Protein 6W08 (pdb70)

InterPro domains:
  IPR052785 Enterotoxin complex component [PTHR38443] (2-350)

Organism: Vibrio cholerae serotype O1 (strain ATCC 39315 / El Tor Inaba N16961) (NCBI:txid243277)

Secondary structure (DSSP, 8-state):
---HHHHHHHHHHHHHHHHHHHHHHHHHHHT-EE--TT--THHHHHHHHHHHHHHHHHHHHHTT-SSS-HHHHHHHHHHHHHHHHHHHHHHHHHHHHHHS--HHHHHHHHHHHHTTHHHHHHHHHHHHHHHHHHHHHHHHHHHHHHHHHHHHHHHHHH-GGGHHHHHHHHHHHHHHHHHHHHHHHHHHH---SEEEEEEEEEEEEEE-TTS-EEEEEEEEEEEEE--HHHHHHHHHHHHHHHHHHHHHTTTS-HHHHHHHTGGGGGHHHHHHHHHHHHHHHHHHHHHHHHHHHHHHHHHHHHHHHH--SHHHHHHHHHHHHHHHHHHHHHHHHHHHHHTPPPEEEEEEE---S--/---HHHHHHHHHHHHHHHHHHHHHHHHHHHT-EE--TT--THHHHHHHHHHHHHHHHHHHHHTT--SS-HHHHHHHHHHHHHHHHHHHHHHHHHHHHHHS--HHHHHHHHHHHHTTHHHHHHHHHHHHHHHHHHHHHHHHHHHHHHHHHHHHHHHHHH-GGGHHHHHHHHHHHHHHHHHHHHHHHHHHHTGGGS-EEEEEEEEEEEEEE-TTS-EEEEEEEEEEEEE--HHHHHHHHHHHHHHHHHHHHHTTTS-HHHHHHHTGGGGHHHHHHHHHHHHHHHHHHHHHHHHHHHHHHHHHHHHHHHHH--SHHHHHTTHHHHHHHHHHHHHHHHHHHHHHH---EEEEEEE-----

B-factor: mean 40.53, std 15.92, range [18.55, 117.91]

Structure (mmCIF, N/CA/C/O backbone):
data_6W08
#
_entry.id   6W08
#
_cell.length_a   59.209
_cell.length_b   45.134
_cell.length_c   143.950
_cell.angle_alpha   90.000
_cell.angle_beta   100.157
_cell.angle_gamma   90.000
#
_symmetry.space_group_name_H-M   'P 1 21 1'
#
loop_
_entity.id
_entity.type
_entity.pdbx_description
1 polymer 'Motility Associated Killing Factor E'
2 non-polymer 'ACETIC ACID'
3 non-polymer 1,2-ETHANEDIOL
4 non-polymer 'POTASSIUM ION'
5 non-polymer 'CHLORIDE ION'
6 non-polymer 'FORMIC ACID'
7 water water
#
loop_
_atom_site.group_PDB
_atom_site.id
_atom_site.type_symbol
_atom_site.label_atom_id
_atom_site.label_alt_id
_atom_site.label_comp_id
_atom_site.label_asym_id
_atom_site.label_entity_id
_atom_site.label_seq_id
_atom_site.pdbx_PDB_ins_code
_atom_site.Cartn_x
_atom_site.Cartn_y
_atom_site.Cartn_z
_atom_site.occupancy
_atom_site.B_iso_or_equiv
_atom_site.auth_seq_id
_atom_site.auth_comp_id
_atom_site.auth_asym_id
_atom_site.auth_atom_id
_atom_site.pdbx_PDB_model_num
ATOM 1 N N . ASN A 1 2 ? 2.60690 -11.09590 -3.41692 1.000 81.59649 2 ASN A N 1
ATOM 2 C CA . ASN A 1 2 ? 1.30750 -10.43516 -3.35623 1.000 79.57978 2 ASN A CA 1
ATOM 3 C C . ASN A 1 2 ? 0.62419 -10.68291 -2.01636 1.000 77.09339 2 ASN A C 1
ATOM 4 O O . ASN A 1 2 ? 0.59906 -11.80961 -1.52076 1.000 79.14036 2 ASN A O 1
ATOM 9 N N . GLN A 1 3 ? 0.06385 -9.62459 -1.43391 1.000 69.32761 3 GLN A N 1
ATOM 10 C CA . GLN A 1 3 ? -0.51912 -9.70312 -0.10156 1.000 60.06254 3 GLN A CA 1
ATOM 11 C C . GLN A 1 3 ? -1.85923 -8.98953 -0.06211 1.000 53.03815 3 GLN A C 1
ATOM 12 O O . GLN A 1 3 ? -1.98762 -7.87054 -0.56808 1.000 49.54351 3 GLN A O 1
ATOM 18 N N . SER A 1 4 ? -2.84519 -9.63496 0.55398 1.000 46.98169 4 SER A N 1
ATOM 19 C CA . SER A 1 4 ? -4.10949 -8.97974 0.83380 1.000 45.83402 4 SER A CA 1
ATOM 20 C C . SER A 1 4 ? -3.90713 -7.89565 1.88886 1.000 44.11863 4 SER A C 1
ATOM 21 O O . SER A 1 4 ? -2.88009 -7.83901 2.57108 1.000 43.89171 4 SER A O 1
ATOM 24 N N . ALA A 1 5 ? -4.90551 -7.02053 2.01933 1.000 45.12179 5 ALA A N 1
ATOM 25 C CA . ALA A 1 5 ? -4.80810 -5.96127 3.01812 1.000 43.90180 5 ALA A CA 1
ATOM 26 C C . ALA A 1 5 ? -4.73789 -6.53797 4.42638 1.000 41.26356 5 ALA A C 1
ATOM 27 O O . ALA A 1 5 ? -3.98245 -6.04191 5.27065 1.000 39.58703 5 ALA A O 1
ATOM 29 N N . SER A 1 6 ? -5.50859 -7.59500 4.69678 1.000 39.75030 6 SER A N 1
ATOM 30 C CA . SER A 1 6 ? -5.47787 -8.20006 6.02442 1.000 36.27117 6 SER A CA 1
ATOM 31 C C . SER A 1 6 ? -4.12645 -8.84576 6.30275 1.000 38.53283 6 SER A C 1
ATOM 32 O O . SER A 1 6 ? -3.63347 -8.79961 7.43581 1.000 39.74383 6 SER A O 1
ATOM 35 N N . GLU A 1 7 ? -3.50700 -9.44258 5.27983 1.000 38.06779 7 GLU A N 1
ATOM 36 C CA . GLU A 1 7 ? -2.15743 -9.97556 5.44683 1.000 37.67418 7 GLU A CA 1
ATOM 37 C C . GLU A 1 7 ? -1.15617 -8.86079 5.71838 1.000 38.37565 7 GLU A C 1
ATOM 38 O O . GLU A 1 7 ? -0.24248 -9.02405 6.53705 1.000 38.38758 7 GLU A O 1
ATOM 44 N N . GLN A 1 8 ? -1.31480 -7.71669 5.04840 1.000 36.74990 8 GLN A N 1
ATOM 45 C CA . GLN A 1 8 ? -0.42867 -6.58744 5.30705 1.000 39.88743 8 GLN A CA 1
ATOM 46 C C . GLN A 1 8 ? -0.61530 -6.06002 6.72160 1.000 38.70716 8 GLN A C 1
ATOM 47 O O . GLN A 1 8 ? 0.36194 -5.72459 7.40367 1.000 38.67343 8 GLN A O 1
ATOM 53 N N . LEU A 1 9 ? -1.86618 -5.98597 7.18190 1.000 36.62831 9 LEU A N 1
ATOM 54 C CA . LEU A 1 9 ? -2.14725 -5.48327 8.52100 1.000 36.70146 9 LEU A CA 1
ATOM 55 C C . LEU A 1 9 ? -1.53864 -6.36066 9.60434 1.000 36.71856 9 LEU A C 1
ATOM 56 O O . LEU A 1 9 ? -1.26698 -5.86840 10.70515 1.000 39.11382 9 LEU A O 1
ATOM 61 N N . GLN A 1 10 ? -1.31474 -7.64328 9.31029 1.000 37.50942 10 GLN A N 1
ATOM 62 C CA . GLN A 1 10 ? -0.66533 -8.53610 10.26304 1.000 38.64814 10 GLN A CA 1
ATOM 63 C C . GLN A 1 10 ? 0.70645 -8.01872 10.65911 1.000 39.10370 10 GLN A C 1
ATOM 64 O O . GLN A 1 10 ? 1.16003 -8.26049 11.78229 1.000 38.83054 10 GLN A O 1
ATOM 70 N N . THR A 1 11 ? 1.38594 -7.32748 9.74377 1.000 38.09315 11 THR A N 1
ATOM 71 C CA . THR A 1 11 ? 2.66471 -6.68703 10.02120 1.000 37.00439 11 THR A CA 1
ATOM 72 C C . THR A 1 11 ? 2.49613 -5.22537 10.41986 1.000 36.92007 11 THR A C 1
ATOM 73 O O . THR A 1 11 ? 3.14031 -4.76032 11.36798 1.000 35.46801 11 THR A O 1
ATOM 77 N N . ASP A 1 12 ? 1.61893 -4.49359 9.72598 1.000 34.63155 12 ASP A N 1
ATOM 78 C CA . ASP A 1 12 ? 1.55891 -3.04575 9.90683 1.000 33.04068 12 ASP A CA 1
ATOM 79 C C . ASP A 1 12 ? 0.98405 -2.65104 11.26127 1.000 33.42933 12 ASP A C 1
ATOM 80 O O . ASP A 1 12 ? 1.33582 -1.59018 11.78947 1.000 35.50563 12 ASP A O 1
ATOM 85 N N . ILE A 1 13 ? 0.09870 -3.46191 11.83182 1.000 29.93817 13 ILE A N 1
ATOM 86 C CA . ILE A 1 13 ? -0.51981 -3.09515 13.10399 1.000 32.90044 13 ILE A CA 1
ATOM 87 C C . ILE A 1 13 ? 0.50138 -3.23091 14.23072 1.000 30.91004 13 ILE A C 1
ATOM 88 O O . ILE A 1 13 ? 0.73358 -2.24488 14.94412 1.000 33.63738 13 ILE A O 1
ATOM 93 N N . PRO A 1 14 ? 1.14810 -4.38841 14.43791 1.000 35.65542 14 PRO A N 1
ATOM 94 C CA . PRO A 1 14 ? 2.17457 -4.43569 15.49152 1.000 36.09804 14 PRO A CA 1
ATOM 95 C C . PRO A 1 14 ? 3.34133 -3.50250 15.22859 1.000 34.37032 14 PRO A C 1
ATOM 96 O O . PRO A 1 14 ? 3.97141 -3.03482 16.18526 1.000 30.55062 14 PRO A O 1
ATOM 100 N N . ALA A 1 15 ? 3.64614 -3.20536 13.96231 1.000 32.58247 15 ALA A N 1
ATOM 101 C CA . ALA A 1 15 ? 4.70901 -2.24532 13.67859 1.000 39.43523 15 ALA A CA 1
ATOM 102 C C . ALA A 1 15 ? 4.37911 -0.87825 14.26239 1.000 40.90281 15 ALA A C 1
ATOM 103 O O . ALA A 1 15 ? 5.25291 -0.20370 14.82283 1.000 34.62301 15 ALA A O 1
ATOM 105 N N . SER A 1 16 ? 3.11765 -0.45782 14.15299 1.000 33.49570 16 SER A N 1
ATOM 106 C CA . SER A 1 16 ? 2.72109 0.81918 14.73162 1.000 32.26651 16 SER A CA 1
ATOM 107 C C . SER A 1 16 ? 2.71573 0.75396 16.25185 1.000 32.36558 16 SER A C 1
ATOM 108 O O . SER A 1 16 ? 3.15778 1.69828 16.91525 1.000 30.88217 16 SER A O 1
ATOM 111 N N . ILE A 1 17 ? 2.22066 -0.35112 16.82060 1.000 31.11617 17 ILE A N 1
ATOM 112 C CA . ILE A 1 17 ? 2.22034 -0.50115 18.27547 1.000 31.56601 17 ILE A CA 1
ATOM 113 C C . ILE A 1 17 ? 3.64350 -0.45434 18.80843 1.000 35.20400 17 ILE A C 1
ATOM 114 O O . ILE A 1 17 ? 3.92541 0.19872 19.82214 1.000 32.75859 17 ILE A O 1
ATOM 119 N N . SER A 1 18 ? 4.56313 -1.14253 18.12964 1.000 29.55071 18 SER A N 1
ATOM 120 C CA . SER A 1 18 ? 5.96270 -1.11396 18.53698 1.000 33.90741 18 SER A CA 1
ATOM 121 C C . SER A 1 18 ? 6.51113 0.30807 18.55223 1.000 31.39859 18 SER A C 1
ATOM 122 O O . SER A 1 18 ? 7.21100 0.70213 19.49370 1.000 30.57316 18 SER A O 1
ATOM 125 N N . ALA A 1 19 ? 6.20257 1.09511 17.52079 1.000 32.79790 19 ALA A N 1
ATOM 126 C CA . ALA A 1 19 ? 6.70633 2.46397 17.46454 1.000 28.05257 19 ALA A CA 1
ATOM 127 C C . ALA A 1 19 ? 6.14620 3.30283 18.60555 1.000 33.17765 19 ALA A C 1
ATOM 128 O O . ALA A 1 19 ? 6.84402 4.16191 19.15711 1.000 28.18725 19 ALA A O 1
ATOM 130 N N . MET A 1 20 ? 4.88503 3.06799 18.97414 1.000 25.88497 20 MET A N 1
ATOM 131 C CA . MET A 1 20 ? 4.28885 3.80218 20.08445 1.000 25.79378 20 MET A CA 1
ATOM 132 C C . MET A 1 20 ? 4.91102 3.40867 21.41811 1.000 31.09947 20 MET A C 1
ATOM 133 O O . MET A 1 20 ? 5.10485 4.26353 22.29134 1.000 26.06594 20 MET A O 1
ATOM 138 N N . VAL A 1 21 ? 5.20424 2.11914 21.60612 1.000 25.89398 21 VAL A N 1
ATOM 139 C CA . VAL A 1 21 ? 5.80742 1.67888 22.86117 1.000 28.47585 21 VAL A CA 1
ATOM 140 C C . VAL A 1 21 ? 7.18400 2.31118 23.03637 1.000 32.30453 21 VAL A C 1
ATOM 141 O O . VAL A 1 21 ? 7.57849 2.67891 24.15141 1.000 28.67557 21 VAL A O 1
ATOM 145 N N . LEU A 1 22 ? 7.92896 2.46323 21.93606 1.000 29.64055 22 LEU A N 1
ATOM 146 C CA . LEU A 1 22 ? 9.22648 3.13268 21.99818 1.000 31.24111 22 LEU A CA 1
ATOM 147 C C . LEU A 1 22 ? 9.09767 4.57128 22.48106 1.000 29.27136 22 LEU A C 1
ATOM 148 O O . LEU A 1 22 ? 9.92226 5.04368 23.27502 1.000 29.83175 22 LEU A O 1
ATOM 153 N N . LEU A 1 23 ? 8.08133 5.29195 22.00271 1.000 29.07734 23 LEU A N 1
ATOM 154 C CA . LEU A 1 23 ? 7.90541 6.67230 22.44056 1.000 25.62514 23 LEU A CA 1
ATOM 155 C C . LEU A 1 23 ? 7.66149 6.74893 23.94263 1.000 28.29090 23 LEU A C 1
ATOM 156 O O . LEU A 1 23 ? 8.15635 7.66581 24.61202 1.000 26.64928 23 LEU A O 1
ATOM 161 N N . ASN A 1 24 ? 6.90679 5.79718 24.49783 1.000 27.90671 24 ASN A N 1
ATOM 162 C CA . ASN A 1 24 ? 6.67853 5.81555 25.94025 1.000 31.74480 24 ASN A CA 1
ATOM 163 C C . ASN A 1 24 ? 7.98936 5.68036 26.70036 1.000 30.32755 24 ASN A C 1
ATOM 164 O O . ASN A 1 24 ? 8.21508 6.37936 27.69862 1.000 27.98105 24 ASN A O 1
ATOM 169 N N A SER A 1 25 ? 8.87514 4.79368 26.23739 0.552 27.12762 25 SER A N 1
ATOM 170 N N B SER A 1 25 ? 8.86606 4.78399 26.24826 0.448 27.50489 25 SER A N 1
ATOM 171 C CA A SER A 1 25 ? 10.14749 4.60459 26.92444 0.552 29.37417 25 SER A CA 1
ATOM 172 C CA B SER A 1 25 ? 10.14906 4.61623 26.91918 0.448 29.22610 25 SER A CA 1
ATOM 173 C C A SER A 1 25 ? 11.06318 5.81000 26.75122 0.552 29.23119 25 SER A C 1
ATOM 174 C C B SER A 1 25 ? 11.00726 5.86252 26.78102 0.448 29.07009 25 SER A C 1
ATOM 175 O O A SER A 1 25 ? 11.84261 6.12628 27.65634 0.552 28.75765 25 SER A O 1
ATOM 176 O O B SER A 1 25 ? 11.68798 6.26249 27.73232 0.448 28.50300 25 SER A O 1
ATOM 181 N N . ALA A 1 26 ? 10.98812 6.48824 25.60356 1.000 26.88153 26 ALA A N 1
ATOM 182 C CA . ALA A 1 26 ? 11.72232 7.73483 25.42901 1.000 27.55251 26 ALA A CA 1
ATOM 183 C C . ALA A 1 26 ? 11.18861 8.80909 26.36866 1.000 27.60555 26 ALA A C 1
ATOM 184 O O . ALA A 1 26 ? 11.96528 9.53789 26.99642 1.000 24.51516 26 ALA A O 1
ATOM 186 N N . CYS A 1 27 ? 9.86041 8.89914 26.49879 1.000 22.62801 27 CYS A N 1
ATOM 187 C CA . CYS A 1 27 ? 9.26422 9.82288 27.45927 1.000 25.65683 27 CYS A CA 1
ATOM 188 C C . CYS A 1 27 ? 9.72955 9.52699 28.87824 1.000 23.56817 27 CYS A C 1
ATOM 189 O O . CYS A 1 27 ? 9.99869 10.45101 29.65585 1.000 24.31607 27 CYS A O 1
ATOM 192 N N . GLN A 1 28 ? 9.81969 8.24497 29.23839 1.000 25.04160 28 GLN A N 1
ATOM 193 C CA . GLN A 1 28 ? 10.26581 7.88790 30.57969 1.000 25.36723 28 GLN A CA 1
ATOM 194 C C . GLN A 1 28 ? 11.70617 8.32259 30.80746 1.000 24.90226 28 GLN A C 1
ATOM 195 O O . GLN A 1 28 ? 12.05617 8.79799 31.89341 1.000 23.81458 28 GLN A O 1
ATOM 201 N N . GLY A 1 29 ? 12.55202 8.17154 29.78844 1.000 27.42847 29 GLY A N 1
ATOM 202 C CA . GLY A 1 29 ? 13.92059 8.64895 29.89590 1.000 27.56691 29 GLY A CA 1
ATOM 203 C C . GLY A 1 29 ? 14.00994 10.14009 30.16246 1.000 25.26378 29 GLY A C 1
ATOM 204 O O . GLY A 1 29 ? 14.87433 10.58943 30.92243 1.000 26.09702 29 GLY A O 1
ATOM 205 N N . VAL A 1 30 ? 13.12352 10.92875 29.53407 1.000 23.95521 30 VAL A N 1
ATOM 206 C CA . VAL A 1 30 ? 13.09481 12.37501 29.75438 1.000 25.16284 30 VAL A CA 1
ATOM 207 C C . VAL A 1 30 ? 12.72271 12.68458 31.19666 1.000 27.70394 30 VAL A C 1
ATOM 208 O O . VAL A 1 30 ? 13.34591 13.52910 31.85491 1.000 24.11207 30 VAL A O 1
ATOM 212 N N . VAL A 1 31 ? 11.68320 12.01181 31.70021 1.000 25.01015 31 VAL A N 1
ATOM 213 C CA . VAL A 1 31 ? 11.19721 12.25641 33.05437 1.000 25.51234 31 VAL A CA 1
ATOM 214 C C . VAL A 1 31 ? 12.26980 11.91313 34.07741 1.000 28.87314 31 VAL A C 1
ATOM 215 O O . VAL A 1 31 ? 12.40230 12.58174 35.11145 1.000 27.77583 31 VAL A O 1
ATOM 219 N N . GLU A 1 32 ? 13.06515 10.88141 33.79863 1.000 27.63556 32 GLU A N 1
ATOM 220 C CA . GLU A 1 32 ? 14.09349 10.41778 34.71985 1.000 26.95947 32 GLU A CA 1
ATOM 221 C C . GLU A 1 32 ? 15.47545 10.96003 34.37192 1.000 31.99586 32 GLU A C 1
ATOM 222 O O . GLU A 1 32 ? 16.48429 10.28496 34.59920 1.000 33.64063 32 GLU A O 1
ATOM 228 N N . THR A 1 33 ? 15.53639 12.16208 33.81454 1.000 22.80817 33 THR A N 1
ATOM 229 C CA . THR A 1 33 ? 16.78433 12.89368 33.63947 1.000 24.05586 33 THR A CA 1
ATOM 230 C C . THR A 1 33 ? 16.83704 13.97654 34.71001 1.000 29.41415 33 THR A C 1
ATOM 231 O O . THR A 1 33 ? 15.97017 14.85935 34.74257 1.000 29.14572 33 THR A O 1
ATOM 235 N N . TYR A 1 34 ? 17.82992 13.89334 35.59893 1.000 24.55156 34 TYR A N 1
ATOM 236 C CA . TYR A 1 34 ? 17.91790 14.76448 36.76374 1.000 25.54520 34 TYR A CA 1
ATOM 237 C C . TYR A 1 34 ? 19.22646 15.53554 36.74166 1.000 30.26210 34 TYR A C 1
ATOM 238 O O . TYR A 1 34 ? 20.27495 14.98689 36.39087 1.000 28.63378 34 TYR A O 1
ATOM 247 N N . ILE A 1 35 ? 19.17038 16.80076 37.14325 1.000 25.75004 35 ILE A N 1
ATOM 248 C CA . ILE A 1 35 ? 20.37363 17.60318 37.30417 1.000 25.83381 35 ILE A CA 1
ATOM 249 C C . ILE A 1 35 ? 20.26761 18.39541 38.59543 1.000 29.89746 35 ILE A C 1
ATOM 250 O O . ILE A 1 35 ? 19.17440 18.76367 39.03647 1.000 33.18639 35 ILE A O 1
ATOM 255 N N . ASP A 1 36 ? 21.41585 18.63552 39.21802 1.000 28.34048 36 ASP A N 1
ATOM 256 C CA . ASP A 1 36 ? 21.48136 19.54072 40.35054 1.000 31.49235 36 ASP A CA 1
ATOM 257 C C . ASP A 1 36 ? 22.53174 20.60222 40.06490 1.000 35.11685 36 ASP A C 1
ATOM 258 O O . ASP A 1 36 ? 23.47077 20.38415 39.29482 1.000 29.59551 36 ASP A O 1
ATOM 263 N N . GLN A 1 37 ? 22.36026 21.75980 40.70760 1.000 31.94788 37 GLN A N 1
ATOM 264 C CA . GLN A 1 37 ? 23.16338 22.92798 40.36465 1.000 30.02140 37 GLN A CA 1
ATOM 265 C C . GLN A 1 37 ? 24.62180 22.74675 40.76055 1.000 32.95317 37 GLN A C 1
ATOM 266 O O . GLN A 1 37 ? 25.52456 23.12362 40.00274 1.000 33.59938 37 GLN A O 1
ATOM 272 N N . GLY A 1 38 ? 24.87471 22.17077 41.93217 1.000 32.25733 38 GLY A N 1
ATOM 273 C CA . GLY A 1 38 ? 26.24403 22.08776 42.41039 1.000 37.93291 38 GLY A CA 1
ATOM 274 C C . GLY A 1 38 ? 26.80862 23.48341 42.58001 1.000 43.39764 38 GLY A C 1
ATOM 275 O O . GLY A 1 38 ? 26.16994 24.37165 43.15564 1.000 36.47997 38 GLY A O 1
ATOM 276 N N . ASN A 1 39 ? 28.01609 23.69481 42.05856 1.000 37.07058 39 ASN A N 1
ATOM 277 C CA . ASN A 1 39 ? 28.64692 25.00777 42.06856 1.000 39.61495 39 ASN A CA 1
ATOM 278 C C . ASN A 1 39 ? 28.57179 25.69632 40.71070 1.000 40.56267 39 ASN A C 1
ATOM 279 O O . ASN A 1 39 ? 29.40369 26.55920 40.40640 1.000 45.46446 39 ASN A O 1
ATOM 284 N N . ALA A 1 40 ? 27.58049 25.34555 39.89486 1.000 33.48384 40 ALA A N 1
ATOM 285 C CA . ALA A 1 40 ? 27.49658 25.88244 38.54580 1.000 39.12746 40 ALA A CA 1
ATOM 286 C C . ALA A 1 40 ? 27.21810 27.38073 38.57293 1.000 47.37924 40 ALA A C 1
ATOM 287 O O . ALA A 1 40 ? 26.59545 27.90690 39.50051 1.000 44.04635 40 ALA A O 1
ATOM 289 N N . GLU A 1 41 ? 27.70012 28.06749 37.54007 1.000 52.77708 41 GLU A N 1
ATOM 290 C CA . GLU A 1 41 ? 27.52236 29.50717 37.40561 1.000 54.80081 41 GLU A CA 1
ATOM 291 C C . GLU A 1 41 ? 26.09050 29.80757 36.95708 1.000 55.26872 41 GLU A C 1
ATOM 292 O O . GLU A 1 41 ? 25.21367 28.93889 36.96527 1.000 55.91489 41 GLU A O 1
ATOM 298 N N . HIS A 1 42 ? 25.84570 31.05307 36.53843 1.000 47.15805 42 HIS A N 1
ATOM 299 C CA . HIS A 1 42 ? 24.48889 31.50749 36.24866 1.000 50.06896 42 HIS A CA 1
ATOM 300 C C . HIS A 1 42 ? 23.85259 30.79158 35.06595 1.000 45.38473 42 HIS A C 1
ATOM 301 O O . HIS A 1 42 ? 22.62385 30.81679 34.93739 1.000 51.88824 42 HIS A O 1
ATOM 308 N N . TRP A 1 43 ? 24.64692 30.15661 34.20254 1.000 38.67028 43 TRP A N 1
ATOM 309 C CA . TRP A 1 43 ? 24.07552 29.42448 33.07718 1.000 42.92466 43 TRP A CA 1
ATOM 310 C C . TRP A 1 43 ? 23.12917 28.31757 33.52336 1.000 36.83448 43 TRP A C 1
ATOM 311 O O . TRP A 1 43 ? 22.30098 27.86603 32.72351 1.000 38.21029 43 TRP A O 1
ATOM 322 N N . TYR A 1 44 ? 23.23029 27.87066 34.77851 1.000 35.55857 44 TYR A N 1
ATOM 323 C CA . TYR A 1 44 ? 22.45938 26.71277 35.21210 1.000 32.56177 44 TYR A CA 1
ATOM 324 C C . TYR A 1 44 ? 20.96167 26.98866 35.16705 1.000 33.39775 44 TYR A C 1
ATOM 325 O O . TYR A 1 44 ? 20.17144 26.09382 34.84345 1.000 34.25896 44 TYR A O 1
ATOM 334 N N . ALA A 1 45 ? 20.55256 28.21744 35.49504 1.000 36.78526 45 ALA A N 1
ATOM 335 C CA . ALA A 1 45 ? 19.12884 28.54200 35.49958 1.000 38.85568 45 ALA A CA 1
ATOM 336 C C . ALA A 1 45 ? 18.50108 28.28719 34.13538 1.000 35.86832 45 ALA A C 1
ATOM 337 O O . ALA A 1 45 ? 17.42428 27.68476 34.04076 1.000 32.62203 45 ALA A O 1
ATOM 339 N N . GLN A 1 46 ? 19.17173 28.71778 33.06485 1.000 33.80684 46 GLN A N 1
ATOM 340 C CA . GLN A 1 46 ? 18.61384 28.54507 31.72731 1.000 33.66974 46 GLN A CA 1
ATOM 341 C C . GLN A 1 46 ? 18.56413 27.07355 31.32182 1.000 33.42777 46 GLN A C 1
ATOM 342 O O . GLN A 1 46 ? 17.59845 26.63812 30.68596 1.000 31.97854 46 GLN A O 1
ATOM 348 N N . VAL A 1 47 ? 19.59533 26.29202 31.66394 1.000 29.24792 47 VAL A N 1
ATOM 349 C CA . VAL A 1 47 ? 19.56744 24.85952 31.35954 1.000 28.19637 47 VAL A CA 1
ATOM 350 C C . VAL A 1 47 ? 18.41925 24.18863 32.09959 1.000 31.16591 47 VAL A C 1
ATOM 351 O O . VAL A 1 47 ? 17.65410 23.40677 31.52201 1.000 27.38989 47 VAL A O 1
ATOM 355 N N . GLU A 1 48 ? 18.27638 24.49521 33.39045 1.000 29.41177 48 GLU A N 1
ATOM 356 C CA . GLU A 1 48 ? 17.21771 23.87863 34.18107 1.000 31.75101 48 GLU A CA 1
ATOM 357 C C . GLU A 1 48 ? 15.84166 24.24278 33.63849 1.000 32.14651 48 GLU A C 1
ATOM 358 O O . GLU A 1 48 ? 14.95724 23.38064 33.54095 1.000 29.93841 48 GLU A O 1
ATOM 364 N N A GLN A 1 49 ? 15.64340 25.51315 33.27770 0.600 31.93289 49 GLN A N 1
ATOM 365 N N B GLN A 1 49 ? 15.64572 25.51338 33.27378 0.400 32.29753 49 GLN A N 1
ATOM 366 C CA A GLN A 1 49 ? 14.35799 25.93658 32.72982 0.600 34.08893 49 GLN A CA 1
ATOM 367 C CA B GLN A 1 49 ? 14.36154 25.94673 32.72986 0.400 34.01594 49 GLN A CA 1
ATOM 368 C C A GLN A 1 49 ? 14.08045 25.25706 31.39577 0.600 35.85834 49 GLN A C 1
ATOM 369 C C B GLN A 1 49 ? 14.07724 25.27999 31.38919 0.400 35.27172 49 GLN A C 1
ATOM 370 O O A GLN A 1 49 ? 12.95534 24.80971 31.13910 0.600 33.30497 49 GLN A O 1
ATOM 371 O O B GLN A 1 49 ? 12.94300 24.86542 31.12058 0.400 33.97237 49 GLN A O 1
ATOM 382 N N . ASN A 1 50 ? 15.09736 25.16671 30.53547 1.000 30.76466 50 ASN A N 1
ATOM 383 C CA . ASN A 1 50 ? 14.92201 24.51157 29.24393 1.000 33.09476 50 ASN A CA 1
ATOM 384 C C . ASN A 1 50 ? 14.61611 23.02781 29.41272 1.000 28.22731 50 ASN A C 1
ATOM 385 O O . ASN A 1 50 ? 13.80440 22.46648 28.66765 1.000 34.41394 50 ASN A O 1
ATOM 390 N N . LEU A 1 51 ? 15.27106 22.36987 30.37184 1.000 25.61288 51 LEU A N 1
ATOM 391 C CA . LEU A 1 51 ? 14.99212 20.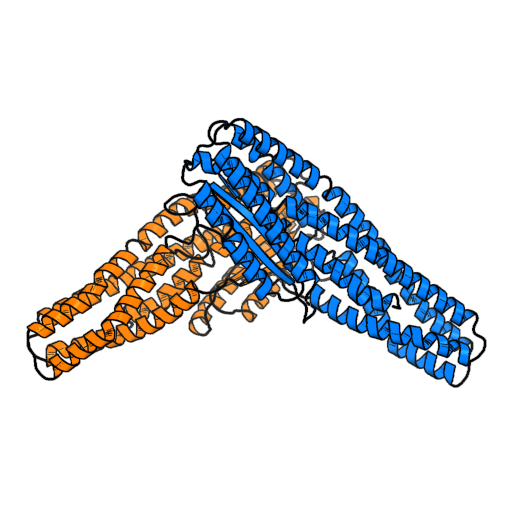95830 30.61673 1.000 26.02031 51 LEU A CA 1
ATOM 392 C C . LEU A 1 51 ? 13.60189 20.77023 31.20776 1.000 27.76853 51 LEU A C 1
ATOM 393 O O . LEU A 1 51 ? 12.87324 19.84970 30.81637 1.000 27.23688 51 LEU A O 1
ATOM 398 N N . ASN A 1 52 ? 13.21963 21.63033 32.15456 1.000 27.34637 52 ASN A N 1
ATOM 399 C CA . ASN A 1 52 ? 11.88486 21.53582 32.73652 1.000 28.89330 52 ASN A CA 1
ATOM 400 C C . ASN A 1 52 ? 10.80154 21.73460 31.68488 1.000 27.73955 52 ASN A C 1
ATOM 401 O O . ASN A 1 52 ? 9.70802 21.16943 31.80772 1.000 29.87291 52 ASN A O 1
ATOM 406 N N . ALA A 1 53 ? 11.08007 22.52532 30.64470 1.000 28.31298 53 ALA A N 1
ATOM 407 C CA . ALA A 1 53 ? 10.07680 22.74189 29.60604 1.000 34.86679 53 ALA A CA 1
ATOM 408 C C . ALA A 1 53 ? 9.82879 21.46773 28.80875 1.000 31.20091 53 ALA A C 1
ATOM 409 O O . ALA A 1 53 ? 8.67791 21.14064 28.49431 1.000 29.87241 53 ALA A O 1
ATOM 411 N N . VAL A 1 54 ? 10.89586 20.73589 28.47772 1.000 27.72742 54 VAL A N 1
ATOM 412 C CA . VAL A 1 54 ? 10.74454 19.44285 27.81708 1.000 26.88296 54 VAL A CA 1
ATOM 413 C C . VAL A 1 54 ? 9.99038 18.47600 28.71585 1.000 27.86388 54 VAL A C 1
ATOM 414 O O . VAL A 1 54 ? 9.10422 17.74305 28.26092 1.000 27.32903 54 VAL A O 1
ATOM 418 N N . GLN A 1 55 ? 10.34243 18.44806 30.00400 1.000 27.52151 55 GLN A N 1
ATOM 419 C CA . GLN A 1 55 ? 9.73452 17.49053 30.91977 1.000 24.59251 55 GLN A CA 1
ATOM 420 C C . GLN A 1 55 ? 8.26287 17.81054 31.15903 1.000 24.31231 55 GLN A C 1
ATOM 421 O O . GLN A 1 55 ? 7.44225 16.89598 31.31184 1.000 24.70651 55 GLN A O 1
ATOM 427 N N . LYS A 1 56 ? 7.91095 19.09794 31.18540 1.000 23.33359 56 LYS A N 1
ATOM 428 C CA . LYS A 1 56 ? 6.50477 19.47344 31.28749 1.000 25.87383 56 LYS A CA 1
ATOM 429 C C . LYS A 1 56 ? 5.71189 18.95453 30.09433 1.000 29.40346 56 LYS A C 1
ATOM 430 O O . LYS A 1 56 ? 4.59200 18.45462 30.25634 1.000 24.66769 56 LYS A O 1
ATOM 436 N N . LEU A 1 57 ? 6.27613 19.06342 28.88654 1.000 26.57612 57 LEU A N 1
ATOM 437 C CA . LEU A 1 57 ? 5.59043 18.54711 27.70330 1.000 29.91042 57 LEU A CA 1
ATOM 438 C C . LEU A 1 57 ? 5.33712 17.04818 27.81446 1.000 28.35494 57 LEU A C 1
ATOM 439 O O . LEU A 1 57 ? 4.27483 16.55966 27.40785 1.000 27.81025 57 LEU A O 1
ATOM 444 N N . VAL A 1 58 ? 6.30175 16.29906 28.35700 1.000 23.79390 58 VAL A N 1
ATOM 445 C CA . VAL A 1 58 ? 6.11409 14.85949 28.51465 1.000 25.34720 58 VAL A CA 1
ATOM 446 C C . VAL A 1 58 ? 5.01811 14.57305 29.53199 1.000 23.03776 58 VAL A C 1
ATOM 447 O O . VAL A 1 58 ? 4.16439 13.70623 29.31338 1.000 25.15164 58 VAL A O 1
ATOM 451 N N . ARG A 1 59 ? 5.01116 15.30339 30.64939 1.000 24.43297 59 ARG A N 1
ATOM 452 C CA . ARG A 1 59 ? 3.96256 15.10539 31.64318 1.000 24.51512 59 ARG A CA 1
ATOM 453 C C . ARG A 1 59 ? 2.58739 15.42121 31.06299 1.000 29.39589 59 ARG A C 1
ATOM 454 O O . ARG A 1 59 ? 1.60756 14.72498 31.35292 1.000 25.22027 59 ARG A O 1
ATOM 462 N N . GLN A 1 60 ? 2.49778 16.46013 30.23119 1.000 26.97998 60 GLN A N 1
ATOM 463 C CA . GLN A 1 60 ? 1.22372 16.79443 29.60214 1.000 28.79234 60 GLN A CA 1
ATOM 464 C C . GLN A 1 60 ? 0.78896 15.70949 28.62329 1.000 29.39669 60 GLN A C 1
ATOM 465 O O . GLN A 1 60 ? -0.39146 15.34256 28.57540 1.000 26.47463 60 GLN A O 1
ATOM 471 N N . TRP A 1 61 ? 1.72978 15.18520 27.83799 1.000 24.39782 61 TRP A N 1
ATOM 472 C CA . TRP A 1 61 ? 1.42583 14.07275 26.94033 1.000 27.74393 61 TRP A CA 1
ATOM 473 C C . TRP A 1 61 ? 0.86369 12.87715 27.70575 1.000 25.85431 61 TRP A C 1
ATOM 474 O O . TRP A 1 61 ? -0.10749 12.24643 27.26669 1.000 27.25129 61 TRP A O 1
ATOM 485 N N . ARG A 1 62 ? 1.43476 12.57414 28.87219 1.000 24.66701 62 ARG A N 1
ATOM 486 C CA . ARG A 1 62 ? 0.94246 11.44732 29.65360 1.000 22.86160 62 ARG A CA 1
ATOM 487 C C . ARG A 1 62 ? -0.40199 11.76119 30.29132 1.000 27.98698 62 ARG A C 1
ATOM 488 O O . ARG A 1 62 ? -1.29025 10.90396 30.31740 1.000 28.81854 62 ARG A O 1
ATOM 496 N N . LEU A 1 63 ? -0.57424 12.98218 30.80525 1.000 25.74276 63 LEU A N 1
ATOM 497 C CA . LEU A 1 63 ? -1.86788 13.35650 31.37155 1.000 27.30307 63 LEU A CA 1
ATOM 498 C C . LEU A 1 63 ? -2.97319 13.34717 30.33150 1.000 27.15581 63 LEU A C 1
ATOM 499 O O . LEU A 1 63 ? -4.14998 13.23739 30.69702 1.000 31.34187 63 LEU A O 1
ATOM 504 N N . SER A 1 64 ? -2.63207 13.47998 29.05464 1.000 25.20132 64 SER A N 1
ATOM 505 C CA . SER A 1 64 ? -3.62335 13.37388 27.99314 1.000 32.54235 64 SER A CA 1
ATOM 506 C C . SER A 1 64 ? -4.04698 11.93707 27.73315 1.000 30.20975 64 SER A C 1
ATOM 507 O O . SER A 1 64 ? -4.88534 11.70559 26.85710 1.000 33.25110 64 SER A O 1
ATOM 510 N N . GLY A 1 65 ? -3.49907 10.97910 28.47323 1.000 30.06132 65 GLY A N 1
ATOM 511 C CA . GLY A 1 65 ? -3.88013 9.59166 28.34966 1.000 35.51313 65 GLY A CA 1
ATOM 512 C C . GLY A 1 65 ? -2.96061 8.74448 27.50304 1.000 39.19506 65 GLY A C 1
ATOM 513 O O . GLY A 1 65 ? -3.30738 7.59658 27.20604 1.000 40.36567 65 GLY A O 1
ATOM 514 N N . ASN A 1 66 ? -1.80502 9.26686 27.10521 1.000 32.82770 66 ASN A N 1
ATOM 515 C CA . ASN A 1 66 ? -0.90849 8.54605 26.21327 1.000 34.96054 66 ASN A CA 1
ATOM 516 C C . ASN A 1 66 ? 0.11193 7.78211 27.04956 1.000 34.56618 66 ASN A C 1
ATOM 517 O O . ASN A 1 66 ? 0.99217 8.38573 27.67547 1.000 38.08607 66 ASN A O 1
ATOM 522 N N . LEU A 1 67 ? -0.01738 6.45344 27.07157 1.000 33.11024 67 LEU A N 1
ATOM 523 C CA . LEU A 1 67 ? 0.94263 5.61993 27.77442 1.000 37.46585 67 LEU A CA 1
ATOM 524 C C . LEU A 1 67 ? 1.75102 4.82795 26.75583 1.000 33.73758 67 LEU A C 1
ATOM 525 O O . LEU A 1 67 ? 2.60972 5.38923 26.06990 1.000 35.50805 67 LEU A O 1
ATOM 530 N N . TYR A 1 68 ? 1.46877 3.53701 26.61564 1.000 32.32945 68 TYR A N 1
ATOM 531 C CA . TYR A 1 68 ? 2.27358 2.68765 25.73772 1.000 38.26834 68 TYR A CA 1
ATOM 532 C C . TYR A 1 68 ? 1.79315 2.68466 24.29683 1.000 37.86452 68 TYR A C 1
ATOM 533 O O . TYR A 1 68 ? 2.60757 2.48844 23.38941 1.000 33.91173 68 TYR A O 1
ATOM 542 N N . PHE A 1 69 ? 0.50225 2.90217 24.05952 1.000 36.38321 69 PHE A N 1
ATOM 543 C CA . PHE A 1 69 ? 0.00396 2.95495 22.69294 1.000 33.53635 69 PHE A CA 1
ATOM 544 C C . PHE A 1 69 ? -1.34775 3.65251 22.68481 1.000 36.68982 69 PHE A C 1
ATOM 545 O O . PHE A 1 69 ? -1.98866 3.81725 23.72638 1.000 37.47683 69 PHE A O 1
ATOM 553 N N . SER A 1 70 ? -1.77730 4.04698 21.48730 1.000 34.30873 70 SER A N 1
ATOM 554 C CA . SER A 1 70 ? -3.05852 4.72694 21.32879 1.000 37.40004 70 SER A CA 1
ATOM 555 C C . SER A 1 70 ? -4.20462 3.78598 21.68396 1.000 35.84441 70 SER A C 1
ATOM 556 O O . SER A 1 70 ? -4.42552 2.78043 20.99977 1.000 36.16217 70 SER A O 1
ATOM 559 N N . ASN A 1 71 ? -4.94444 4.12063 22.74654 1.000 37.18394 71 ASN A N 1
ATOM 560 C CA . ASN A 1 71 ? -6.10247 3.31679 23.12660 1.000 35.62129 71 ASN A CA 1
ATOM 561 C C . ASN A 1 71 ? -7.17979 3.35592 22.04982 1.000 37.53685 71 ASN A C 1
ATOM 562 O O . ASN A 1 71 ? -7.84381 2.34629 21.79114 1.000 38.16082 71 ASN A O 1
ATOM 567 N N . ASP A 1 72 ? -7.37807 4.51933 21.42235 1.000 37.09004 72 ASP A N 1
ATOM 568 C CA . ASP A 1 72 ? -8.40677 4.63743 20.39292 1.000 38.54498 72 ASP A CA 1
ATOM 569 C C . ASP A 1 72 ? -8.09638 3.74842 19.19272 1.000 35.14945 72 ASP A C 1
ATOM 570 O O . ASP A 1 72 ? -8.99314 3.09343 18.64690 1.000 34.16063 72 ASP A O 1
ATOM 575 N N . ILE A 1 73 ? -6.83333 3.71874 18.76023 1.000 30.47430 73 ILE A N 1
ATOM 576 C CA . ILE A 1 73 ? -6.46574 2.88077 17.62288 1.000 30.78394 73 ILE A CA 1
ATOM 577 C C . ILE A 1 73 ? -6.57856 1.40640 17.98902 1.000 37.86811 73 ILE A C 1
ATOM 578 O O . ILE A 1 73 ? -7.11941 0.60033 17.22177 1.000 32.38405 73 ILE A O 1
ATOM 583 N N . MET A 1 74 ? -6.08748 1.03453 19.17248 1.000 32.37826 74 MET A N 1
ATOM 584 C CA . MET A 1 74 ? -6.16650 -0.35421 19.61262 1.000 34.51178 74 MET A CA 1
ATOM 585 C C . MET A 1 74 ? -7.61330 -0.82398 19.70266 1.000 35.06921 74 MET A C 1
ATOM 586 O O . MET A 1 74 ? -7.95235 -1.92280 19.24781 1.000 37.86577 74 MET A O 1
ATOM 591 N N . ASP A 1 75 ? -8.48391 -0.00317 20.29499 1.000 36.26135 75 ASP A N 1
ATOM 592 C CA . ASP A 1 75 ? -9.87805 -0.40491 20.43881 1.000 38.92218 75 ASP A CA 1
ATOM 593 C C . ASP A 1 75 ? -10.56489 -0.54738 19.08631 1.000 36.07014 75 ASP A C 1
ATOM 594 O O . ASP A 1 75 ? -11.43849 -1.40542 18.93039 1.000 35.21877 75 ASP A O 1
ATOM 599 N N . SER A 1 76 ? -10.18407 0.26948 18.10107 1.000 32.54337 76 SER A N 1
ATOM 600 C CA . SER A 1 76 ? -10.75476 0.11960 16.76569 1.000 36.35841 76 SER A CA 1
ATOM 601 C C . SER A 1 76 ? -10.26046 -1.15487 16.09552 1.000 36.49271 76 SER A C 1
ATOM 602 O O . SER A 1 76 ? -11.02605 -1.83125 15.39999 1.000 37.69852 76 SER A O 1
ATOM 605 N N . VAL A 1 77 ? -8.97929 -1.48809 16.27374 1.000 35.30628 77 VAL A N 1
ATOM 606 C CA . VAL A 1 77 ? -8.46784 -2.75843 15.76318 1.000 33.31276 77 VAL A CA 1
ATOM 607 C C . VAL A 1 77 ? -9.23531 -3.91886 16.38241 1.000 35.56209 77 VAL A C 1
ATOM 608 O O . VAL A 1 77 ? -9.66178 -4.84942 15.68921 1.000 32.20634 77 VAL A O 1
ATOM 612 N N . LEU A 1 78 ? -9.41518 -3.88302 17.70351 1.000 32.95015 78 LEU A N 1
ATOM 613 C CA . LEU A 1 78 ? -10.18274 -4.92850 18.36730 1.000 36.65079 78 LEU A CA 1
ATOM 614 C C . LEU A 1 78 ? -11.63096 -4.93428 17.89825 1.000 39.69740 78 LEU A C 1
ATOM 615 O O . LEU A 1 78 ? -12.24990 -6.00149 17.80978 1.000 38.26522 78 LEU A O 1
ATOM 620 N N . SER A 1 79 ? -12.18077 -3.75845 17.57729 1.000 35.84905 79 SER A N 1
ATOM 621 C CA . SER A 1 79 ? -13.55450 -3.69213 17.08865 1.000 39.00996 79 SER A CA 1
ATOM 622 C C . SER A 1 79 ? -13.70315 -4.42082 15.75800 1.000 34.53087 79 SER A C 1
ATOM 623 O O . SER A 1 79 ? -14.67663 -5.15409 15.54788 1.000 36.86014 79 SER A O 1
ATOM 626 N N . ILE A 1 80 ? -12.75080 -4.23035 14.84276 1.000 38.69033 80 ILE A N 1
ATOM 627 C CA . ILE A 1 80 ? -12.79777 -4.95422 13.57507 1.000 37.95038 80 ILE A CA 1
ATOM 628 C C . ILE A 1 80 ? -12.63465 -6.44873 13.81692 1.000 39.29170 80 ILE A C 1
ATOM 629 O O . ILE A 1 80 ? -13.37799 -7.27237 13.26772 1.000 38.94974 80 ILE A O 1
ATOM 634 N N . ALA A 1 81 ? -11.65433 -6.81725 14.64870 1.000 35.67407 81 ALA A N 1
ATOM 635 C CA . ALA A 1 81 ? -11.36978 -8.22649 14.89846 1.000 36.91346 81 ALA A CA 1
ATOM 636 C C . ALA A 1 81 ? -12.56149 -8.93415 15.53332 1.000 42.13718 81 ALA A C 1
ATOM 637 O O . ALA A 1 81 ? -12.86514 -10.08196 15.18881 1.000 47.94424 81 ALA A O 1
ATOM 639 N N . ASN A 1 82 ? -13.24966 -8.26571 16.46222 1.000 38.80186 82 ASN A N 1
ATOM 640 C CA . ASN A 1 82 ? -14.40601 -8.87717 17.10867 1.000 42.26523 82 ASN A CA 1
ATOM 641 C C . ASN A 1 82 ? -15.61696 -8.91575 16.18417 1.000 41.93664 82 ASN A C 1
ATOM 642 O O . ASN A 1 82 ? -16.49211 -9.77407 16.34967 1.000 47.32557 82 ASN A O 1
ATOM 647 N N . THR A 1 83 ? -15.69587 -7.99712 15.21870 1.000 45.24095 83 THR A N 1
ATOM 648 C CA . THR A 1 83 ? -16.76732 -8.06974 14.23029 1.000 46.14470 83 THR A CA 1
ATOM 649 C C . THR A 1 83 ? -16.59434 -9.28506 13.32659 1.000 48.00906 83 THR A C 1
ATOM 650 O O . THR A 1 83 ? -17.57416 -9.96305 12.99524 1.000 50.30422 83 THR A O 1
ATOM 654 N N . PHE A 1 84 ? -15.35554 -9.57597 12.91830 1.000 41.67678 84 PHE A N 1
ATOM 655 C CA . PHE A 1 84 ? -15.08188 -10.81605 12.19692 1.000 41.71824 84 PHE A CA 1
ATOM 656 C C . PHE A 1 84 ? -15.44509 -12.02943 13.04377 1.000 47.16460 84 PHE A C 1
ATOM 657 O O . PHE A 1 84 ? -16.08927 -12.96917 12.56372 1.000 48.01408 84 PHE A O 1
ATOM 665 N N . LYS A 1 85 ? -15.03544 -12.02351 14.31481 1.000 51.99732 85 LYS A N 1
ATOM 666 C CA . LYS A 1 85 ? -15.24433 -13.18571 15.17289 1.000 54.57235 85 LYS A CA 1
ATOM 667 C C . LYS A 1 85 ? -16.72792 -13.46788 15.37746 1.000 54.91524 85 LYS A C 1
ATOM 668 O O . LYS A 1 85 ? -17.17842 -14.61033 15.23399 1.000 56.85631 85 LYS A O 1
ATOM 674 N N . ASP A 1 86 ? -17.50840 -12.43400 15.70212 1.000 55.05216 86 ASP A N 1
ATOM 675 C CA . ASP A 1 86 ? -18.91581 -12.63895 16.03389 1.000 56.62039 86 ASP A CA 1
ATOM 676 C C . ASP A 1 86 ? -19.77204 -12.95665 14.81427 1.000 53.47933 86 ASP A C 1
ATOM 677 O O . ASP A 1 86 ? -20.83120 -13.57461 14.96169 1.000 53.05838 86 ASP A O 1
ATOM 682 N N . SER A 1 87 ? -19.34614 -12.55400 13.62129 1.000 51.41162 87 SER A N 1
ATOM 683 C CA . SER A 1 87 ? -20.11988 -12.77410 12.40806 1.000 56.38956 87 SER A CA 1
ATOM 684 C C . SER A 1 87 ? -19.70752 -14.03056 11.65395 1.000 59.46654 87 SER A C 1
ATOM 685 O O . SER A 1 87 ? -20.32727 -14.35122 10.63546 1.000 59.61413 87 SER A O 1
ATOM 688 N N . ASN A 1 88 ? -18.69765 -14.75806 12.13938 1.000 57.07139 88 ASN A N 1
ATOM 689 C CA . ASN A 1 88 ? -18.06068 -15.79159 11.32649 1.000 57.38190 88 ASN A CA 1
ATOM 690 C C . ASN A 1 88 ? -19.01375 -16.93889 11.00825 1.000 58.12138 88 ASN A C 1
ATOM 691 O O . ASN A 1 88 ? -19.15331 -17.33400 9.84457 1.000 55.83566 88 ASN A O 1
ATOM 696 N N . VAL A 1 89 ? -19.66416 -17.50136 12.02924 1.000 61.16762 89 VAL A N 1
ATOM 697 C CA . VAL A 1 89 ? -20.50883 -18.67244 11.80491 1.000 65.89155 89 VAL A CA 1
ATOM 698 C C . VAL A 1 89 ? -21.67382 -18.32339 10.88792 1.000 62.86594 89 VAL A C 1
ATOM 699 O O . VAL A 1 89 ? -22.03410 -19.10012 9.99499 1.000 60.70540 89 VAL A O 1
ATOM 703 N N . GLN A 1 90 ? -22.27403 -17.14769 11.08736 1.000 59.10066 90 GLN A N 1
ATOM 704 C CA . GLN A 1 90 ? -23.36962 -16.71115 10.22662 1.000 60.25500 90 GLN A CA 1
ATOM 705 C C . GLN A 1 90 ? -22.91480 -16.59091 8.77739 1.000 55.80566 90 GLN A C 1
ATOM 706 O O . GLN A 1 90 ? -23.58461 -17.07727 7.85921 1.000 57.67541 90 GLN A O 1
ATOM 712 N N . ILE A 1 91 ? -21.77116 -15.94029 8.55670 1.000 51.20187 91 ILE A N 1
ATOM 713 C CA . ILE A 1 91 ? -21.27181 -15.73821 7.20006 1.000 53.90055 91 ILE A CA 1
ATOM 714 C C . ILE A 1 91 ? -20.94198 -17.07404 6.54609 1.000 54.40262 91 ILE A C 1
ATOM 715 O O . ILE A 1 91 ? -21.27738 -17.30871 5.37830 1.000 59.10683 91 ILE A O 1
ATOM 720 N N . LEU A 1 92 ? -20.29756 -17.97756 7.29021 1.000 54.79590 92 LEU A N 1
ATOM 721 C CA . LEU A 1 92 ? -19.89298 -19.25533 6.70971 1.000 61.08165 92 LEU A CA 1
ATOM 722 C C . LEU A 1 92 ? -21.09824 -20.11098 6.34003 1.000 65.64232 92 LEU A C 1
ATOM 723 O O . LEU A 1 92 ? -21.06643 -20.83376 5.33718 1.000 70.62539 92 LEU A O 1
ATOM 728 N N . THR A 1 93 ? -22.16986 -20.04723 7.13261 1.000 65.11598 93 THR A N 1
ATOM 729 C CA . THR A 1 93 ? -23.34795 -20.85330 6.82704 1.000 68.58988 93 THR A CA 1
ATOM 730 C C . THR A 1 93 ? -24.09508 -20.30766 5.61490 1.000 65.97122 93 THR A C 1
ATOM 731 O O . THR A 1 93 ? -24.62258 -21.08058 4.80601 1.000 66.39738 93 THR A O 1
ATOM 735 N N . LEU A 1 94 ? -24.15190 -18.98022 5.47199 1.000 63.50481 94 LEU A N 1
ATOM 736 C CA . LEU A 1 94 ? -24.79558 -18.38841 4.30259 1.000 61.39786 94 LEU A CA 1
ATOM 737 C C . LEU A 1 94 ? -24.01310 -18.68773 3.03095 1.000 62.89507 94 LEU A C 1
ATOM 738 O O . LEU A 1 94 ? -24.60591 -18.97086 1.98335 1.000 62.09285 94 LEU A O 1
ATOM 743 N N . PHE A 1 95 ? -22.68109 -18.61279 3.10017 1.000 68.32229 95 PHE A N 1
ATOM 744 C CA . PHE A 1 95 ? -21.85565 -19.02400 1.96930 1.000 67.63863 95 PHE A CA 1
ATOM 745 C C . PHE A 1 95 ? -22.12410 -20.47544 1.59358 1.000 65.89560 95 PHE A C 1
ATOM 746 O O . PHE A 1 95 ? -22.23120 -20.81016 0.40764 1.000 64.20167 95 PHE A O 1
ATOM 754 N N . LYS A 1 96 ? -22.23971 -21.35195 2.59340 1.000 64.51208 96 LYS A N 1
ATOM 755 C CA . LYS A 1 96 ? -22.44742 -22.76903 2.31564 1.000 69.58882 96 LYS A CA 1
ATOM 756 C C . LYS A 1 96 ? -23.81204 -23.01580 1.68507 1.000 71.50926 96 LYS A C 1
ATOM 757 O O . LYS A 1 96 ? -23.92703 -23.77961 0.71892 1.000 71.81871 96 LYS A O 1
ATOM 763 N N . ALA A 1 97 ? -24.85740 -22.37887 2.21748 1.000 71.61316 97 ALA A N 1
ATOM 764 C CA . ALA A 1 97 ? -26.19271 -22.55640 1.65730 1.000 72.42124 97 ALA A CA 1
ATOM 765 C C . ALA A 1 97 ? -26.29101 -21.95034 0.26340 1.000 75.42223 97 ALA A C 1
ATOM 766 O O . ALA A 1 97 ? -26.91233 -22.53553 -0.63110 1.000 75.41470 97 ALA A O 1
ATOM 768 N N . LEU A 1 98 ? -25.68255 -20.77847 0.05993 1.000 76.21376 98 LEU A N 1
ATOM 769 C CA . LEU A 1 98 ? -25.68567 -20.16293 -1.26219 1.000 70.60793 98 LEU A CA 1
ATOM 770 C C . LEU A 1 98 ? -24.94090 -21.01542 -2.27902 1.000 70.98311 98 LEU A C 1
ATOM 771 O O . LEU A 1 98 ? -25.27858 -20.99824 -3.46898 1.000 69.69407 98 LEU A O 1
ATOM 776 N N . GLU A 1 99 ? -23.92989 -21.76502 -1.83468 1.000 71.51550 99 GLU A N 1
ATOM 777 C CA . GLU A 1 99 ? -23.20532 -22.64129 -2.74870 1.000 81.71102 99 GLU A CA 1
ATOM 778 C C . GLU A 1 99 ? -24.10737 -23.75180 -3.27173 1.000 83.24334 99 GLU A C 1
ATOM 779 O O . GLU A 1 99 ? -24.16417 -24.00298 -4.48167 1.000 83.80342 99 GLU A O 1
ATOM 785 N N . THR A 1 100 ? -24.81885 -24.43004 -2.36606 1.000 82.08720 100 THR A N 1
ATOM 786 C CA . THR A 1 100 ? -25.71984 -25.50806 -2.76607 1.000 82.23145 100 THR A CA 1
ATOM 787 C C . THR A 1 100 ? -26.78749 -25.00281 -3.72568 1.000 82.10838 100 THR A C 1
ATOM 788 O O . THR A 1 100 ? -26.95614 -25.53767 -4.82785 1.000 81.92191 100 THR A O 1
ATOM 792 N N . ARG A 1 101 ? -27.51617 -23.96621 -3.32305 1.000 83.80372 101 ARG A N 1
ATOM 793 C CA . ARG A 1 101 ? -28.58664 -23.40394 -4.13536 1.000 88.59050 101 ARG A CA 1
ATOM 794 C C . ARG A 1 101 ? -28.53822 -21.89012 -4.02452 1.000 80.74417 101 ARG A C 1
ATOM 795 O O . ARG A 1 101 ? -28.57981 -21.34547 -2.91696 1.000 78.26924 101 ARG A O 1
ATOM 803 N N . PHE A 1 102 ? -28.44559 -21.21806 -5.16750 1.000 74.62364 102 PHE A N 1
ATOM 804 C CA . PHE A 1 102 ? -28.46534 -19.76353 -5.18548 1.000 73.06410 102 PHE A CA 1
ATOM 805 C C . PHE A 1 102 ? -29.80987 -19.25735 -4.67728 1.000 75.02347 102 PHE A C 1
ATOM 806 O O . PHE A 1 102 ? -30.86209 -19.61790 -5.21196 1.000 75.68476 102 PHE A O 1
ATOM 814 N N . ASP A 1 103 ? -29.77148 -18.42798 -3.63824 1.000 77.68761 103 ASP A N 1
ATOM 815 C CA . ASP A 1 103 ? -30.96064 -17.83613 -3.04090 1.000 79.60571 103 ASP A CA 1
ATOM 816 C C . ASP A 1 103 ? -30.75890 -16.33204 -2.95285 1.000 78.15703 103 ASP A C 1
ATOM 817 O O . ASP A 1 103 ? -29.76078 -15.87252 -2.39170 1.000 72.31694 103 ASP A O 1
ATOM 822 N N . THR A 1 104 ? -31.70931 -15.56788 -3.49353 1.000 76.65804 104 THR A N 1
ATOM 823 C CA . THR A 1 104 ? -31.57664 -14.11344 -3.49324 1.000 73.53367 104 THR A CA 1
ATOM 824 C C . THR A 1 104 ? -31.61861 -13.55447 -2.07611 1.000 73.01906 104 THR A C 1
ATOM 825 O O . THR A 1 104 ? -30.79681 -12.70490 -1.71030 1.000 72.16576 104 THR A O 1
ATOM 829 N N . ALA A 1 105 ? -32.56382 -14.02802 -1.25975 1.000 72.27596 105 ALA A N 1
ATOM 830 C CA . ALA A 1 105 ? -32.70708 -13.50005 0.09410 1.000 72.66184 105 ALA A CA 1
ATOM 831 C C . ALA A 1 105 ? -31.45404 -13.75453 0.92412 1.000 71.16811 105 ALA A C 1
ATOM 832 O O . ALA A 1 105 ? -30.96347 -12.85787 1.62062 1.000 66.81439 105 ALA A O 1
ATOM 834 N N . GLN A 1 106 ? -30.92144 -14.97787 0.86405 1.000 72.90584 106 GLN A N 1
ATOM 835 C CA . GLN A 1 106 ? -29.70275 -15.28536 1.60569 1.000 73.15493 106 GLN A CA 1
ATOM 836 C C . GLN A 1 106 ? -28.51709 -14.46965 1.10563 1.000 72.25538 106 GLN A C 1
ATOM 837 O O . GLN A 1 106 ? -27.62561 -14.12393 1.89059 1.000 68.08656 106 GLN A O 1
ATOM 843 N N . LEU A 1 107 ? -28.48646 -14.15562 -0.19146 1.000 69.63390 107 LEU A N 1
ATOM 844 C CA . LEU A 1 107 ? -27.40482 -13.33787 -0.72982 1.000 65.56795 107 LEU A CA 1
ATOM 845 C C . LEU A 1 107 ? -27.43246 -11.93019 -0.14701 1.000 61.62933 107 LEU A C 1
ATOM 846 O O . LEU A 1 107 ? -26.38123 -11.37106 0.18807 1.000 56.83152 107 LEU A O 1
ATOM 851 N N . GLN A 1 108 ? -28.62426 -11.34212 -0.01326 1.000 59.36879 108 GLN A N 1
ATOM 852 C CA . GLN A 1 108 ? -28.72535 -10.01551 0.58691 1.000 60.67836 108 GLN A CA 1
ATOM 853 C C . GLN A 1 108 ? -28.32689 -10.02994 2.05610 1.000 58.53501 108 GLN A C 1
ATOM 854 O O . GLN A 1 108 ? -27.76300 -9.04795 2.55269 1.000 60.13447 108 GLN A O 1
ATOM 860 N N . GLN A 1 109 ? -28.61193 -11.12409 2.76446 1.000 59.08066 109 GLN A N 1
ATOM 861 C CA . GLN A 1 109 ? -28.20589 -11.22958 4.16191 1.000 61.79403 109 GLN A CA 1
ATOM 862 C C . GLN A 1 109 ? -26.68993 -11.30984 4.28200 1.000 57.39899 109 GLN A C 1
ATOM 863 O O . GLN A 1 109 ? -26.08512 -10.62364 5.11429 1.000 57.79353 109 GLN A O 1
ATOM 869 N N . LEU A 1 110 ? -26.06017 -12.15161 3.45769 1.000 51.84771 110 LEU A N 1
ATOM 870 C CA . LEU A 1 110 ? -24.60280 -12.23370 3.44981 1.000 53.51777 110 LEU A CA 1
ATOM 871 C C . LEU A 1 110 ? -23.98147 -10.88944 3.09749 1.000 55.84695 110 LEU A C 1
ATOM 872 O O . LEU A 1 110 ? -22.99208 -10.47221 3.71119 1.000 53.53036 110 LEU A O 1
ATOM 877 N N . THR A 1 111 ? -24.55177 -10.19769 2.10828 1.000 59.79351 111 THR A N 1
ATOM 878 C CA . THR A 1 111 ? -24.04390 -8.88365 1.73000 1.000 57.32179 111 THR A CA 1
ATOM 879 C C . THR A 1 111 ? -24.13445 -7.90294 2.89242 1.000 59.25198 111 THR A C 1
ATOM 880 O O . THR A 1 111 ? -23.18723 -7.15202 3.15698 1.000 57.27434 111 THR A O 1
ATOM 884 N N . SER A 1 112 ? -25.26195 -7.90333 3.60829 1.000 58.25189 112 SER A N 1
ATOM 885 C CA . SER A 1 112 ? -25.39944 -7.01176 4.75408 1.000 61.21278 112 SER A CA 1
ATOM 886 C C . SER A 1 112 ? -24.43161 -7.38037 5.87120 1.000 58.11529 112 SER A C 1
ATOM 887 O O . SER A 1 112 ? -23.95592 -6.49461 6.58934 1.000 61.28393 112 SER A O 1
ATOM 890 N N . LEU A 1 113 ? -24.12529 -8.67112 6.03490 1.000 53.19724 113 LEU A N 1
ATOM 891 C CA . LEU A 1 113 ? -23.13767 -9.06563 7.03594 1.000 48.87095 113 LEU A CA 1
ATOM 892 C C . LEU A 1 113 ? -21.75066 -8.55145 6.67482 1.000 49.54327 113 LEU A C 1
ATOM 893 O O . LEU A 1 113 ? -20.97840 -8.16507 7.55819 1.000 45.91649 113 LEU A O 1
ATOM 898 N N . ILE A 1 114 ? -21.41090 -8.54632 5.38413 1.000 52.95453 114 ILE A N 1
ATOM 899 C CA . ILE A 1 114 ? -20.11349 -8.02053 4.97085 1.000 52.31778 114 ILE A CA 1
ATOM 900 C C . ILE A 1 114 ? -20.05986 -6.51372 5.18364 1.000 50.00718 114 ILE A C 1
ATOM 901 O O . ILE A 1 114 ? -19.05898 -5.97769 5.67738 1.000 47.20258 114 ILE A O 1
ATOM 906 N N . LEU A 1 115 ? -21.14006 -5.80998 4.82978 1.000 47.37088 115 LEU A N 1
ATOM 907 C CA . LEU A 1 115 ? -21.20498 -4.36432 5.01923 1.000 47.81405 115 LEU A CA 1
ATOM 908 C C . LEU A 1 115 ? -21.01162 -3.95466 6.47290 1.000 48.91040 115 LEU A C 1
ATOM 909 O O . LEU A 1 115 ? -20.59699 -2.82005 6.73613 1.000 46.77680 115 LEU A O 1
ATOM 914 N N . THR A 1 116 ? -21.29888 -4.84741 7.42141 1.000 47.04760 116 THR A N 1
ATOM 915 C CA . THR A 1 116 ? -21.12436 -4.51219 8.82795 1.000 45.81389 116 THR A CA 1
ATOM 916 C C . THR A 1 116 ? -19.65616 -4.30777 9.19062 1.000 45.39589 116 THR A C 1
ATOM 917 O O . THR A 1 116 ? -19.36303 -3.70453 10.22858 1.000 43.99592 116 THR A O 1
ATOM 921 N N . LEU A 1 117 ? -18.73144 -4.76769 8.34427 1.000 47.38025 117 LEU A N 1
ATOM 922 C CA . LEU A 1 117 ? -17.31055 -4.54696 8.58428 1.000 45.65249 117 LEU A CA 1
ATOM 923 C C . LEU A 1 117 ? -16.89177 -3.10323 8.34550 1.000 45.13016 117 LEU A C 1
ATOM 924 O O . LEU A 1 117 ? -15.84173 -2.68729 8.84653 1.000 42.71557 117 LEU A O 1
ATOM 929 N N . GLN A 1 118 ? -17.68292 -2.33129 7.59821 1.000 44.15516 118 GLN A N 1
ATOM 930 C CA . GLN A 1 118 ? -17.20714 -1.03482 7.12508 1.000 46.81330 118 GLN A CA 1
ATOM 931 C C . GLN A 1 118 ? -17.20233 0.00635 8.23602 1.000 49.93249 118 GLN A C 1
ATOM 932 O O . GLN A 1 118 ? -16.29755 0.84777 8.29723 1.000 48.01314 118 GLN A O 1
ATOM 938 N N . ASN A 1 119 ? -18.20212 -0.02518 9.11563 1.000 48.94582 119 ASN A N 1
ATOM 939 C CA . ASN A 1 119 ? -18.24215 0.93878 10.21379 1.000 53.67158 119 ASN A CA 1
ATOM 940 C C . ASN A 1 119 ? -17.00384 0.86047 11.10045 1.000 48.65437 119 ASN A C 1
ATOM 941 O O . ASN A 1 119 ? -16.37319 1.90733 11.33132 1.000 41.83112 119 ASN A O 1
ATOM 946 N N . PRO A 1 120 ? -16.58816 -0.30543 11.61226 1.000 49.68500 120 PRO A N 1
ATOM 947 C CA . PRO A 1 120 ? -15.35362 -0.33258 12.41382 1.000 44.13462 120 PRO A CA 1
ATOM 948 C C . PRO A 1 120 ? -14.10792 0.02605 11.62260 1.000 43.09014 120 PRO A C 1
ATOM 949 O O . PRO A 1 120 ? -13.18757 0.63071 12.18554 1.000 38.13189 120 PRO A O 1
ATOM 953 N N . ILE A 1 121 ? -14.04608 -0.32838 10.33643 1.000 39.44577 121 ILE A N 1
ATOM 954 C CA . ILE A 1 121 ? -12.87157 0.00317 9.53012 1.000 40.26582 121 ILE A CA 1
ATOM 955 C C . ILE A 1 121 ? -12.73366 1.51478 9.39206 1.000 43.60439 121 ILE A C 1
ATOM 956 O O . ILE A 1 121 ? -11.63977 2.07226 9.53869 1.000 39.27123 121 ILE A O 1
ATOM 961 N N . GLN A 1 122 ? -13.84515 2.20385 9.11348 1.000 41.27979 122 GLN A N 1
ATOM 962 C CA . GLN A 1 122 ? -13.79292 3.65853 9.00258 1.000 42.85954 122 GLN A CA 1
ATOM 963 C C . GLN A 1 122 ? -13.44230 4.31239 10.33361 1.000 40.04101 122 GLN A C 1
ATOM 964 O O . GLN A 1 122 ? -12.76364 5.34563 10.35436 1.000 42.08949 122 GLN A O 1
ATOM 970 N N . SER A 1 123 ? -13.88259 3.72739 11.44973 1.000 38.41455 123 SER A N 1
ATOM 971 C CA . SER A 1 123 ? -13.52849 4.27922 12.75208 1.000 44.70769 123 SER A CA 1
ATOM 972 C C . SER A 1 123 ? -12.03855 4.13506 13.02989 1.000 41.93820 123 SER A C 1
ATOM 973 O O . SER A 1 123 ? -11.44466 5.00041 13.68229 1.000 37.59841 123 SER A O 1
ATOM 976 N N . LEU A 1 124 ? -11.42103 3.05263 12.55200 1.000 37.68492 124 LEU A N 1
ATOM 977 C CA . LEU A 1 124 ? -9.97273 2.92551 12.66232 1.000 35.49093 124 LEU A CA 1
ATOM 978 C C . LEU A 1 124 ? -9.26917 4.03301 11.88425 1.000 35.59839 124 LEU A C 1
ATOM 979 O O . LEU A 1 124 ? -8.34612 4.67570 12.39582 1.000 35.99282 124 LEU A O 1
ATOM 984 N N . THR A 1 125 ? -9.70013 4.27966 10.64455 1.000 35.00994 125 THR A N 1
ATOM 985 C CA . THR A 1 125 ? -9.10341 5.35977 9.86385 1.000 33.29838 125 THR A CA 1
ATOM 986 C C . THR A 1 125 ? -9.25144 6.69548 10.58360 1.000 38.42608 125 THR A C 1
ATOM 987 O O . THR A 1 125 ? -8.29855 7.47911 10.67150 1.000 38.06797 125 THR A O 1
ATOM 991 N N . SER A 1 126 ? -10.44547 6.96380 11.11644 1.000 37.39555 126 SER A N 1
ATOM 992 C CA . SER A 1 126 ? -10.67594 8.20659 11.84303 1.000 36.84132 126 SER A CA 1
ATOM 993 C C . SER A 1 126 ? -9.77741 8.30136 13.06985 1.000 33.76713 126 SER A C 1
ATOM 994 O O . SER A 1 126 ? -9.17841 9.35087 13.33155 1.000 38.55403 126 SER A O 1
ATOM 997 N N . ASN A 1 127 ? -9.65715 7.20818 13.82672 1.000 35.58958 127 ASN A N 1
ATOM 998 C CA . ASN A 1 127 ? -8.84591 7.24102 15.03851 1.000 31.62473 127 ASN A CA 1
ATOM 999 C C . ASN A 1 127 ? -7.35818 7.33042 14.72416 1.000 33.39131 127 ASN A C 1
ATOM 1000 O O . ASN A 1 127 ? -6.59037 7.88342 15.52063 1.000 31.91061 127 ASN A O 1
ATOM 1005 N N . ILE A 1 128 ? -6.92833 6.81026 13.57563 1.000 32.46205 128 ILE A N 1
ATOM 1006 C CA . ILE A 1 128 ? -5.54084 7.01118 13.17446 1.000 32.97881 128 ILE A CA 1
ATOM 1007 C C . ILE A 1 128 ? -5.28820 8.48018 12.85309 1.000 34.51329 128 ILE A C 1
ATOM 1008 O O . ILE A 1 128 ? -4.27845 9.05761 13.27576 1.000 35.36589 128 ILE A O 1
ATOM 1013 N N . LYS A 1 129 ? -6.20570 9.11104 12.11585 1.000 37.91358 129 LYS A N 1
ATOM 1014 C CA . LYS A 1 129 ? -6.02674 10.51186 11.74311 1.000 37.25519 129 LYS A CA 1
ATOM 1015 C C . LYS A 1 129 ? -6.00421 11.41469 12.97273 1.000 39.58013 129 LYS A C 1
ATOM 1016 O O . LYS A 1 129 ? -5.14472 12.29765 13.08918 1.000 38.77907 129 LYS A O 1
ATOM 1022 N N . ARG A 1 130 ? -6.92933 11.19849 13.90969 1.000 35.85087 130 ARG A N 1
ATOM 1023 C CA . ARG A 1 130 ? -6.99889 12.05074 15.09373 1.000 37.68289 130 ARG A CA 1
ATOM 1024 C C . ARG A 1 130 ? -5.75088 11.90321 15.95639 1.000 35.57040 130 ARG A C 1
ATOM 1025 O O . ARG A 1 130 ? -5.18187 12.90068 16.41789 1.000 38.61097 130 ARG A O 1
ATOM 1033 N N . TYR A 1 131 ? -5.31300 10.66542 16.19238 1.000 32.35416 131 TYR A N 1
ATOM 1034 C CA . TYR A 1 131 ? -4.11210 10.45535 16.99397 1.000 32.03775 131 TYR A CA 1
ATOM 1035 C C . TYR A 1 131 ? -2.89598 11.08683 16.32740 1.000 36.74794 131 TYR A C 1
ATOM 1036 O O . TYR A 1 131 ? -2.11343 11.79032 16.97810 1.000 32.67311 131 TYR A O 1
ATOM 1045 N N . ASP A 1 132 ? -2.72938 10.86229 15.01988 1.000 29.34837 132 ASP A N 1
ATOM 1046 C CA . ASP A 1 132 ? -1.54711 11.38750 14.34086 1.000 37.25196 132 ASP A CA 1
ATOM 1047 C C . ASP A 1 132 ? -1.54170 12.91082 14.30366 1.000 37.47235 132 ASP A C 1
ATOM 1048 O O . ASP A 1 132 ? -0.47083 13.52661 14.36430 1.000 34.78081 132 ASP A O 1
ATOM 1053 N N . GLU A 1 133 ? -2.71598 13.53509 14.19607 1.000 37.74723 133 GLU A N 1
ATOM 1054 C CA . GLU A 1 133 ? -2.78358 14.99081 14.25857 1.000 36.41767 133 GLU A CA 1
ATOM 1055 C C . GLU A 1 133 ? -2.32949 15.49413 15.62379 1.000 36.86320 133 GLU A C 1
ATOM 1056 O O . GLU A 1 133 ? -1.53724 16.43935 15.72002 1.000 40.44564 133 GLU A O 1
ATOM 1062 N N . GLY A 1 134 ? -2.81727 14.86631 16.69609 1.000 32.44287 134 GLY A N 1
ATOM 1063 C CA . GLY A 1 134 ? -2.40080 15.27388 18.03019 1.000 34.91780 134 GLY A CA 1
ATOM 1064 C C . GLY A 1 134 ? -0.94047 14.97029 18.31018 1.000 32.83699 134 GLY A C 1
ATOM 1065 O O . GLY A 1 134 ? -0.25681 15.73511 18.99767 1.000 32.26477 134 GLY A O 1
ATOM 1066 N N . LEU A 1 135 ? -0.44469 13.84635 17.79473 1.000 29.72686 135 LEU A N 1
ATOM 1067 C CA . LEU A 1 135 ? 0.96491 13.51490 17.96747 1.000 32.04693 135 LEU A CA 1
ATOM 1068 C C . LEU A 1 135 ? 1.85310 14.55781 17.30641 1.000 29.66986 135 LEU A C 1
ATOM 1069 O O . LEU A 1 135 ? 2.83882 15.01334 17.89448 1.000 35.01905 135 LEU A O 1
ATOM 1074 N N . ASN A 1 136 ? 1.51915 14.94807 16.07539 1.000 32.14769 136 ASN A N 1
ATOM 1075 C CA . ASN A 1 136 ? 2.36458 15.89852 15.35959 1.000 34.17971 136 ASN A CA 1
ATOM 1076 C C . ASN A 1 136 ? 2.33903 17.27159 16.01524 1.000 36.61364 136 ASN A C 1
ATOM 1077 O O . ASN A 1 136 ? 3.36707 17.95642 16.06401 1.000 39.91209 136 ASN A O 1
ATOM 1082 N N . ALA A 1 137 ? 1.17714 17.69572 16.51710 1.000 35.66209 137 ALA A N 1
ATOM 1083 C CA . ALA A 1 137 ? 1.10560 18.97199 17.22084 1.000 34.53331 137 ALA A CA 1
ATOM 1084 C C . ALA A 1 137 ? 2.02201 18.96579 18.43646 1.000 34.03995 137 ALA A C 1
ATOM 1085 O O . ALA A 1 137 ? 2.78112 19.91517 18.66758 1.000 37.02910 137 ALA A O 1
ATOM 1087 N N . TRP A 1 138 ? 1.97516 17.88447 19.21679 1.000 27.94767 138 TRP A N 1
ATOM 1088 C CA . TRP A 1 138 ? 2.83922 17.76262 20.38355 1.000 26.82454 138 TRP A CA 1
ATOM 1089 C C . TRP A 1 138 ? 4.30216 17.64206 19.97587 1.000 30.69021 138 TRP A C 1
ATOM 1090 O O . TRP A 1 138 ? 5.17787 18.24552 20.60625 1.000 32.87812 138 TRP A O 1
ATOM 1101 N N . ALA A 1 139 ? 4.58426 16.87938 18.91359 1.000 29.99718 139 ALA A N 1
ATOM 1102 C CA . ALA A 1 139 ? 5.96862 16.65956 18.50284 1.000 31.94770 139 ALA A CA 1
ATOM 1103 C C . ALA A 1 139 ? 6.64665 17.95226 18.06686 1.000 33.21812 139 ALA A C 1
ATOM 1104 O O . ALA A 1 139 ? 7.85686 18.11192 18.26567 1.000 33.39725 139 ALA A O 1
ATOM 1106 N N A ARG A 1 140 ? 5.89323 18.88223 17.47079 0.472 31.34985 140 ARG A N 1
ATOM 1107 N N B ARG A 1 140 ? 5.89173 18.88127 17.47685 0.528 31.04537 140 ARG A N 1
ATOM 1108 C CA A ARG A 1 140 ? 6.47625 20.16750 17.09462 0.472 34.96112 140 ARG A CA 1
ATOM 1109 C CA B ARG A 1 140 ? 6.47404 20.16272 17.09364 0.528 34.88333 140 ARG A CA 1
ATOM 1110 C C A ARG A 1 140 ? 6.87182 20.97093 18.32577 0.472 36.84336 140 ARG A C 1
ATOM 1111 C C B ARG A 1 140 ? 6.86597 20.97557 18.32111 0.528 36.80890 140 ARG A C 1
ATOM 1112 O O A ARG A 1 140 ? 7.88666 21.67740 18.31233 0.472 38.85621 140 ARG A O 1
ATOM 1113 O O B ARG A 1 140 ? 7.87497 21.69015 18.30219 0.528 38.93478 140 ARG A O 1
ATOM 1128 N N . GLN A 1 141 ? 6.08261 20.87570 19.39981 1.000 36.88782 141 GLN A N 1
ATOM 1129 C CA . GLN A 1 141 ? 6.44776 21.54343 20.64690 1.000 35.58875 141 GLN A CA 1
ATOM 1130 C C . GLN A 1 141 ? 7.71236 20.94060 21.24559 1.000 30.38822 141 GLN A C 1
ATOM 1131 O O . GLN A 1 141 ? 8.58864 21.67031 21.72758 1.000 33.51399 141 GLN A O 1
ATOM 1137 N N . VAL A 1 142 ? 7.82096 19.61002 21.23203 1.000 28.00541 142 VAL A N 1
ATOM 1138 C CA . VAL A 1 142 ? 8.99884 18.95408 21.78726 1.000 29.71101 142 VAL A CA 1
ATOM 1139 C C . VAL A 1 142 ? 10.23494 19.29068 20.96556 1.000 35.98621 142 VAL A C 1
ATOM 1140 O O . VAL A 1 142 ? 11.31718 19.53095 21.51549 1.000 32.48728 142 VAL A O 1
ATOM 1144 N N . GLU A 1 143 ? 10.09734 19.31420 19.63901 1.000 34.00577 143 GLU A N 1
ATOM 1145 C CA . GLU A 1 143 ? 11.23040 19.67128 18.79206 1.000 37.79680 143 GLU A CA 1
ATOM 1146 C C . GLU A 1 143 ? 11.70853 21.08775 19.08568 1.000 34.15114 143 GLU A C 1
ATOM 1147 O O . GLU A 1 143 ? 12.91540 21.33004 19.21404 1.000 37.60242 143 GLU A O 1
ATOM 1153 N N . ASP A 1 144 ? 10.77326 22.03122 19.21569 1.000 33.83384 144 ASP A N 1
ATOM 1154 C CA . ASP A 1 144 ? 11.13377 23.40194 19.56848 1.000 38.37001 144 ASP A CA 1
ATOM 1155 C C . ASP A 1 144 ? 11.80477 23.46372 20.93614 1.000 37.08095 144 ASP A C 1
ATOM 1156 O O . ASP A 1 144 ? 12.76945 24.21395 21.13064 1.000 38.63948 144 ASP A O 1
ATOM 1161 N N . ALA A 1 145 ? 11.30444 22.68762 21.90037 1.000 37.34766 145 ALA A N 1
ATOM 1162 C CA . ALA A 1 145 ? 11.91776 22.67277 23.22519 1.000 33.85064 145 ALA A CA 1
ATOM 1163 C C . ALA A 1 145 ? 13.30479 22.05112 23.17786 1.000 30.94361 145 ALA A C 1
ATOM 1164 O O . ALA A 1 145 ? 14.22778 22.52229 23.85702 1.000 33.84140 145 ALA A O 1
ATOM 1166 N N . HIS A 1 146 ? 13.46348 20.98591 22.38680 1.000 30.42673 146 HIS A N 1
ATOM 1167 C CA . HIS A 1 146 ? 14.77298 20.37145 22.19344 1.000 31.50065 146 HIS A CA 1
ATOM 1168 C C . HIS A 1 146 ? 15.76716 21.36348 21.60513 1.000 32.57927 146 HIS A C 1
ATOM 1169 O O . HIS A 1 146 ? 16.90276 21.48137 22.08354 1.000 34.36688 146 HIS A O 1
ATOM 1176 N N . ASN A 1 147 ? 15.36108 22.07930 20.55618 1.000 37.24251 147 ASN A N 1
ATOM 1177 C CA . ASN A 1 147 ? 16.28069 23.00593 19.90721 1.000 37.36084 147 ASN A CA 1
ATOM 1178 C C . ASN A 1 147 ? 16.70419 24.12471 20.84875 1.000 38.59781 147 ASN A C 1
ATOM 1179 O O . ASN A 1 147 ? 17.85394 24.57615 20.79488 1.000 35.48217 147 ASN A O 1
ATOM 1184 N N . THR A 1 148 ? 15.80561 24.56778 21.73149 1.000 33.41606 148 THR A N 1
ATOM 1185 C CA . THR A 1 148 ? 16.15975 25.62176 22.67805 1.000 35.44287 148 THR A CA 1
ATOM 1186 C C . THR A 1 148 ? 17.20142 25.13892 23.67714 1.000 33.57725 148 THR A C 1
ATOM 1187 O O . THR A 1 148 ? 18.20103 25.82701 23.92834 1.000 34.82613 148 THR A O 1
ATOM 1191 N N . LEU A 1 149 ? 16.97923 23.95809 24.26305 1.000 30.93568 149 LEU A N 1
ATOM 1192 C CA . LEU A 1 149 ? 17.95725 23.38805 25.18203 1.000 30.51244 149 LEU A CA 1
ATOM 1193 C C . LEU A 1 149 ? 19.28161 23.12573 24.47758 1.000 31.40058 149 LEU A C 1
ATOM 1194 O O . LEU A 1 149 ? 20.35505 23.35925 25.04643 1.000 30.71718 149 LEU A O 1
ATOM 1199 N N . GLN A 1 150 ? 19.22328 22.63608 23.23688 1.000 32.61706 150 GLN A N 1
ATOM 1200 C CA . GLN A 1 150 ? 20.44394 22.37425 22.48041 1.000 35.26744 150 GLN A CA 1
ATOM 1201 C C . GLN A 1 150 ? 21.22323 23.65976 22.22317 1.000 36.21661 150 GLN A C 1
ATOM 1202 O O . GLN A 1 150 ? 22.45118 23.68695 22.37510 1.000 32.98214 150 GLN A O 1
ATOM 1208 N N . GLN A 1 151 ? 20.52799 24.73493 21.83230 1.000 31.88207 151 GLN A N 1
ATOM 1209 C CA . GLN A 1 151 ? 21.20509 26.00509 21.58829 1.000 37.42114 151 GLN A CA 1
ATOM 1210 C C . GLN A 1 151 ? 21.80561 26.56393 22.87139 1.000 33.40091 151 GLN A C 1
ATOM 1211 O O . GLN A 1 151 ? 22.91941 27.09650 22.85999 1.000 35.05296 151 GLN A O 1
ATOM 1217 N N . THR A 1 152 ? 21.08806 26.44096 23.99074 1.000 34.08638 152 THR A N 1
ATOM 1218 C CA . THR A 1 152 ? 21.62008 26.90418 25.26984 1.000 33.46883 152 THR A CA 1
ATOM 1219 C C . THR A 1 152 ? 22.89498 26.15455 25.64328 1.000 32.63677 152 THR A C 1
ATOM 1220 O O . THR A 1 152 ? 23.88365 26.76011 26.07465 1.000 34.17686 152 THR A O 1
ATOM 1224 N N . ILE A 1 153 ? 22.88994 24.82990 25.48613 1.000 32.64981 153 ILE A N 1
ATOM 1225 C CA . ILE A 1 153 ? 24.07787 24.04382 25.80931 1.000 27.60651 153 ILE A CA 1
ATOM 1226 C C . ILE A 1 153 ? 25.22936 24.41387 24.88366 1.000 32.12166 153 ILE A C 1
ATOM 1227 O O . ILE A 1 153 ? 26.37870 24.56254 25.32326 1.000 34.13777 153 ILE A O 1
ATOM 1232 N N . ALA A 1 154 ? 24.94114 24.55629 23.58756 1.000 30.15267 154 ALA A N 1
ATOM 1233 C CA . ALA A 1 154 ? 25.98319 24.89034 22.62120 1.000 38.07940 154 ALA A CA 1
ATOM 1234 C C . ALA A 1 154 ? 26.69583 26.18042 22.99720 1.000 39.89134 154 ALA A C 1
ATOM 1235 O O . ALA A 1 154 ? 27.92729 26.26191 22.92246 1.000 37.01896 154 ALA A O 1
ATOM 1237 N N . GLN A 1 155 ? 25.93938 27.19920 23.40911 1.000 40.74819 155 GLN A N 1
ATOM 1238 C CA . GLN A 1 155 ? 26.55196 28.48015 23.74220 1.000 42.81383 155 GLN A CA 1
ATOM 1239 C C . GLN A 1 155 ? 27.38589 28.37903 25.01242 1.000 41.23870 155 GLN A C 1
ATOM 1240 O O . GLN A 1 155 ? 28.44272 29.01342 25.11882 1.000 43.01902 155 GLN A O 1
ATOM 1246 N N . ILE A 1 156 ? 26.93271 27.58334 25.98283 1.000 33.30468 156 ILE A N 1
ATOM 1247 C CA . ILE A 1 156 ? 27.70036 27.39826 27.21213 1.000 34.13525 156 ILE A CA 1
ATOM 1248 C C . ILE A 1 156 ? 29.02125 26.70759 26.91020 1.000 39.74269 156 ILE A C 1
ATOM 1249 O O . ILE A 1 156 ? 30.08290 27.10490 27.40732 1.000 43.57259 156 ILE A O 1
ATOM 1254 N N . GLN A 1 157 ? 28.97649 25.65897 26.09065 1.000 34.93076 157 GLN A N 1
ATOM 1255 C CA . GLN A 1 157 ? 30.19435 24.90711 25.81680 1.000 32.36950 157 GLN A CA 1
ATOM 1256 C C . GLN A 1 157 ? 31.16837 25.70983 24.96005 1.000 36.00509 157 GLN A C 1
ATOM 1257 O O . GLN A 1 157 ? 32.38123 25.47681 25.02190 1.000 38.99331 157 GLN A O 1
ATOM 1263 N N . GLN A 1 158 ? 30.66560 26.67137 24.18043 1.000 39.05412 158 GLN A N 1
ATOM 1264 C CA . GLN A 1 158 ? 31.54286 27.51327 23.36964 1.000 43.61681 158 GLN A CA 1
ATOM 1265 C C . GLN A 1 158 ? 32.40295 28.43721 24.22097 1.000 48.58723 158 GLN A C 1
ATOM 1266 O O . GLN A 1 158 ? 33.53559 28.75397 23.83657 1.000 48.06096 158 GLN A O 1
ATOM 1272 N N . GLU A 1 159 ? 31.88575 28.88921 25.36463 1.000 49.86338 159 GLU A N 1
ATOM 1273 C CA . GLU A 1 159 ? 32.60583 29.84404 26.19895 1.000 50.10675 159 GLU A CA 1
ATOM 1274 C C . GLU A 1 159 ? 33.69773 29.20160 27.04510 1.000 45.05609 159 GLU A C 1
ATOM 1275 O O . GLU A 1 159 ? 34.55182 29.92051 27.57340 1.000 46.61960 159 GLU A O 1
ATOM 1281 N N . GLU A 1 160 ? 33.70053 27.87504 27.18595 1.000 45.79357 160 GLU A N 1
ATOM 1282 C CA . GLU A 1 160 ? 34.73008 27.18731 27.96583 1.000 47.33584 160 GLU A CA 1
ATOM 1283 C C . GLU A 1 160 ? 35.89139 26.85278 27.03033 1.000 49.89378 160 GLU A C 1
ATOM 1284 O O . GLU A 1 160 ? 36.10098 25.71056 26.61698 1.000 48.67008 160 GLU A O 1
ATOM 1290 N N . VAL A 1 161 ? 36.67473 27.88716 26.71386 1.000 49.16862 161 VAL A N 1
ATOM 1291 C CA . VAL A 1 161 ? 37.64545 27.79932 25.62568 1.000 58.66539 161 VAL A CA 1
ATOM 1292 C C . VAL A 1 161 ? 38.82467 26.90105 25.98237 1.000 58.11430 161 VAL A C 1
ATOM 1293 O O . VAL A 1 161 ? 39.42791 26.28357 25.09625 1.000 65.65860 161 VAL A O 1
ATOM 1297 N N . SER A 1 162 ? 39.18028 26.80764 27.26349 1.000 49.64631 162 SER A N 1
ATOM 1298 C CA . SER A 1 162 ? 40.37212 26.06301 27.65233 1.000 47.42637 162 SER A CA 1
ATOM 1299 C C . SER A 1 162 ? 40.16982 24.55226 27.66610 1.000 45.78111 162 SER A C 1
ATOM 1300 O O . SER A 1 162 ? 41.16042 23.81586 27.73308 1.000 46.73943 162 SER A O 1
ATOM 1303 N N . ILE A 1 163 ? 38.93151 24.06550 27.61182 1.000 36.66645 163 ILE A N 1
ATOM 1304 C CA . ILE A 1 163 ? 38.70118 22.62518 27.66933 1.000 36.00059 163 ILE A CA 1
ATOM 1305 C C . ILE A 1 163 ? 37.90309 22.15649 26.45981 1.000 34.50888 163 ILE A C 1
ATOM 1306 O O . ILE A 1 163 ? 37.14590 21.18413 26.54753 1.000 34.22008 163 ILE A O 1
ATOM 1311 N N . GLN A 1 164 ? 38.08542 22.82310 25.31682 1.000 35.21653 164 GLN A N 1
ATOM 1312 C CA . GLN A 1 164 ? 37.37298 22.41047 24.11013 1.000 37.47107 164 GLN A CA 1
ATOM 1313 C C . GLN A 1 164 ? 37.71485 20.97554 23.72557 1.000 38.00413 164 GLN A C 1
ATOM 1314 O O . GLN A 1 164 ? 36.85043 20.23444 23.24626 1.000 39.63798 164 GLN A O 1
ATOM 1320 N N . ALA A 1 165 ? 38.97073 20.56554 23.92487 1.000 36.91086 165 ALA A N 1
ATOM 1321 C CA . ALA A 1 165 ? 39.36432 19.19921 23.58999 1.000 36.53808 165 ALA A CA 1
ATOM 1322 C C . ALA A 1 165 ? 38.50615 18.18276 24.33421 1.000 34.92919 165 ALA A C 1
ATOM 1323 O O . ALA A 1 165 ? 37.98321 17.23457 23.73602 1.000 34.53959 165 ALA A O 1
ATOM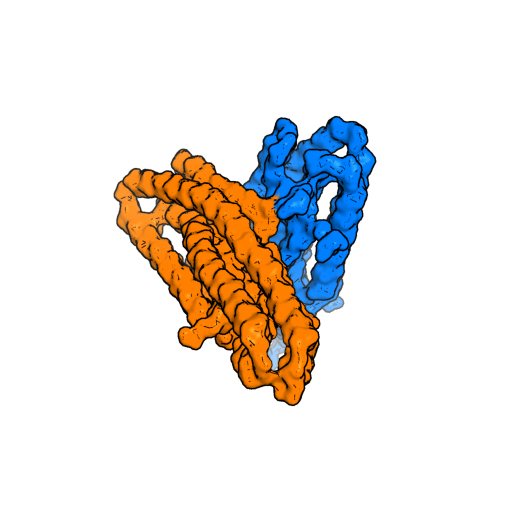 1325 N N . GLU A 1 166 ? 38.33243 18.37909 25.64267 1.000 33.33214 166 GLU A N 1
ATOM 1326 C CA . GLU A 1 166 ? 37.56718 17.42788 26.44045 1.000 32.15948 166 GLU A CA 1
ATOM 1327 C C . GLU A 1 166 ? 36.08148 17.46758 26.09805 1.000 31.84222 166 GLU A C 1
ATOM 1328 O O . GLU A 1 166 ? 35.41539 16.42581 26.12355 1.000 27.76696 166 GLU A O 1
ATOM 1334 N N . ILE A 1 167 ? 35.55254 18.64788 25.76758 1.000 29.38973 167 ILE A N 1
ATOM 1335 C CA . ILE A 1 167 ? 34.14047 18.76190 25.40637 1.000 31.23675 167 ILE A CA 1
ATOM 1336 C C . ILE A 1 167 ? 33.87304 18.08213 24.07009 1.000 34.96523 167 ILE A C 1
ATOM 1337 O O . ILE A 1 167 ? 32.88246 17.35786 23.91367 1.000 32.79689 167 ILE A O 1
ATOM 1342 N N . ILE A 1 168 ? 34.75575 18.29236 23.09116 1.000 29.01496 168 ILE A N 1
ATOM 1343 C CA . ILE A 1 168 ? 34.59447 17.64946 21.78834 1.000 35.09284 168 ILE A CA 1
ATOM 1344 C C . ILE A 1 168 ? 34.63262 16.13268 21.93477 1.000 31.76994 168 ILE A C 1
ATOM 1345 O O . ILE A 1 168 ? 33.81466 15.41620 21.34449 1.000 36.21852 168 ILE A O 1
ATOM 1350 N N . ALA A 1 169 ? 35.57992 15.62194 22.72357 1.000 30.30661 169 ALA A N 1
ATOM 1351 C CA . ALA A 1 169 ? 35.67382 14.18187 22.93783 1.000 30.98685 169 ALA A CA 1
ATOM 1352 C C . ALA A 1 169 ? 34.41629 13.64499 23.60926 1.000 29.27270 169 ALA A C 1
ATOM 1353 O O . ALA A 1 169 ? 33.90900 12.58085 23.23577 1.000 30.35558 169 ALA A O 1
ATOM 1355 N N . THR A 1 170 ? 33.89847 14.37081 24.60087 1.000 30.48475 170 THR A N 1
ATOM 1356 C CA . THR A 1 170 ? 32.67960 13.94061 25.27642 1.000 26.34556 170 THR A CA 1
ATOM 1357 C C . THR A 1 170 ? 31.49607 13.92301 24.31781 1.000 29.92456 170 THR A C 1
ATOM 1358 O O . THR A 1 170 ? 30.72211 12.96075 24.29079 1.000 29.75510 170 THR A O 1
ATOM 1362 N N . ASN A 1 171 ? 31.33204 14.98656 23.52768 1.000 28.35307 171 ASN A N 1
ATOM 1363 C CA . ASN A 1 171 ? 30.22562 15.01671 22.57653 1.000 25.57368 171 ASN A CA 1
ATOM 1364 C C . ASN A 1 171 ? 30.34766 13.90628 21.54086 1.000 35.49223 171 ASN A C 1
ATOM 1365 O O . ASN A 1 171 ? 29.33093 13.36519 21.08941 1.000 32.89969 171 ASN A O 1
ATOM 1370 N N . ALA A 1 172 ? 31.57495 13.54284 21.15966 1.000 31.36769 172 ALA A N 1
ATOM 1371 C CA . ALA A 1 172 ? 31.74991 12.43446 20.22745 1.000 36.00622 172 ALA A CA 1
ATOM 1372 C C . ALA A 1 172 ? 31.21350 11.13246 20.81229 1.000 30.45591 172 ALA A C 1
ATOM 1373 O O . ALA A 1 172 ? 30.60429 10.32763 20.09755 1.000 34.58155 172 ALA A O 1
ATOM 1375 N N . GLN A 1 173 ? 31.42867 10.90917 22.11154 1.000 27.03458 173 GLN A N 1
ATOM 1376 C CA . GLN A 1 173 ? 30.93632 9.69248 22.74821 1.000 27.80786 173 GLN A CA 1
ATOM 1377 C C . GLN A 1 173 ? 29.43194 9.74040 22.94834 1.000 30.47439 173 GLN A C 1
ATOM 1378 O O . GLN A 1 173 ? 28.76823 8.69877 22.91411 1.000 32.67193 173 GLN A O 1
ATOM 1384 N N . ILE A 1 174 ? 28.87767 10.92926 23.17311 1.000 29.04850 174 ILE A N 1
ATOM 1385 C CA . ILE A 1 174 ? 27.42737 11.03817 23.25764 1.000 30.02632 174 ILE A CA 1
ATOM 1386 C C . ILE A 1 174 ? 26.80313 10.72474 21.90447 1.000 34.47908 174 ILE A C 1
ATOM 1387 O O . ILE A 1 174 ? 25.77209 10.04503 21.82207 1.000 30.55689 174 ILE A O 1
ATOM 1392 N N . ASP A 1 175 ? 27.43545 11.18136 20.82009 1.000 33.09146 175 ASP A N 1
ATOM 1393 C CA . ASP A 1 175 ? 26.97284 10.80396 19.48789 1.000 33.10658 175 ASP A CA 1
ATOM 1394 C C . ASP A 1 175 ? 27.08837 9.29918 19.27816 1.000 38.17291 175 ASP A C 1
ATOM 1395 O O . ASP A 1 175 ? 26.21867 8.68397 18.65040 1.000 34.00098 175 ASP A O 1
ATOM 1400 N N . LEU A 1 176 ? 28.16127 8.68895 19.79408 1.000 33.34561 176 LEU A N 1
ATOM 1401 C CA . LEU A 1 176 ? 28.30369 7.23994 19.69150 1.000 36.67102 176 LEU A CA 1
ATOM 1402 C C . LEU A 1 176 ? 27.17461 6.52853 20.42308 1.000 34.04788 176 LEU A C 1
ATOM 1403 O O . LEU A 1 176 ? 26.63987 5.52484 19.93296 1.000 31.26633 176 LEU A O 1
ATOM 1408 N N . MET A 1 177 ? 26.79596 7.03610 21.59628 1.000 29.66798 177 MET A N 1
ATOM 1409 C CA . MET A 1 177 ? 25.66727 6.45394 22.31646 1.000 29.86593 177 MET A CA 1
ATOM 1410 C C . MET A 1 177 ? 24.39519 6.51040 21.48146 1.000 27.94354 177 MET A C 1
ATOM 1411 O O . MET A 1 177 ? 23.61035 5.55582 21.46810 1.000 28.52327 177 MET A O 1
ATOM 1416 N N . LYS A 1 178 ? 24.17432 7.62298 20.77756 1.000 29.89328 178 LYS A N 1
ATOM 1417 C CA . LYS A 1 178 ? 23.00941 7.72956 19.90395 1.000 30.77703 178 LYS A CA 1
ATOM 1418 C C . LYS A 1 178 ? 23.03323 6.66557 18.81209 1.000 36.59956 178 LYS A C 1
ATOM 1419 O O . LYS A 1 178 ? 21.99327 6.08406 18.47340 1.000 33.68040 178 LYS A O 1
ATOM 1425 N N . GLN A 1 179 ? 24.20823 6.41764 18.22869 1.000 30.72348 179 GLN A N 1
ATOM 1426 C CA . GLN A 1 179 ? 24.33041 5.35390 17.23754 1.000 30.41743 179 GLN A CA 1
ATOM 1427 C C . GLN A 1 179 ? 24.10961 3.98290 17.86697 1.000 31.74083 179 GLN A C 1
ATOM 1428 O O . GLN A 1 179 ? 23.54286 3.08678 17.23168 1.000 36.99330 179 GLN A O 1
ATOM 1434 N N . GLN A 1 180 ? 24.55474 3.79829 19.11193 1.000 34.03971 180 GLN A N 1
ATOM 1435 C CA . GLN A 1 180 ? 24.36876 2.51257 19.77651 1.000 29.88078 180 GLN A CA 1
ATOM 1436 C C . GLN A 1 180 ? 22.89812 2.26615 20.09148 1.000 29.22572 180 GLN A C 1
ATOM 1437 O O . GLN A 1 180 ? 22.41127 1.13667 19.96236 1.000 31.57210 180 GLN A O 1
ATOM 1443 N N . ILE A 1 181 ? 22.17137 3.31541 20.47689 1.000 27.30657 181 ILE A N 1
ATOM 1444 C CA . ILE A 1 181 ? 20.72235 3.19942 20.63530 1.000 29.90846 181 ILE A CA 1
ATOM 1445 C C . ILE A 1 181 ? 20.06610 2.87846 19.29737 1.000 36.32268 181 ILE A C 1
ATOM 1446 O O . ILE A 1 181 ? 19.17696 2.02032 19.21129 1.000 31.75503 181 ILE A O 1
ATOM 1451 N N . ALA A 1 182 ? 20.49103 3.56099 18.23120 1.000 35.51168 182 ALA A N 1
ATOM 1452 C CA . ALA A 1 182 ? 19.94813 3.26514 16.91021 1.000 41.75342 182 ALA A CA 1
ATOM 1453 C C . ALA A 1 182 ? 20.20455 1.81371 16.52001 1.000 39.62346 182 ALA A C 1
ATOM 1454 O O . ALA A 1 182 ? 19.34787 1.17022 15.90448 1.000 37.92918 182 ALA A O 1
ATOM 1456 N N . ALA A 1 183 ? 21.37115 1.27454 16.88575 1.000 41.33441 183 ALA A N 1
ATOM 1457 C CA . ALA A 1 183 ? 21.68507 -0.10732 16.53491 1.000 44.93760 183 ALA A CA 1
ATOM 1458 C C . ALA A 1 183 ? 20.75726 -1.08448 17.24766 1.000 42.73102 183 ALA A C 1
ATOM 1459 O O . ALA A 1 183 ? 20.34932 -2.09735 16.66440 1.000 39.19969 183 ALA A O 1
ATOM 1461 N N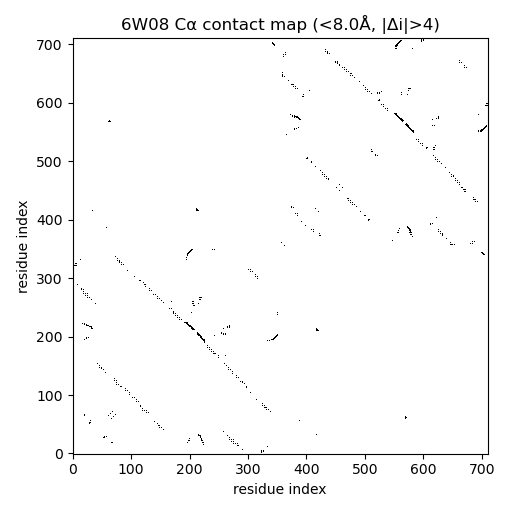 . PHE A 1 184 ? 20.40707 -0.79578 18.50469 1.000 34.19157 184 PHE A N 1
ATOM 1462 C CA . PHE A 1 184 ? 19.44633 -1.63485 19.21675 1.000 31.55480 184 PHE A CA 1
ATOM 1463 C C . PHE A 1 184 ? 18.10654 -1.65223 18.49531 1.000 37.42103 184 PHE A C 1
ATOM 1464 O O . PHE A 1 184 ? 17.55441 -2.71960 18.20540 1.000 40.97413 184 PHE A O 1
ATOM 1472 N N . LYS A 1 185 ? 17.56847 -0.46794 18.19600 1.000 35.16249 185 LYS A N 1
ATOM 1473 C CA . LYS A 1 185 ? 16.26113 -0.38756 17.55881 1.000 39.92670 185 LYS A CA 1
ATOM 1474 C C . LYS A 1 185 ? 16.26918 -1.03356 16.17968 1.000 42.85964 185 LYS A C 1
ATOM 1475 O O . LYS A 1 185 ? 15.26081 -1.61564 15.76258 1.000 42.11600 185 LYS A O 1
ATOM 1481 N N . THR A 1 186 ? 17.39734 -0.96479 15.47018 1.000 41.35084 186 THR A N 1
ATOM 1482 C CA . THR A 1 186 ? 17.51252 -1.65589 14.18958 1.000 44.25196 186 THR A CA 1
ATOM 1483 C C . THR A 1 186 ? 17.46197 -3.16640 14.37942 1.000 43.97393 186 THR A C 1
ATOM 1484 O O . THR A 1 186 ? 16.73127 -3.86710 13.67044 1.000 53.16898 186 THR A O 1
ATOM 1488 N N . ALA A 1 187 ? 18.22924 -3.68504 15.34139 1.000 41.80557 187 ALA A N 1
ATOM 1489 C CA . ALA A 1 187 ? 18.22179 -5.12090 15.59978 1.000 45.25932 187 ALA A CA 1
ATOM 1490 C C . ALA A 1 187 ? 16.82891 -5.60889 15.97643 1.000 49.52341 187 ALA A C 1
ATOM 1491 O O . ALA A 1 187 ? 16.40722 -6.69279 15.55436 1.000 55.11655 187 ALA A O 1
ATOM 1493 N N . ILE A 1 188 ? 16.09742 -4.81808 16.76526 1.000 45.55404 188 ILE A N 1
ATOM 1494 C CA . ILE A 1 188 ? 14.74012 -5.19503 17.15313 1.000 47.62035 188 ILE A CA 1
ATOM 1495 C C . ILE A 1 188 ? 13.84278 -5.28605 15.92670 1.000 55.85881 188 ILE A C 1
ATOM 1496 O O . ILE A 1 188 ? 13.08774 -6.25058 15.75737 1.000 58.77825 188 ILE A O 1
ATOM 1501 N N . ALA A 1 189 ? 13.91409 -4.28083 15.05083 1.000 54.24614 189 ALA A N 1
ATOM 1502 C CA . ALA A 1 189 ? 13.10892 -4.29227 13.83760 1.000 57.63008 189 ALA A CA 1
ATOM 1503 C C . ALA A 1 189 ? 13.41765 -5.49609 12.95664 1.000 63.32992 189 ALA A C 1
ATOM 1504 O O . ALA A 1 189 ? 12.56556 -5.89942 12.15988 1.000 68.60352 189 ALA A O 1
ATOM 1506 N N . ASN A 1 190 ? 14.60727 -6.08371 13.09009 1.000 69.95497 190 ASN A N 1
ATOM 1507 C CA . ASN A 1 190 ? 14.95984 -7.27602 12.33170 1.000 81.24124 190 ASN A CA 1
ATOM 1508 C C . ASN A 1 190 ? 14.33265 -8.52025 12.94803 1.000 89.49539 190 ASN A C 1
ATOM 1509 O O . ASN A 1 190 ? 13.31469 -9.01747 12.45560 1.000 95.59490 190 ASN A O 1
ATOM 1514 N N . ALA A 1 191 ? 14.93362 -9.02585 14.02296 1.000 89.23290 191 ALA A N 1
ATOM 1515 C CA . ALA A 1 191 ? 14.50086 -10.26944 14.66056 1.000 93.01960 191 ALA A CA 1
ATOM 1516 C C . ALA A 1 191 ? 13.03516 -10.21946 15.08702 1.000 94.18978 191 ALA A C 1
ATOM 1517 O O . ALA A 1 191 ? 12.50143 -11.19921 15.61089 1.000 94.05088 191 ALA A O 1
ATOM 1519 N N . GLN A 1 194 ? 10.35885 -12.16974 16.38517 1.000 81.96608 194 GLN A N 1
ATOM 1520 C CA . GLN A 1 194 ? 8.94733 -12.34222 16.05465 1.000 86.18994 194 GLN A CA 1
ATOM 1521 C C . GLN A 1 194 ? 8.32912 -13.45200 16.89456 1.000 94.30074 194 GLN A C 1
ATOM 1522 O O . GLN A 1 194 ? 7.65907 -14.34083 16.37337 1.000 99.17502 194 GLN A O 1
ATOM 1528 N N . ARG A 1 195 ? 8.55458 -13.38546 18.20033 1.000 97.95918 195 ARG A N 1
ATOM 1529 C CA . ARG A 1 195 ? 8.14015 -14.41070 19.13926 1.000 100.77229 195 ARG A CA 1
ATOM 1530 C C . ARG A 1 195 ? 6.84554 -13.98325 19.83009 1.000 98.62532 195 ARG A C 1
ATOM 1531 O O . ARG A 1 195 ? 6.12907 -13.09933 19.34224 1.000 98.95632 195 ARG A O 1
ATOM 1539 N N . LYS A 1 196 ? 6.54701 -14.59808 20.97613 1.000 94.20184 196 LYS A N 1
ATOM 1540 C CA . LYS A 1 196 ? 5.39469 -14.18675 21.76559 1.000 86.47841 196 LYS A CA 1
ATOM 1541 C C . LYS A 1 196 ? 5.56322 -12.74086 22.21096 1.000 71.90096 196 LYS A C 1
ATOM 1542 O O . LYS A 1 196 ? 6.66070 -12.30725 22.57525 1.000 69.82534 196 LYS A O 1
ATOM 1548 N N . LYS A 1 197 ? 4.46648 -11.99510 22.16923 1.000 59.75544 197 LYS A N 1
ATOM 1549 C CA . LYS A 1 197 ? 4.52006 -10.55460 22.31900 1.000 53.96703 197 LYS A CA 1
ATOM 1550 C C . LYS A 1 197 ? 4.30153 -10.12806 23.77074 1.000 53.89529 197 LYS A C 1
ATOM 1551 O O . LYS A 1 197 ? 3.78515 -10.87265 24.60788 1.000 52.02655 197 LYS A O 1
ATOM 1557 N N . GLY A 1 198 ? 4.71731 -8.90660 24.05131 1.000 41.00114 198 GLY A N 1
ATOM 1558 C CA . GLY A 1 198 ? 4.49413 -8.30241 25.34131 1.000 39.80308 198 GLY A CA 1
ATOM 1559 C C . GLY A 1 198 ? 4.90250 -6.85368 25.27175 1.000 36.73728 198 GLY A C 1
ATOM 1560 O O . GLY A 1 198 ? 5.00823 -6.27877 24.18966 1.000 40.79709 198 GLY A O 1
ATOM 1561 N N . ILE A 1 199 ? 5.13769 -6.26056 26.43399 1.000 32.56855 199 ILE A N 1
ATOM 1562 C CA . ILE A 1 199 ? 5.65831 -4.90382 26.51681 1.000 32.51543 199 ILE A CA 1
ATOM 1563 C C . ILE A 1 199 ? 6.89213 -4.95952 27.40270 1.000 34.37934 199 ILE A C 1
ATOM 1564 O O . ILE A 1 199 ? 6.78567 -5.21974 28.60771 1.000 32.10069 199 ILE A O 1
ATOM 1569 N N . PHE A 1 200 ? 8.06192 -4.74421 26.80535 1.000 26.48663 200 PHE A N 1
ATOM 1570 C CA . PHE A 1 200 ? 9.34065 -4.85716 27.49518 1.000 28.92456 200 PHE A CA 1
ATOM 1571 C C . PHE A 1 200 ? 10.06581 -3.52845 27.38833 1.000 28.88486 200 PHE A C 1
ATOM 1572 O O . PHE A 1 200 ? 10.23143 -3.00045 26.28799 1.000 33.59026 200 PHE A O 1
ATOM 1580 N N . GLU A 1 201 ? 10.51776 -3.00107 28.52271 1.000 28.77741 201 GLU A N 1
ATOM 1581 C CA . GLU A 1 201 ? 11.03683 -1.64365 28.57669 1.000 23.74555 201 GLU A CA 1
ATOM 1582 C C . GLU A 1 201 ? 12.27824 -1.61045 29.45503 1.000 28.04818 201 GLU A C 1
ATOM 1583 O O . GLU A 1 201 ? 12.31579 -2.26084 30.50049 1.000 25.99303 201 GLU A O 1
ATOM 1589 N N . THR A 1 202 ? 13.29509 -0.86239 29.02805 1.000 24.50499 202 THR A N 1
ATOM 1590 C CA . THR A 1 202 ? 14.49455 -0.65863 29.83456 1.000 23.73197 202 THR A CA 1
ATOM 1591 C C . THR A 1 202 ? 14.83903 0.82156 29.85782 1.000 25.02952 202 THR A C 1
ATOM 1592 O O . THR A 1 202 ? 14.97138 1.44918 28.80178 1.000 23.84362 202 THR A O 1
ATOM 1596 N N . ILE A 1 203 ? 14.98481 1.37433 31.06066 1.000 22.58960 203 ILE A N 1
ATOM 1597 C CA . ILE A 1 203 ? 15.31433 2.78119 31.25892 1.000 24.26998 203 ILE A CA 1
ATOM 1598 C C . ILE A 1 203 ? 16.74890 2.84507 31.76296 1.000 24.19475 203 ILE A C 1
ATOM 1599 O O . ILE A 1 203 ? 17.09179 2.19439 32.75662 1.000 26.18172 203 ILE A O 1
ATOM 1604 N N . PHE A 1 204 ? 17.59098 3.59284 31.06240 1.000 24.92955 204 PHE A N 1
ATOM 1605 C CA . PHE A 1 204 ? 18.98665 3.74765 31.43990 1.000 28.78293 204 PHE A CA 1
ATOM 1606 C C . PHE A 1 204 ? 19.19248 5.07842 32.14735 1.000 28.89937 204 PHE A C 1
ATOM 1607 O O . PHE A 1 204 ? 18.53532 6.07383 31.84188 1.000 27.84526 204 PHE A O 1
ATOM 1615 N N . GLY A 1 205 ? 20.11369 5.08128 33.10447 1.000 25.87128 205 GLY A N 1
ATOM 1616 C CA . GLY A 1 205 ? 20.52654 6.30716 33.75599 1.000 26.16343 205 GLY A CA 1
ATOM 1617 C C . GLY A 1 205 ? 22.03652 6.39804 33.73885 1.000 22.62908 205 GLY A C 1
ATOM 1618 O O . GLY A 1 205 ? 22.71000 5.54530 34.32154 1.000 29.03736 205 GLY A O 1
ATOM 1619 N N . VAL A 1 206 ? 22.57313 7.39570 33.04003 1.000 23.77194 206 VAL A N 1
ATOM 1620 C CA . VAL A 1 206 ? 24.01567 7.55790 32.85879 1.000 24.82918 206 VAL A CA 1
ATOM 1621 C C . VAL A 1 206 ? 24.51804 8.58753 33.86287 1.000 22.87686 206 VAL A C 1
ATOM 1622 O O . VAL A 1 206 ? 24.07522 9.74312 33.86008 1.000 22.48634 206 VAL A O 1
ATOM 1626 N N . VAL A 1 207 ? 25.45336 8.17552 34.70787 1.000 21.90300 207 VAL A N 1
ATOM 1627 C CA . VAL A 1 207 ? 25.96386 9.01167 35.78909 1.000 23.07625 207 VAL A CA 1
ATOM 1628 C C . VAL A 1 207 ? 27.11455 9.85610 35.25697 1.000 22.56850 207 VAL A C 1
ATOM 1629 O O . VAL A 1 207 ? 28.11700 9.31523 34.77951 1.000 25.79844 207 VAL A O 1
ATOM 1633 N N . LEU A 1 208 ? 26.98357 11.17968 35.34267 1.000 22.34572 208 LEU A N 1
ATOM 1634 C CA . LEU A 1 208 ? 28.01901 12.07915 34.85665 1.000 22.13470 208 LEU A CA 1
ATOM 1635 C C . LEU A 1 208 ? 28.31712 13.14345 35.90510 1.000 26.09309 208 LEU A C 1
ATOM 1636 O O . LEU A 1 208 ? 27.45190 13.50723 36.70721 1.000 24.70887 208 LEU A O 1
ATOM 1641 N N . ALA A 1 209 ? 29.55997 13.62251 35.89964 1.000 23.34019 209 ALA A N 1
ATOM 1642 C CA . ALA A 1 209 ? 30.07625 14.52043 36.92591 1.000 23.42884 209 ALA A CA 1
ATOM 1643 C C . ALA A 1 209 ? 29.86532 13.95372 38.33885 1.000 27.28705 209 ALA A C 1
ATOM 1644 O O . ALA A 1 209 ? 29.22222 14.57901 39.17163 1.000 27.98927 209 ALA A O 1
ATOM 1646 N N . PRO A 1 210 ? 30.43802 12.78309 38.62861 1.000 24.40515 210 PRO A N 1
ATOM 1647 C CA . PRO A 1 210 ? 30.15991 12.11471 39.90225 1.000 24.43095 210 PRO A CA 1
ATOM 1648 C C . PRO A 1 210 ? 30.90417 12.71418 41.08515 1.000 26.03688 210 PRO A C 1
ATOM 1649 O O . PRO A 1 210 ? 31.96191 13.34558 40.95792 1.000 26.63468 210 PRO A O 1
ATOM 1653 N N . PHE A 1 211 ? 30.31907 12.49075 42.25895 1.000 23.24307 211 PHE A N 1
ATOM 1654 C CA . PHE A 1 211 ? 30.99302 12.70621 43.53057 1.000 26.31716 211 PHE A CA 1
ATOM 1655 C C . PHE A 1 211 ? 31.80376 11.46821 43.89176 1.000 27.86426 211 PHE A C 1
ATOM 1656 O O . PHE A 1 211 ? 31.43103 10.33921 43.55804 1.000 30.47001 211 PHE A O 1
ATOM 1664 N N . THR A 1 212 ? 32.91228 11.68399 44.60314 1.000 30.25261 212 THR A N 1
ATOM 1665 C CA . THR A 1 212 ? 33.79241 10.56065 44.91091 1.000 35.51003 212 THR A CA 1
ATOM 1666 C C . THR A 1 212 ? 33.11919 9.54592 45.83175 1.000 36.89919 212 THR A C 1
ATOM 1667 O O . THR A 1 212 ? 33.39226 8.34684 45.72706 1.000 41.00088 212 THR A O 1
ATOM 1671 N N . LEU A 1 213 ? 32.22244 9.99170 46.70991 1.000 33.10834 213 LEU A N 1
ATOM 1672 C CA . LEU A 1 213 ? 31.57064 9.11098 47.67119 1.000 37.78784 213 LEU A CA 1
ATOM 1673 C C . LEU A 1 213 ? 30.21024 8.61681 47.19821 1.000 37.03318 213 LEU A C 1
ATOM 1674 O O . LEU A 1 213 ? 29.45599 8.05391 47.99721 1.000 42.90419 213 LEU A O 1
ATOM 1679 N N . GLY A 1 214 ? 29.88293 8.80539 45.92498 1.000 33.23291 214 GLY A N 1
ATOM 1680 C CA . GLY A 1 214 ? 28.61167 8.34516 45.40280 1.000 31.47628 214 GLY A CA 1
ATOM 1681 C C . GLY A 1 214 ? 27.73206 9.47933 44.92486 1.000 29.37955 214 GLY A C 1
ATOM 1682 O O . GLY A 1 214 ? 27.84831 10.60940 45.40823 1.000 29.75340 214 GLY A O 1
ATOM 1683 N N . GLY A 1 215 ? 26.84834 9.19345 43.97843 1.000 28.34284 215 GLY A N 1
ATOM 1684 C CA . GLY A 1 215 ? 25.98901 10.21794 43.42465 1.000 30.16396 215 GLY A CA 1
ATOM 1685 C C . GLY A 1 215 ? 26.70842 11.08098 42.40660 1.000 31.53942 215 GLY A C 1
ATOM 1686 O O . GLY A 1 215 ? 27.87598 10.87116 42.07532 1.000 25.12265 215 GLY A O 1
ATOM 1687 N N . SER A 1 216 ? 25.99256 12.08443 41.90525 1.000 23.75358 216 SER A N 1
ATOM 1688 C CA . SER A 1 216 ? 26.51978 12.89020 40.80748 1.000 26.20022 216 SER A CA 1
ATOM 1689 C C . SER A 1 216 ? 25.66565 14.13607 40.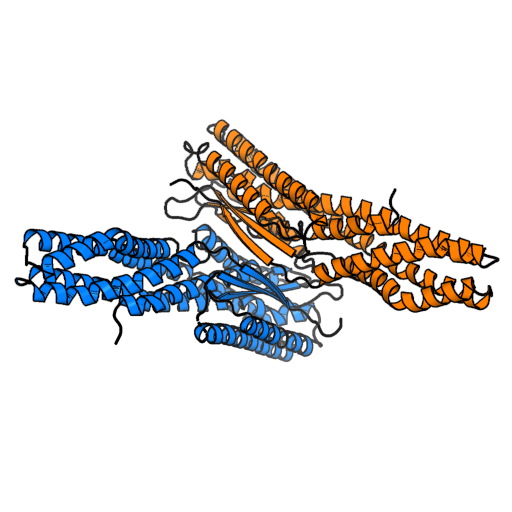63957 1.000 30.35145 216 SER A C 1
ATOM 1690 O O . SER A 1 216 ? 24.59682 14.26511 41.23770 1.000 25.34451 216 SER A O 1
ATOM 1693 N N . LEU A 1 217 ? 26.14433 15.04469 39.78792 1.000 22.47420 217 LEU A N 1
ATOM 1694 C CA . LEU A 1 217 ? 25.38036 16.23523 39.44118 1.000 27.64830 217 LEU A CA 1
ATOM 1695 C C . LEU A 1 217 ? 24.44862 16.02476 38.25987 1.000 27.75200 217 LEU A C 1
ATOM 1696 O O . LEU A 1 217 ? 23.50634 16.80606 38.08521 1.000 25.20660 217 LEU A O 1
ATOM 1701 N N . ILE A 1 218 ? 24.69496 15.00953 37.43946 1.000 26.17996 218 ILE A N 1
ATOM 1702 C CA . ILE A 1 218 ? 23.88051 14.72414 36.26530 1.000 25.93697 218 ILE A CA 1
ATOM 1703 C C . ILE A 1 218 ? 23.51435 13.24795 36.27667 1.000 26.84185 218 ILE A C 1
ATOM 1704 O O . ILE A 1 218 ? 24.37543 12.38944 36.49903 1.000 25.10529 218 ILE A O 1
ATOM 1709 N N . LEU A 1 219 ? 22.23730 12.95345 36.05192 1.000 22.57817 219 LEU A N 1
ATOM 1710 C CA . LEU A 1 219 ? 21.78456 11.59560 35.75567 1.000 26.78436 219 LEU A CA 1
ATOM 1711 C C . LEU A 1 219 ? 21.00255 11.69751 34.45110 1.000 27.25499 219 LEU A C 1
ATOM 1712 O O . LEU A 1 219 ? 19.85189 12.14477 34.44363 1.000 27.01555 219 LEU A O 1
ATOM 1717 N N . ALA A 1 220 ? 21.63813 11.31192 33.34817 1.000 23.31598 220 ALA A N 1
ATOM 1718 C CA . ALA A 1 220 ? 21.06091 11.47060 32.02176 1.000 23.93841 220 ALA A CA 1
ATOM 1719 C C . ALA A 1 220 ? 20.31550 10.19693 31.65280 1.000 30.16170 220 ALA A C 1
ATOM 1720 O O . ALA A 1 220 ? 20.91955 9.12246 31.56175 1.000 26.05724 220 ALA A O 1
ATOM 1722 N N . GLY A 1 221 ? 19.00892 10.31288 31.44453 1.000 28.29354 221 GLY A N 1
ATOM 1723 C CA . GLY A 1 221 ? 18.18230 9.16424 31.16802 1.000 22.57892 221 GLY A CA 1
ATOM 1724 C C . GLY A 1 221 ? 17.89921 8.97958 29.68733 1.000 25.46102 221 GLY A C 1
ATOM 1725 O O . GLY A 1 221 ? 17.99635 9.90990 28.89156 1.000 28.62687 221 GLY A O 1
ATOM 1726 N N . PHE A 1 222 ? 17.59278 7.73786 29.32494 1.000 25.90585 222 PHE A N 1
ATOM 1727 C CA . PHE A 1 222 ? 16.95001 7.43441 28.05309 1.000 31.21768 222 PHE A CA 1
ATOM 1728 C C . PHE A 1 222 ? 16.33401 6.05153 28.17434 1.000 27.49885 222 PHE A C 1
ATOM 1729 O O . PHE A 1 222 ? 16.68892 5.26781 29.05832 1.000 28.85114 222 PHE A O 1
ATOM 1737 N N . GLY A 1 223 ? 15.37765 5.77462 27.30312 1.000 29.45818 223 GLY A N 1
ATOM 1738 C CA . GLY A 1 223 ? 14.63697 4.53155 27.38259 1.000 30.02159 223 GLY A CA 1
ATOM 1739 C C . GLY A 1 223 ? 14.48106 3.90425 26.01724 1.000 28.43134 223 GLY A C 1
ATOM 1740 O O . GLY A 1 223 ? 14.40211 4.59170 24.99651 1.000 27.73469 223 GLY A O 1
ATOM 1741 N N . VAL A 1 224 ? 14.45835 2.57325 26.01197 1.000 22.02075 224 VAL A N 1
ATOM 1742 C CA . VAL A 1 224 ? 14.13938 1.79746 24.82318 1.000 24.34565 224 VAL A CA 1
ATOM 1743 C C . VAL A 1 224 ? 13.14310 0.71975 25.22117 1.000 30.96449 224 VAL A C 1
ATOM 1744 O O . VAL A 1 224 ? 12.94180 0.42442 26.40209 1.000 30.24729 224 VAL A O 1
ATOM 1748 N N . SER A 1 225 ? 12.51657 0.12651 24.21339 1.000 26.24184 225 SER A N 1
ATOM 1749 C CA . SER A 1 225 ? 11.49993 -0.87805 24.47355 1.000 27.08481 225 SER A CA 1
ATOM 1750 C C . SER A 1 225 ? 11.31391 -1.72962 23.23223 1.000 30.23548 225 SER A C 1
ATOM 1751 O O . SER A 1 225 ? 11.81172 -1.41158 22.14998 1.000 32.28958 225 SER A O 1
ATOM 1754 N N . SER A 1 226 ? 10.57182 -2.81769 23.40988 1.000 30.42689 226 SER A N 1
ATOM 1755 C CA . SER A 1 226 ? 10.21479 -3.70715 22.31680 1.000 32.69755 226 SER A CA 1
ATOM 1756 C C . SER A 1 226 ? 8.93169 -4.41988 22.69728 1.000 29.58120 226 SER A C 1
ATOM 1757 O O . SER A 1 226 ? 8.55003 -4.46133 23.87102 1.000 30.98369 226 SER A O 1
ATOM 1760 N N . ILE A 1 227 ? 8.25662 -4.98170 21.69712 1.000 26.36249 227 ILE A N 1
ATOM 1761 C CA . ILE A 1 227 ? 7.09297 -5.81048 21.96942 1.000 25.51893 227 ILE A CA 1
ATOM 1762 C C . ILE A 1 227 ? 7.41534 -7.29526 21.84234 1.000 34.84253 227 ILE A C 1
ATOM 1763 O O . ILE A 1 227 ? 6.51263 -8.13205 21.94036 1.000 32.09587 227 ILE A O 1
ATOM 1768 N N . VAL A 1 228 ? 8.68039 -7.63983 21.62028 1.000 34.97243 228 VAL A N 1
ATOM 1769 C CA . VAL A 1 228 ? 9.15580 -9.01252 21.72184 1.000 40.03416 228 VAL A CA 1
ATOM 1770 C C . VAL A 1 228 ? 10.34666 -9.00283 22.66470 1.000 37.15173 228 VAL A C 1
ATOM 1771 O O . VAL A 1 228 ? 11.06587 -8.00458 22.76294 1.000 37.59306 228 VAL A O 1
ATOM 1775 N N . GLU A 1 229 ? 10.54410 -10.10838 23.37827 1.000 38.89610 229 GLU A N 1
ATOM 1776 C CA . GLU A 1 229 ? 11.65803 -10.17052 24.31123 1.000 46.03832 229 GLU A CA 1
ATOM 1777 C C . GLU A 1 229 ? 12.97487 -10.13008 23.54587 1.000 44.66246 229 GLU A C 1
ATOM 1778 O O . GLU A 1 229 ? 13.12965 -10.76791 22.50103 1.000 42.81913 229 GLU A O 1
ATOM 1784 N N . ALA A 1 230 ? 13.92359 -9.35678 24.06583 1.000 43.42578 230 ALA A N 1
ATOM 1785 C CA . ALA A 1 230 ? 15.14959 -9.04580 23.35101 1.000 38.67037 230 ALA A CA 1
ATOM 1786 C C . ALA A 1 230 ? 16.30770 -8.95864 24.34249 1.000 39.32292 230 ALA A C 1
ATOM 1787 O O . ALA A 1 230 ? 17.00910 -7.95481 24.43803 1.000 32.82227 230 ALA A O 1
ATOM 1789 N N . GLN A 1 231 ? 16.51266 -10.04280 25.09233 1.000 40.69905 231 GLN A N 1
ATOM 1790 C CA . GLN A 1 231 ? 17.49258 -10.01686 26.17334 1.000 43.33438 231 GLN A CA 1
ATOM 1791 C C . GLN A 1 231 ? 18.91119 -9.85753 25.63861 1.000 38.98947 231 GLN A C 1
ATOM 1792 O O . GLN A 1 231 ? 19.71749 -9.12084 26.21890 1.000 35.19687 231 GLN A O 1
ATOM 1798 N N . SER A 1 232 ? 19.23462 -10.53348 24.53309 1.000 44.97723 232 SER A N 1
ATOM 1799 C CA . SER A 1 232 ? 20.56797 -10.39641 23.95193 1.000 46.43009 232 SER A CA 1
ATOM 1800 C C . SER A 1 232 ? 20.79190 -8.99257 23.40681 1.000 43.64531 232 SER A C 1
ATOM 1801 O O . SER A 1 232 ? 21.89157 -8.43996 23.53005 1.000 41.19744 232 SER A O 1
ATOM 1804 N N . GLU A 1 233 ? 19.76146 -8.40151 22.79701 1.000 42.71468 233 GLU A N 1
ATOM 1805 C CA . GLU A 1 233 ? 19.90742 -7.06881 22.22211 1.000 37.94551 233 GLU A CA 1
ATOM 1806 C C . GLU A 1 233 ? 20.09631 -6.01376 23.30346 1.000 36.42948 233 GLU A C 1
ATOM 1807 O O . GLU A 1 233 ? 20.93748 -5.11876 23.16121 1.000 32.76187 233 GLU A O 1
ATOM 1813 N N . ILE A 1 234 ? 19.32749 -6.10134 24.39230 1.000 30.52992 234 ILE A N 1
ATOM 1814 C CA . ILE A 1 234 ? 19.43381 -5.10056 25.44970 1.000 30.61351 234 ILE A CA 1
ATOM 1815 C C . ILE A 1 234 ? 20.73840 -5.26856 26.22107 1.000 29.65844 234 ILE A C 1
ATOM 1816 O O . ILE A 1 234 ? 21.31856 -4.28489 26.69792 1.000 31.46533 234 ILE A O 1
ATOM 1821 N N . SER A 1 235 ? 21.23925 -6.50071 26.33235 1.000 32.87875 235 SER A N 1
ATOM 1822 C CA . SER A 1 235 ? 22.52855 -6.71572 26.98060 1.000 37.16258 235 SER A CA 1
ATOM 1823 C C . SER A 1 235 ? 23.66379 -6.11393 26.16154 1.000 36.09157 235 SER A C 1
ATOM 1824 O O . SER A 1 235 ? 24.59185 -5.51350 26.71982 1.000 34.81621 235 SER A O 1
ATOM 1827 N N . SER A 1 236 ? 23.60631 -6.25969 24.83589 1.000 34.20503 236 SER A N 1
ATOM 1828 C CA . SER A 1 236 ? 24.61164 -5.62974 23.98840 1.000 38.46903 236 SER A CA 1
ATOM 1829 C C . SER A 1 236 ? 24.52627 -4.11056 24.06752 1.000 34.68214 236 SER A C 1
ATOM 1830 O O . SER A 1 236 ? 25.55725 -3.43164 24.12930 1.000 33.36695 236 SER A O 1
ATOM 1833 N N . LEU A 1 237 ? 23.30831 -3.55549 24.06538 1.000 30.69864 237 LEU A N 1
ATOM 1834 C CA . LEU A 1 237 ? 23.17178 -2.10742 24.21564 1.000 26.67722 237 LEU A CA 1
ATOM 1835 C C . LEU A 1 237 ? 23.78191 -1.63124 25.52717 1.000 31.15175 237 LEU A C 1
ATOM 1836 O O . LEU A 1 237 ? 24.50108 -0.62589 25.55357 1.000 27.67911 237 LEU A O 1
ATOM 1841 N N . GLN A 1 238 ? 23.51967 -2.34201 26.62762 1.000 25.95093 238 GLN A N 1
ATOM 1842 C CA . GLN A 1 238 ? 24.06579 -1.89911 27.90549 1.000 27.54465 238 GLN A CA 1
ATOM 1843 C C . GLN A 1 238 ? 25.58813 -1.93962 27.89117 1.000 29.50204 238 GLN A C 1
ATOM 1844 O O . GLN A 1 238 ? 26.24716 -1.00024 28.35441 1.000 31.98498 238 GLN A O 1
ATOM 1850 N N . SER A 1 239 ? 26.15821 -3.01330 27.34439 1.000 27.96645 239 SER A N 1
ATOM 1851 C CA . SER A 1 239 ? 27.61014 -3.12262 27.22903 1.000 31.95663 239 SER A CA 1
ATOM 1852 C C . SER A 1 239 ? 28.18096 -2.01178 26.35323 1.000 33.43913 239 SER A C 1
ATOM 1853 O O . SER A 1 239 ? 29.26631 -1.48537 26.63272 1.000 33.18480 239 SER A O 1
ATOM 1856 N N . ASP A 1 240 ? 27.46323 -1.64824 25.28605 1.000 32.19787 240 ASP A N 1
ATOM 1857 C CA . ASP A 1 240 ? 27.89176 -0.55094 24.42312 1.000 34.62264 240 ASP A CA 1
ATOM 1858 C C . ASP A 1 240 ? 27.87084 0.78192 25.16149 1.000 30.90805 240 ASP A C 1
ATOM 1859 O O . ASP A 1 240 ? 28.83071 1.55624 25.08848 1.000 29.03011 240 ASP A O 1
ATOM 1864 N N . ILE A 1 241 ? 26.76454 1.08168 25.85161 1.000 24.87799 241 ILE A N 1
ATOM 1865 C CA . ILE A 1 241 ? 26.65370 2.34932 26.56927 1.000 25.26452 241 ILE A CA 1
ATOM 1866 C C . ILE A 1 241 ? 27.67783 2.40802 27.69187 1.000 24.16371 241 ILE A C 1
ATOM 1867 O O . ILE A 1 241 ? 28.25449 3.46702 27.97040 1.000 28.75285 241 ILE A O 1
ATOM 1872 N N . GLN A 1 242 ? 27.91300 1.27441 28.35899 1.000 27.40599 242 GLN A N 1
ATOM 1873 C CA . GLN A 1 242 ? 28.90774 1.24136 29.42401 1.000 26.95800 242 GLN A CA 1
ATOM 1874 C C . GLN A 1 242 ? 30.28703 1.58052 28.88475 1.000 29.28096 242 GLN A C 1
ATOM 1875 O O . GLN A 1 242 ? 31.04452 2.32417 29.51785 1.000 27.79825 242 GLN A O 1
ATOM 1881 N N A SER A 1 243 ? 30.62652 1.04197 27.71123 0.430 31.21039 243 SER A N 1
ATOM 1882 N N B SER A 1 243 ? 30.63289 1.04701 27.71098 0.570 30.94883 243 SER A N 1
ATOM 1883 C CA A SER A 1 243 ? 31.92847 1.31165 27.11219 0.430 34.18713 243 SER A CA 1
ATOM 1884 C CA B SER A 1 243 ? 31.94694 1.32511 27.14042 0.570 34.60275 243 SER A CA 1
ATOM 1885 C C A SER A 1 243 ? 32.07621 2.78519 26.75026 0.430 29.85974 243 SER A C 1
ATOM 1886 C C B SER A 1 243 ? 32.08242 2.79371 26.75076 0.570 29.59314 243 SER A C 1
ATOM 1887 O O A SER A 1 243 ? 33.14008 3.38020 26.96163 0.430 29.06013 243 SER A O 1
ATOM 1888 O O B SER A 1 243 ? 33.14574 3.39526 26.94627 0.570 28.84997 243 SER A O 1
ATOM 1893 N N . SER A 1 244 ? 31.01519 3.39420 26.21296 1.000 28.57929 244 SER A N 1
ATOM 1894 C CA . SER A 1 244 ? 31.07419 4.81032 25.85678 1.000 30.79233 244 SER A CA 1
ATOM 1895 C C . SER A 1 244 ? 31.24391 5.68546 27.08983 1.000 28.88254 244 SER A C 1
ATOM 1896 O O . SER A 1 244 ? 31.97779 6.67975 27.05826 1.000 29.06883 244 SER A O 1
ATOM 1899 N N . LEU A 1 245 ? 30.55661 5.34335 28.17976 1.000 24.35979 245 LEU A N 1
ATOM 1900 C CA . LEU A 1 245 ? 30.69745 6.11725 29.40774 1.000 27.21895 245 LEU A CA 1
ATOM 1901 C C . LEU A 1 245 ? 32.09454 5.96901 30.00082 1.000 28.60707 245 LEU A C 1
ATOM 1902 O O . LEU A 1 245 ? 32.66305 6.94412 30.50785 1.000 28.64563 245 LEU A O 1
ATOM 1907 N N . ASN A 1 246 ? 32.66598 4.76105 29.94774 1.000 28.47265 246 ASN A N 1
ATOM 1908 C CA . ASN A 1 246 ? 34.04397 4.57842 30.40234 1.000 32.01472 246 ASN A CA 1
ATOM 1909 C C . ASN A 1 246 ? 35.00149 5.46093 29.60994 1.000 34.61044 246 ASN A C 1
ATOM 1910 O O . ASN A 1 246 ? 35.95752 6.01749 30.16581 1.000 30.83443 246 ASN A O 1
ATOM 1915 N N . THR A 1 247 ? 34.75980 5.59425 28.30446 1.000 30.63273 247 THR A N 1
ATOM 1916 C CA . THR A 1 247 ? 35.58823 6.46591 27.48175 1.000 31.58912 247 THR A CA 1
ATOM 1917 C C . THR A 1 247 ? 35.40945 7.92566 27.87819 1.000 29.11355 247 THR A C 1
ATOM 1918 O O . THR A 1 247 ? 36.38238 8.68895 27.90614 1.000 29.20717 247 THR A O 1
ATOM 1922 N N . ILE A 1 248 ? 34.17644 8.32804 28.19895 1.000 25.16952 248 ILE A N 1
ATOM 1923 C CA . ILE A 1 248 ? 33.93479 9.69125 28.66944 1.000 25.54703 248 ILE A CA 1
ATOM 1924 C C . ILE A 1 248 ? 34.72330 9.95476 29.94475 1.000 27.56559 248 ILE A C 1
ATOM 1925 O O . ILE A 1 248 ? 35.39155 10.98739 30.08363 1.000 27.37039 248 ILE A O 1
ATOM 1930 N N . ASN A 1 249 ? 34.66622 9.01660 30.89188 1.000 25.76731 249 ASN A N 1
ATOM 1931 C CA . ASN A 1 249 ? 35.38566 9.20309 32.14536 1.000 28.31964 249 ASN A CA 1
ATOM 1932 C C . ASN A 1 249 ? 36.88166 9.30848 31.90465 1.000 30.84094 249 ASN A C 1
ATOM 1933 O O . ASN A 1 249 ? 37.56562 10.11079 32.54990 1.000 31.99562 249 ASN A O 1
ATOM 1938 N N . HIS A 1 250 ? 37.40569 8.51424 30.97107 1.000 28.72775 250 HIS A N 1
ATOM 1939 C CA . HIS A 1 250 ? 38.81984 8.61951 30.63217 1.000 29.08356 250 HIS A CA 1
ATOM 1940 C C . HIS A 1 250 ? 39.12964 9.96298 29.98445 1.000 30.47945 250 HIS A C 1
ATOM 1941 O O . HIS A 1 250 ? 40.13284 10.60346 30.31812 1.000 34.39968 250 HIS A O 1
ATOM 1948 N N . ASP A 1 251 ? 38.27795 10.40678 29.05848 1.000 29.88921 251 ASP A N 1
ATOM 1949 C CA . ASP A 1 251 ? 38.52207 11.66602 28.36541 1.000 33.70175 251 ASP A CA 1
ATOM 1950 C C . ASP A 1 251 ? 38.31274 12.88337 29.26124 1.000 31.31658 251 ASP A C 1
ATOM 1951 O O . ASP A 1 251 ? 38.82990 13.95923 28.94514 1.000 34.73241 251 ASP A O 1
ATOM 1956 N N . GLN A 1 252 ? 37.58678 12.74281 30.37095 1.000 28.93645 252 GLN A N 1
ATOM 1957 C CA . GLN A 1 252 ? 37.37131 13.84571 31.30013 1.000 22.57889 252 GLN A CA 1
ATOM 1958 C C . GLN A 1 252 ? 38.28614 13.78632 32.51804 1.000 28.02388 252 GLN A C 1
ATOM 1959 O O . GLN A 1 252 ? 38.05555 14.52134 33.48451 1.000 28.65459 252 GLN A O 1
ATOM 1965 N N . GLN A 1 253 ? 39.33165 12.95129 32.48810 1.000 27.22408 253 GLN A N 1
ATOM 1966 C CA . GLN A 1 253 ? 40.15828 12.76807 33.67898 1.000 27.03882 253 GLN A CA 1
ATOM 1967 C C . GLN A 1 253 ? 40.86742 14.05582 34.08738 1.000 26.96207 253 GLN A C 1
ATOM 1968 O O . GLN A 1 253 ? 41.18005 14.23718 35.26981 1.000 27.48878 253 GLN A O 1
ATOM 1974 N N . THR A 1 254 ? 41.12645 14.96080 33.13970 1.000 25.97865 254 THR A N 1
ATOM 1975 C CA . THR A 1 254 ? 41.79810 16.22184 33.44331 1.000 26.36749 254 THR A CA 1
ATOM 1976 C C . THR A 1 254 ? 40.84207 17.31413 33.91463 1.000 24.43237 254 THR A C 1
ATOM 1977 O O . THR A 1 254 ? 41.29258 18.43171 34.19127 1.000 23.55901 254 THR A O 1
ATOM 1981 N N . LEU A 1 255 ? 39.54333 17.02670 34.01551 1.000 24.21207 255 LEU A N 1
ATOM 1982 C CA . LEU A 1 255 ? 38.53787 18.02885 34.33275 1.000 25.78760 255 LEU A CA 1
ATOM 1983 C C . LEU A 1 255 ? 38.10290 17.93376 35.78804 1.000 24.74003 255 LEU A C 1
ATOM 1984 O O . LEU A 1 255 ? 37.93476 16.83872 36.32611 1.000 25.87115 255 LEU A O 1
ATOM 1989 N N . SER A 1 256 ? 37.88652 19.08965 36.40901 1.000 23.89597 256 SER A N 1
ATOM 1990 C CA . SER A 1 256 ? 37.23134 19.11168 37.70589 1.000 28.01001 256 SER A CA 1
ATOM 1991 C C . SER A 1 256 ? 35.77979 18.65623 37.56081 1.000 27.39155 256 SER A C 1
ATOM 1992 O O . SER A 1 256 ? 35.22687 18.60051 36.46348 1.000 25.12162 256 SER A O 1
ATOM 1995 N N . GLN A 1 257 ? 35.15375 18.33706 38.69480 1.000 24.68367 257 GLN A N 1
ATOM 1996 C CA . GLN A 1 257 ? 33.73108 18.01131 38.66318 1.000 24.23614 257 GLN A CA 1
ATOM 1997 C C . GLN A 1 257 ? 32.91318 19.14350 38.04583 1.000 24.73641 257 GLN A C 1
ATOM 1998 O O . GLN A 1 257 ? 31.98942 18.89203 37.26108 1.000 25.87430 257 GLN A O 1
ATOM 2004 N N . ASP A 1 258 ? 33.23078 20.39802 38.39227 1.000 25.35970 258 ASP A N 1
ATOM 2005 C CA . ASP A 1 258 ? 32.53922 21.53591 37.78698 1.000 34.34098 258 ASP A CA 1
ATOM 2006 C C . ASP A 1 258 ? 32.70956 21.55288 36.27306 1.000 30.35483 258 ASP A C 1
ATOM 2007 O O . ASP A 1 258 ? 31.75759 21.83462 35.53369 1.000 28.39222 258 ASP A O 1
ATOM 2012 N N . GLN A 1 259 ? 33.92048 21.26912 35.79164 1.000 27.52571 259 GLN A N 1
ATOM 2013 C CA . GLN A 1 259 ? 34.14574 21.22240 34.35121 1.000 26.17579 259 GLN A CA 1
ATOM 2014 C C . GLN A 1 259 ? 33.45266 20.01995 33.72109 1.000 27.12765 259 GLN A C 1
ATOM 2015 O O . GLN A 1 259 ? 32.94804 20.10679 32.59451 1.000 27.61268 259 GLN A O 1
ATOM 2021 N N . GLN A 1 260 ? 33.41650 18.88989 34.43198 1.000 23.89099 260 GLN A N 1
ATOM 2022 C CA . GLN A 1 260 ? 32.69576 17.72430 33.92769 1.000 22.72297 260 GLN A CA 1
ATOM 2023 C C . GLN A 1 260 ? 31.22002 18.03582 33.75845 1.000 25.76840 260 GLN A C 1
ATOM 2024 O O . GLN A 1 260 ? 30.57248 17.54243 32.82852 1.000 22.48788 260 GLN A O 1
ATOM 2030 N N . GLN A 1 261 ? 30.66780 18.83187 34.67231 1.000 21.02089 261 GLN A N 1
ATOM 2031 C CA . GLN A 1 261 ? 29.26351 19.21161 34.57879 1.000 24.50115 261 GLN A CA 1
ATOM 2032 C C . GLN A 1 261 ? 28.97950 19.91826 33.25685 1.000 28.57556 261 GLN A C 1
ATOM 2033 O O . GLN A 1 261 ? 28.01655 19.58719 32.55342 1.000 28.10167 261 GLN A O 1
ATOM 2039 N N . ILE A 1 262 ? 29.83760 20.87046 32.88569 1.000 26.34281 262 ILE A N 1
ATOM 2040 C CA . ILE A 1 262 ? 29.67241 21.59222 31.62727 1.000 28.92845 262 ILE A CA 1
ATOM 2041 C C . ILE A 1 262 ? 29.92615 20.67169 30.44135 1.000 29.07777 262 ILE A C 1
ATOM 2042 O O . ILE A 1 262 ? 29.18026 20.67752 29.45378 1.000 29.96231 262 ILE A O 1
ATOM 2047 N N . ALA A 1 263 ? 31.00079 19.88578 30.51122 1.000 26.33516 263 ALA A N 1
ATOM 2048 C CA . ALA A 1 263 ? 31.39772 19.06180 29.37719 1.000 29.15043 263 ALA A CA 1
ATOM 2049 C C . ALA A 1 263 ? 30.37430 17.98442 29.04393 1.000 25.36576 263 ALA A C 1
ATOM 2050 O O . ALA A 1 263 ? 30.35085 17.50536 27.90424 1.000 28.61230 263 ALA A O 1
ATOM 2052 N N . SER A 1 264 ? 29.52249 17.60633 29.99795 1.000 23.94270 264 SER A N 1
ATOM 2053 C CA . SER A 1 264 ? 28.57747 16.50735 29.82879 1.000 22.97943 264 SER A CA 1
ATOM 2054 C C . SER A 1 264 ? 27.15840 16.96176 29.50370 1.000 27.17871 264 SER A C 1
ATOM 2055 O O . SER A 1 264 ? 26.25912 16.11305 29.43326 1.000 25.59980 264 SER A O 1
ATOM 2058 N N . LEU A 1 265 ? 26.93229 18.26347 29.30631 1.000 27.67683 265 LEU A N 1
ATOM 2059 C CA . LEU A 1 265 ? 25.56394 18.77922 29.23189 1.000 26.23132 265 LEU A CA 1
ATOM 2060 C C . LEU A 1 265 ? 24.76576 18.17352 28.08222 1.000 27.94556 265 LEU A C 1
ATOM 2061 O O . LEU A 1 265 ? 23.54235 18.03215 28.19308 1.000 28.66248 265 LEU A O 1
ATOM 2066 N N . ASN A 1 266 ? 25.41470 17.81538 26.97405 1.000 26.20678 266 ASN A N 1
ATOM 2067 C CA . ASN A 1 266 ? 24.62445 17.30024 25.85899 1.000 27.98222 266 ASN A CA 1
ATOM 2068 C C . ASN A 1 266 ? 24.02742 15.92563 26.13406 1.000 31.01707 266 ASN A C 1
ATOM 2069 O O . ASN A 1 266 ? 23.14080 15.50020 25.38765 1.000 30.59815 266 ASN A O 1
ATOM 2074 N N . ALA A 1 267 ? 24.46776 15.23002 27.18617 1.000 25.33808 267 ALA A N 1
ATOM 2075 C CA . ALA A 1 267 ? 23.79204 13.99419 27.56783 1.000 25.06497 267 ALA A CA 1
ATOM 2076 C C . ALA A 1 267 ? 22.34510 14.24369 27.97205 1.000 27.29845 267 ALA A C 1
ATOM 2077 O O . ALA A 1 267 ? 21.52464 13.32289 27.89754 1.000 28.29926 267 ALA A O 1
ATOM 2079 N N . LEU A 1 268 ? 22.01788 15.47018 28.38515 1.000 26.29928 268 LEU A N 1
ATOM 2080 C CA . LEU A 1 268 ? 20.63275 15.82275 28.67724 1.000 31.05631 268 LEU A CA 1
ATOM 2081 C C . LEU A 1 268 ? 19.74860 15.74077 27.44340 1.000 32.70482 268 LEU A C 1
ATOM 2082 O O . LEU A 1 268 ? 18.52317 15.64243 27.57518 1.000 34.95411 268 LEU A O 1
ATOM 2087 N N . LEU A 1 269 ? 20.33645 15.78603 26.25403 1.000 28.51418 269 LEU A N 1
ATOM 2088 C CA . LEU A 1 269 ? 19.57221 15.72542 25.01804 1.000 29.22265 269 LEU A CA 1
ATOM 2089 C C . LEU A 1 269 ? 19.30048 14.30031 24.55554 1.000 29.14278 269 LEU A C 1
ATOM 2090 O O . LEU A 1 269 ? 18.54448 14.11736 23.59666 1.000 32.25301 269 LEU A O 1
ATOM 2095 N N . LEU A 1 270 ? 19.88478 13.29530 25.21580 1.000 24.82637 270 LEU A N 1
ATOM 2096 C CA . LEU A 1 270 ? 19.79199 11.92287 24.72279 1.000 26.53416 270 LEU A CA 1
ATOM 2097 C C . LEU A 1 270 ? 18.34739 11.44980 24.64245 1.000 32.02048 270 LEU A C 1
ATOM 2098 O O . LEU A 1 270 ? 17.90638 10.94723 23.60221 1.000 31.59726 270 LEU A O 1
ATOM 2103 N N A SER A 1 271 ? 17.57362 11.59219 25.71917 0.534 31.27643 271 SER A N 1
ATOM 2104 N N B SER A 1 271 ? 17.61543 11.58868 25.75074 0.466 30.68419 271 SER A N 1
ATOM 2105 C CA A SER A 1 271 ? 16.22018 11.05225 25.61190 0.534 30.72225 271 SER A CA 1
ATOM 2106 C CA B SER A 1 271 ? 16.22290 11.16154 25.81415 0.466 31.08688 271 SER A CA 1
ATOM 2107 C C A SER A 1 271 ? 15.24348 12.00682 24.93796 0.534 31.10348 271 SER A C 1
ATOM 2108 C C B SER A 1 271 ? 15.35081 11.98987 24.88278 0.466 31.10652 271 SER A C 1
ATOM 2109 O O A SER A 1 271 ? 14.21536 11.54455 24.43236 0.534 32.34213 271 SER A O 1
ATOM 2110 O O B SER A 1 271 ? 14.52499 11.44505 24.13971 0.466 29.17019 271 SER A O 1
ATOM 2115 N N . VAL A 1 272 ? 15.52512 13.31369 24.91422 1.000 26.82148 272 VAL A N 1
ATOM 2116 C CA . VAL A 1 272 ? 14.70558 14.21190 24.10151 1.000 26.28101 272 VAL A CA 1
ATOM 2117 C C . VAL A 1 272 ? 14.88125 13.88847 22.62444 1.000 34.71407 272 VAL A C 1
ATOM 2118 O O . VAL A 1 272 ? 13.91092 13.84394 21.85926 1.000 29.41365 272 VAL A O 1
ATOM 2122 N N . ASP A 1 273 ? 16.12469 13.64978 22.20576 1.000 33.25534 273 ASP A N 1
ATOM 2123 C CA . ASP A 1 273 ? 16.38987 13.23996 20.83233 1.000 31.66215 273 ASP A CA 1
ATOM 2124 C C . ASP A 1 273 ? 15.66017 11.94497 20.49202 1.000 31.96386 273 ASP A C 1
ATOM 2125 O O . ASP A 1 273 ? 15.17462 11.77617 19.36775 1.000 36.27126 273 ASP A O 1
ATOM 2130 N N . GLN A 1 274 ? 15.57072 11.01723 21.44774 1.000 27.31441 274 GLN A N 1
ATOM 2131 C CA . GLN A 1 274 ? 14.83171 9.78492 21.18679 1.000 33.15991 274 GLN A CA 1
ATOM 2132 C C . GLN A 1 274 ? 13.34694 10.06889 20.99760 1.000 34.20978 274 GLN A C 1
ATOM 2133 O O . GLN A 1 274 ? 12.69872 9.45160 20.14363 1.000 32.19351 274 GLN A O 1
ATOM 2139 N N . VAL A 1 275 ? 12.79273 11.00530 21.77486 1.000 28.81286 275 VAL A N 1
ATOM 2140 C CA . VAL A 1 275 ? 11.38922 11.37883 21.59415 1.000 28.08501 275 VAL A CA 1
ATOM 2141 C C . VAL A 1 275 ? 11.15747 11.88672 20.17496 1.000 29.62771 275 VAL A C 1
ATOM 2142 O O . VAL A 1 275 ? 10.22700 11.45154 19.48672 1.000 33.61931 275 VAL A O 1
ATOM 2146 N N . ASN A 1 276 ? 12.01717 12.79990 19.70918 1.000 30.16163 276 ASN A N 1
ATOM 2147 C CA . ASN A 1 276 ? 11.88970 13.32574 18.35040 1.000 30.83058 276 ASN A CA 1
ATOM 2148 C C . ASN A 1 276 ? 11.91493 12.20431 17.31931 1.000 37.22173 276 ASN A C 1
ATOM 2149 O O . ASN A 1 276 ? 11.04665 12.13285 16.44008 1.000 33.81971 276 ASN A O 1
ATOM 2154 N N . ASN A 1 277 ? 12.91986 11.32565 17.40489 1.000 33.77430 277 ASN A N 1
ATOM 2155 C CA . ASN A 1 277 ? 13.02510 10.21770 16.45995 1.000 31.30665 277 ASN A CA 1
ATOM 2156 C C . ASN A 1 277 ? 11.79937 9.31662 16.52450 1.000 32.95804 277 ASN A C 1
ATOM 2157 O O . ASN A 1 277 ? 11.30005 8.85880 15.49024 1.000 31.72523 277 ASN A O 1
ATOM 2162 N N . ASP A 1 278 ? 11.30354 9.04706 17.73284 1.000 31.10006 278 ASP A N 1
ATOM 2163 C CA . ASP A 1 278 ? 10.20876 8.09614 17.87775 1.000 33.33969 278 ASP A CA 1
ATOM 2164 C C . ASP A 1 278 ? 8.89859 8.67991 17.36425 1.000 33.96378 278 ASP A C 1
ATOM 2165 O O . ASP A 1 278 ? 8.08018 7.95407 16.78819 1.000 34.30643 278 ASP A O 1
ATOM 2170 N N . CYS A 1 279 ? 8.68042 9.98663 17.55802 1.000 30.07626 279 CYS A N 1
ATOM 2171 C CA . CYS A 1 279 ? 7.47631 10.62201 17.02242 1.000 30.36232 279 CYS A CA 1
ATOM 2172 C C . CYS A 1 279 ? 7.43865 10.52259 15.50368 1.000 37.25233 279 CYS A C 1
ATOM 2173 O O . CYS A 1 279 ? 6.40259 10.19380 14.91183 1.000 33.00777 279 CYS A O 1
ATOM 2176 N N . ALA A 1 280 ? 8.56313 10.82429 14.85303 1.000 31.13603 280 ALA A N 1
ATOM 2177 C CA . ALA A 1 280 ? 8.62280 10.71093 13.40289 1.000 35.54972 280 ALA A CA 1
ATOM 2178 C C . ALA A 1 280 ? 8.39073 9.27468 12.95947 1.000 31.53372 280 ALA A C 1
ATOM 2179 O O . ALA A 1 280 ? 7.72008 9.03008 11.94959 1.000 35.60720 280 ALA A O 1
ATOM 2181 N N . ALA A 1 281 ? 8.91859 8.30856 13.71734 1.000 29.80871 281 ALA A N 1
ATOM 2182 C CA . ALA A 1 281 ? 8.78568 6.90778 13.32937 1.000 32.82464 281 ALA A CA 1
ATOM 2183 C C . ALA A 1 281 ? 7.34627 6.42757 13.46551 1.000 31.33998 281 ALA A C 1
ATOM 2184 O O . ALA A 1 281 ? 6.87322 5.62944 12.64664 1.000 30.21414 281 ALA A O 1
ATOM 2186 N N . ILE A 1 282 ? 6.63926 6.89418 14.49674 1.000 28.77704 282 ILE A N 1
ATOM 2187 C CA . ILE A 1 282 ? 5.21780 6.58237 14.62405 1.000 29.00852 282 ILE A CA 1
ATOM 2188 C C . ILE A 1 282 ? 4.45036 7.10763 13.41781 1.000 30.11614 282 ILE A C 1
ATOM 2189 O O . ILE A 1 282 ? 3.65589 6.38571 12.80400 1.000 29.31499 282 ILE A O 1
ATOM 2194 N N . SER A 1 283 ? 4.66912 8.37886 13.06537 1.000 29.53858 283 SER A N 1
ATOM 2195 C CA . SER A 1 283 ? 3.93026 8.97017 11.95190 1.000 30.79870 283 SER A CA 1
ATOM 2196 C C . SER A 1 283 ? 4.19329 8.22204 10.65094 1.000 38.49146 283 SER A C 1
ATOM 2197 O O . SER A 1 283 ? 3.26945 8.00149 9.85740 1.000 37.78954 283 SER A O 1
ATOM 2200 N N . ARG A 1 284 ? 5.44515 7.81665 10.41422 1.000 32.21162 284 ARG A N 1
ATOM 2201 C CA . ARG A 1 284 ? 5.73961 7.01158 9.23253 1.000 37.75125 284 ARG A CA 1
ATOM 2202 C C . ARG A 1 284 ? 4.95191 5.70688 9.24733 1.000 36.44482 284 ARG A C 1
ATOM 2203 O O . ARG A 1 284 ? 4.38963 5.30133 8.22355 1.000 34.49017 284 ARG A O 1
ATOM 2211 N N . SER A 1 285 ? 4.88196 5.04649 10.40554 1.000 31.51111 285 SER A N 1
ATOM 2212 C CA . SER A 1 285 ? 4.14156 3.79301 10.49767 1.000 36.96257 285 SER A CA 1
ATOM 2213 C C . SER A 1 285 ? 2.63883 4.01691 10.36960 1.000 34.68639 285 SER A C 1
ATOM 2214 O O . SER A 1 285 ? 1.92342 3.14567 9.86047 1.000 35.32995 285 SER A O 1
ATOM 2217 N N . LEU A 1 286 ? 2.13984 5.16833 10.82438 1.000 33.59037 286 LEU A N 1
ATOM 2218 C CA . LEU A 1 286 ? 0.71053 5.43786 10.70251 1.000 35.24889 286 LEU A CA 1
ATOM 2219 C C . LEU A 1 286 ? 0.31368 5.77218 9.26957 1.000 36.40444 286 LEU A C 1
ATOM 2220 O O . LEU A 1 286 ? -0.81600 5.48120 8.86064 1.000 33.95880 286 LEU A O 1
ATOM 2225 N N . ASP A 1 287 ? 1.20851 6.38819 8.49481 1.000 34.38972 287 ASP A N 1
ATOM 2226 C CA . ASP A 1 287 ? 0.90837 6.59552 7.08157 1.000 39.79785 287 ASP A CA 1
ATOM 2227 C C . ASP A 1 287 ? 0.80812 5.26176 6.35077 1.000 40.11576 287 ASP A C 1
ATOM 2228 O O . ASP A 1 287 ? -0.10234 5.05683 5.53756 1.000 39.30236 287 ASP A O 1
ATOM 2233 N N . THR A 1 288 ? 1.73477 4.34201 6.63316 1.000 39.49513 288 THR A N 1
ATOM 2234 C CA . THR A 1 288 ? 1.63997 2.99234 6.08605 1.000 41.37492 288 THR A CA 1
ATOM 2235 C C . THR A 1 288 ? 0.36441 2.30434 6.55222 1.000 40.62339 288 THR A C 1
ATOM 2236 O O . THR A 1 288 ? -0.35327 1.68898 5.75453 1.000 42.48249 288 THR A O 1
ATOM 2240 N N . LEU A 1 289 ? 0.06992 2.40022 7.84976 1.000 33.38571 289 LEU A N 1
ATOM 2241 C CA . LEU A 1 289 ? -1.11841 1.75452 8.39400 1.000 32.67323 289 LEU A CA 1
ATOM 2242 C C . LEU A 1 289 ? -2.38467 2.29508 7.74710 1.000 35.39397 289 LEU A C 1
ATOM 2243 O O . LEU A 1 289 ? -3.28507 1.52670 7.39070 1.000 40.75574 289 LEU A O 1
ATOM 2248 N N . GLN A 1 290 ? -2.46708 3.61553 7.57644 1.000 37.29934 290 GLN A N 1
ATOM 2249 C CA . GLN A 1 290 ? -3.67536 4.21122 7.01925 1.000 42.00483 290 GLN A CA 1
ATOM 2250 C C . GLN A 1 290 ? -3.88589 3.78812 5.57043 1.000 44.49445 290 GLN A C 1
ATOM 2251 O O . GLN A 1 290 ? -5.02398 3.55128 5.14945 1.000 41.62497 290 GLN A O 1
ATOM 2257 N N . THR A 1 291 ? -2.80237 3.68939 4.79376 1.000 43.91416 291 THR A N 1
ATOM 2258 C CA . THR A 1 291 ? -2.91579 3.21846 3.41649 1.000 46.49712 291 THR A CA 1
ATOM 2259 C C . THR A 1 291 ? -3.43341 1.78649 3.36762 1.000 40.10674 291 THR A C 1
ATOM 2260 O O . THR A 1 291 ? -4.25455 1.44363 2.51112 1.000 41.52194 291 THR A O 1
ATOM 2264 N N . THR A 1 292 ? -2.96681 0.93703 4.28438 1.000 39.95722 292 THR A N 1
ATOM 2265 C CA . THR A 1 292 ? -3.39375 -0.45754 4.28057 1.000 39.04800 292 THR A CA 1
ATOM 2266 C C . THR A 1 292 ? -4.83763 -0.59504 4.75114 1.000 40.14631 292 THR A C 1
ATOM 2267 O O . THR A 1 292 ? -5.58684 -1.43208 4.23359 1.000 38.20162 292 THR A O 1
ATOM 2271 N N . VAL A 1 293 ? -5.25117 0.22158 5.72416 1.000 36.29726 293 VAL A N 1
ATOM 2272 C CA . VAL A 1 293 ? -6.63482 0.16587 6.19046 1.000 38.21806 293 VAL A CA 1
ATOM 2273 C C . VAL A 1 293 ? -7.58571 0.63966 5.09730 1.000 40.19323 293 VAL A C 1
ATOM 2274 O O . VAL A 1 293 ? -8.67285 0.07553 4.91334 1.000 38.70255 293 VAL A O 1
ATOM 2278 N N . LEU A 1 294 ? -7.19690 1.68146 4.35588 1.000 39.91026 294 LEU A N 1
ATOM 2279 C CA . LEU A 1 294 ? -8.00128 2.11383 3.21599 1.000 41.69737 294 LEU A CA 1
ATOM 2280 C C . LEU A 1 294 ? -8.07871 1.02028 2.15992 1.000 42.57571 294 LEU A C 1
ATOM 2281 O O . LEU A 1 294 ? -9.12391 0.82920 1.52696 1.000 43.93983 294 LEU A O 1
ATOM 2286 N N . SER A 1 295 ? -6.97704 0.29240 1.95702 1.000 42.58529 295 SER A N 1
ATOM 2287 C CA . SER A 1 295 ? -6.98830 -0.84002 1.03693 1.000 44.78856 295 SER A CA 1
ATOM 2288 C C . SER A 1 295 ? -7.96906 -1.91477 1.49611 1.000 45.49297 295 SER A C 1
ATOM 2289 O O . SER A 1 295 ? -8.66970 -2.52047 0.67511 1.000 45.41126 295 SER A O 1
ATOM 2292 N N . LEU A 1 296 ? -8.03769 -2.16350 2.80627 1.000 41.49073 296 LEU A N 1
ATOM 2293 C CA . LEU A 1 296 ? -9.01228 -3.12134 3.31873 1.000 40.19331 296 LEU A CA 1
ATOM 2294 C C . LEU A 1 296 ? -10.43479 -2.62828 3.09890 1.000 41.02425 296 LEU A C 1
ATOM 2295 O O . LEU A 1 296 ? -11.31379 -3.40729 2.71122 1.000 41.87795 296 LEU A O 1
ATOM 2300 N N . TYR A 1 297 ? -10.68103 -1.34026 3.34854 1.000 41.16500 297 TYR A N 1
ATOM 2301 C CA . TYR A 1 297 ? -12.00110 -0.77364 3.09437 1.000 45.07339 297 TYR A CA 1
ATOM 2302 C C . TYR A 1 297 ? -12.40542 -0.97223 1.64066 1.000 46.42748 297 TYR A C 1
ATOM 2303 O O . TYR A 1 297 ? -13.54175 -1.36274 1.34645 1.000 45.66382 297 TYR A O 1
ATOM 2312 N N . AS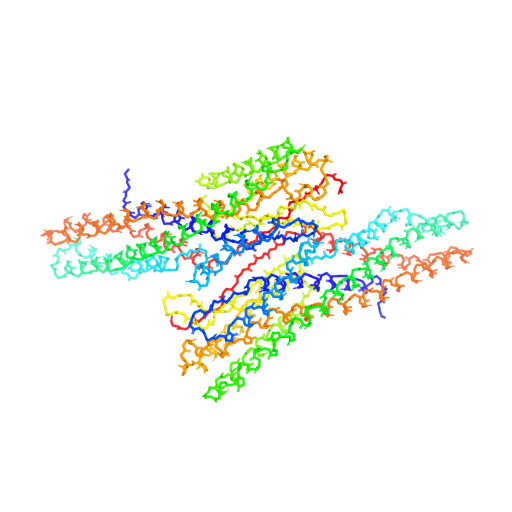N A 1 298 ? -11.48090 -0.70917 0.71359 1.000 45.41936 298 ASN A N 1
ATOM 2313 C CA . ASN A 1 298 ? -11.78759 -0.88473 -0.70207 1.000 47.79564 298 ASN A CA 1
ATOM 2314 C C . ASN A 1 298 ? -12.01055 -2.35069 -1.05231 1.000 50.81026 298 ASN A C 1
ATOM 2315 O O . ASN A 1 298 ? -12.82163 -2.65749 -1.93390 1.000 51.11658 298 ASN A O 1
ATOM 2320 N N . GLU A 1 299 ? -11.30763 -3.26613 -0.37911 1.000 45.94359 299 GLU A N 1
ATOM 2321 C CA . GLU A 1 299 ? -11.56304 -4.68747 -0.59224 1.000 48.49205 299 GLU A CA 1
ATOM 2322 C C . GLU A 1 299 ? -13.00059 -5.04540 -0.23745 1.000 46.38930 299 GLU A C 1
ATOM 2323 O O . GLU A 1 299 ? -13.65977 -5.79336 -0.96894 1.000 47.54187 299 GLU A O 1
ATOM 2329 N N . THR A 1 300 ? -13.50638 -4.51855 0.88245 1.000 45.69354 300 THR A N 1
ATOM 2330 C CA . THR A 1 300 ? -14.88372 -4.80760 1.26827 1.000 46.50356 300 THR A CA 1
ATOM 2331 C C . THR A 1 300 ? -15.87780 -4.21165 0.28114 1.000 48.46450 300 THR A C 1
ATOM 2332 O O . THR A 1 300 ? -16.93807 -4.80160 0.04405 1.000 50.52531 300 THR A O 1
ATOM 2336 N N . ASN A 1 301 ? -15.55691 -3.05669 -0.31017 1.000 49.26962 301 ASN A N 1
ATOM 2337 C CA . ASN A 1 301 ? -16.43023 -2.49449 -1.33814 1.000 51.01986 301 ASN A CA 1
ATOM 2338 C C . ASN A 1 301 ? -16.44238 -3.36069 -2.59097 1.000 52.26504 301 ASN A C 1
ATOM 2339 O O . ASN A 1 301 ? -17.48872 -3.52108 -3.22981 1.000 54.03986 301 ASN A O 1
ATOM 2344 N N . ASN A 1 302 ? -15.29002 -3.92062 -2.96587 1.000 52.05555 302 ASN A N 1
ATOM 2345 C CA . ASN A 1 302 ? -15.24914 -4.79813 -4.13150 1.000 53.44058 302 ASN A CA 1
ATOM 2346 C C . ASN A 1 302 ? -16.03278 -6.07995 -3.88244 1.000 52.96007 302 ASN A C 1
ATOM 2347 O O . ASN A 1 302 ? -16.69540 -6.59742 -4.78966 1.000 55.79806 302 ASN A O 1
ATOM 2352 N N . VAL A 1 303 ? -15.98210 -6.59789 -2.65501 1.000 50.95800 303 VAL A N 1
ATOM 2353 C CA . VAL A 1 303 ? -16.69090 -7.83343 -2.34371 1.000 51.02738 303 VAL A CA 1
ATOM 2354 C C . VAL A 1 303 ? -18.19672 -7.59710 -2.31220 1.000 56.66045 303 VAL A C 1
ATOM 2355 O O . VAL A 1 303 ? -18.97110 -8.39964 -2.84633 1.000 58.36460 303 VAL A O 1
ATOM 2359 N N . VAL A 1 304 ? -18.64036 -6.49182 -1.70431 1.000 52.09327 304 VAL A N 1
ATOM 2360 C CA . VAL A 1 304 ? -20.07844 -6.23919 -1.64564 1.000 57.80738 304 VAL A CA 1
ATOM 2361 C C . VAL A 1 304 ? -20.63635 -5.96568 -3.03803 1.000 63.18989 304 VAL A C 1
ATOM 2362 O O . VAL A 1 304 ? -21.77726 -6.33941 -3.33925 1.000 65.75018 304 VAL A O 1
ATOM 2366 N N . SER A 1 305 ? -19.85262 -5.33225 -3.91498 1.000 62.73056 305 SER A N 1
ATOM 2367 C CA . SER A 1 305 ? -20.31479 -5.12984 -5.28503 1.000 67.33990 305 SER A CA 1
ATOM 2368 C C . SER A 1 305 ? -20.37338 -6.44934 -6.04405 1.000 71.41826 305 SER A C 1
ATOM 2369 O O . SER A 1 305 ? -21.29136 -6.67348 -6.84234 1.000 78.39498 305 SER A O 1
ATOM 2372 N N . ASN A 1 306 ? -19.40411 -7.33626 -5.80731 1.000 64.16296 306 ASN A N 1
ATOM 2373 C CA . ASN A 1 306 ? -19.42333 -8.63967 -6.46203 1.000 65.17065 306 ASN A CA 1
ATOM 2374 C C . ASN A 1 306 ? -20.58023 -9.49172 -5.95895 1.000 62.56102 306 ASN A C 1
ATOM 2375 O O . ASN A 1 306 ? -21.18266 -10.24622 -6.73069 1.000 65.84490 306 ASN A O 1
ATOM 2380 N N . LEU A 1 307 ? -20.90836 -9.38501 -4.66985 1.000 58.93073 307 LEU A N 1
ATOM 2381 C CA . LEU A 1 307 ? -22.06624 -10.10402 -4.15029 1.000 57.45348 307 LEU A CA 1
ATOM 2382 C C . LEU A 1 307 ? -23.36619 -9.54420 -4.70997 1.000 65.08988 307 LEU A C 1
ATOM 2383 O O . LEU A 1 307 ? -24.32238 -10.29793 -4.92424 1.000 68.58037 307 LEU A O 1
ATOM 2388 N N . THR A 1 308 ? -23.41742 -8.23438 -4.96229 1.000 66.66757 308 THR A N 1
ATOM 2389 C CA . THR A 1 308 ? -24.62065 -7.63747 -5.53284 1.000 73.14010 308 THR A CA 1
ATOM 2390 C C . THR A 1 308 ? -24.76855 -7.99439 -7.00797 1.000 71.49259 308 THR A C 1
ATOM 2391 O O . THR A 1 308 ? -25.87348 -8.30467 -7.46919 1.000 73.70841 308 THR A O 1
ATOM 2395 N N . LYS A 1 309 ? -23.66692 -7.96234 -7.76265 1.000 68.25845 309 LYS A N 1
ATOM 2396 C CA . LYS A 1 309 ? -23.70739 -8.32373 -9.17489 1.000 69.51730 309 LYS A CA 1
ATOM 2397 C C . LYS A 1 309 ? -23.88771 -9.81847 -9.39969 1.000 70.07718 309 LYS A C 1
ATOM 2398 O O . LYS A 1 309 ? -24.15384 -10.22717 -10.53616 1.000 71.46121 309 LYS A O 1
ATOM 2404 N N . ALA A 1 310 ? -23.75688 -10.63747 -8.35896 1.000 62.45189 310 ALA A N 1
ATOM 2405 C CA . ALA A 1 310 ? -23.81654 -12.08364 -8.53470 1.000 69.96406 310 ALA A CA 1
ATOM 2406 C C . ALA A 1 310 ? -25.23557 -12.53549 -8.85868 1.000 74.73493 310 ALA A C 1
ATOM 2407 O O . ALA A 1 310 ? -26.20342 -12.09898 -8.22939 1.000 78.64375 310 ALA A O 1
ATOM 2409 N N . GLN A 1 311 ? -25.35516 -13.41809 -9.85245 1.000 74.12106 311 GLN A N 1
ATOM 2410 C CA . GLN A 1 311 ? -26.63969 -14.00575 -10.20547 1.000 75.16574 311 GLN A CA 1
ATOM 2411 C C . GLN A 1 311 ? -26.56735 -15.52241 -10.35397 1.000 74.56544 311 GLN A C 1
ATOM 2412 O O . GLN A 1 311 ? -27.53831 -16.13415 -10.81663 1.000 77.10630 311 GLN A O 1
ATOM 2418 N N . ASP A 1 312 ? -25.45317 -16.14492 -9.97052 1.000 73.24871 312 ASP A N 1
ATOM 2419 C CA . ASP A 1 312 ? -25.34762 -17.59611 -9.92322 1.000 77.55045 312 ASP A CA 1
ATOM 2420 C C . ASP A 1 312 ? -24.49458 -17.99931 -8.72605 1.000 77.15784 312 ASP A C 1
ATOM 2421 O O . ASP A 1 312 ? -23.82154 -17.17346 -8.10171 1.000 75.36806 312 ASP A O 1
ATOM 2426 N N . SER A 1 313 ? -24.53110 -19.29603 -8.41297 1.000 84.80675 313 SER A N 1
ATOM 2427 C CA . SER A 1 313 ? -23.90004 -19.79204 -7.19378 1.000 81.80246 313 SER A CA 1
ATOM 2428 C C . SER A 1 313 ? -22.38199 -19.65578 -7.24484 1.000 81.84573 313 SER A C 1
ATOM 2429 O O . SER A 1 313 ? -21.74473 -19.37620 -6.22169 1.000 77.54234 313 SER A O 1
ATOM 2432 N N . GLN A 1 314 ? -21.78344 -19.84528 -8.42348 1.000 83.77154 314 GLN A N 1
ATOM 2433 C CA . GLN A 1 314 ? -20.32678 -19.84518 -8.51389 1.000 82.19603 314 GLN A CA 1
ATOM 2434 C C . GLN A 1 314 ? -19.74317 -18.45739 -8.28220 1.000 79.42307 314 GLN A C 1
ATOM 2435 O O . GLN A 1 314 ? -18.59994 -18.33698 -7.82648 1.000 77.29410 314 GLN A O 1
ATOM 2441 N N . ALA A 1 315 ? -20.50392 -17.40273 -8.58412 1.000 77.40735 315 ALA A N 1
ATOM 2442 C CA . ALA A 1 315 ? -20.01587 -16.04835 -8.35357 1.000 71.98614 315 ALA A CA 1
ATOM 2443 C C . ALA A 1 315 ? -19.90711 -15.71395 -6.87144 1.000 65.91747 315 ALA A C 1
ATOM 2444 O O . ALA A 1 315 ? -19.12830 -14.82779 -6.50727 1.000 62.42093 315 ALA A O 1
ATOM 2446 N N . VAL A 1 316 ? -20.66093 -16.40482 -6.01401 1.000 69.69718 316 VAL A N 1
ATOM 2447 C CA . VAL A 1 316 ? -20.63502 -16.11204 -4.58395 1.000 66.67747 316 VAL A CA 1
ATOM 2448 C C . VAL A 1 316 ? -19.46881 -16.81978 -3.90371 1.000 66.00101 316 VAL A C 1
ATOM 2449 O O . VAL A 1 316 ? -18.77392 -16.22788 -3.07087 1.000 62.45270 316 VAL A O 1
ATOM 2453 N N . ILE A 1 317 ? -19.23322 -18.09163 -4.24374 1.000 66.45676 317 ILE A N 1
ATOM 2454 C CA . ILE A 1 317 ? -18.09939 -18.82102 -3.67769 1.000 65.83422 317 ILE A CA 1
ATOM 2455 C C . ILE A 1 317 ? -16.78780 -18.13793 -4.03801 1.000 62.57632 317 ILE A C 1
ATOM 2456 O O . ILE A 1 317 ? -15.80980 -18.20839 -3.28198 1.000 63.14278 317 ILE A O 1
ATOM 2461 N N . LEU A 1 318 ? -16.75289 -17.44231 -5.17698 1.000 63.35832 318 LEU A N 1
ATOM 2462 C CA . LEU A 1 318 ? -15.55025 -16.71679 -5.57222 1.000 67.43007 318 LEU A CA 1
ATOM 2463 C C . LEU A 1 318 ? -15.14393 -15.69765 -4.51300 1.000 63.76687 318 LEU A C 1
ATOM 2464 O O . LEU A 1 318 ? -13.95058 -15.46280 -4.29265 1.000 67.98599 318 LEU A O 1
ATOM 2469 N N . GLU A 1 319 ? -16.12095 -15.09039 -3.83805 1.000 57.20360 319 GLU A N 1
ATOM 2470 C CA . GLU A 1 319 ? -15.83107 -14.11767 -2.79262 1.000 54.74742 319 GLU A CA 1
ATOM 2471 C C . GLU A 1 319 ? -15.54112 -14.76112 -1.44363 1.000 52.45401 319 GLU A C 1
ATOM 2472 O O . GLU A 1 319 ? -15.02695 -14.07870 -0.54995 1.000 53.15674 319 GLU A O 1
ATOM 2478 N N . GLN A 1 320 ? -15.85264 -16.04793 -1.27300 1.000 54.69198 320 GLN A N 1
ATOM 2479 C CA . GLN A 1 320 ? -15.56288 -16.70951 -0.00563 1.000 58.83215 320 GLN A CA 1
ATOM 2480 C C . GLN A 1 320 ? -14.06490 -16.83260 0.23752 1.000 55.36619 320 GLN A C 1
ATOM 2481 O O . GLN A 1 320 ? -13.62227 -16.78270 1.39098 1.000 53.35144 320 GLN A O 1
ATOM 2487 N N . VAL A 1 321 ? -13.27036 -16.99143 -0.82401 1.000 52.66171 321 VAL A N 1
ATOM 2488 C CA . VAL A 1 321 ? -11.82812 -17.12666 -0.63997 1.000 58.79570 321 VAL A CA 1
ATOM 2489 C C . VAL A 1 321 ? -11.24893 -15.85336 -0.03369 1.000 57.95447 321 VAL A C 1
ATOM 2490 O O . VAL A 1 321 ? -10.32669 -15.90576 0.78966 1.000 54.38136 321 VAL A O 1
ATOM 2494 N N . TRP A 1 322 ? -11.79355 -14.69115 -0.40662 1.000 57.88494 322 TRP A N 1
ATOM 2495 C CA . TRP A 1 322 ? -11.36391 -13.45556 0.23864 1.000 51.65496 322 TRP A CA 1
ATOM 2496 C C . TRP A 1 322 ? -11.77746 -13.43375 1.70023 1.000 50.40285 322 TRP A C 1
ATOM 2497 O O . TRP A 1 322 ? -10.98607 -13.04932 2.56977 1.000 45.19700 322 TRP A O 1
ATOM 2508 N N . TYR A 1 323 ? -13.01586 -13.83535 1.98995 1.000 45.93707 323 TYR A N 1
ATOM 2509 C CA . TYR A 1 323 ? -13.49534 -13.77474 3.36398 1.000 42.59603 323 TYR A CA 1
ATOM 2510 C C . TYR A 1 323 ? -12.70705 -14.71704 4.26182 1.000 44.55508 323 TYR A C 1
ATOM 2511 O O . TYR A 1 323 ? -12.23864 -14.32196 5.33655 1.000 41.92817 323 TYR A O 1
ATOM 2520 N N . GLN A 1 324 ? -12.57163 -15.97854 3.84641 1.000 48.48181 324 GLN A N 1
ATOM 2521 C CA . GLN A 1 324 ? -11.86522 -16.95275 4.66996 1.000 51.42308 324 GLN A CA 1
ATOM 2522 C C . GLN A 1 324 ? -10.42967 -16.51645 4.91878 1.000 48.71857 324 GLN A C 1
ATOM 2523 O O . GLN A 1 324 ? -9.92194 -16.63469 6.04019 1.000 46.36077 324 GLN A O 1
ATOM 2529 N N . SER A 1 325 ? -9.76142 -16.00199 3.88404 1.000 50.36198 325 SER A N 1
ATOM 2530 C CA . SER A 1 325 ? -8.41102 -15.48122 4.06526 1.000 50.55724 325 SER A CA 1
ATOM 2531 C C . SER A 1 325 ? -8.40287 -14.28882 5.01373 1.000 47.60640 325 SER A C 1
ATOM 2532 O O . SER A 1 325 ? -7.54912 -14.19994 5.90447 1.000 46.12381 325 SER A O 1
ATOM 2535 N N . ALA A 1 326 ? -9.34646 -13.36081 4.83857 1.000 43.53940 326 ALA A N 1
ATOM 2536 C CA . ALA A 1 326 ? -9.42681 -12.21328 5.73610 1.000 41.93903 326 ALA A CA 1
ATOM 2537 C C . ALA A 1 326 ? -9.67680 -12.65814 7.17140 1.000 43.98333 326 ALA A C 1
ATOM 2538 O O . ALA A 1 326 ? -9.02071 -12.17524 8.10273 1.000 44.41204 326 ALA A O 1
ATOM 2540 N N . TYR A 1 327 ? -10.60433 -13.59967 7.36657 1.000 45.07366 327 TYR A N 1
ATOM 2541 C CA . TYR A 1 327 ? -10.94960 -14.03050 8.71846 1.000 46.71213 327 TYR A CA 1
ATOM 2542 C C . TYR A 1 327 ? -9.76511 -14.68376 9.41863 1.000 48.95345 327 TYR A C 1
ATOM 2543 O O . TYR A 1 327 ? -9.53309 -14.44400 10.60989 1.000 46.63144 327 TYR A O 1
ATOM 2552 N N . ASN A 1 328 ? -9.01160 -15.52246 8.70085 1.000 46.70138 328 ASN A N 1
ATOM 2553 C CA . ASN A 1 328 ? -7.86917 -16.19615 9.31334 1.000 51.05691 328 ASN A CA 1
ATOM 2554 C C . ASN A 1 328 ? -6.81797 -15.19465 9.77475 1.000 45.61077 328 ASN A C 1
ATOM 2555 O O . ASN A 1 328 ? -6.24531 -15.33967 10.86200 1.000 47.85964 328 ASN A O 1
ATOM 2560 N N . GLU A 1 329 ? -6.54758 -14.17286 8.95906 1.000 44.03713 329 GLU A N 1
ATOM 2561 C CA . GLU A 1 329 ? -5.59414 -13.14332 9.35799 1.000 42.38912 329 GLU A CA 1
ATOM 2562 C C . GLU A 1 329 ? -6.09945 -12.36594 10.56623 1.000 43.23077 329 GLU A C 1
ATOM 2563 O O . GLU A 1 329 ? -5.33652 -12.08278 11.49791 1.000 44.97007 329 GLU A O 1
ATOM 2569 N N . TRP A 1 330 ? -7.38769 -12.02089 10.57415 1.000 39.73860 330 TRP A N 1
ATOM 2570 C CA . TRP A 1 330 ? -7.92438 -11.19459 11.64740 1.000 40.60218 330 TRP A CA 1
ATOM 2571 C C . TRP A 1 330 ? -8.07761 -11.95699 12.95392 1.000 42.66578 330 TRP A C 1
ATOM 2572 O O . TRP A 1 330 ? -8.13667 -11.32793 14.01699 1.000 41.62835 330 TRP A O 1
ATOM 2583 N N . GLN A 1 331 ? -8.13670 -13.28977 12.90847 1.000 46.16954 331 GLN A N 1
ATOM 2584 C CA . GLN A 1 331 ? -8.07649 -14.05081 14.15136 1.000 53.24892 331 GLN A CA 1
ATOM 2585 C C . GLN A 1 331 ? -6.66752 -14.05471 14.72730 1.000 46.04914 331 GLN A C 1
ATOM 2586 O O . GLN A 1 331 ? -6.49931 -14.10449 15.95184 1.000 48.14839 331 GLN A O 1
ATOM 2592 N N . ASP A 1 332 ? -5.64821 -13.99358 13.86775 1.000 43.08286 332 ASP A N 1
ATOM 2593 C CA . ASP A 1 332 ? -4.28989 -13.78431 14.35743 1.000 50.40627 332 ASP A CA 1
ATOM 2594 C C . ASP A 1 332 ? -4.11912 -12.37372 14.90683 1.000 46.55879 332 ASP A C 1
ATOM 2595 O O . ASP A 1 332 ? -3.46974 -12.17905 15.94134 1.000 47.65750 332 ASP A O 1
ATOM 2600 N N . ILE A 1 333 ? -4.69327 -11.37826 14.22497 1.000 41.38160 333 ILE A N 1
ATOM 2601 C CA . ILE A 1 333 ? -4.60165 -9.99661 14.69133 1.000 40.23252 333 ILE A CA 1
ATOM 2602 C C . ILE A 1 333 ? -5.29166 -9.84493 16.04148 1.000 43.00537 333 ILE A C 1
ATOM 2603 O O . ILE A 1 333 ? -4.79492 -9.14739 16.93468 1.000 46.18270 333 ILE A O 1
ATOM 2608 N N . LEU A 1 334 ? -6.44033 -10.50283 16.21590 1.000 34.73357 334 LEU A N 1
ATOM 2609 C CA . LEU A 1 334 ? -7.12677 -10.45719 17.50315 1.000 37.64270 334 LEU A CA 1
ATOM 2610 C C . LEU A 1 334 ? -6.24311 -11.00445 18.61653 1.000 42.51297 334 LEU A C 1
ATOM 2611 O O . LEU A 1 334 ? -6.21993 -10.45964 19.72607 1.000 41.81228 334 LEU A O 1
ATOM 2616 N N . GLU A 1 335 ? -5.49713 -12.07437 18.33710 1.000 41.93407 335 GLU A N 1
ATOM 2617 C CA . GLU A 1 335 ? -4.63859 -12.65233 19.36489 1.000 46.51798 335 GLU A CA 1
ATOM 2618 C C . GLU A 1 335 ? -3.46513 -11.73569 19.68649 1.000 40.76751 335 GLU A C 1
ATOM 2619 O O . GLU A 1 335 ? -3.08950 -11.58874 20.85504 1.000 40.14780 335 GLU A O 1
ATOM 2625 N N . VAL A 1 336 ? -2.87494 -11.11145 18.66698 1.000 36.96646 336 VAL A N 1
ATOM 2626 C CA . VAL A 1 336 ? -1.74068 -10.22079 18.89761 1.000 42.46809 336 VAL A CA 1
ATOM 2627 C C . VAL A 1 336 ? -2.20043 -8.94199 19.58719 1.000 43.37015 336 VAL A C 1
ATOM 2628 O O . VAL A 1 336 ? -1.57480 -8.47577 20.54698 1.000 44.06194 336 VAL A O 1
ATOM 2632 N N . ALA A 1 337 ? -3.30338 -8.35711 19.11030 1.000 41.17359 337 ALA A N 1
ATOM 2633 C CA . ALA A 1 337 ? -3.80473 -7.12558 19.71162 1.000 41.43392 337 ALA A CA 1
ATOM 2634 C C . ALA A 1 337 ? -4.27731 -7.35986 21.14076 1.000 41.15830 337 ALA A C 1
ATOM 2635 O O . ALA A 1 337 ? -4.03595 -6.52539 22.02061 1.000 45.22041 337 ALA A O 1
ATOM 2637 N N . SER A 1 338 ? -4.94458 -8.48899 21.39429 1.000 39.09885 338 SER A N 1
ATOM 2638 C CA . SER A 1 338 ? -5.37720 -8.79565 22.75467 1.000 39.67539 338 SER A CA 1
ATOM 2639 C C . SER A 1 338 ? -4.18345 -8.97063 23.68126 1.000 43.48811 338 SER A C 1
ATOM 2640 O O . SER A 1 338 ? -4.20599 -8.50953 24.82851 1.000 44.29559 338 SER A O 1
ATOM 2643 N N . THR A 1 339 ? -3.13044 -9.63589 23.19934 1.000 40.95699 339 THR A N 1
ATOM 2644 C CA . THR A 1 339 ? -1.94382 -9.83928 24.02277 1.000 44.13884 339 THR A CA 1
ATOM 2645 C C . THR A 1 339 ? -1.31365 -8.51018 24.41167 1.000 39.65551 339 THR A C 1
ATOM 2646 O O . THR A 1 339 ? -0.93995 -8.30781 25.57254 1.000 46.83892 339 THR A O 1
ATOM 2650 N N . LEU A 1 340 ? -1.20890 -7.58408 23.45792 1.000 38.17380 340 LEU A N 1
ATOM 2651 C CA . LEU A 1 340 ? -0.60519 -6.28779 23.74566 1.000 39.67664 340 LEU A CA 1
ATOM 2652 C C . LEU A 1 340 ? -1.53566 -5.40777 24.57422 1.000 41.69469 340 LEU A C 1
ATOM 2653 O O . LEU A 1 340 ? -1.08152 -4.69292 25.47409 1.000 40.41024 340 LEU A O 1
ATOM 2658 N N . ASN A 1 341 ? -2.83953 -5.44635 24.29289 1.000 39.25149 341 ASN A N 1
ATOM 2659 C CA . ASN A 1 341 ? -3.77816 -4.62851 25.05641 1.000 41.40425 341 ASN A CA 1
ATOM 2660 C C . ASN A 1 341 ? -3.87144 -5.07687 26.51148 1.000 45.03153 341 ASN A C 1
ATOM 2661 O O . ASN A 1 341 ? -4.15541 -4.25761 27.39263 1.000 48.83230 341 ASN A O 1
ATOM 2666 N N . ASN A 1 342 ? -3.63564 -6.35799 26.78606 1.000 40.20530 342 ASN A N 1
ATOM 2667 C CA . ASN A 1 342 ? -3.74589 -6.89769 28.13573 1.000 45.08000 342 ASN A CA 1
ATOM 2668 C C . ASN A 1 342 ? -2.40648 -7.03119 28.83871 1.000 44.72498 342 ASN A C 1
ATOM 2669 O O . ASN A 1 342 ? -2.36975 -7.49863 29.97966 1.000 48.11959 342 ASN A O 1
ATOM 2674 N N . ALA A 1 343 ? -1.31236 -6.63679 28.19499 1.000 40.90585 343 ALA A N 1
ATOM 2675 C CA . ALA A 1 343 ? 0.00974 -6.90006 28.73735 1.000 41.27947 343 ALA A CA 1
ATOM 2676 C C . ALA A 1 343 ? 0.33347 -5.95643 29.88566 1.000 42.15891 343 ALA A C 1
ATOM 2677 O O . ALA A 1 343 ? 0.03771 -4.75919 29.83000 1.000 45.27195 343 ALA A O 1
ATOM 2679 N N . GLN A 1 344 ? 0.93108 -6.51035 30.93879 1.000 44.34033 344 GLN A N 1
ATOM 2680 C CA . GLN A 1 344 ? 1.50313 -5.55254 31.87202 1.000 46.16828 344 GLN A CA 1
ATOM 2681 C C . GLN A 1 344 ? 2.95581 -5.27989 31.49611 1.000 36.26411 344 GLN A C 1
ATOM 2682 O O . GLN A 1 344 ? 3.68314 -6.20586 31.12539 1.000 39.26092 344 GLN A O 1
ATOM 2688 N N . PRO A 1 345 ? 3.39498 -4.02778 31.57384 1.000 34.46942 345 PRO A N 1
ATOM 2689 C CA . PRO A 1 345 ? 4.75671 -3.70419 31.13639 1.000 34.94145 345 PRO A CA 1
ATOM 2690 C C . PRO A 1 345 ? 5.79135 -4.38855 32.01583 1.000 36.25887 345 PRO A C 1
ATOM 2691 O O . PRO A 1 345 ? 5.66819 -4.42582 33.24143 1.000 34.44038 345 PRO A O 1
ATOM 2695 N N . GLN A 1 346 ? 6.81006 -4.94484 31.36861 1.000 27.81430 346 GLN A N 1
ATOM 2696 C CA . GLN A 1 346 ? 7.93779 -5.58275 32.03960 1.000 31.05441 346 GLN A CA 1
ATOM 2697 C C . GLN A 1 346 ? 9.10552 -4.60389 31.94940 1.000 33.08838 346 GLN A C 1
ATOM 2698 O O . GLN A 1 346 ? 9.76686 -4.50571 30.91301 1.000 28.72042 346 GLN A O 1
ATOM 2704 N N . ILE A 1 347 ? 9.34693 -3.86322 33.03020 1.000 28.33397 347 ILE A N 1
ATOM 2705 C CA . ILE A 1 347 ? 10.28991 -2.74902 33.02938 1.000 25.09972 347 ILE A CA 1
ATOM 2706 C C . ILE A 1 347 ? 11.52785 -3.13601 33.82144 1.000 29.01754 347 ILE A C 1
ATOM 2707 O O . ILE A 1 347 ? 11.42897 -3.70234 34.91527 1.000 31.54576 347 ILE A O 1
ATOM 2712 N N . THR A 1 348 ? 12.69364 -2.82507 33.26500 1.000 24.92239 348 THR A N 1
ATOM 2713 C CA . THR A 1 348 ? 13.95299 -2.94780 33.97757 1.000 27.24911 348 THR A CA 1
ATOM 2714 C C . THR A 1 348 ? 14.66655 -1.60666 33.91140 1.000 27.55735 348 THR A C 1
ATOM 2715 O O . THR A 1 348 ? 14.35437 -0.75017 33.07945 1.000 30.06539 348 THR A O 1
ATOM 2719 N N . LYS A 1 349 ? 15.61487 -1.41458 34.81731 1.000 27.16305 349 LYS A N 1
ATOM 2720 C CA . LYS A 1 349 ? 16.37122 -0.17355 34.87236 1.000 26.24797 349 LYS A CA 1
ATOM 2721 C C . LYS A 1 349 ? 17.84346 -0.51060 35.02692 1.000 29.19091 349 LYS A C 1
ATOM 2722 O O . LYS A 1 349 ? 18.20372 -1.49693 35.67070 1.000 35.78959 349 LYS A O 1
ATOM 2728 N N . ALA A 1 350 ? 18.69102 0.30411 34.41390 1.000 26.02543 350 ALA A N 1
ATOM 2729 C CA . ALA A 1 350 ? 20.12842 0.08020 34.47921 1.000 34.51268 350 ALA A CA 1
ATOM 2730 C C . ALA A 1 350 ? 20.80891 1.41273 34.73172 1.000 29.08376 350 ALA A C 1
ATOM 2731 O O . ALA A 1 350 ? 20.64356 2.35134 33.94965 1.000 30.12129 350 ALA A O 1
ATOM 2733 N N . GLN A 1 351 ? 21.56549 1.49878 35.82045 1.000 28.31214 351 GLN A N 1
ATOM 2734 C CA . GLN A 1 351 ? 22.40568 2.65877 36.06445 1.000 28.97547 351 GLN A CA 1
ATOM 2735 C C . GLN A 1 351 ? 23.77660 2.39758 35.45621 1.000 31.11743 351 GLN A C 1
ATOM 2736 O O . GLN A 1 351 ? 24.39839 1.36849 35.73306 1.000 34.05074 351 GLN A O 1
ATOM 2742 N N . ILE A 1 352 ? 24.23595 3.32040 34.62119 1.000 27.73408 352 ILE A N 1
ATOM 2743 C CA . ILE A 1 352 ? 25.52792 3.21086 33.95765 1.000 29.54033 352 ILE A CA 1
ATOM 2744 C C . ILE A 1 352 ? 26.45874 4.21747 34.61755 1.000 29.00081 352 ILE A C 1
ATOM 2745 O O . ILE A 1 352 ? 26.27644 5.43363 34.47771 1.000 27.91614 352 ILE A O 1
ATOM 2750 N N . LYS A 1 353 ? 27.45466 3.71478 35.34210 1.000 31.35505 353 LYS A N 1
ATOM 2751 C CA . LYS A 1 353 ? 28.43477 4.55588 36.00377 1.000 32.81450 353 LYS A CA 1
ATOM 2752 C C . LYS A 1 353 ? 29.80518 3.92438 35.82016 1.000 35.73945 353 LYS A C 1
ATOM 2753 O O . LYS A 1 353 ? 29.93341 2.82346 35.28166 1.000 36.62159 353 LYS A O 1
ATOM 2759 N N . GLU A 1 354 ? 30.83579 4.63978 36.26046 1.000 37.51710 354 GLU A N 1
ATOM 2760 C CA . GLU A 1 354 ? 32.17958 4.07528 36.27819 1.000 44.52526 354 GLU A CA 1
ATOM 2761 C C . GLU A 1 354 ? 32.16479 2.75029 37.02830 1.000 46.60828 354 GLU A C 1
ATOM 2762 O O . GLU A 1 354 ? 31.72181 2.68301 38.17812 1.000 51.36418 354 GLU A O 1
ATOM 2768 N N . ASN A 1 355 ? 32.62558 1.68551 36.36887 1.000 48.88051 355 ASN A N 1
ATOM 2769 C CA . ASN A 1 355 ? 32.56609 0.35203 36.95533 1.000 53.56663 355 ASN A CA 1
ATOM 2770 C C . ASN A 1 355 ? 33.91143 -0.36172 36.94603 1.000 59.50089 355 ASN A C 1
ATOM 2771 O O . ASN A 1 355 ? 33.95148 -1.58078 37.14810 1.000 65.19332 355 ASN A O 1
ATOM 2776 N N . LEU A 1 356 ? 35.00676 0.35754 36.71760 1.000 56.38652 356 LEU A N 1
ATOM 2777 C CA . LEU A 1 356 ? 36.31565 -0.26961 36.60281 1.000 64.36926 356 LEU A CA 1
ATOM 2778 C C . LEU A 1 356 ? 37.07430 -0.31286 37.92228 1.000 64.82333 356 LEU A C 1
ATOM 2779 O O . LEU A 1 356 ? 37.87108 -1.23321 38.13548 1.000 71.26535 356 LEU A O 1
ATOM 2784 N N . TYR A 1 357 ? 36.84701 0.65152 38.81553 1.000 60.72458 357 TYR A N 1
ATOM 2785 C CA . TYR A 1 357 ? 37.60791 0.70221 40.06067 1.000 67.65196 357 TYR A CA 1
ATOM 2786 C C . TYR A 1 357 ? 37.12253 -0.34278 41.05884 1.000 77.80722 357 TYR A C 1
ATOM 2787 O O . TYR A 1 357 ? 37.90912 -1.15702 41.55397 1.000 76.48160 357 TYR A O 1
ATOM 2796 N N . PHE A 1 358 ? 35.83332 -0.32534 41.37346 1.000 81.96677 358 PHE A N 1
ATOM 2797 C CA . PHE A 1 358 ? 35.26784 -1.27599 42.32147 1.000 94.72817 358 PHE A CA 1
ATOM 2798 C C . PHE A 1 358 ? 35.05756 -2.63838 41.66803 1.000 98.91684 358 PHE A C 1
ATOM 2799 O O . PHE A 1 358 ? 34.11315 -3.35588 41.99171 1.000 98.26335 358 PHE A O 1
ATOM 2807 N N . ASN B 1 2 ? 15.36526 -16.98703 72.92947 1.000 77.56735 2 ASN B N 1
ATOM 2808 C CA . ASN B 1 2 ? 14.88706 -18.13759 72.17410 1.000 76.78910 2 ASN B CA 1
ATOM 2809 C C . ASN B 1 2 ? 15.69156 -18.30316 70.88847 1.000 68.07508 2 ASN B C 1
ATOM 2810 O O . ASN B 1 2 ? 15.79151 -19.40506 70.34651 1.000 76.25576 2 ASN B O 1
ATOM 2815 N N . GLN B 1 3 ? 16.27048 -17.20253 70.40930 1.000 51.40710 3 GLN B N 1
ATOM 2816 C CA . GLN B 1 3 ? 17.06212 -17.19882 69.18769 1.000 47.93707 3 GLN B CA 1
ATOM 2817 C C . GLN B 1 3 ? 18.45359 -16.64468 69.45267 1.000 45.40161 3 GLN B C 1
ATOM 2818 O O . GLN B 1 3 ? 18.61622 -15.67781 70.20176 1.000 43.41331 3 GLN B O 1
ATOM 2824 N N . SER B 1 4 ? 19.45112 -17.25034 68.81562 1.000 38.13695 4 SER B N 1
ATOM 2825 C CA . SER B 1 4 ? 20.78112 -16.66780 68.77873 1.000 34.47699 4 SER B CA 1
ATOM 2826 C C . SER B 1 4 ? 20.76210 -15.37561 67.96158 1.000 34.05791 4 SER B C 1
ATOM 2827 O O . SER B 1 4 ? 19.80980 -15.08220 67.23563 1.000 30.97338 4 SER B O 1
ATOM 2830 N N . ALA B 1 5 ? 21.84008 -14.59467 68.07680 1.000 30.03438 5 ALA B N 1
ATOM 2831 C CA . ALA B 1 5 ? 21.93319 -13.37020 67.28738 1.000 34.60634 5 ALA B CA 1
ATOM 2832 C C . ALA B 1 5 ? 21.92818 -13.67784 65.79369 1.000 27.09264 5 ALA B C 1
ATOM 2833 O O . ALA B 1 5 ? 21.23404 -13.01011 65.01899 1.000 29.17634 5 ALA B O 1
ATOM 2835 N N . SER B 1 6 ? 22.68621 -14.69523 65.37104 1.000 31.83341 6 SER B N 1
ATOM 2836 C CA . SER B 1 6 ? 22.71592 -15.05550 63.95548 1.000 29.18443 6 SER B CA 1
ATOM 2837 C C . SER B 1 6 ? 21.35010 -15.52894 63.47559 1.000 30.29040 6 SER B C 1
ATOM 2838 O O . SER B 1 6 ? 20.95769 -15.25337 62.33801 1.000 26.51538 6 SER B O 1
ATOM 2841 N N . GLU B 1 7 ? 20.61386 -16.24812 64.32676 1.000 27.39076 7 GLU B N 1
ATOM 2842 C CA . GLU B 1 7 ? 19.25684 -16.65287 63.96758 1.000 28.57484 7 GLU B CA 1
ATOM 2843 C C . GLU B 1 7 ? 18.34525 -15.43851 63.79775 1.000 28.53302 7 GLU B C 1
ATOM 2844 O O . GLU B 1 7 ? 17.56136 -15.36954 62.84202 1.000 30.03636 7 GLU B O 1
ATOM 2850 N N . GLN B 1 8 ? 18.43829 -14.46542 64.70957 1.000 29.75640 8 GLN B N 1
ATOM 2851 C CA . GLN B 1 8 ? 17.66265 -13.23653 64.55817 1.000 33.22214 8 GLN B CA 1
ATOM 2852 C C . GLN B 1 8 ? 18.03988 -12.48602 63.28452 1.000 31.40313 8 GLN B C 1
ATOM 2853 O O . GLN B 1 8 ? 17.17091 -11.91499 62.61568 1.000 29.95597 8 GLN B O 1
ATOM 2859 N N . LEU B 1 9 ? 19.33354 -12.46333 62.93537 1.000 26.75780 9 LEU B N 1
ATOM 2860 C CA . LEU B 1 9 ? 19.76075 -11.71389 61.75521 1.000 28.06022 9 LEU B CA 1
ATOM 2861 C C . LEU B 1 9 ? 19.18925 -12.30000 60.47354 1.000 31.28646 9 LEU B C 1
ATOM 2862 O O . LEU B 1 9 ? 19.03193 -11.57657 59.48181 1.000 27.20050 9 LEU B O 1
ATOM 2867 N N . GLN B 1 10 ? 18.89399 -13.60182 60.47344 1.000 29.75298 10 GLN B N 1
ATOM 2868 C CA . GLN B 1 10 ? 18.24896 -14.23548 59.32934 1.000 32.67769 10 GLN B CA 1
ATOM 2869 C C . GLN B 1 10 ? 16.96307 -13.51804 58.95453 1.000 29.95174 10 GLN B C 1
ATOM 2870 O O . GLN B 1 10 ? 16.60660 -13.45253 57.77295 1.000 31.69864 10 GLN B O 1
ATOM 2876 N N . THR B 1 11 ? 16.25540 -12.98178 59.94870 1.000 26.96189 11 THR B N 1
ATOM 2877 C CA . THR B 1 11 ? 15.05583 -12.18259 59.74292 1.000 31.40026 11 THR B CA 1
ATOM 2878 C C . THR B 1 11 ? 15.37021 -10.69549 59.61575 1.000 32.98523 11 THR B C 1
ATOM 2879 O O . THR B 1 11 ? 14.84002 -10.02447 58.72281 1.000 28.70487 11 THR B O 1
ATOM 2883 N N . ASP B 1 12 ? 16.24421 -10.16773 60.47837 1.000 27.69895 12 ASP B N 1
ATOM 2884 C CA . ASP B 1 12 ? 16.41996 -8.71980 60.55409 1.000 28.03986 12 ASP B CA 1
ATOM 2885 C C . ASP B 1 12 ? 17.10362 -8.15463 59.31427 1.000 26.25299 12 ASP B C 1
ATOM 2886 O O . ASP B 1 12 ? 16.79384 -7.03351 58.90140 1.000 27.68440 12 ASP B O 1
ATOM 2891 N N . ILE B 1 13 ? 18.01846 -8.90045 58.70145 1.000 24.53356 13 ILE B N 1
ATOM 2892 C CA . ILE B 1 13 ? 18.74154 -8.36721 57.54815 1.000 24.86864 13 ILE B CA 1
ATOM 2893 C C . ILE B 1 13 ? 17.79344 -8.21517 56.35824 1.000 24.00710 13 ILE B C 1
ATOM 2894 O O . ILE B 1 13 ? 17.68002 -7.09998 55.82546 1.000 26.08764 13 ILE B O 1
ATOM 2899 N N . PRO B 1 14 ? 17.09127 -9.25882 55.89559 1.000 28.59533 14 PRO B N 1
ATOM 2900 C CA . PRO B 1 14 ? 16.14410 -9.02456 54.79274 1.000 30.47140 14 PRO B CA 1
ATOM 2901 C C . PRO B 1 14 ? 15.01432 -8.08451 55.16686 1.000 29.12867 14 PRO B C 1
ATOM 2902 O O . PRO B 1 14 ? 14.48353 -7.39778 54.28558 1.000 27.75484 14 PRO B O 1
ATOM 2906 N N . ALA B 1 15 ? 14.62805 -8.02287 56.44410 1.000 27.65495 15 ALA B N 1
ATOM 2907 C CA . ALA B 1 15 ? 13.62293 -7.04378 56.84592 1.000 28.31027 15 ALA B CA 1
ATOM 2908 C C . ALA B 1 15 ? 14.09403 -5.62797 56.54640 1.000 25.87896 15 ALA B C 1
ATOM 2909 O O . ALA B 1 15 ? 13.31582 -4.79313 56.06714 1.000 27.43644 15 ALA B O 1
ATOM 2911 N N . SER B 1 16 ? 15.37362 -5.34036 56.80423 1.000 23.48886 16 SER B N 1
ATOM 2912 C CA . SER B 1 16 ? 15.88503 -4.00034 56.53710 1.000 25.66774 16 SER B CA 1
ATOM 2913 C C . SER B 1 16 ? 16.01747 -3.74586 55.04109 1.000 27.43757 16 SER B C 1
ATOM 2914 O O . SER B 1 16 ? 15.70970 -2.64777 54.56454 1.000 25.15188 16 SER B O 1
ATOM 2917 N N . ILE B 1 17 ? 16.47868 -4.74356 54.28400 1.000 25.27812 17 ILE B N 1
ATOM 2918 C CA . ILE B 1 17 ? 16.56685 -4.58449 52.83569 1.000 23.62905 17 ILE B CA 1
ATOM 2919 C C . ILE B 1 17 ? 15.18103 -4.37531 52.24310 1.000 24.53926 17 ILE B C 1
ATOM 2920 O O . ILE B 1 17 ? 14.98795 -3.52476 51.36716 1.000 25.02251 17 ILE B O 1
ATOM 2925 N N . SER B 1 18 ? 14.19455 -5.13554 52.72196 1.000 23.24136 18 SER B N 1
ATOM 2926 C CA . SER B 1 18 ? 12.82293 -4.95914 52.25626 1.000 24.20087 18 SER B CA 1
ATOM 2927 C C . SER B 1 18 ? 12.34302 -3.53362 52.48950 1.000 21.75085 18 SER B C 1
ATOM 2928 O O . SER B 1 18 ? 11.71110 -2.92627 51.61247 1.000 23.06997 18 SER B O 1
ATOM 2931 N N . ALA B 1 19 ? 12.64276 -2.97631 53.66509 1.000 22.95465 19 ALA B N 1
ATOM 2932 C CA . ALA B 1 19 ? 12.19974 -1.62000 53.96819 1.000 23.63769 19 ALA B CA 1
ATOM 2933 C C . ALA B 1 19 ? 12.84619 -0.60266 53.03144 1.000 22.40459 19 ALA B C 1
ATOM 2934 O O . ALA B 1 19 ? 12.19704 0.35743 52.59948 1.000 23.42124 19 ALA B O 1
ATOM 2936 N N . MET B 1 20 ? 14.11823 -0.81156 52.67813 1.000 20.40028 20 MET B N 1
ATOM 2937 C CA . MET B 1 20 ? 14.78900 0.12130 51.77761 1.000 21.95659 20 MET B CA 1
ATOM 2938 C C . MET B 1 20 ? 14.21870 0.04081 50.36719 1.000 20.46994 20 MET B C 1
ATOM 2939 O O . MET B 1 20 ? 14.04149 1.07459 49.70497 1.000 22.27682 20 MET B O 1
ATOM 2944 N N . VAL B 1 21 ? 13.95070 -1.17854 49.88407 1.000 20.78223 21 VAL B N 1
ATOM 2945 C CA . VAL B 1 21 ? 13.36365 -1.35265 48.55674 1.000 22.24720 21 VAL B CA 1
ATOM 2946 C C . VAL B 1 21 ? 12.01367 -0.65211 48.48425 1.000 23.00130 21 VAL B C 1
ATOM 2947 O O . VAL B 1 21 ? 11.67301 -0.02926 47.46879 1.000 21.84063 21 VAL B O 1
ATOM 2951 N N A LEU B 1 22 ? 11.21818 -0.74132 49.55743 0.784 23.21622 22 LEU B N 1
ATOM 2952 N N B LEU B 1 22 ? 11.23973 -0.72457 49.57006 0.216 23.44957 22 LEU B N 1
ATOM 2953 C CA A LEU B 1 22 ? 9.93610 -0.03875 49.58473 0.784 24.20025 22 LEU B CA 1
ATOM 2954 C CA B LEU B 1 22 ? 9.94778 -0.05030 49.62881 0.216 23.74967 22 LEU B CA 1
ATOM 2955 C C A LEU B 1 22 ? 10.12137 1.46201 49.39112 0.784 21.92792 22 LEU B C 1
ATOM 2956 C C B LEU B 1 22 ? 10.09895 1.45466 49.43561 0.216 22.62469 22 LEU B C 1
ATOM 2957 O O A LEU B 1 22 ? 9.37166 2.09528 48.63437 0.784 22.83492 22 LEU B O 1
ATOM 2958 O O B LEU B 1 22 ? 9.31151 2.07949 48.71375 0.216 23.23522 22 LEU B O 1
ATOM 2967 N N . LEU B 1 23 ? 11.11225 2.05146 50.06893 1.000 21.26310 23 LEU B N 1
ATOM 2968 C CA . LEU B 1 23 ? 11.36361 3.48175 49.90398 1.000 22.58497 23 LEU B CA 1
ATOM 2969 C C . LEU B 1 23 ? 11.67705 3.82967 48.45213 1.000 24.68076 23 LEU B C 1
ATOM 2970 O O . LEU B 1 23 ? 11.19511 4.84433 47.92923 1.000 20.16844 23 LEU B O 1
ATOM 2975 N N . ASN B 1 24 ? 12.47966 3.00148 47.77943 1.000 20.14319 24 ASN B N 1
ATOM 2976 C CA . ASN B 1 24 ? 12.78060 3.25426 46.37525 1.000 21.47511 24 ASN B CA 1
ATOM 2977 C C . ASN B 1 24 ? 11.51003 3.30935 45.53761 1.000 24.26873 24 ASN B C 1
ATOM 2978 O O . ASN B 1 24 ? 11.35029 4.19734 44.69264 1.000 23.23637 24 ASN B O 1
ATOM 2983 N N . SER B 1 25 ? 10.59162 2.36256 45.75637 1.000 21.21066 25 SER B N 1
ATOM 2984 C CA . SER B 1 25 ? 9.35973 2.34817 44.97651 1.000 23.40665 25 SER B CA 1
ATOM 2985 C C . SER B 1 25 ? 8.46962 3.53206 45.33360 1.000 22.43987 25 SER B C 1
ATOM 2986 O O . SER B 1 25 ? 7.78724 4.08122 44.46290 1.000 23.45871 25 SER B O 1
ATOM 2989 N N . ALA B 1 26 ? 8.45471 3.92646 46.60844 1.000 18.95482 26 ALA B N 1
ATOM 2990 C CA . ALA B 1 26 ? 7.70388 5.11135 47.01470 1.000 23.07125 26 ALA B CA 1
ATOM 2991 C C . ALA B 1 26 ? 8.25370 6.36574 46.35136 1.000 21.78524 26 ALA B C 1
ATOM 2992 O O . ALA B 1 26 ? 7.48784 7.23485 45.91364 1.000 21.51494 26 ALA B O 1
ATOM 2994 N N . CYS B 1 27 ? 9.58074 6.46831 46.24519 1.000 21.13244 27 CYS B N 1
ATOM 2995 C CA . CYS B 1 27 ? 10.17920 7.59373 45.53848 1.000 23.13312 27 CYS B CA 1
ATOM 2996 C C . CYS B 1 27 ? 9.71350 7.64329 44.09133 1.000 22.89423 27 CYS B C 1
ATOM 2997 O O . CYS B 1 27 ? 9.36658 8.71279 43.57563 1.000 23.02400 27 CYS B O 1
ATOM 3000 N N . GLN B 1 28 ? 9.71397 6.49147 43.41533 1.000 22.21800 28 GLN B N 1
ATOM 3001 C CA . GLN B 1 28 ? 9.22824 6.44874 42.04203 1.000 24.34797 28 GLN B CA 1
ATOM 3002 C C . GLN B 1 28 ? 7.77226 6.89374 41.96156 1.000 24.77649 28 GLN B C 1
ATOM 3003 O O . GLN B 1 28 ? 7.37880 7.58948 41.01754 1.000 22.94487 28 GLN B O 1
ATOM 3009 N N . GLY B 1 29 ? 6.96273 6.51736 42.95069 1.000 21.25585 29 GLY B N 1
ATOM 3010 C CA . GLY B 1 29 ? 5.57203 6.95675 42.96524 1.000 22.38102 29 GLY B CA 1
ATOM 3011 C C . GLY B 1 29 ? 5.42202 8.46484 43.04356 1.000 21.78963 29 GLY B C 1
ATOM 3012 O O . GLY B 1 29 ? 4.49366 9.03565 42.46250 1.000 23.51320 29 GLY B O 1
ATOM 3013 N N . VAL B 1 30 ? 6.33123 9.13011 43.76249 1.000 19.46345 30 VAL B N 1
ATOM 3014 C CA . VAL B 1 30 ? 6.30770 10.58710 43.86440 1.000 22.73149 30 VAL B CA 1
ATOM 3015 C C . VAL B 1 30 ? 6.65511 11.21612 42.52232 1.000 26.65816 30 VAL B C 1
ATOM 3016 O O . VAL B 1 30 ? 5.97247 12.13354 42.05048 1.000 23.47840 30 VAL B O 1
ATOM 3020 N N . VAL B 1 31 ? 7.72327 10.72491 41.88853 1.000 22.76709 31 VAL B N 1
ATOM 3021 C CA . VAL B 1 31 ? 8.12637 11.21617 40.57319 1.000 30.66960 31 VAL B CA 1
ATOM 3022 C C . VAL B 1 31 ? 6.98988 11.08000 39.56903 1.000 28.58306 31 VAL B C 1
ATOM 3023 O O . VAL B 1 31 ? 6.78511 11.95499 38.71740 1.000 29.08564 31 VAL B O 1
ATOM 3027 N N . GLU B 1 32 ? 6.24459 9.97918 39.63988 1.000 25.36304 32 GLU B N 1
ATOM 3028 C CA . GLU B 1 32 ? 5.20614 9.66648 38.66058 1.000 24.71169 32 GLU B CA 1
ATOM 3029 C C . GLU B 1 32 ? 3.83012 10.10967 39.14018 1.000 29.43578 32 GLU B C 1
ATOM 3030 O O . GLU B 1 32 ? 2.81998 9.44632 38.89343 1.000 33.09288 32 GLU B O 1
ATOM 3036 N N . THR B 1 33 ? 3.79258 11.23316 39.84737 1.000 23.76423 33 THR B N 1
ATOM 3037 C CA . THR B 1 33 ? 2.56768 11.94436 40.20188 1.000 24.14114 33 THR B CA 1
ATOM 3038 C C . THR B 1 33 ? 2.52478 13.22316 39.37334 1.000 25.29203 33 THR B C 1
ATOM 3039 O O . THR B 1 33 ? 3.43808 14.04922 39.46627 1.000 25.55595 33 THR B O 1
ATOM 3043 N N . TYR B 1 34 ? 1.48897 13.37450 38.54311 1.000 24.95628 34 TYR B N 1
ATOM 3044 C CA . TYR B 1 34 ? 1.39859 14.48426 37.59822 1.000 23.30000 34 TYR B CA 1
ATOM 3045 C C . TYR B 1 34 ? 0.10243 15.25342 37.80257 1.000 27.09428 34 TYR B C 1
ATOM 3046 O O . TYR B 1 34 ? -0.94904 14.65229 38.04310 1.000 25.75472 34 TYR B O 1
ATOM 3055 N N . ILE B 1 35 ? 0.17733 16.57989 37.66698 1.000 24.20108 35 ILE B N 1
ATOM 3056 C CA . ILE B 1 35 ? -1.00531 17.43722 37.66490 1.000 24.43773 35 ILE B CA 1
ATOM 3057 C C . ILE B 1 35 ? -0.88018 18.46357 36.55083 1.000 28.82822 35 ILE B C 1
ATOM 3058 O O . ILE B 1 35 ? 0.22267 18.86919 36.17032 1.000 32.29852 35 ILE B O 1
ATOM 3063 N N . ASP B 1 36 ? -2.03001 18.88987 36.03380 1.000 24.67580 36 ASP B N 1
ATOM 3064 C CA . ASP B 1 36 ? -2.09943 19.97954 35.07717 1.000 25.43448 36 ASP B CA 1
ATOM 3065 C C . ASP B 1 36 ? -3.11339 20.99940 35.57567 1.000 31.33472 36 ASP B C 1
ATOM 3066 O O . ASP B 1 36 ? -4.08484 20.65421 36.25646 1.000 28.14032 36 ASP B O 1
ATOM 3071 N N . GLN B 1 37 ? -2.88479 22.26464 35.22628 1.000 29.62785 37 GLN B N 1
ATOM 3072 C CA . GLN B 1 37 ? -3.72236 23.32443 35.77261 1.000 29.68904 37 GLN B CA 1
ATOM 3073 C C . GLN B 1 37 ? -5.14914 23.24361 35.24252 1.000 32.65610 37 GLN B C 1
ATOM 3074 O O . GLN B 1 37 ? -6.10063 23.53189 35.97760 1.000 30.26199 37 GLN B O 1
ATOM 3080 N N . GLY B 1 38 ? -5.31985 22.85366 33.98069 1.000 33.95673 38 GLY B N 1
ATOM 3081 C CA . GLY B 1 38 ? -6.63496 22.93869 33.36445 1.000 35.25330 38 GLY B CA 1
ATOM 3082 C C . GLY B 1 38 ? -7.20252 24.34106 33.49346 1.000 36.46590 38 GLY B C 1
ATOM 3083 O O . GLY B 1 38 ? -6.54317 25.34083 33.17923 1.000 33.74877 38 GLY B O 1
ATOM 3084 N N . ASN B 1 39 ? -8.43649 24.43140 33.98839 1.000 32.07848 39 ASN B N 1
ATOM 3085 C CA . ASN B 1 39 ? -9.08052 25.71322 34.23420 1.000 34.44723 39 ASN B CA 1
ATOM 3086 C C . ASN B 1 39 ? -9.09395 26.09070 35.71073 1.000 31.61711 39 ASN B C 1
ATOM 3087 O O . ASN B 1 39 ? -9.93102 26.89654 36.12765 1.000 33.81192 39 ASN B O 1
ATOM 3092 N N . ALA B 1 40 ? -8.18115 25.53873 36.50369 1.000 34.53622 40 ALA B N 1
ATOM 3093 C CA . ALA B 1 40 ? -8.19421 25.78836 37.93665 1.000 29.28923 40 ALA B CA 1
ATOM 3094 C C . ALA B 1 40 ? -7.90725 27.25463 38.24590 1.000 35.29164 40 ALA B C 1
ATOM 3095 O O . ALA B 1 40 ? -7.19185 27.94831 37.51322 1.000 31.59549 40 ALA B O 1
ATOM 3097 N N . GLU B 1 41 ? -8.48305 27.72890 39.34764 1.000 33.84676 41 GLU B N 1
ATOM 3098 C CA . GLU B 1 41 ? -8.20699 29.07910 39.81114 1.000 34.16150 41 GLU B CA 1
ATOM 3099 C C . GLU B 1 41 ? -6.78692 29.16070 40.36723 1.000 34.52079 41 GLU B C 1
ATOM 3100 O O . GLU B 1 41 ? -6.03004 28.18681 40.36992 1.000 30.88076 41 GLU B O 1
ATOM 3106 N N . HIS B 1 42 ? -6.42960 30.34403 40.87255 1.000 35.27831 42 HIS B N 1
ATOM 3107 C CA . HIS B 1 42 ? -5.03275 30.62856 41.17731 1.000 36.07026 42 HIS B CA 1
ATOM 3108 C C . HIS B 1 42 ? -4.48270 29.81645 42.34509 1.000 35.25606 42 HIS B C 1
ATOM 3109 O O . HIS B 1 42 ? -3.26477 29.82932 42.55160 1.000 33.06372 42 HIS B O 1
ATOM 3116 N N . TRP B 1 43 ? -5.32491 29.09791 43.09781 1.000 32.50344 43 TRP B N 1
ATOM 3117 C CA . TRP B 1 43 ? -4.79858 28.19013 44.11724 1.000 34.18499 43 TRP B CA 1
ATOM 3118 C C . TRP B 1 43 ? -3.84293 27.15957 43.53501 1.000 29.90969 43 TRP B C 1
ATOM 3119 O O . TRP B 1 43 ? -2.99930 26.62243 44.26441 1.000 29.61545 43 TRP B O 1
ATOM 3130 N N . TYR B 1 44 ? -3.95777 26.87134 42.23734 1.000 25.97561 44 TYR B N 1
ATOM 3131 C CA . TYR B 1 44 ? -3.18334 25.79394 41.63962 1.000 25.66868 44 TYR B CA 1
ATOM 3132 C C . TYR B 1 44 ? -1.68876 26.04802 41.76300 1.000 25.17649 44 TYR B C 1
ATOM 3133 O O . TYR B 1 44 ? -0.91711 25.10540 41.95945 1.000 24.70365 44 TYR B O 1
ATOM 3142 N N . ALA B 1 45 ? -1.26950 27.31405 41.68521 1.000 26.20103 45 ALA B N 1
ATOM 3143 C CA . ALA B 1 45 ? 0.15449 27.62306 41.75106 1.000 27.08312 45 ALA B CA 1
ATOM 3144 C C . ALA B 1 45 ? 0.76753 27.13523 43.05778 1.000 29.05470 45 ALA B C 1
ATOM 3145 O O . ALA B 1 45 ? 1.88094 26.59566 43.06620 1.000 26.58841 45 ALA B O 1
ATOM 3147 N N . GLN B 1 46 ? 0.05232 27.29299 44.17397 1.000 25.25807 46 GLN B N 1
ATOM 3148 C CA . GLN B 1 46 ? 0.62295 26.85170 45.44492 1.000 29.28245 46 GLN B CA 1
ATOM 3149 C C . GLN B 1 46 ? 0.68853 25.32826 45.53014 1.000 28.24665 46 GLN B C 1
ATOM 3150 O O . GLN B 1 46 ? 1.65622 24.77582 46.06625 1.000 26.30301 46 GLN B O 1
ATOM 3156 N N . VAL B 1 47 ? -0.31896 24.62462 45.00063 1.000 27.02666 47 VAL B N 1
ATOM 3157 C CA . VAL B 1 47 ? -0.26191 23.16457 44.99932 1.000 26.35543 47 VAL B CA 1
ATOM 3158 C C . VAL B 1 47 ? 0.89068 22.67930 44.12961 1.000 24.70603 47 VAL B C 1
ATOM 3159 O O . VAL B 1 47 ? 1.63479 21.77036 44.50874 1.000 24.23714 47 VAL B O 1
ATOM 3163 N N . GLU B 1 48 ? 1.07329 23.29917 42.96378 1.000 25.75621 48 GLU B N 1
ATOM 3164 C CA . GLU B 1 48 ? 2.15364 22.89271 42.07230 1.000 24.53419 48 GLU B CA 1
ATOM 3165 C C . GLU B 1 48 ? 3.51518 23.12747 42.71348 1.000 21.24124 48 GLU B C 1
ATOM 3166 O O . GLU B 1 48 ? 4.41109 22.27763 42.61317 1.000 25.91049 48 GLU B O 1
ATOM 3172 N N A GLN B 1 49 ? 3.68717 24.26002 43.39020 0.477 23.95649 49 GLN B N 1
ATOM 3173 N N B GLN B 1 49 ? 3.68908 24.28728 43.35790 0.523 24.55742 49 GLN B N 1
ATOM 3174 C CA A GLN B 1 49 ? 4.97176 24.54962 44.01668 0.477 24.22058 49 GLN B CA 1
ATOM 3175 C CA B GLN B 1 49 ? 4.93544 24.60146 44.05298 0.523 24.37953 49 GLN B CA 1
ATOM 3176 C C A GLN B 1 49 ? 5.25758 23.58698 45.16322 0.477 24.42718 49 GLN B C 1
ATOM 3177 C C B GLN B 1 49 ? 5.23235 23.56527 45.12867 0.523 24.20210 49 GLN B C 1
ATOM 3178 O O A GLN B 1 49 ? 6.39843 23.13538 45.33454 0.477 23.58503 49 GLN B O 1
ATOM 3179 O O B GLN B 1 49 ? 6.35154 23.04693 45.22352 0.523 24.98835 49 GLN B O 1
ATOM 3190 N N . ASN B 1 50 ? 4.23671 23.26670 45.96486 1.000 22.97886 50 ASN B N 1
ATOM 3191 C CA . ASN B 1 50 ? 4.43868 22.33296 47.07067 1.000 26.64090 50 ASN B CA 1
ATOM 3192 C C . ASN B 1 50 ? 4.73451 20.92687 46.57022 1.000 24.54241 50 ASN B C 1
ATOM 3193 O O . ASN B 1 50 ? 5.58141 20.22622 47.13865 1.000 26.07892 50 ASN B O 1
ATOM 3198 N N . LEU B 1 51 ? 4.03299 20.48517 45.52416 1.000 21.29005 51 LEU B N 1
ATOM 3199 C CA . LEU B 1 51 ? 4.30545 19.16301 44.97551 1.000 23.04149 51 LEU B CA 1
ATOM 3200 C C . LEU B 1 51 ? 5.70611 19.10703 44.37925 1.000 23.37034 51 LEU B C 1
ATOM 3201 O O . LEU B 1 51 ? 6.43719 18.12912 44.58168 1.000 25.31952 51 LEU B O 1
ATOM 3206 N N . ASN B 1 52 ? 6.10203 20.16110 43.66256 1.000 24.21373 52 ASN B N 1
ATOM 3207 C CA . ASN B 1 52 ? 7.43920 20.20282 43.07629 1.000 25.93789 52 ASN B CA 1
ATOM 3208 C C . ASN B 1 52 ? 8.52211 20.15821 44.14495 1.000 23.40588 52 ASN B C 1
ATOM 3209 O O . ASN B 1 52 ? 9.59476 19.57978 43.91970 1.000 23.65706 52 ASN B O 1
ATOM 3214 N N . ALA B 1 53 ? 8.26857 20.76312 45.30509 1.000 23.19818 53 ALA B N 1
ATOM 3215 C CA . ALA B 1 53 ? 9.24287 20.71173 46.39084 1.000 23.84921 53 ALA B CA 1
ATOM 3216 C C . ALA B 1 53 ? 9.46465 19.28063 46.85985 1.000 24.02836 53 ALA B C 1
ATOM 3217 O O . ALA B 1 53 ? 10.60587 18.86802 47.11330 1.000 24.43655 53 ALA B O 1
ATOM 3219 N N . VAL B 1 54 ? 8.38203 18.51216 46.99629 1.000 25.67822 54 VAL B N 1
ATOM 3220 C CA . VAL B 1 54 ? 8.51003 17.09955 47.34257 1.000 24.74682 54 VAL B CA 1
ATOM 3221 C C . VAL B 1 54 ? 9.28122 16.35769 46.26006 1.000 25.24409 54 VAL B C 1
ATOM 3222 O O . VAL B 1 54 ? 10.16669 15.54449 46.55050 1.000 23.56692 54 VAL B O 1
ATOM 3226 N N . GLN B 1 55 ? 8.95370 16.62207 44.99325 1.000 21.88301 55 GLN B N 1
ATOM 3227 C CA . GLN B 1 55 ? 9.61919 15.91426 43.90674 1.000 24.50654 55 GLN B CA 1
ATOM 3228 C C . GLN B 1 55 ? 11.09224 16.29104 43.82285 1.000 21.26989 55 GLN B C 1
ATOM 3229 O O . GLN B 1 55 ? 11.92672 15.43664 43.49635 1.000 21.78805 55 GLN B O 1
ATOM 3235 N N . LYS B 1 56 ? 11.43683 17.53916 44.15479 1.000 21.40935 56 LYS B N 1
ATOM 3236 C CA . LYS B 1 56 ? 12.84647 17.93060 44.17712 1.000 22.59062 56 LYS B CA 1
ATOM 3237 C C . LYS B 1 56 ? 13.63276 17.12818 45.20665 1.000 24.06537 56 LYS B C 1
ATOM 3238 O O . LYS B 1 56 ? 14.77600 16.72730 44.95423 1.000 22.40410 56 LYS B O 1
ATOM 3244 N N . LEU B 1 57 ? 13.04739 16.90754 46.38580 1.000 21.54552 57 LEU B N 1
ATOM 3245 C CA . LEU B 1 57 ? 13.72980 16.12900 47.41655 1.000 20.52792 57 LEU B CA 1
ATOM 3246 C C . LEU B 1 57 ? 13.97473 14.69627 46.95589 1.000 25.41883 57 LEU B C 1
ATOM 3247 O O . LEU B 1 57 ? 15.02612 14.11230 47.24525 1.000 22.24050 57 LEU B O 1
ATOM 3252 N N . VAL B 1 58 ? 13.00670 14.10553 46.25223 1.000 20.02759 58 VAL B N 1
ATOM 3253 C CA . VAL B 1 58 ? 13.18046 12.74363 45.75493 1.000 20.64635 58 VAL B CA 1
ATOM 3254 C C . VAL B 1 58 ? 14.26506 12.69235 44.68559 1.000 20.68511 58 VAL B C 1
ATOM 3255 O O . VAL B 1 58 ? 15.10292 11.78069 44.68426 1.000 22.60135 58 VAL B O 1
ATOM 3259 N N . ARG B 1 59 ? 14.28273 13.66815 43.77009 1.000 19.48621 59 ARG B N 1
ATOM 3260 C CA . ARG B 1 59 ? 15.33883 13.70213 42.75524 1.000 21.79426 59 ARG B CA 1
ATOM 3261 C C . ARG B 1 59 ? 16.71495 13.85292 43.38861 1.000 27.46644 59 ARG B C 1
ATOM 3262 O O . ARG B 1 59 ? 17.69759 13.26863 42.90909 1.000 25.95416 59 ARG B O 1
ATOM 3270 N N . GLN B 1 60 ? 16.81391 14.64406 44.45684 1.000 23.52205 60 GLN B N 1
ATOM 3271 C CA . GLN B 1 60 ? 18.10647 14.81389 45.11933 1.000 26.44454 60 GLN B CA 1
ATOM 3272 C C . GLN B 1 60 ? 18.53623 13.53063 45.81971 1.000 25.27431 60 GLN B C 1
ATOM 3273 O O . GLN B 1 60 ? 19.72452 13.17681 45.81935 1.000 23.62353 60 GLN B O 1
ATOM 3279 N N . TRP B 1 61 ? 17.58215 12.82315 46.42036 1.000 24.47258 61 TRP B N 1
ATOM 3280 C CA . TRP B 1 61 ? 17.86434 11.51787 47.00468 1.000 24.94455 61 TRP B CA 1
ATOM 3281 C C . TRP B 1 61 ? 18.41333 10.55956 45.94959 1.000 25.83551 61 TRP B C 1
ATOM 3282 O O . TRP B 1 61 ? 19.40530 9.85542 46.18850 1.000 25.26927 61 TRP B O 1
ATOM 3293 N N A ARG B 1 62 ? 17.80494 10.54384 44.75771 0.648 21.73440 62 ARG B N 1
ATOM 3294 N N B ARG B 1 62 ? 17.77202 10.52494 44.77696 0.352 22.39113 62 ARG B N 1
ATOM 3295 C CA A ARG B 1 62 ? 18.30656 9.68745 43.68408 0.648 25.27004 62 ARG B CA 1
ATOM 3296 C CA B ARG B 1 62 ? 18.27139 9.73249 43.65833 0.352 24.72514 62 ARG B CA 1
ATOM 3297 C C A ARG B 1 62 ? 19.65244 10.17299 43.15789 0.648 26.47877 62 ARG B C 1
ATOM 3298 C C B ARG B 1 62 ? 19.66024 10.18787 43.24507 0.352 25.75831 62 ARG B C 1
ATOM 3299 O O A ARG B 1 62 ? 20.54838 9.36144 42.89353 0.648 24.93088 62 ARG B O 1
ATOM 3300 O O B ARG B 1 62 ? 20.58847 9.37751 43.14143 0.352 25.91764 62 ARG B O 1
ATOM 3315 N N . LEU B 1 63 ? 19.80982 11.48930 42.98025 1.000 24.62902 63 LEU B N 1
ATOM 3316 C CA . LEU B 1 63 ? 21.07287 12.01741 42.47714 1.000 26.98743 63 LEU B CA 1
ATOM 3317 C C . LEU B 1 63 ? 22.22137 11.74154 43.42436 1.000 30.84565 63 LEU B C 1
ATOM 3318 O O . LEU B 1 63 ? 23.35916 11.55958 42.97665 1.000 30.15957 63 LEU B O 1
ATOM 3323 N N . SER B 1 64 ? 21.94665 11.69378 44.72414 1.000 28.26632 64 SER B N 1
ATOM 3324 C CA . SER B 1 64 ? 22.95909 11.35316 45.71158 1.000 33.31389 64 SER B CA 1
ATOM 3325 C C . SER B 1 64 ? 23.38259 9.89652 45.64336 1.000 31.69204 64 SER B C 1
ATOM 3326 O O . SER B 1 64 ? 24.27162 9.50531 46.40144 1.000 29.10189 64 SER B O 1
ATOM 3329 N N . GLY B 1 65 ? 22.76059 9.08831 44.78139 1.000 29.13843 65 GLY B N 1
ATOM 3330 C CA . GLY B 1 65 ? 23.19532 7.73163 44.53105 1.000 26.82907 65 GLY B CA 1
ATOM 3331 C C . GLY B 1 65 ? 22.35036 6.64950 45.16181 1.000 30.99428 65 GLY B C 1
ATOM 3332 O O . GLY B 1 65 ? 22.69035 5.46877 45.02536 1.000 37.68792 65 GLY B O 1
ATOM 3333 N N . ASN B 1 66 ? 21.26312 7.00305 45.83885 1.000 24.35346 66 ASN B N 1
ATOM 3334 C CA . ASN B 1 66 ? 20.45134 6.00902 46.53157 1.000 21.96898 66 ASN B CA 1
ATOM 3335 C C . ASN B 1 66 ? 19.55852 5.27623 45.53878 1.000 30.64225 66 ASN B C 1
ATOM 3336 O O . ASN B 1 66 ? 18.78930 5.90288 44.80209 1.000 33.00490 66 ASN B O 1
ATOM 3341 N N . LEU B 1 67 ? 19.65735 3.94368 45.52578 1.000 24.95084 67 LEU B N 1
ATOM 3342 C CA . LEU B 1 67 ? 18.86731 3.12469 44.61413 1.000 26.50838 67 LEU B CA 1
ATOM 3343 C C . LEU B 1 67 ? 17.97643 2.23239 45.47045 1.000 29.29985 67 LEU B C 1
ATOM 3344 O O . LEU B 1 67 ? 17.14267 2.74787 46.20944 1.000 28.55038 67 LEU B O 1
ATOM 3349 N N . TYR B 1 68 ? 18.13573 0.91200 45.39879 1.000 25.35698 68 TYR B N 1
ATOM 3350 C CA . TYR B 1 68 ? 17.18558 0.01099 46.04628 1.000 27.24068 68 TYR B CA 1
ATOM 3351 C C . TYR B 1 68 ? 17.51986 -0.27928 47.50436 1.000 30.70634 68 TYR B C 1
ATOM 3352 O O . TYR B 1 68 ? 16.60328 -0.51192 48.30179 1.000 24.96260 68 TYR B O 1
ATOM 3361 N N . PHE B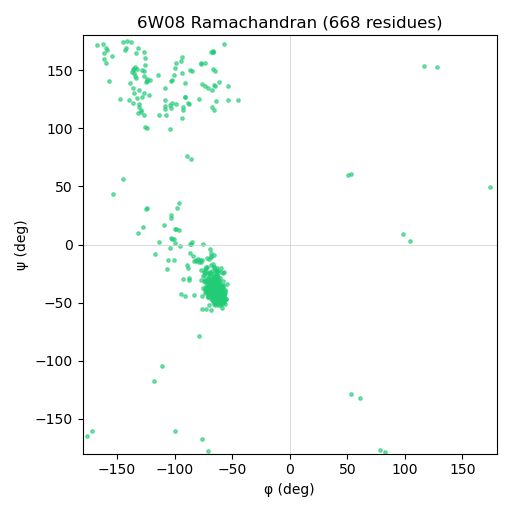 1 69 ? 18.79880 -0.26572 47.87469 1.000 27.02908 69 PHE B N 1
ATOM 3362 C CA . PHE B 1 69 ? 19.21107 -0.49793 49.25372 1.000 23.88641 69 PHE B CA 1
ATOM 3363 C C . PHE B 1 69 ? 20.60409 0.08727 49.43540 1.000 24.33499 69 PHE B C 1
ATOM 3364 O O . PHE B 1 69 ? 21.28873 0.41979 48.46676 1.000 27.64957 69 PHE B O 1
ATOM 3372 N N . SER B 1 70 ? 21.01755 0.19846 50.69443 1.000 22.07263 70 SER B N 1
ATOM 3373 C CA . SER B 1 70 ? 22.34454 0.71009 51.02373 1.000 23.93624 70 SER B CA 1
ATOM 3374 C C . SER B 1 70 ? 23.42511 -0.26209 50.55956 1.000 25.41761 70 SER B C 1
ATOM 3375 O O . SER B 1 70 ? 23.48461 -1.40474 51.02981 1.000 29.00997 70 SER B O 1
ATOM 3378 N N . ASN B 1 71 ? 24.29693 0.19124 49.65098 1.000 26.22383 71 ASN B N 1
ATOM 3379 C CA . ASN B 1 71 ? 25.39597 -0.66539 49.21540 1.000 28.50872 71 ASN B CA 1
ATOM 3380 C C . ASN B 1 71 ? 26.36732 -0.93383 50.35814 1.000 28.94475 71 ASN B C 1
ATOM 3381 O O . ASN B 1 71 ? 26.90097 -2.04330 50.47781 1.000 28.85068 71 ASN B O 1
ATOM 3386 N N . ASP B 1 72 ? 26.62150 0.07610 51.19611 1.000 28.27908 72 ASP B N 1
ATOM 3387 C CA . ASP B 1 72 ? 27.57954 -0.08096 52.28638 1.000 30.22062 72 ASP B CA 1
ATOM 3388 C C . ASP B 1 72 ? 27.08961 -1.09157 53.31555 1.000 28.87089 72 ASP B C 1
ATOM 3389 O O . ASP B 1 72 ? 27.87600 -1.88998 53.83398 1.000 30.20595 72 ASP B O 1
ATOM 3394 N N . ILE B 1 73 ? 25.79888 -1.06221 53.63880 1.000 27.81305 73 ILE B N 1
ATOM 3395 C CA . ILE B 1 73 ? 25.26454 -2.03097 54.58764 1.000 25.67683 73 ILE B CA 1
ATOM 3396 C C . ILE B 1 73 ? 25.27876 -3.42664 53.97919 1.000 26.41324 73 ILE B C 1
ATOM 3397 O O . ILE B 1 73 ? 25.67466 -4.40095 54.63205 1.000 27.37635 73 ILE B O 1
ATOM 3402 N N . MET B 1 74 ? 24.86355 -3.54350 52.71345 1.000 24.27140 74 MET B N 1
ATOM 3403 C CA . MET B 1 74 ? 24.86339 -4.84324 52.04987 1.000 23.72614 74 MET B CA 1
ATOM 3404 C C . MET B 1 74 ? 26.27551 -5.40504 51.94477 1.000 27.54336 74 MET B C 1
ATOM 3405 O O . MET B 1 74 ? 26.50042 -6.59132 52.21038 1.000 27.55327 74 MET B O 1
ATOM 3410 N N . ASP B 1 75 ? 27.24473 -4.56348 51.57125 1.000 27.90150 75 ASP B N 1
ATOM 3411 C CA . ASP B 1 75 ? 28.62233 -5.03475 51.46792 1.000 29.44143 75 ASP B CA 1
ATOM 3412 C C . ASP B 1 75 ? 29.17619 -5.48067 52.81749 1.000 28.36940 75 ASP B C 1
ATOM 3413 O O . ASP B 1 75 ? 29.98682 -6.41231 52.87455 1.000 30.49553 75 ASP B O 1
ATOM 3418 N N . SER B 1 76 ? 28.76265 -4.83427 53.91077 1.000 30.44224 76 SER B N 1
ATOM 3419 C CA . SER B 1 76 ? 29.23300 -5.25774 55.22743 1.000 31.57916 76 SER B CA 1
ATOM 3420 C C . SER B 1 76 ? 28.63354 -6.59738 55.61543 1.000 28.69433 76 SER B C 1
ATOM 3421 O O . SER B 1 76 ? 29.32426 -7.45144 56.18045 1.000 25.31653 76 SER B O 1
ATOM 3424 N N . VAL B 1 77 ? 27.34741 -6.79823 55.32201 1.000 27.01618 77 VAL B N 1
ATOM 3425 C CA . VAL B 1 77 ? 26.72784 -8.10016 55.54350 1.000 24.18919 77 VAL B CA 1
ATOM 3426 C C . VAL B 1 77 ? 27.48293 -9.18071 54.77831 1.000 25.89841 77 VAL B C 1
ATOM 3427 O O . VAL B 1 77 ? 27.82575 -10.23938 55.32473 1.000 25.74790 77 VAL B O 1
ATOM 3431 N N . LEU B 1 78 ? 27.77286 -8.92148 53.50383 1.000 25.62828 78 LEU B N 1
ATOM 3432 C CA . LEU B 1 78 ? 28.47427 -9.91748 52.70311 1.000 29.57221 78 LEU B CA 1
ATOM 3433 C C . LEU B 1 78 ? 29.89077 -10.14485 53.21610 1.000 29.73843 78 LEU B C 1
ATOM 3434 O O . LEU B 1 78 ? 30.38977 -11.27560 53.16923 1.000 30.36391 78 LEU B O 1
ATOM 3439 N N . SER B 1 79 ? 30.53587 -9.09544 53.73157 1.000 27.09283 79 SER B N 1
ATOM 3440 C CA . SER B 1 79 ? 31.87167 -9.24588 54.29996 1.000 31.91957 79 SER B CA 1
ATOM 3441 C C . SER B 1 79 ? 31.86027 -10.18706 55.49884 1.000 31.35356 79 SER B C 1
ATOM 3442 O O . SER B 1 79 ? 32.74570 -11.04332 55.63300 1.000 28.99729 79 SER B O 1
ATOM 3445 N N . ILE B 1 80 ? 30.86736 -10.04869 56.38397 1.000 26.97769 80 ILE B N 1
ATOM 3446 C CA . ILE B 1 80 ? 30.77047 -10.96668 57.51698 1.000 29.26857 80 ILE B CA 1
ATOM 3447 C C . ILE B 1 80 ? 30.52208 -12.38712 57.02467 1.000 29.35610 80 ILE B C 1
ATOM 3448 O O . ILE B 1 80 ? 31.16931 -13.34353 57.47024 1.000 27.53552 80 ILE B O 1
ATOM 3453 N N . ALA B 1 81 ? 29.57238 -12.54119 56.09622 1.000 25.33628 81 ALA B N 1
ATOM 3454 C CA . ALA B 1 81 ? 29.22292 -13.86176 55.58247 1.000 25.59726 81 ALA B CA 1
ATOM 3455 C C . ALA B 1 81 ? 30.41302 -14.53207 54.91448 1.000 27.81432 81 ALA B C 1
ATOM 3456 O O . ALA B 1 81 ? 30.63948 -15.73641 55.09079 1.000 30.34455 81 ALA B O 1
ATOM 3458 N N . ASN B 1 82 ? 31.18518 -13.76842 54.14325 1.000 28.26040 82 ASN B N 1
ATOM 3459 C CA . ASN B 1 82 ? 32.34828 -14.32653 53.46505 1.000 28.92610 82 ASN B CA 1
ATOM 3460 C C . ASN B 1 82 ? 33.51658 -14.57603 54.40660 1.000 29.92734 82 ASN B C 1
ATOM 3461 O O . ASN B 1 82 ? 34.37509 -15.41322 54.10162 1.000 33.01220 82 ASN B O 1
ATOM 3466 N N . THR B 1 83 ? 33.57709 -13.86988 55.53549 1.000 34.48216 83 THR B N 1
ATOM 3467 C CA . THR B 1 83 ? 34.57784 -14.19749 56.54424 1.000 30.27867 83 THR B CA 1
ATOM 3468 C C . THR B 1 83 ? 34.27219 -15.54764 57.18495 1.000 31.00438 83 THR B C 1
ATOM 3469 O O . THR B 1 83 ? 35.17801 -16.36317 57.39480 1.000 31.13559 83 THR B O 1
ATOM 3473 N N . PHE B 1 84 ? 32.99740 -15.80356 57.49182 1.000 32.73089 84 PHE B N 1
ATOM 3474 C CA . PHE B 1 84 ? 32.59188 -17.13433 57.93409 1.000 32.79798 84 PHE B CA 1
ATOM 3475 C C . PHE B 1 84 ? 32.96063 -18.18893 56.89477 1.000 31.87387 84 PHE B C 1
ATOM 3476 O O . PHE B 1 84 ? 33.58140 -19.20830 57.21575 1.000 36.14213 84 PHE B O 1
ATOM 3484 N N . LYS B 1 85 ? 32.60046 -17.94217 55.63316 1.000 30.45900 85 LYS B N 1
ATOM 3485 C CA . LYS B 1 85 ? 32.81781 -18.92867 54.58039 1.000 34.47732 85 LYS B CA 1
ATOM 3486 C C . LYS B 1 85 ? 34.30019 -19.23364 54.40304 1.000 34.87198 85 LYS B C 1
ATOM 3487 O O . LYS B 1 85 ? 34.69213 -20.40062 54.28419 1.000 38.79052 85 LYS B O 1
ATOM 3493 N N . ASP B 1 86 ? 35.14190 -18.20095 54.40661 1.000 32.52072 86 ASP B N 1
ATOM 3494 C CA . ASP B 1 86 ? 36.55929 -18.38399 54.11668 1.000 36.60713 86 ASP B CA 1
ATOM 3495 C C . ASP B 1 86 ? 37.34569 -18.98866 55.27490 1.000 38.17077 86 ASP B C 1
ATOM 3496 O O . ASP B 1 86 ? 38.48243 -19.42697 55.06486 1.000 38.32395 86 ASP B O 1
ATOM 3501 N N . SER B 1 87 ? 36.78656 -19.03607 56.48112 1.000 31.86026 87 SER B N 1
ATOM 3502 C CA . SER B 1 87 ? 37.51351 -19.56065 57.63141 1.000 37.74782 87 SER B CA 1
ATOM 3503 C C . SER B 1 87 ? 36.92188 -20.84584 58.18779 1.000 37.56613 87 SER B C 1
ATOM 3504 O O . SER B 1 87 ? 37.44676 -21.37495 59.17485 1.000 35.33778 87 SER B O 1
ATOM 3507 N N . ASN B 1 88 ? 35.86503 -21.37471 57.57135 1.000 33.68713 88 ASN B N 1
ATOM 3508 C CA . ASN B 1 88 ? 35.12976 -22.48732 58.16737 1.000 35.32078 88 ASN B CA 1
ATOM 3509 C C . ASN B 1 88 ? 35.97224 -23.75917 58.24519 1.000 36.08212 88 ASN B C 1
ATOM 3510 O O . ASN B 1 88 ? 36.01014 -24.42702 59.28759 1.000 33.58286 88 ASN B O 1
ATOM 3515 N N . VAL B 1 89 ? 36.63671 -24.13129 57.14836 1.000 35.01298 89 VAL B N 1
ATOM 3516 C CA . VAL B 1 89 ? 37.42642 -25.36017 57.16251 1.000 40.67190 89 VAL B CA 1
ATOM 3517 C C . VAL B 1 89 ? 38.53635 -25.26286 58.19932 1.000 37.11980 89 VAL B C 1
ATOM 3518 O O . VAL B 1 89 ? 38.77459 -26.20085 58.97156 1.000 37.11876 89 VAL B O 1
ATOM 3522 N N . GLN B 1 90 ? 39.21605 -24.11662 58.24751 1.000 40.58219 90 GLN B N 1
ATOM 3523 C CA . GLN B 1 90 ? 40.30617 -23.93973 59.19815 1.000 44.01029 90 GLN B CA 1
ATOM 3524 C C . GLN B 1 90 ? 39.80191 -24.01061 60.63513 1.000 34.11459 90 GLN B C 1
ATOM 3525 O O . GLN B 1 90 ? 40.43572 -24.63531 61.49240 1.000 38.75920 90 GLN B O 1
ATOM 3531 N N . ILE B 1 91 ? 38.65023 -23.39204 60.91082 1.000 34.38594 91 ILE B N 1
ATOM 3532 C CA . ILE B 1 91 ? 38.11022 -23.37624 62.26787 1.000 34.90254 91 ILE B CA 1
ATOM 3533 C C . ILE B 1 91 ? 37.66787 -24.77266 62.69560 1.000 31.99761 91 ILE B C 1
ATOM 3534 O O . ILE B 1 91 ? 37.92796 -25.19792 63.82943 1.000 32.44721 91 ILE B O 1
ATOM 3539 N N . LEU B 1 92 ? 36.99164 -25.51127 61.80697 1.000 32.64298 92 LEU B N 1
ATOM 3540 C CA . LEU B 1 92 ? 36.56733 -26.86531 62.16291 1.000 32.42638 92 LEU B CA 1
ATOM 3541 C C . LEU B 1 92 ? 37.75522 -27.80867 62.32043 1.000 39.22033 92 LEU B C 1
ATOM 3542 O O . LEU B 1 92 ? 37.70918 -28.72775 63.14674 1.000 40.49991 92 LEU B O 1
ATOM 3547 N N . THR B 1 93 ? 38.81725 -27.61274 61.53394 1.000 38.66216 93 THR B N 1
ATOM 3548 C CA . THR B 1 93 ? 40.00485 -28.44644 61.69187 1.000 38.65431 93 THR B CA 1
ATOM 3549 C C . THR B 1 93 ? 40.63210 -28.24524 63.06567 1.000 36.88852 93 THR B C 1
ATOM 3550 O O . THR B 1 93 ? 41.05938 -29.20835 63.71024 1.000 37.43380 93 THR B O 1
ATOM 3554 N N . LEU B 1 94 ? 40.68277 -26.99770 63.53641 1.000 38.75053 94 LEU B N 1
ATOM 3555 C CA . LEU B 1 94 ? 41.25499 -26.72392 64.84972 1.000 37.22806 94 LEU B CA 1
ATOM 3556 C C . LEU B 1 94 ? 40.38938 -27.29590 65.96496 1.000 41.25634 94 LEU B C 1
ATOM 3557 O O . LEU B 1 94 ? 40.91114 -27.89503 66.91384 1.000 39.34969 94 LEU B O 1
ATOM 3562 N N . PHE B 1 95 ? 39.06678 -27.12221 65.87125 1.000 40.01488 95 PHE B N 1
ATOM 3563 C CA . PHE B 1 95 ? 38.17016 -27.72212 66.85750 1.000 45.12010 95 PHE B CA 1
ATOM 3564 C C . PHE B 1 95 ? 38.39108 -29.22772 66.95862 1.000 44.71727 95 PHE B C 1
ATOM 3565 O O . PHE B 1 95 ? 38.49688 -29.78235 68.05928 1.000 45.35666 95 PHE B O 1
ATOM 3573 N N . LYS B 1 96 ? 38.46669 -29.90904 65.81544 1.000 44.59400 96 LYS B N 1
ATOM 3574 C CA . LYS B 1 96 ? 38.64778 -31.35763 65.83904 1.000 45.71401 96 LYS B CA 1
ATOM 3575 C C . LYS B 1 96 ? 40.01577 -31.73774 66.39892 1.000 49.46727 96 LYS B C 1
ATOM 3576 O O . LYS B 1 96 ? 40.13385 -32.70960 67.15611 1.000 48.29929 96 LYS B O 1
ATOM 3582 N N . ALA B 1 97 ? 41.05966 -30.98083 66.05018 1.000 49.32533 97 ALA B N 1
ATOM 3583 C CA . ALA B 1 97 ? 42.37989 -31.25297 66.60977 1.000 50.19813 97 ALA B CA 1
ATOM 3584 C C . ALA B 1 97 ? 42.40367 -31.00612 68.11279 1.000 47.01785 97 ALA B C 1
ATOM 3585 O O . ALA B 1 97 ? 42.95579 -31.81184 68.87275 1.000 48.35042 97 ALA B O 1
ATOM 3587 N N . LEU B 1 98 ? 41.80298 -29.90246 68.56049 1.000 45.62627 98 LEU B N 1
ATOM 3588 C CA . LEU B 1 98 ? 41.75949 -29.61393 69.98851 1.000 43.45091 98 LEU B CA 1
ATOM 3589 C C . LEU B 1 98 ? 40.89168 -30.61782 70.73489 1.000 44.04139 98 LEU B C 1
ATOM 3590 O O . LEU B 1 98 ? 41.14908 -30.90240 71.90925 1.000 47.17216 98 LEU B O 1
ATOM 3595 N N . GLU B 1 99 ? 39.86666 -31.16241 70.07336 1.000 43.65768 99 GLU B N 1
ATOM 3596 C CA . GLU B 1 99 ? 39.07300 -32.22757 70.67980 1.000 48.48336 99 GLU B CA 1
ATOM 3597 C C . GLU B 1 99 ? 39.91606 -33.47520 70.91386 1.000 53.51829 99 GLU B C 1
ATOM 3598 O O . GLU B 1 99 ? 39.76901 -34.15290 71.93788 1.000 48.79567 99 GLU B O 1
ATOM 3604 N N . THR B 1 100 ? 40.80738 -33.79342 69.97374 1.000 56.09601 100 THR B N 1
ATOM 3605 C CA . THR B 1 100 ? 41.68372 -34.94700 70.14038 1.000 54.08337 100 THR B CA 1
ATOM 3606 C C . THR B 1 100 ? 42.72038 -34.69342 71.22699 1.000 53.31384 100 THR B C 1
ATOM 3607 O O . THR B 1 100 ? 42.87363 -35.49552 72.15628 1.000 59.47536 100 THR B O 1
ATOM 3611 N N . ARG B 1 101 ? 43.44366 -33.58102 71.12834 1.000 51.93679 101 ARG B N 1
ATOM 3612 C CA . ARG B 1 101 ? 44.50335 -33.27922 72.08458 1.000 57.34652 101 ARG B CA 1
ATOM 3613 C C . ARG B 1 101 ? 44.59125 -31.77369 72.27222 1.000 54.59020 101 ARG B C 1
ATOM 3614 O O . ARG B 1 101 ? 44.74191 -31.03095 71.29694 1.000 52.93725 101 ARG B O 1
ATOM 3622 N N . PHE B 1 102 ? 44.50189 -31.33393 73.52343 1.000 55.29623 102 PHE B N 1
ATOM 3623 C CA . PHE B 1 102 ? 44.58599 -29.91585 73.83804 1.000 59.14084 102 PHE B CA 1
ATOM 3624 C C . PHE B 1 102 ? 46.01874 -29.41812 73.69267 1.000 57.75961 102 PHE B C 1
ATOM 3625 O O . PHE B 1 102 ? 46.96693 -30.08032 74.11823 1.000 58.39930 102 PHE B O 1
ATOM 3633 N N . ASP B 1 103 ? 46.17722 -28.24609 73.08030 1.000 59.70325 103 ASP B N 1
ATOM 3634 C CA . ASP B 1 103 ? 47.45684 -27.55142 73.13207 1.000 68.87784 103 ASP B CA 1
ATOM 3635 C C . ASP B 1 103 ? 47.22022 -26.06763 72.89012 1.000 63.91555 103 ASP B C 1
ATOM 3636 O O . ASP B 1 103 ? 46.38836 -25.68587 72.05840 1.000 54.61839 103 ASP B O 1
ATOM 3641 N N . THR B 1 104 ? 47.96259 -25.24103 73.62938 1.000 58.92134 104 THR B N 1
ATOM 3642 C CA . THR B 1 104 ? 47.69722 -23.80699 73.65255 1.000 60.29352 104 THR B CA 1
ATOM 3643 C C . THR B 1 104 ? 47.93858 -23.15260 72.29826 1.000 57.50498 104 THR B C 1
ATOM 3644 O O . THR B 1 104 ? 47.28861 -22.15323 71.97531 1.000 51.93841 104 THR B O 1
ATOM 3648 N N . ALA B 1 105 ? 48.85905 -23.69202 71.49755 1.000 58.53330 105 ALA B N 1
ATOM 3649 C CA . ALA B 1 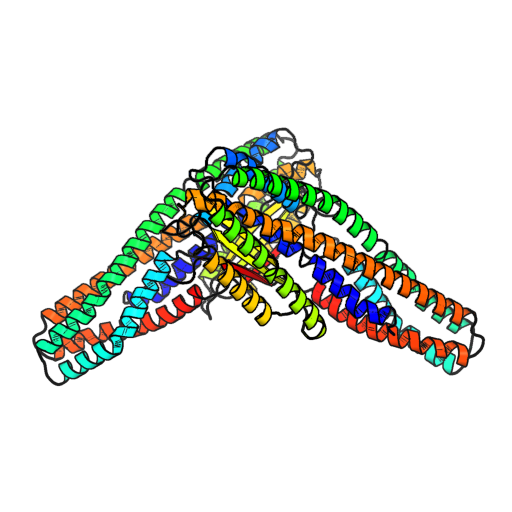105 ? 49.18496 -23.06453 70.22043 1.000 56.18888 105 ALA B CA 1
ATOM 3650 C C . ALA B 1 105 ? 47.99235 -23.08856 69.27313 1.000 49.34055 105 ALA B C 1
ATOM 3651 O O . ALA B 1 105 ? 47.62589 -22.05936 68.69392 1.000 50.08242 105 ALA B O 1
ATOM 3653 N N . GLN B 1 106 ? 47.37509 -24.25866 69.09715 1.000 45.94179 106 GLN B N 1
ATOM 3654 C CA . GLN B 1 106 ? 46.21609 -24.34663 68.21668 1.000 43.89731 106 GLN B CA 1
ATOM 3655 C C . GLN B 1 106 ? 45.01816 -23.60733 68.79335 1.000 47.53524 106 GLN B C 1
ATOM 3656 O O . GLN B 1 106 ? 44.21865 -23.04465 68.03650 1.000 49.10623 106 GLN B O 1
ATOM 3662 N N . LEU B 1 107 ? 44.87565 -23.59550 70.12066 1.000 46.04665 107 LEU B N 1
ATOM 3663 C CA . LEU B 1 107 ? 43.81153 -22.81166 70.74021 1.000 46.03961 107 LEU B CA 1
ATOM 3664 C C . LEU B 1 107 ? 43.98685 -21.32810 70.44713 1.000 47.71815 107 LEU B C 1
ATOM 3665 O O . LEU B 1 107 ? 43.00919 -20.61311 70.19284 1.000 46.27057 107 LEU B O 1
ATOM 3670 N N . GLN B 1 108 ? 45.23163 -20.84957 70.47397 1.000 47.24349 108 GLN B N 1
ATOM 3671 C CA . GLN B 1 108 ? 45.50269 -19.45955 70.12859 1.000 48.28676 108 GLN B CA 1
ATOM 3672 C C . GLN B 1 108 ? 45.15525 -19.18129 68.67315 1.000 44.76645 108 GLN B C 1
ATOM 3673 O O . GLN B 1 108 ? 44.64996 -18.10299 68.33849 1.000 49.37788 108 GLN B O 1
ATOM 3679 N N . GLN B 1 109 ? 45.42053 -20.14754 67.79486 1.000 45.99781 109 GLN B N 1
ATOM 3680 C CA . GLN B 1 109 ? 45.08951 -19.99278 66.38395 1.000 42.50851 109 GLN B CA 1
ATOM 3681 C C . GLN B 1 109 ? 43.58110 -19.96893 66.17406 1.000 41.54334 109 GLN B C 1
ATOM 3682 O O . GLN B 1 109 ? 43.07026 -19.19628 65.35237 1.000 39.58672 109 GLN B O 1
ATOM 3688 N N . LEU B 1 110 ? 42.85456 -20.81164 66.90784 1.000 45.48830 110 LEU B N 1
ATOM 3689 C CA . LEU B 1 110 ? 41.39846 -20.81848 66.81802 1.000 38.87638 110 LEU B CA 1
ATOM 3690 C C . LEU B 1 110 ? 40.81686 -19.49419 67.29825 1.000 39.32368 110 LEU B C 1
ATOM 3691 O O . LEU B 1 110 ? 39.93866 -18.91086 66.64788 1.000 37.04426 110 LEU B O 1
ATOM 3696 N N . THR B 1 111 ? 41.31015 -18.99719 68.43516 1.000 40.38824 111 THR B N 1
ATOM 3697 C CA . THR B 1 111 ? 40.82875 -17.72859 68.97272 1.000 41.93404 111 THR B CA 1
ATOM 3698 C C . THR B 1 111 ? 41.08215 -16.58109 68.00201 1.000 41.00453 111 THR B C 1
ATOM 3699 O O . THR B 1 111 ? 40.24220 -15.68386 67.85358 1.000 39.40791 111 THR B O 1
ATOM 3703 N N . SER B 1 112 ? 42.23028 -16.59899 67.32030 1.000 43.65322 112 SER B N 1
ATOM 3704 C CA . SER B 1 112 ? 42.52960 -15.55609 66.34594 1.000 45.33304 112 SER B CA 1
ATOM 3705 C C . SER B 1 112 ? 41.58267 -15.60674 65.15417 1.000 44.15350 112 SER B C 1
ATOM 3706 O O . SER B 1 112 ? 41.22652 -14.55895 64.60335 1.000 40.40798 112 SER B O 1
ATOM 3709 N N . LEU B 1 113 ? 41.16435 -16.80491 64.74330 1.000 34.15672 113 LEU B N 1
ATOM 3710 C CA . LEU B 1 113 ? 40.24070 -16.90997 63.62048 1.000 36.64419 113 LEU B CA 1
ATOM 3711 C C . LEU B 1 113 ? 38.86290 -16.37850 63.99457 1.000 36.50077 113 LEU B C 1
ATOM 3712 O O . LEU B 1 113 ? 38.22788 -15.67209 63.20279 1.000 34.40935 113 LEU B O 1
ATOM 3717 N N . ILE B 1 114 ? 38.38916 -16.69819 65.20085 1.000 35.39239 114 ILE B N 1
ATOM 3718 C CA . ILE B 1 114 ? 37.12312 -16.13978 65.66797 1.000 36.43890 114 ILE B CA 1
ATOM 3719 C C . ILE B 1 114 ? 37.21142 -14.62164 65.74455 1.000 40.04738 114 ILE B C 1
ATOM 3720 O O . ILE B 1 114 ? 36.24263 -13.91221 65.44840 1.000 36.89911 114 ILE B O 1
ATOM 3725 N N . LEU B 1 115 ? 38.37967 -14.09765 66.12795 1.000 37.4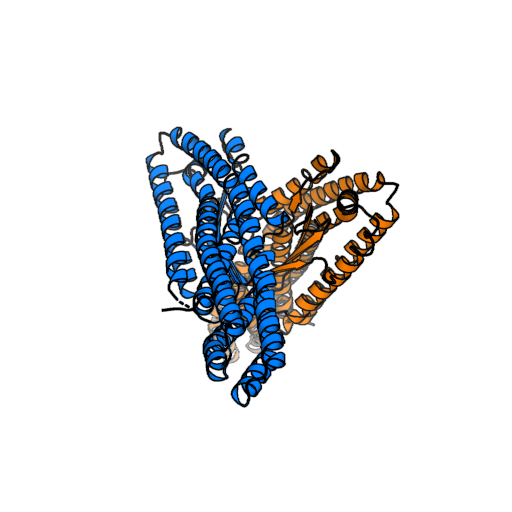2132 115 LEU B N 1
ATOM 3726 C CA . LEU B 1 115 ? 38.53763 -12.65346 66.25321 1.000 37.77912 115 LEU B CA 1
ATOM 3727 C C . LEU B 1 115 ? 38.43243 -11.94337 64.91043 1.000 34.86163 115 LEU B C 1
ATOM 3728 O O . LEU B 1 115 ? 38.06101 -10.76727 64.86846 1.000 38.17894 115 LEU B O 1
ATOM 3733 N N . THR B 1 116 ? 38.73559 -12.62545 63.80307 1.000 37.52121 116 THR B N 1
ATOM 3734 C CA . THR B 1 116 ? 38.64010 -11.94037 62.51692 1.000 39.08419 116 THR B CA 1
ATOM 3735 C C . THR B 1 116 ? 37.20731 -11.56093 62.15769 1.000 35.08273 116 THR B C 1
ATOM 3736 O O . THR B 1 116 ? 37.00622 -10.82942 61.18549 1.000 34.63770 116 THR B O 1
ATOM 3740 N N . LEU B 1 117 ? 36.21445 -12.02929 62.91541 1.000 34.03789 117 LEU B N 1
ATOM 3741 C CA . LEU B 1 117 ? 34.83132 -11.62856 62.67975 1.000 30.17036 117 LEU B CA 1
ATOM 3742 C C . LEU B 1 117 ? 34.51491 -10.23800 63.21068 1.000 34.39556 117 LEU B C 1
ATOM 3743 O O . LEU B 1 117 ? 33.56020 -9.61168 62.73686 1.000 33.57547 117 LEU B O 1
ATOM 3748 N N . GLN B 1 118 ? 35.29647 -9.73124 64.16473 1.000 37.54824 118 GLN B N 1
ATOM 3749 C CA . GLN B 1 118 ? 34.87697 -8.53688 64.89237 1.000 37.10228 118 GLN B CA 1
ATOM 3750 C C . GLN B 1 118 ? 34.99197 -7.27525 64.04492 1.000 38.82013 118 GLN B C 1
ATOM 3751 O O . GLN B 1 118 ? 34.14018 -6.38571 64.14204 1.000 35.40619 118 GLN B O 1
ATOM 3757 N N . ASN B 1 119 ? 36.04093 -7.16280 63.22864 1.000 35.10089 119 ASN B N 1
ATOM 3758 C CA . ASN B 1 119 ? 36.15951 -5.99498 62.35653 1.000 42.00599 119 ASN B CA 1
ATOM 3759 C C . ASN B 1 119 ? 35.00980 -5.89257 61.35887 1.000 37.57123 119 ASN B C 1
ATOM 3760 O O . ASN B 1 119 ? 34.39713 -4.81312 61.27210 1.000 34.11199 119 ASN B O 1
ATOM 3765 N N . PRO B 1 120 ? 34.65005 -6.93894 60.60116 1.000 34.43529 120 PRO B N 1
ATOM 3766 C CA . PRO B 1 120 ? 33.48088 -6.81626 59.71176 1.000 38.37993 120 PRO B CA 1
ATOM 3767 C C . PRO B 1 120 ? 32.18131 -6.53721 60.44857 1.000 33.63615 120 PRO B C 1
ATOM 3768 O O . PRO B 1 120 ? 31.31401 -5.83841 59.91085 1.000 30.30622 120 PRO B O 1
ATOM 3772 N N . ILE B 1 121 ? 32.01619 -7.06409 61.66231 1.000 28.34444 121 ILE B N 1
ATOM 3773 C CA . ILE B 1 121 ? 30.81401 -6.77341 62.44209 1.000 31.77625 121 ILE B CA 1
ATOM 3774 C C . ILE B 1 121 ? 30.76634 -5.29676 62.82331 1.000 33.74318 121 ILE B C 1
ATOM 3775 O O . ILE B 1 121 ? 29.73448 -4.63194 62.67339 1.000 30.97000 121 ILE B O 1
ATOM 3780 N N . GLN B 1 122 ? 31.88150 -4.76074 63.33097 1.000 35.25874 122 GLN B N 1
ATOM 3781 C CA . GLN B 1 122 ? 31.91950 -3.34411 63.68915 1.000 32.15155 122 GLN B CA 1
ATOM 3782 C C . GLN B 1 122 ? 31.70403 -2.45817 62.46930 1.000 35.80125 122 GLN B C 1
ATOM 3783 O O . GLN B 1 122 ? 31.07445 -1.39645 62.57009 1.000 35.66049 122 GLN B O 1
ATOM 3789 N N . SER B 1 123 ? 32.21172 -2.88574 61.31180 1.000 35.87225 123 SER B N 1
ATOM 3790 C CA . SER B 1 123 ? 31.97041 -2.16120 60.07032 1.000 37.13262 123 SER B CA 1
ATOM 3791 C C . SER B 1 123 ? 30.48516 -2.11123 59.74054 1.000 30.44999 123 SER B C 1
ATOM 3792 O O . SER B 1 123 ? 29.98381 -1.08587 59.26669 1.000 29.97764 123 SER B O 1
ATOM 3795 N N . LEU B 1 124 ? 29.76421 -3.20813 59.98017 1.000 25.42991 124 LEU B N 1
ATOM 3796 C CA . LEU B 1 124 ? 28.32508 -3.19364 59.73935 1.000 29.58008 124 LEU B CA 1
ATOM 3797 C C . LEU B 1 124 ? 27.63471 -2.17998 60.64691 1.000 31.23630 124 LEU B C 1
ATOM 3798 O O . LEU B 1 124 ? 26.79357 -1.39730 60.18608 1.000 24.99220 124 LEU B O 1
ATOM 3803 N N . THR B 1 125 ? 28.01204 -2.14904 61.92912 1.000 26.95146 125 THR B N 1
ATOM 3804 C CA . THR B 1 125 ? 27.43074 -1.18461 62.86071 1.000 29.32550 125 THR B CA 1
ATOM 3805 C C . THR B 1 125 ? 27.68680 0.25113 62.40839 1.000 30.38180 125 THR B C 1
ATOM 3806 O O . THR B 1 125 ? 26.78210 1.09376 62.43446 1.000 29.63799 125 THR B O 1
ATOM 3810 N N A SER B 1 126 ? 28.92395 0.54727 62.00294 0.663 29.56085 126 SER B N 1
ATOM 3811 N N B SER B 1 126 ? 28.92033 0.54796 61.98999 0.337 29.80508 126 SER B N 1
ATOM 3812 C CA A SER B 1 126 ? 29.26239 1.89250 61.55468 0.663 31.46494 126 SER B CA 1
ATOM 3813 C CA B SER B 1 126 ? 29.24918 1.90306 61.55905 0.337 31.18713 126 SER B CA 1
ATOM 3814 C C A SER B 1 126 ? 28.44630 2.28918 60.33051 0.663 30.66558 126 SER B C 1
ATOM 3815 C C B SER B 1 126 ? 28.45650 2.29840 60.31950 0.337 30.77132 126 SER B C 1
ATOM 3816 O O A SER B 1 126 ? 27.94669 3.41839 60.24572 0.663 31.14621 126 SER B O 1
ATOM 3817 O O B SER B 1 126 ? 27.98746 3.43841 60.21006 0.337 31.50117 126 SER B O 1
ATOM 3822 N N . ASN B 1 127 ? 28.29246 1.36799 59.37502 1.000 30.54375 127 ASN B N 1
ATOM 3823 C CA . ASN B 1 127 ? 27.57368 1.68771 58.14584 1.000 29.50171 127 ASN B CA 1
ATOM 3824 C C . ASN B 1 127 ? 26.07377 1.82045 58.37971 1.000 26.83044 127 ASN B C 1
ATOM 3825 O O . ASN B 1 127 ? 25.40677 2.58444 57.67440 1.000 26.12562 127 ASN B O 1
ATOM 3830 N N . ILE B 1 128 ? 25.52247 1.09654 59.35320 1.000 27.57408 128 ILE B N 1
ATOM 3831 C CA . ILE B 1 128 ? 24.11272 1.28506 59.68081 1.000 27.09991 128 ILE B CA 1
ATOM 3832 C C . ILE B 1 128 ? 23.89047 2.67320 60.26783 1.000 28.00538 128 ILE B C 1
ATOM 3833 O O . ILE B 1 128 ? 22.96488 3.39153 59.86738 1.000 26.98936 128 ILE B O 1
ATOM 3838 N N . LYS B 1 129 ? 24.74388 3.07205 61.21887 1.000 26.35373 129 LYS B N 1
ATOM 3839 C CA . LYS B 1 129 ? 24.62482 4.38806 61.83963 1.000 26.96386 129 LYS B CA 1
ATOM 3840 C C . LYS B 1 129 ? 24.75482 5.49210 60.80222 1.000 32.15995 129 LYS B C 1
ATOM 3841 O O . LYS B 1 129 ? 23.97547 6.45133 60.79506 1.000 30.36640 129 LYS B O 1
ATOM 3847 N N . ARG B 1 130 ? 25.76156 5.38093 59.93191 1.000 26.62435 130 ARG B N 1
ATOM 3848 C CA . ARG B 1 130 ? 25.99500 6.40501 58.92128 1.000 32.74557 130 ARG B CA 1
ATOM 3849 C C . ARG B 1 130 ? 24.80948 6.51156 57.97101 1.000 31.85229 130 ARG B C 1
ATOM 3850 O O . ARG B 1 130 ? 24.36164 7.61626 57.64168 1.000 30.32029 130 ARG B O 1
ATOM 3858 N N . TYR B 1 131 ? 24.27354 5.37246 57.53556 1.000 26.18373 131 TYR B N 1
ATOM 3859 C CA . TYR B 1 131 ? 23.12481 5.40444 56.63926 1.000 29.59969 131 TYR B CA 1
ATOM 3860 C C . TYR B 1 131 ? 21.90148 5.99314 57.33186 1.000 28.19620 131 TYR B C 1
ATOM 3861 O O . TYR B 1 131 ? 21.19732 6.83038 56.75623 1.000 24.19973 131 TYR B O 1
ATOM 3870 N N . ASP B 1 132 ? 21.62946 5.56897 58.57083 1.000 24.29450 132 ASP B N 1
ATOM 3871 C CA . ASP B 1 132 ? 20.41325 6.03234 59.23509 1.000 27.81044 132 ASP B CA 1
ATOM 3872 C C . ASP B 1 132 ? 20.45345 7.53047 59.51582 1.000 29.96446 132 ASP B C 1
ATOM 3873 O O . ASP B 1 132 ? 19.41020 8.19637 59.46697 1.000 29.38663 132 ASP B O 1
ATOM 3878 N N . GLU B 1 133 ? 21.63590 8.08007 59.80755 1.000 28.72315 133 GLU B N 1
ATOM 3879 C CA . GLU B 1 133 ? 21.73699 9.51983 60.02322 1.000 31.81511 133 GLU B CA 1
ATOM 3880 C C . GLU B 1 133 ? 21.42160 10.29359 58.74708 1.000 31.77250 133 GLU B C 1
ATOM 3881 O O . GLU B 1 133 ? 20.68084 11.28314 58.78510 1.000 33.19941 133 GLU B O 1
ATOM 3887 N N . GLY B 1 134 ? 21.96386 9.85658 57.60693 1.000 29.52766 134 GLY B N 1
ATOM 3888 C CA . GLY B 1 134 ? 21.65245 10.52839 56.35345 1.000 26.24806 134 GLY B CA 1
ATOM 3889 C C . GLY B 1 134 ? 20.19727 10.36768 55.95581 1.000 28.26400 134 GLY B C 1
ATOM 3890 O O . GLY B 1 134 ? 19.58142 11.29856 55.42321 1.000 25.73286 134 GLY B O 1
ATOM 3891 N N . LEU B 1 135 ? 19.62981 9.18741 56.20595 1.000 25.60916 135 LEU B N 1
ATOM 3892 C CA . LEU B 1 135 ? 18.21849 8.95469 55.90824 1.000 27.68664 135 LEU B CA 1
ATOM 3893 C C . LEU B 1 135 ? 17.32560 9.86881 56.73678 1.000 29.69349 135 LEU B C 1
ATOM 3894 O O . LEU B 1 135 ? 16.38522 10.48174 56.21474 1.000 26.89693 135 LEU B O 1
ATOM 3899 N N . ASN B 1 136 ? 17.59641 9.96088 58.03990 1.000 27.16457 136 ASN B N 1
ATOM 3900 C CA . ASN B 1 136 ? 16.74703 10.77035 58.90749 1.000 25.06793 136 ASN B CA 1
ATOM 3901 C C . ASN B 1 136 ? 16.82623 12.24904 58.54522 1.000 27.99407 136 ASN B C 1
ATOM 3902 O O . ASN B 1 136 ? 15.81301 12.95492 58.58407 1.000 29.41567 136 ASN B O 1
ATOM 3907 N N . ALA B 1 137 ? 18.02223 12.74075 58.19939 1.000 27.31946 137 ALA B N 1
ATOM 3908 C CA . ALA B 1 137 ? 18.15096 14.13741 57.79146 1.000 26.03486 137 ALA B CA 1
ATOM 3909 C C . ALA B 1 137 ? 17.28229 14.42970 56.57681 1.000 30.51731 137 ALA B C 1
ATOM 3910 O O . ALA B 1 137 ? 16.59978 15.45918 56.52046 1.000 30.36940 137 ALA B O 1
ATOM 3912 N N . TRP B 1 138 ? 17.29111 13.52985 55.59608 1.000 24.53744 138 TRP B N 1
ATOM 3913 C CA . TRP B 1 138 ? 16.44581 13.70962 54.42152 1.000 26.40187 138 TRP B CA 1
ATOM 3914 C C . TRP B 1 138 ? 14.97476 13.53707 54.77291 1.000 25.04433 138 TRP B C 1
ATOM 3915 O O . TRP B 1 138 ? 14.12648 14.32755 54.33624 1.000 26.94530 138 TRP B O 1
ATOM 3926 N N . ALA B 1 139 ? 14.65938 12.51607 55.57217 1.000 23.50179 139 ALA B N 1
ATOM 3927 C CA . ALA B 1 139 ? 13.26728 12.22025 55.89387 1.000 22.65808 139 ALA B CA 1
ATOM 3928 C C . ALA B 1 139 ? 12.58992 13.39185 56.58928 1.000 24.00148 139 ALA B C 1
ATOM 3929 O O . ALA B 1 139 ? 11.39482 13.63360 56.38167 1.000 26.77760 139 ALA B O 1
ATOM 3931 N N . ARG B 1 140 ? 13.32809 14.12089 57.43108 1.000 22.26282 140 ARG B N 1
ATOM 3932 C CA . ARG B 1 140 ? 12.73977 15.27965 58.09761 1.000 24.44847 140 ARG B CA 1
ATOM 3933 C C . ARG B 1 140 ? 12.33323 16.33914 57.08365 1.000 28.76761 140 ARG B C 1
ATOM 3934 O O . ARG B 1 140 ? 11.31089 17.01209 57.25521 1.000 25.69103 140 ARG B O 1
ATOM 3942 N N . GLN B 1 141 ? 13.12288 16.50220 56.01833 1.000 23.34203 141 GLN B N 1
ATOM 3943 C CA . GLN B 1 141 ? 12.76835 17.46930 54.98609 1.000 23.24501 141 GLN B CA 1
ATOM 3944 C C . GLN B 1 141 ? 11.53095 17.02312 54.22281 1.000 21.61497 141 GLN B C 1
ATOM 3945 O O . GLN B 1 141 ? 10.66778 17.84916 53.89399 1.000 25.55787 141 GLN B O 1
ATOM 3951 N N . VAL B 1 142 ? 11.43855 15.72199 53.91992 1.000 21.91818 142 VAL B N 1
ATOM 3952 C CA . VAL B 1 142 ? 10.27450 15.19596 53.21026 1.000 22.51399 142 VAL B CA 1
ATOM 3953 C C . VAL B 1 142 ? 9.02445 15.35022 54.06218 1.000 26.63211 142 VAL B C 1
ATOM 3954 O O . VAL B 1 142 ? 7.95062 15.71250 53.56008 1.000 23.03646 142 VAL B O 1
ATOM 3958 N N . GLU B 1 143 ? 9.14328 15.07417 55.36454 1.000 24.27724 143 GLU B N 1
ATOM 3959 C CA . GLU B 1 143 ? 8.00828 15.24145 56.26702 1.000 26.97340 143 GLU B CA 1
ATOM 3960 C C . GLU B 1 143 ? 7.52670 16.69028 56.29583 1.000 27.97274 143 GLU B C 1
ATOM 3961 O O . GLU B 1 143 ? 6.31708 16.94892 56.26269 1.000 26.42180 143 GLU B O 1
ATOM 3967 N N . ASP B 1 144 ? 8.45755 17.65066 56.37150 1.000 23.32931 144 ASP B N 1
ATOM 3968 C CA . ASP B 1 144 ? 8.07374 19.06068 56.32319 1.000 24.55769 144 ASP B CA 1
ATOM 3969 C C . ASP B 1 144 ? 7.38466 19.39858 55.00683 1.000 26.45885 144 ASP B C 1
ATOM 3970 O O . ASP B 1 144 ? 6.38430 20.12687 54.99046 1.000 25.09343 144 ASP B O 1
ATOM 3975 N N . ALA B 1 145 ? 7.90776 18.88145 53.88947 1.000 23.39579 145 ALA B N 1
ATOM 3976 C CA . ALA B 1 145 ? 7.29046 19.14056 52.59124 1.000 27.53069 145 ALA B CA 1
ATOM 3977 C C . ALA B 1 145 ? 5.90470 18.51012 52.49943 1.000 24.70094 145 ALA B C 1
ATOM 3978 O O . ALA B 1 145 ? 4.98978 19.09012 51.90488 1.000 25.17366 145 ALA B O 1
ATOM 3980 N N . HIS B 1 146 ? 5.73682 17.31562 53.06584 1.000 24.29797 146 HIS B N 1
ATOM 3981 C CA . HIS B 1 146 ? 4.41871 16.68977 53.11143 1.000 24.57391 146 HIS B CA 1
ATOM 3982 C C . HIS B 1 146 ? 3.43234 17.55174 53.89107 1.000 24.19835 146 HIS B C 1
ATOM 3983 O O . HIS B 1 146 ? 2.30050 17.77700 53.44834 1.000 24.45082 146 HIS B O 1
ATOM 3990 N N . ASN B 1 147 ? 3.84059 18.02319 55.07015 1.000 24.41927 147 ASN B N 1
ATOM 3991 C CA . ASN B 1 147 ? 2.93518 18.80502 55.90775 1.000 25.36377 147 ASN B CA 1
ATOM 3992 C C . ASN B 1 147 ? 2.51319 20.09989 55.22352 1.000 26.35398 147 ASN B C 1
ATOM 3993 O O . ASN B 1 147 ? 1.36843 20.54404 55.37432 1.000 26.87943 147 ASN B O 1
ATOM 3998 N N . THR B 1 148 ? 3.42950 20.73207 54.48509 1.000 23.00520 148 THR B N 1
ATOM 3999 C CA . THR B 1 148 ? 3.09804 21.97894 53.79621 1.000 26.18026 148 THR B CA 1
ATOM 4000 C C . THR B 1 148 ? 2.08085 21.73749 52.68736 1.000 29.23400 148 THR B C 1
ATOM 4001 O O . THR B 1 148 ? 1.10757 22.48953 52.54718 1.000 27.43339 148 THR B O 1
ATOM 4005 N N . LEU B 1 149 ? 2.29456 20.69361 51.88318 1.000 22.19376 149 LEU B N 1
ATOM 4006 C CA . LEU B 1 149 ? 1.33953 20.36124 50.83350 1.000 21.41893 149 LEU B CA 1
ATOM 4007 C C . LEU B 1 149 ? -0.01203 19.98599 51.42887 1.000 21.50383 149 LEU B C 1
ATOM 4008 O O . LEU B 1 149 ? -1.06192 20.39247 50.91642 1.000 23.92584 149 LEU B O 1
ATOM 4013 N N . GLN B 1 150 ? -0.00229 19.22876 52.52982 1.000 22.77199 150 GLN B N 1
ATOM 4014 C CA . GLN B 1 150 ? -1.24923 18.85144 53.18862 1.000 23.46636 150 GLN B CA 1
ATOM 4015 C C . GLN B 1 150 ? -2.00420 20.07265 53.69478 1.000 27.93284 150 GLN B C 1
ATOM 4016 O O . GLN B 1 150 ? -3.23222 20.15052 53.56626 1.000 25.82990 150 GLN B O 1
ATOM 4022 N N . GLN B 1 151 ? -1.28912 21.03414 54.28715 1.000 23.40943 151 GLN B N 1
ATOM 4023 C CA . GLN B 1 151 ? -1.94742 22.22805 54.80366 1.000 28.61239 151 GLN B CA 1
ATOM 4024 C C . GLN B 1 151 ? -2.48717 23.08588 53.66819 1.000 27.79225 151 GLN B C 1
ATOM 4025 O O . GLN B 1 151 ? -3.60169 23.61058 53.75767 1.000 26.48163 151 GLN B O 1
ATOM 4031 N N . THR B 1 152 ? -1.71215 23.23085 52.58952 1.000 23.27670 152 THR B N 1
ATOM 4032 C CA . THR B 1 152 ? -2.17604 23.98188 51.42705 1.000 25.12604 152 THR B CA 1
ATOM 4033 C C . THR B 1 152 ? -3.48453 23.41244 50.88110 1.000 29.64697 152 THR B C 1
ATOM 4034 O O . THR B 1 152 ? -4.43018 24.16097 50.59018 1.000 27.15356 152 THR B O 1
ATOM 4038 N N . ILE B 1 153 ? -3.54814 22.08798 50.72901 1.000 24.66652 153 ILE B N 1
ATOM 4039 C CA . ILE B 1 153 ? -4.74702 21.43741 50.20473 1.000 25.63305 153 ILE B CA 1
ATOM 4040 C C . ILE B 1 153 ? -5.91233 21.60037 51.17102 1.000 28.23985 153 ILE B C 1
ATOM 4041 O O . ILE B 1 153 ? -7.04255 21.87855 50.75540 1.000 25.76503 153 ILE B O 1
ATOM 4046 N N . ALA B 1 154 ? -5.66571 21.40888 52.47117 1.000 25.18327 154 ALA B N 1
ATOM 4047 C CA . ALA B 1 154 ? -6.74333 21.54834 53.45183 1.000 32.90157 154 ALA B CA 1
ATOM 4048 C C . ALA B 1 154 ? -7.34760 22.95029 53.42639 1.000 30.81922 154 ALA B C 1
ATOM 4049 O O . ALA B 1 154 ? -8.56315 23.11616 53.60140 1.000 30.53341 154 ALA B O 1
ATOM 4051 N N . GLN B 1 155 ? -6.51953 23.97576 53.20459 1.000 27.78980 155 GLN B N 1
ATOM 4052 C CA . GLN B 1 155 ? -7.04506 25.33417 53.12979 1.000 33.60531 155 GLN B CA 1
ATOM 4053 C C . GLN B 1 155 ? -7.92564 25.50640 51.90170 1.000 33.12554 155 GLN B C 1
ATOM 4054 O O . GLN B 1 155 ? -8.99003 26.12627 51.97814 1.000 32.49423 155 GLN B O 1
ATOM 4060 N N . ILE B 1 156 ? -7.50465 24.94050 50.77099 1.000 29.01789 156 ILE B N 1
ATOM 4061 C CA . ILE B 1 156 ? -8.27171 25.04975 49.53266 1.000 29.63476 156 ILE B CA 1
ATOM 4062 C C . ILE B 1 156 ? -9.61730 24.35346 49.67554 1.000 33.00110 156 ILE B C 1
ATOM 4063 O O . ILE B 1 156 ? -10.66189 24.89968 49.30280 1.000 33.34296 156 ILE B O 1
ATOM 4068 N N . GLN B 1 157 ? -9.61194 23.13062 50.21484 1.000 29.13318 157 GLN B N 1
ATOM 4069 C CA . GLN B 1 157 ? -10.85057 22.36840 50.30447 1.000 25.13813 157 GLN B CA 1
ATOM 4070 C C . GLN B 1 157 ? -11.79546 22.95603 51.34251 1.000 35.35792 157 GLN B C 1
ATOM 4071 O O . GLN B 1 157 ? -13.01588 22.83794 51.19589 1.000 34.64843 157 GLN B O 1
ATOM 4077 N N . GLN B 1 158 ? -11.26000 23.59815 52.38691 1.000 33.69017 158 GLN B N 1
ATOM 4078 C CA . GLN B 1 158 ? -12.13017 24.22392 53.38148 1.000 40.99275 158 GLN B CA 1
ATOM 4079 C C . GLN B 1 158 ? -12.93050 25.38113 52.79120 1.000 38.20248 158 GLN B C 1
ATOM 4080 O O . GLN B 1 158 ? -14.03269 25.68103 53.27273 1.000 37.00499 158 GLN B O 1
ATOM 4086 N N . GLU B 1 159 ? -12.40919 26.04403 51.75604 1.000 35.08116 159 GLU B N 1
ATOM 4087 C CA . GLU B 1 159 ? -13.13260 27.16607 51.16709 1.000 40.80833 159 GLU B CA 1
ATOM 4088 C C . GLU B 1 159 ? -14.22202 26.73141 50.19533 1.000 38.20001 159 GLU B C 1
ATOM 4089 O O . GLU B 1 159 ? -15.07308 27.55521 49.84266 1.000 43.50062 159 GLU B O 1
ATOM 4095 N N . GLU B 1 160 ? -14.22129 25.47337 49.75411 1.000 34.52566 160 GLU B N 1
ATOM 4096 C CA . GLU B 1 160 ? -15.24257 24.97404 48.83049 1.000 39.70878 160 GLU B CA 1
ATOM 4097 C C . GLU B 1 160 ? -16.45815 24.49518 49.62434 1.000 36.05841 160 GLU B C 1
ATOM 4098 O O . GLU B 1 160 ? -16.73465 23.30276 49.75205 1.000 35.65428 160 GLU B O 1
ATOM 4104 N N . VAL B 1 161 ? -17.20562 25.46810 50.14609 1.000 38.92318 161 VAL B N 1
ATOM 4105 C CA . VAL B 1 161 ? -18.27117 25.13907 51.08754 1.000 44.59350 161 VAL B CA 1
ATOM 4106 C C . VAL B 1 161 ? -19.39219 24.35356 50.41555 1.000 46.04527 161 VAL B C 1
ATOM 4107 O O . VAL B 1 161 ? -20.05481 23.53440 51.06337 1.000 51.69605 161 VAL B O 1
ATOM 4111 N N . SER B 1 162 ? -19.61272 24.55803 49.11771 1.000 37.59172 162 SER B N 1
ATOM 4112 C CA . SER B 1 162 ? -20.77471 23.96673 48.46488 1.000 44.15669 162 SER B CA 1
ATOM 4113 C C . SER B 1 162 ? -20.61489 22.47906 48.16817 1.000 37.57677 162 SER B C 1
ATOM 4114 O O . SER B 1 162 ? -21.61967 21.81558 47.88987 1.000 41.91885 162 SER B O 1
ATOM 4117 N N . ILE B 1 163 ? -19.39767 21.93760 48.22967 1.000 31.99188 163 ILE B N 1
ATOM 4118 C CA . ILE B 1 163 ? -19.16848 20.53672 47.88427 1.000 31.32437 163 ILE B CA 1
ATOM 4119 C C . ILE B 1 163 ? -18.47609 19.80519 49.02705 1.000 32.68638 163 ILE B C 1
ATOM 4120 O O . ILE B 1 163 ? -17.72673 18.85026 48.79665 1.000 29.66532 163 ILE B O 1
ATOM 4125 N N . GLN B 1 164 ? -18.73444 20.23109 50.26680 1.000 31.79452 164 GLN B N 1
ATOM 4126 C CA . GLN B 1 164 ? -18.05261 19.62439 51.40793 1.000 32.07800 164 GLN B CA 1
ATOM 4127 C C . GLN B 1 164 ? -18.36434 18.13631 51.52844 1.000 29.87836 164 GLN B C 1
ATOM 4128 O O . GLN B 1 164 ? -17.47846 17.33803 51.85226 1.000 29.18752 164 GLN B O 1
ATOM 4134 N N . ALA B 1 165 ? -19.61756 17.73985 51.28332 1.000 29.02414 165 ALA B N 1
ATOM 4135 C CA . ALA B 1 165 ? -19.96534 16.32678 51.40673 1.000 30.88917 165 ALA B CA 1
ATOM 4136 C C . ALA B 1 165 ? -19.14531 15.46951 50.44866 1.000 30.52512 165 ALA B C 1
ATOM 4137 O O . ALA B 1 165 ? -18.65670 14.39914 50.82701 1.000 27.69541 165 ALA B O 1
ATOM 4139 N N . GLU B 1 166 ? -18.96942 15.93564 49.20970 1.000 29.66883 166 GLU B N 1
ATOM 4140 C CA . GLU B 1 166 ? -18.22935 15.16568 48.21341 1.000 26.63369 166 GLU B CA 1
ATOM 4141 C C . GLU B 1 166 ? -16.73961 15.12194 48.53320 1.000 25.43505 166 GLU B C 1
ATOM 4142 O O . GLU B 1 166 ? -16.07692 14.10785 48.28259 1.000 28.13992 166 GLU B O 1
ATOM 4148 N N . ILE B 1 167 ? -16.19106 16.21667 49.06547 1.000 26.92763 167 ILE B N 1
ATOM 4149 C CA . ILE B 1 167 ? -14.78965 16.22355 49.47852 1.000 23.21731 167 ILE B CA 1
ATOM 4150 C C . ILE B 1 167 ? -14.56848 15.25051 50.63081 1.000 30.54000 167 ILE B C 1
ATOM 4151 O O . ILE B 1 167 ? -13.59436 14.48761 50.64238 1.000 26.32918 167 ILE B O 1
ATOM 4156 N N . ILE B 1 168 ? -15.47024 15.25590 51.61480 1.000 24.57494 168 ILE B N 1
ATOM 4157 C CA . ILE B 1 168 ? -15.33404 14.34829 52.75242 1.000 27.73773 168 ILE B CA 1
ATOM 4158 C C . ILE B 1 168 ? -15.40390 12.89490 52.29431 1.000 25.59405 168 ILE B C 1
ATOM 4159 O O . ILE B 1 168 ? -14.61400 12.05096 52.73918 1.000 29.23056 168 ILE B O 1
ATOM 4164 N N . ALA B 1 169 ? -16.33839 12.58037 51.39284 1.000 25.69287 169 ALA B N 1
ATOM 4165 C CA . ALA B 1 169 ? -16.46128 11.21026 50.90207 1.000 28.13883 169 ALA B CA 1
ATOM 4166 C C . ALA B 1 169 ? -15.22392 10.79340 50.11256 1.000 27.12817 169 ALA B C 1
ATOM 4167 O O . ALA B 1 169 ? -14.77588 9.64170 50.20403 1.000 27.92077 169 ALA B O 1
ATOM 4169 N N . THR B 1 170 ? -14.66521 11.71639 49.32570 1.000 22.31659 170 THR B N 1
ATOM 4170 C CA . THR B 1 170 ? -13.44533 11.42407 48.57559 1.000 20.40153 170 THR B CA 1
ATOM 4171 C C . THR B 1 170 ? -12.27939 11.17266 49.52397 1.000 23.97745 170 THR B C 1
ATOM 4172 O O . THR B 1 170 ? -11.52945 10.20239 49.36384 1.000 28.34865 170 THR B O 1
ATOM 4176 N N . ASN B 1 171 ? -12.12303 12.03222 50.53186 1.000 24.79084 171 ASN B N 1
ATOM 4177 C CA . ASN B 1 171 ? -11.03459 11.86769 51.48589 1.000 24.73145 171 ASN B CA 1
ATOM 4178 C C . ASN B 1 171 ? -11.16299 10.57860 52.28559 1.000 30.38333 171 ASN B C 1
ATOM 4179 O O . ASN B 1 171 ? -10.14759 9.99635 52.68433 1.000 24.26434 171 ASN B O 1
ATOM 4184 N N . ALA B 1 172 ? -12.39108 10.11762 52.54168 1.000 28.32946 172 ALA B N 1
ATOM 4185 C CA . ALA B 1 172 ? -12.55367 8.82658 53.20527 1.000 28.58981 172 ALA B CA 1
ATOM 4186 C C . ALA B 1 172 ? -12.05373 7.68669 52.32366 1.000 29.41434 172 ALA B C 1
ATOM 4187 O O . ALA B 1 172 ? -11.48134 6.71085 52.82584 1.000 25.92308 172 ALA B O 1
ATOM 4189 N N . GLN B 1 173 ? -12.26291 7.78779 51.01024 1.000 23.22793 173 GLN B N 1
ATOM 4190 C CA . GLN B 1 173 ? -11.77895 6.74770 50.10997 1.000 22.10797 173 GLN B CA 1
ATOM 4191 C C . GLN B 1 173 ? -10.26065 6.78111 49.98392 1.000 24.20691 173 GLN B C 1
ATOM 4192 O O . GLN B 1 173 ? -9.62864 5.73142 49.82040 1.000 25.97559 173 GLN B O 1
ATOM 4198 N N . ILE B 1 174 ? -9.66025 7.97105 50.03791 1.000 24.00452 174 ILE B N 1
ATOM 4199 C CA . ILE B 1 174 ? -8.20250 8.05168 49.98884 1.000 25.95346 174 ILE B CA 1
ATOM 4200 C C . ILE B 1 174 ? -7.60129 7.47778 51.26558 1.000 30.28056 174 ILE B C 1
ATOM 4201 O O . ILE B 1 174 ? -6.54298 6.83912 51.23720 1.000 27.31329 174 ILE B O 1
ATOM 4206 N N . ASP B 1 175 ? -8.27271 7.67982 52.40372 1.000 28.41745 175 ASP B N 1
ATOM 4207 C CA . ASP B 1 175 ? -7.85569 7.01528 53.63621 1.000 26.15814 175 ASP B CA 1
ATOM 4208 C C . ASP B 1 175 ? -7.97347 5.49965 53.51401 1.000 27.50001 175 ASP B C 1
ATOM 4209 O O . ASP B 1 175 ? -7.12045 4.75969 54.02135 1.000 28.69523 175 ASP B O 1
ATOM 4214 N N . LEU B 1 176 ? -9.03519 5.01696 52.86278 1.000 25.50078 176 LEU B N 1
ATOM 4215 C CA . LEU B 1 176 ? -9.17432 3.58150 52.64580 1.000 25.89008 176 LEU B CA 1
ATOM 4216 C C . LEU B 1 176 ? -8.03708 3.05398 51.78336 1.000 25.88992 176 LEU B C 1
ATOM 4217 O O . LEU B 1 176 ? -7.48901 1.97998 52.05593 1.000 28.13814 176 LEU B O 1
ATOM 4222 N N . MET B 1 177 ? -7.65281 3.81181 50.75222 1.000 23.09765 177 MET B N 1
ATOM 4223 C CA . MET B 1 177 ? -6.53284 3.40387 49.90895 1.000 23.88687 177 MET B CA 1
ATOM 4224 C C . MET B 1 177 ? -5.26291 3.24422 50.72933 1.000 23.88898 177 MET B C 1
ATOM 4225 O O . MET B 1 177 ? -4.50574 2.28563 50.53394 1.000 24.76565 177 MET B O 1
ATOM 4230 N N A LYS B 1 178 ? -5.01579 4.17041 51.65688 0.546 23.33994 178 LYS B N 1
ATOM 4231 N N B LYS B 1 178 ? -5.01075 4.17423 51.65241 0.454 23.36826 178 LYS B N 1
ATOM 4232 C CA A LYS B 1 178 ? -3.84667 4.05541 52.52407 0.546 24.18674 178 LYS B CA 1
ATOM 4233 C CA B LYS B 1 178 ? -3.84582 4.05024 52.52394 0.454 24.25634 178 LYS B CA 1
ATOM 4234 C C A LYS B 1 178 ? -3.91827 2.79374 53.37714 0.546 26.97592 178 LYS B C 1
ATOM 4235 C C B LYS B 1 178 ? -3.92140 2.78079 53.36234 0.454 26.66558 178 LYS B C 1
ATOM 4236 O O A LYS B 1 178 ? -2.89986 2.13041 53.60586 0.546 24.31544 178 LYS B O 1
ATOM 4237 O O B LYS B 1 178 ? -2.90869 2.10168 53.56891 0.454 24.53399 178 LYS B O 1
ATOM 4248 N N . GLN B 1 179 ? -5.11770 2.44111 53.84785 1.000 24.12335 179 GLN B N 1
ATOM 4249 C CA . GLN B 1 179 ? -5.28711 1.21211 54.61420 1.000 26.24214 179 GLN B CA 1
ATOM 4250 C C . GLN B 1 179 ? -5.05187 -0.01386 53.74309 1.000 25.04940 179 GLN B C 1
ATOM 4251 O O . GLN B 1 179 ? -4.47357 -1.00865 54.19557 1.000 26.85686 179 GLN B O 1
ATOM 4257 N N . GLN B 1 180 ? -5.51344 0.04209 52.49410 1.000 24.65205 180 GLN B N 1
ATOM 4258 C CA . GLN B 1 180 ? -5.33547 -1.07032 51.57282 1.000 22.42769 180 GLN B CA 1
ATOM 4259 C C . GLN B 1 180 ? -3.86267 -1.26579 51.22975 1.000 22.59389 180 GLN B C 1
ATOM 4260 O O . GLN B 1 180 ? -3.38959 -2.40658 51.14323 1.000 23.44602 180 GLN B O 1
ATOM 4266 N N . ILE B 1 181 ? -3.12454 -0.16744 51.05271 1.000 25.16329 181 ILE B N 1
ATOM 4267 C CA . ILE B 1 181 ? -1.68162 -0.26258 50.83177 1.000 25.64137 181 ILE B CA 1
ATOM 4268 C C . ILE B 1 181 ? -0.99831 -0.87009 52.05045 1.000 26.26195 181 ILE B C 1
ATOM 4269 O O . ILE B 1 181 ? -0.10929 -1.72149 51.92558 1.000 23.63626 181 ILE B O 1
ATOM 4274 N N . ALA B 1 182 ? -1.38709 -0.43068 53.24919 1.000 25.93331 182 ALA B N 1
ATOM 4275 C CA . ALA B 1 182 ? -0.77864 -0.98247 54.45667 1.000 30.35381 182 ALA B CA 1
ATOM 4276 C C . ALA B 1 182 ? -1.07556 -2.46924 54.58429 1.000 33.49572 182 ALA B C 1
ATOM 4277 O O . ALA B 1 182 ? -0.21241 -3.24893 55.00929 1.000 27.59177 182 ALA B O 1
ATOM 4279 N N . ALA B 1 183 ? -2.28524 -2.88385 54.19368 1.000 27.64381 183 ALA B N 1
ATOM 4280 C CA . ALA B 1 183 ? -2.64336 -4.29543 54.24509 1.000 31.37831 183 ALA B CA 1
ATOM 4281 C C . ALA B 1 183 ? -1.76399 -5.12175 53.31496 1.000 28.73140 183 ALA B C 1
ATOM 4282 O O . ALA B 1 183 ? -1.37455 -6.24494 53.65537 1.000 30.91091 183 ALA B O 1
ATOM 4284 N N . PHE B 1 184 ? -1.44533 -4.57896 52.13798 1.000 28.51750 184 PHE B N 1
ATOM 4285 C CA . PHE B 1 184 ? -0.52274 -5.24800 51.22527 1.000 28.21304 184 PHE B CA 1
ATOM 4286 C C . PHE B 1 184 ? 0.83609 -5.46021 51.88064 1.000 28.46517 184 PHE B C 1
ATOM 4287 O O . PHE B 1 184 ? 1.38017 -6.56880 51.86099 1.000 25.92921 184 PHE B O 1
ATOM 4295 N N . LYS B 1 185 ? 1.41074 -4.39259 52.44787 1.000 24.92911 185 LYS B N 1
ATOM 4296 C CA . LYS B 1 185 ? 2.72406 -4.50088 53.08069 1.000 29.22289 185 LYS B CA 1
ATOM 4297 C C . LYS B 1 185 ? 2.71777 -5.51619 54.21343 1.000 28.84687 185 LYS B C 1
ATOM 4298 O O . LYS B 1 185 ? 3.69782 -6.24562 54.41498 1.000 29.37124 185 LYS B O 1
ATOM 4304 N N . THR B 1 186 ? 1.62793 -5.57180 54.97842 1.000 27.87033 186 THR B N 1
ATOM 4305 C CA . THR B 1 186 ? 1.54841 -6.55725 56.04954 1.000 34.14522 186 THR B CA 1
ATOM 4306 C C . THR B 1 186 ? 1.45190 -7.97325 55.49313 1.000 33.75285 186 THR B C 1
ATOM 4307 O O . THR B 1 186 ? 2.08181 -8.90073 56.01982 1.000 37.94688 186 THR B O 1
ATOM 4311 N N . ALA B 1 187 ? 0.67493 -8.15890 54.42290 1.000 32.57037 187 ALA B N 1
ATOM 4312 C CA . ALA B 1 187 ? 0.57710 -9.47736 53.80452 1.000 34.21379 187 ALA B CA 1
ATOM 4313 C C . ALA B 1 187 ? 1.93123 -9.94335 53.28384 1.000 30.27197 187 ALA B C 1
ATOM 4314 O O . ALA B 1 187 ? 2.30206 -11.11133 53.45451 1.000 33.18462 187 ALA B O 1
ATOM 4316 N N . ILE B 1 188 ? 2.68139 -9.03958 52.64916 1.000 31.94559 188 ILE B N 1
ATOM 4317 C CA . ILE B 1 188 ? 4.01073 -9.37051 52.13645 1.000 32.75220 188 ILE B CA 1
ATOM 4318 C C . ILE B 1 188 ? 4.93800 -9.76222 53.27336 1.000 37.92579 188 ILE B C 1
ATOM 4319 O O . ILE B 1 188 ? 5.65379 -10.76983 53.19845 1.000 41.31774 188 ILE B O 1
ATOM 4324 N N . ALA B 1 189 ? 4.96480 -8.94717 54.33082 1.000 38.88061 189 ALA B N 1
ATOM 4325 C CA . ALA B 1 189 ? 5.85636 -9.21783 55.45132 1.000 39.56207 189 ALA B CA 1
ATOM 4326 C C . ALA B 1 189 ? 5.59124 -10.59037 56.05115 1.000 44.06669 189 ALA B C 1
ATOM 4327 O O . ALA B 1 189 ? 6.52576 -11.28195 56.47366 1.000 45.83936 189 ALA B O 1
ATOM 4329 N N . ASN B 1 190 ? 4.32466 -11.00858 56.08671 1.000 43.36826 190 ASN B N 1
ATOM 4330 C CA . ASN B 1 190 ? 3.98949 -12.29866 56.67362 1.000 47.09369 190 ASN B CA 1
ATOM 4331 C C . ASN B 1 190 ? 4.44671 -13.47397 55.81605 1.000 52.42542 190 ASN B C 1
ATOM 4332 O O . ASN B 1 190 ? 4.67199 -14.56377 56.35352 1.000 50.46020 190 ASN B O 1
ATOM 4337 N N . ALA B 1 191 ? 4.60538 -13.28271 54.50478 1.000 52.99987 191 ALA B N 1
ATOM 4338 C CA . ALA B 1 191 ? 4.96153 -14.37200 53.60207 1.000 52.39149 191 ALA B CA 1
ATOM 4339 C C . ALA B 1 191 ? 6.38707 -14.25890 53.06906 1.000 56.01767 191 ALA B C 1
ATOM 4340 O O . ALA B 1 191 ? 6.72575 -14.91825 52.08204 1.000 63.94013 191 ALA B O 1
ATOM 4342 N N . GLN B 1 192 ? 7.23556 -13.44967 53.70881 1.000 63.19888 192 GLN B N 1
ATOM 4343 C CA . GLN B 1 192 ? 8.57860 -13.22606 53.17957 1.000 65.16977 192 GLN B CA 1
ATOM 4344 C C . GLN B 1 192 ? 9.46068 -14.45829 53.33826 1.000 66.08670 192 GLN B C 1
ATOM 4345 O O . GLN B 1 192 ? 10.17190 -14.84385 52.40278 1.000 65.60136 192 GLN B O 1
ATOM 4351 N N . SER B 1 193 ? 9.43290 -15.08940 54.51163 1.000 70.41014 193 SER B N 1
ATOM 4352 C CA . SER B 1 193 ? 10.30115 -16.23252 54.76667 1.000 71.12424 193 SER B CA 1
ATOM 4353 C C . SER B 1 193 ? 9.93550 -17.46110 53.94203 1.000 67.11309 193 SER B C 1
ATOM 4354 O O . SER B 1 193 ? 10.68622 -18.44121 53.96267 1.000 64.92876 193 SER B O 1
ATOM 4357 N N . GLN B 1 194 ? 8.82413 -17.42955 53.20854 1.000 61.80211 194 GLN B N 1
ATOM 4358 C CA . GLN B 1 194 ? 8.29830 -18.61256 52.54383 1.000 64.38469 194 GLN B CA 1
ATOM 4359 C C . GLN B 1 194 ? 8.62585 -18.68164 51.05692 1.000 59.98190 194 GLN B C 1
ATOM 4360 O O . GLN B 1 194 ? 8.46140 -19.75057 50.45547 1.000 54.27599 194 GLN B O 1
ATOM 4366 N N . ARG B 1 195 ? 9.09688 -17.58888 50.45484 1.000 62.26235 195 ARG B N 1
ATOM 4367 C CA . ARG B 1 195 ? 9.20177 -17.47454 49.00631 1.000 59.02877 195 ARG B CA 1
ATOM 4368 C C . ARG B 1 195 ? 10.61856 -17.09091 48.59364 1.000 58.27052 195 ARG B C 1
ATOM 4369 O O . ARG B 1 195 ? 11.43358 -16.64706 49.40813 1.000 64.80010 195 ARG B O 1
ATOM 4377 N N . LYS B 1 196 ? 10.89526 -17.26007 47.30007 1.000 44.19453 196 LYS B N 1
ATOM 4378 C CA . LYS B 1 196 ? 12.19594 -16.93210 46.73098 1.000 55.23120 196 LYS B CA 1
ATOM 4379 C C . LYS B 1 196 ? 12.37330 -15.41823 46.63155 1.000 50.77573 196 LYS B C 1
ATOM 4380 O O . LYS B 1 196 ? 11.40587 -14.65432 46.55143 1.000 48.88882 196 LYS B O 1
ATOM 4386 N N . LYS B 1 197 ? 13.63279 -14.98964 46.60844 1.000 50.47955 197 LYS B N 1
ATOM 4387 C CA . LYS B 1 197 ? 13.97436 -13.58491 46.77572 1.000 46.11866 197 LYS B CA 1
ATOM 4388 C C . LYS B 1 197 ? 14.24253 -12.89631 45.44067 1.000 41.86232 197 LYS B C 1
ATOM 4389 O O . LYS B 1 197 ? 14.66131 -13.51979 44.46165 1.000 45.11756 197 LYS B O 1
ATOM 4395 N N . GLY B 1 198 ? 13.98497 -11.59577 45.42679 1.000 32.19067 198 GLY B N 1
ATOM 4396 C CA . GLY B 1 198 ? 14.22575 -10.77405 44.25706 1.000 32.69403 198 GLY B CA 1
ATOM 4397 C C . GLY B 1 198 ? 13.92802 -9.33119 44.60074 1.000 34.28017 198 GLY B C 1
ATOM 4398 O O . GLY B 1 198 ? 13.81525 -8.97747 45.77427 1.000 30.34055 198 GLY B O 1
ATOM 4399 N N . ILE B 1 199 ? 13.79518 -8.48880 43.58029 1.000 27.75876 199 ILE B N 1
ATOM 4400 C CA . ILE B 1 199 ? 13.37456 -7.10254 43.77269 1.000 26.15087 199 ILE B CA 1
ATOM 4401 C C . ILE B 1 199 ? 12.23129 -6.83701 42.80551 1.000 31.53149 199 ILE B C 1
ATOM 4402 O O . ILE B 1 199 ? 12.43325 -6.84155 41.58693 1.000 27.61090 199 ILE B O 1
ATOM 4407 N N . PHE B 1 200 ? 11.03727 -6.60162 43.34572 1.000 25.54638 200 PHE B N 1
ATOM 4408 C CA . PHE B 1 200 ? 9.81742 -6.44811 42.56466 1.000 24.35934 200 PHE B CA 1
ATOM 4409 C C . PHE B 1 200 ? 9.15472 -5.13899 42.95868 1.000 29.06634 200 PHE B C 1
ATOM 4410 O O . PHE B 1 200 ? 8.96555 -4.87948 44.14698 1.000 28.56879 200 PHE B O 1
ATOM 4418 N N . GLU B 1 201 ? 8.79178 -4.32061 41.97665 1.000 24.21783 201 GLU B N 1
ATOM 4419 C CA . GLU B 1 201 ? 8.18701 -3.02852 42.26619 1.000 21.72252 201 GLU B CA 1
ATOM 4420 C C . GLU B 1 201 ? 6.96801 -2.81654 41.38669 1.000 23.00798 201 GLU B C 1
ATOM 4421 O O . GLU B 1 201 ? 6.95850 -3.21302 40.21818 1.000 23.84077 201 GLU B O 1
ATOM 4427 N N . THR B 1 202 ? 5.94445 -2.18454 41.95050 1.000 22.46345 202 THR B N 1
ATOM 4428 C CA . THR B 1 202 ? 4.74848 -1.82452 41.19985 1.000 21.36647 202 THR B CA 1
ATOM 4429 C C . THR B 1 202 ? 4.43962 -0.36693 41.48740 1.000 25.50696 202 THR B C 1
ATOM 4430 O O . THR B 1 202 ? 4.26573 0.01240 42.65164 1.000 25.23426 202 THR B O 1
ATOM 4434 N N . ILE B 1 203 ? 4.40488 0.45267 40.43951 1.000 22.01987 203 ILE B N 1
ATOM 4435 C CA . ILE B 1 203 ? 4.08532 1.87122 40.56486 1.000 21.11091 203 ILE B CA 1
ATOM 4436 C C . ILE B 1 203 ? 2.65951 2.05803 40.07693 1.000 22.50236 203 ILE B C 1
ATOM 4437 O O . ILE B 1 203 ? 2.34604 1.73754 38.92334 1.000 25.52935 203 ILE B O 1
ATOM 4442 N N . PHE B 1 204 ? 1.79245 2.54895 40.95688 1.000 24.77083 204 PHE B N 1
ATOM 4443 C CA . PHE B 1 204 ? 0.39567 2.78198 40.62257 1.000 25.30607 204 PHE B CA 1
ATOM 4444 C C . PHE B 1 204 ? 0.18800 4.22032 40.17272 1.000 24.70111 204 PHE B C 1
ATOM 4445 O O . PHE B 1 204 ? 0.85515 5.14209 40.64780 1.000 24.24523 204 PHE B O 1
ATOM 4453 N N . GLY B 1 205 ? -0.75662 4.40243 39.25278 1.000 23.60611 205 GLY B N 1
ATOM 4454 C CA . GLY B 1 205 ? -1.19446 5.72712 38.85888 1.000 25.44000 205 GLY B CA 1
ATOM 4455 C C . GLY B 1 205 ? -2.70589 5.79077 38.88367 1.000 23.30587 205 GLY B C 1
ATOM 4456 O O . GLY B 1 205 ? -3.36391 5.04037 38.16147 1.000 26.71832 205 GLY B O 1
ATOM 4457 N N . VAL B 1 206 ? -3.26905 6.65387 39.72431 1.000 23.27427 206 VAL B N 1
ATOM 4458 C CA . VAL B 1 206 ? -4.71789 6.74696 39.90386 1.000 22.81165 206 VAL B CA 1
ATOM 4459 C C . VAL B 1 206 ? -5.22291 7.95817 39.13068 1.000 22.22133 206 VAL B C 1
ATOM 4460 O O . VAL B 1 206 ? -4.79927 9.09275 39.38713 1.000 22.07664 206 VAL B O 1
ATOM 4464 N N . VAL B 1 207 ? -6.14840 7.72100 38.20718 1.000 21.68851 207 VAL B N 1
ATOM 4465 C CA . VAL B 1 207 ? -6.65057 8.75060 37.30411 1.000 24.61464 207 VAL B CA 1
ATOM 4466 C C . VAL B 1 207 ? -7.82788 9.46006 37.96337 1.000 26.96151 207 VAL B C 1
ATOM 4467 O O . VAL B 1 207 ? -8.83224 8.82238 38.29951 1.000 26.60684 207 VAL B O 1
ATOM 4471 N N . LEU B 1 208 ? -7.71115 10.78095 38.13699 1.000 25.06231 208 LEU B N 1
ATOM 4472 C CA . LEU B 1 208 ? -8.73689 11.58902 38.79165 1.000 23.15380 208 LEU B CA 1
ATOM 4473 C C . LEU B 1 208 ? -9.00851 12.85429 37.98598 1.000 27.95994 208 LEU B C 1
ATOM 4474 O O . LEU B 1 208 ? -8.13710 13.35213 37.27420 1.000 24.64881 208 LEU B O 1
ATOM 4479 N N . ALA B 1 209 ? -10.22938 13.37396 38.11882 1.000 23.30230 209 ALA B N 1
ATOM 4480 C CA . ALA B 1 209 ? -10.73188 14.46861 37.29240 1.000 23.15355 209 ALA B CA 1
ATOM 4481 C C . ALA B 1 209 ? -10.54706 14.20629 35.79511 1.000 22.31039 209 ALA B C 1
ATOM 4482 O O . ALA B 1 209 ? -9.89064 14.99247 35.09710 1.000 24.29372 209 ALA B O 1
ATOM 4484 N N . PRO B 1 210 ? -11.13661 13.13813 35.26205 1.000 23.89851 210 PRO B N 1
ATOM 4485 C CA . PRO B 1 210 ? -10.85407 12.72920 33.87979 1.000 24.45453 210 PRO B CA 1
ATOM 4486 C C . PRO B 1 210 ? -11.55990 13.57967 32.83096 1.000 28.01107 210 PRO B C 1
ATOM 4487 O O . PRO B 1 210 ? -12.59467 14.20580 33.07444 1.000 26.37837 210 PRO B O 1
ATOM 4491 N N . PHE B 1 211 ? -10.96125 13.58988 31.64048 1.000 25.47176 211 PHE B N 1
ATOM 4492 C CA . PHE B 1 211 ? -11.61656 14.07585 30.43616 1.000 24.59000 211 PHE B CA 1
ATOM 4493 C C . PHE B 1 211 ? -12.40652 12.94200 29.79622 1.000 26.77759 211 PHE B C 1
ATOM 4494 O O . PHE B 1 211 ? -12.04053 11.77115 29.90598 1.000 32.18364 211 PHE B O 1
ATOM 4502 N N . THR B 1 212 ? -13.49378 13.30435 29.10810 1.000 31.09986 212 THR B N 1
ATOM 4503 C CA . THR B 1 212 ? -14.35807 12.29017 28.51016 1.000 35.32316 212 THR B CA 1
ATOM 4504 C C . THR B 1 212 ? -13.61216 11.45665 27.47540 1.000 39.13703 212 THR B C 1
ATOM 4505 O O . THR B 1 212 ? -13.75979 10.22920 27.43048 1.000 38.10242 212 THR B O 1
ATOM 4509 N N . LEU B 1 213 ? -12.80098 12.10279 26.64350 1.000 32.44307 213 LEU B N 1
ATOM 4510 C CA . LEU B 1 213 ? -12.13735 11.44440 25.52629 1.000 41.19924 213 LEU B CA 1
ATOM 4511 C C . LEU B 1 213 ? -10.81425 10.79835 25.91534 1.000 37.71953 213 LEU B C 1
ATOM 4512 O O . LEU B 1 213 ? -10.14864 10.21825 25.05276 1.000 42.50703 213 LEU B O 1
ATOM 4517 N N . GLY B 1 214 ? -10.42022 10.88015 27.17886 1.000 34.09244 214 GLY B N 1
ATOM 4518 C CA . GLY B 1 214 ? -9.18938 10.26120 27.63696 1.000 32.12160 214 GLY B CA 1
ATOM 4519 C C . GLY B 1 214 ? -8.33636 11.27582 28.36866 1.000 29.50283 214 GLY B C 1
ATOM 4520 O O . GLY B 1 214 ? -8.41357 12.48326 28.12620 1.000 29.89058 214 GLY B O 1
ATOM 4521 N N . GLY B 1 215 ? -7.51424 10.77965 29.28048 1.000 28.73737 215 GLY B N 1
ATOM 4522 C CA . GLY B 1 215 ? -6.65195 11.63960 30.05757 1.000 30.54987 215 GLY B CA 1
ATOM 4523 C C . GLY B 1 215 ? -7.37776 12.23515 31.24203 1.000 31.72367 215 GLY B C 1
ATOM 4524 O O . GLY B 1 215 ? -8.55965 11.98373 31.48510 1.000 25.57017 215 GLY B O 1
ATOM 4525 N N . SER B 1 216 ? -6.65145 13.06066 31.99037 1.000 24.00506 216 SER B N 1
ATOM 4526 C CA . SER B 1 216 ? -7.19289 13.61561 33.22424 1.000 23.33550 216 SER B CA 1
ATOM 4527 C C . SER B 1 216 ? -6.36699 14.82699 33.62922 1.000 28.13384 216 SER B C 1
ATOM 4528 O O . SER B 1 216 ? -5.32837 15.12198 33.03461 1.000 23.38326 216 SER B O 1
ATOM 4531 N N . LEU B 1 217 ? -6.84391 15.52451 34.66310 1.000 23.22283 217 LEU B N 1
ATOM 4532 C CA . LEU B 1 217 ? -6.08788 16.62299 35.25626 1.000 23.90794 217 LEU B CA 1
ATOM 4533 C C . LEU B 1 217 ? -5.15179 16.17060 36.36853 1.000 24.65948 217 LEU B C 1
ATOM 4534 O O . LEU B 1 217 ? -4.23795 16.92198 36.73707 1.000 25.82042 217 LEU B O 1
ATOM 4539 N N . ILE B 1 218 ? -5.36231 14.97349 36.91411 1.000 22.26779 218 ILE B N 1
ATOM 4540 C CA . ILE B 1 218 ? -4.57615 14.44893 38.02857 1.000 20.62965 218 ILE B CA 1
ATOM 4541 C C . ILE B 1 218 ? -4.22032 13.00178 37.72384 1.000 23.90299 218 ILE B C 1
ATOM 4542 O O . ILE B 1 218 ? -5.08485 12.21231 37.32955 1.000 22.01239 218 ILE B O 1
ATOM 4547 N N . LEU B 1 219 ? -2.94240 12.66317 37.87561 1.000 20.25975 219 LEU B N 1
ATOM 4548 C CA . LEU B 1 219 ? -2.46754 11.28494 37.87379 1.000 20.51025 219 LEU B CA 1
ATOM 4549 C C . LEU B 1 219 ? -1.72168 11.11182 39.19109 1.000 23.09560 219 LEU B C 1
ATOM 4550 O O . LEU B 1 219 ? -0.57926 11.56140 39.32545 1.000 24.36395 219 LEU B O 1
ATOM 4555 N N . ALA B 1 220 ? -2.37796 10.49649 40.17143 1.000 22.78083 220 ALA B N 1
ATOM 4556 C CA . ALA B 1 220 ? -1.83405 10.40042 41.52098 1.000 25.07193 220 ALA B CA 1
ATOM 4557 C C . ALA B 1 220 ? -1.07151 9.08838 41.65106 1.000 27.06457 220 ALA B C 1
ATOM 4558 O O . ALA B 1 220 ? -1.66293 8.00971 41.54082 1.000 28.17342 220 ALA B O 1
ATOM 4560 N N . GLY B 1 221 ? 0.24189 9.17786 41.87541 1.000 26.50197 221 GLY B N 1
ATOM 4561 C CA . GLY B 1 221 ? 1.07963 8.00306 41.94520 1.000 22.40689 221 GLY B CA 1
ATOM 4562 C C . GLY B 1 221 ? 1.28410 7.50706 43.36665 1.000 22.97129 221 GLY B C 1
ATOM 4563 O O . GLY B 1 221 ? 1.09231 8.23440 44.33434 1.000 24.09846 221 GLY B O 1
ATOM 4564 N N . PHE B 1 222 ? 1.63218 6.22753 43.47910 1.000 23.27436 222 PHE B N 1
ATOM 4565 C CA . PHE B 1 222 ? 2.27876 5.71215 44.68085 1.000 22.00782 222 PHE B CA 1
ATOM 4566 C C . PHE B 1 222 ? 2.97992 4.42291 44.29027 1.000 25.14325 222 PHE B C 1
ATOM 4567 O O . PHE B 1 222 ? 2.63217 3.78258 43.29441 1.000 24.01134 222 PHE B O 1
ATOM 4575 N N . GLY B 1 223 ? 3.99525 4.07065 45.05769 1.000 22.73795 223 GLY B N 1
ATOM 4576 C CA . GLY B 1 223 ? 4.81405 2.90863 44.76339 1.000 21.55948 223 GLY B CA 1
ATOM 4577 C C . GLY B 1 223 ? 4.86072 1.94677 45.93319 1.000 20.42869 223 GLY B C 1
ATOM 4578 O O . GLY B 1 223 ? 4.92498 2.36734 47.08938 1.000 24.00602 223 GLY B O 1
ATOM 4579 N N . VAL B 1 224 ? 4.80721 0.65243 45.62149 1.000 21.61055 224 VAL B N 1
ATOM 4580 C CA . VAL B 1 224 ? 5.02942 -0.41270 46.59217 1.000 18.54840 224 VAL B CA 1
ATOM 4581 C C . VAL B 1 224 ? 6.01803 -1.39690 45.98544 1.000 21.68567 224 VAL B C 1
ATOM 4582 O O . VAL B 1 224 ? 6.32981 -1.34430 44.79553 1.000 22.26985 224 VAL B O 1
ATOM 4586 N N . SER B 1 225 ? 6.50574 -2.31410 46.81625 1.000 22.95634 225 SER B N 1
ATOM 4587 C CA . SER B 1 225 ? 7.49169 -3.27241 46.33895 1.000 21.73186 225 SER B CA 1
ATOM 4588 C C . SER B 1 225 ? 7.54504 -4.46268 47.28247 1.000 24.98053 225 SER B C 1
ATOM 4589 O O . SER B 1 225 ? 6.89277 -4.48598 48.33025 1.000 25.36226 225 SER B O 1
ATOM 4592 N N A SER B 1 226 ? 8.33325 -5.45961 46.88958 0.669 22.21283 226 SER B N 1
ATOM 4593 N N B SER B 1 226 ? 8.34901 -5.45454 46.90108 0.331 23.15080 226 SER B N 1
ATOM 4594 C CA A SER B 1 226 ? 8.56815 -6.61802 47.73489 0.669 23.83187 226 SER B CA 1
ATOM 4595 C CA B SER B 1 226 ? 8.53041 -6.66892 47.68267 0.331 23.95962 226 SER B CA 1
ATOM 4596 C C A SER B 1 226 ? 9.88988 -7.24268 47.32174 0.669 25.76081 226 SER B C 1
ATOM 4597 C C B SER B 1 226 ? 9.86928 -7.28198 47.30067 0.331 25.74186 226 SER B C 1
ATOM 4598 O O A SER B 1 226 ? 10.36564 -7.04734 46.20077 0.669 27.41022 226 SER B O 1
ATOM 4599 O O B SER B 1 226 ? 10.34363 -7.10331 46.17565 0.331 26.97023 226 SER B O 1
ATOM 4604 N N . ILE B 1 227 ? 10.48061 -8.00037 48.24374 1.000 24.94738 227 ILE B N 1
ATOM 4605 C CA . ILE B 1 227 ? 11.68552 -8.76227 47.93825 1.000 26.68431 227 ILE B CA 1
ATOM 4606 C C . ILE B 1 227 ? 11.37184 -10.23208 47.69146 1.000 25.11035 227 ILE B C 1
ATOM 4607 O O . ILE B 1 227 ? 12.28783 -11.05666 47.62265 1.000 27.31523 227 ILE B O 1
ATOM 4612 N N . VAL B 1 228 ? 10.09012 -10.57825 47.55888 1.000 26.92413 228 VAL B N 1
ATOM 4613 C CA . VAL B 1 228 ? 9.64868 -11.91596 47.18456 1.000 29.22183 228 VAL B CA 1
ATOM 4614 C C . VAL B 1 228 ? 8.55432 -11.76565 46.13816 1.000 30.33403 228 VAL B C 1
ATOM 4615 O O . VAL B 1 228 ? 7.84058 -10.75826 46.10424 1.000 30.78138 228 VAL B O 1
ATOM 4619 N N . GLU B 1 229 ? 8.44297 -12.76684 45.26394 1.000 27.55438 229 GLU B N 1
ATOM 4620 C CA . GLU B 1 229 ? 7.34227 -12.81957 44.31326 1.000 38.13531 229 GLU B CA 1
ATOM 4621 C C . GLU B 1 229 ? 6.01935 -12.70479 45.05266 1.000 34.75188 229 GLU B C 1
ATOM 4622 O O . GLU B 1 229 ? 5.81735 -13.32919 46.09571 1.000 35.76467 229 GLU B O 1
ATOM 4628 N N . ALA B 1 230 ? 5.11517 -11.89664 44.51396 1.000 31.47845 230 ALA B N 1
ATOM 4629 C CA . ALA B 1 230 ? 3.91220 -11.56034 45.26087 1.000 33.74110 230 ALA B CA 1
ATOM 4630 C C . ALA B 1 230 ? 2.77880 -11.22034 44.31292 1.000 29.60970 230 ALA B C 1
ATOM 4631 O O . ALA B 1 230 ? 2.03982 -10.25531 44.52914 1.000 30.37717 230 ALA B O 1
ATOM 4633 N N . GLN B 1 231 ? 2.62153 -12.01645 43.25383 1.000 31.37445 231 GLN B N 1
ATOM 4634 C CA . GLN B 1 231 ? 1.62198 -11.69029 42.24642 1.000 25.14391 231 GLN B CA 1
ATOM 4635 C C . GLN B 1 231 ? 0.21626 -11.69594 42.83842 1.000 26.76735 231 GLN B C 1
ATOM 4636 O O . GLN B 1 231 ? -0.60924 -10.84312 42.49700 1.000 31.58517 231 GLN B O 1
ATOM 4642 N N . SER B 1 232 ? -0.07938 -12.64905 43.72738 1.000 30.30493 232 SER B N 1
ATOM 4643 C CA . SER B 1 232 ? -1.42254 -12.69836 44.29792 1.000 29.38089 232 SER B CA 1
ATOM 4644 C C . SER B 1 232 ? -1.69964 -11.47470 45.16496 1.000 31.54232 232 SER B C 1
ATOM 4645 O O . SER B 1 232 ? -2.78663 -10.88909 45.09421 1.000 34.18593 232 SER B O 1
ATOM 4648 N N . GLU B 1 233 ? -0.72885 -11.07211 45.98580 1.000 25.92498 233 GLU B N 1
ATOM 4649 C CA . GLU B 1 233 ? -0.94287 -9.93198 46.87316 1.000 26.79717 233 GLU B CA 1
ATOM 4650 C C . GLU B 1 233 ? -1.04053 -8.62232 46.09530 1.000 28.37289 233 GLU B C 1
ATOM 4651 O O . GLU B 1 233 ? -1.83922 -7.74488 46.44343 1.000 24.44679 233 GLU B O 1
ATOM 4657 N N . ILE B 1 234 ? -0.23862 -8.46429 45.04097 1.000 24.79752 234 ILE B N 1
ATOM 4658 C CA . ILE B 1 234 ? -0.30059 -7.21613 44.29055 1.000 25.85132 234 ILE B CA 1
ATOM 4659 C C . ILE B 1 234 ? -1.58931 -7.14415 43.47308 1.000 28.01257 234 ILE B C 1
ATOM 4660 O O . ILE B 1 234 ? -2.14099 -6.05540 43.26845 1.000 25.83918 234 ILE B O 1
ATOM 4665 N N . SER B 1 235 ? -2.11717 -8.29083 43.03195 1.000 31.64971 235 SER B N 1
ATOM 4666 C CA . SER B 1 235 ? -3.40150 -8.28231 42.33858 1.000 32.35359 235 SER B CA 1
ATOM 4667 C C . SER B 1 235 ? -4.53312 -7.89016 43.27967 1.000 31.44712 235 SER B C 1
ATOM 4668 O O . SER B 1 235 ? -5.43639 -7.13864 42.89240 1.000 32.82828 235 SER B O 1
ATOM 4671 N N . SER B 1 236 ? -4.50882 -8.39871 44.51575 1.000 29.40784 236 SER B N 1
ATOM 4672 C CA . SER B 1 236 ? -5.52284 -8.00860 45.49064 1.000 31.75793 236 SER B CA 1
ATOM 4673 C C . SER B 1 236 ? -5.44843 -6.51927 45.78865 1.000 30.14951 236 SER B C 1
ATOM 4674 O O . SER B 1 236 ? -6.48170 -5.85257 45.92294 1.000 31.09044 236 SER B O 1
ATOM 4677 N N . LEU B 1 237 ? -4.23350 -5.98219 45.91054 1.000 27.21794 237 LEU B N 1
ATOM 4678 C CA . LEU B 1 237 ? -4.08750 -4.54440 46.11255 1.000 24.23328 237 LEU B CA 1
ATOM 4679 C C . LEU B 1 237 ? -4.66716 -3.76444 44.94002 1.000 24.59820 237 LEU B C 1
ATOM 4680 O O . LEU B 1 237 ? -5.38471 -2.77500 45.13623 1.000 28.40151 237 LEU B O 1
ATOM 4685 N N . GLN B 1 238 ? -4.37721 -4.19486 43.70999 1.000 23.86962 238 GLN B N 1
ATOM 4686 C CA . GLN B 1 238 ? -4.92379 -3.48224 42.56094 1.000 26.04395 238 GLN B CA 1
ATOM 4687 C C . GLN B 1 238 ? -6.44662 -3.51639 42.57176 1.000 26.04136 238 GLN B C 1
ATOM 4688 O O . GLN B 1 238 ? -7.09984 -2.49849 42.30738 1.000 27.42443 238 GLN B O 1
ATOM 4694 N N . SER B 1 239 ? -7.02588 -4.68039 42.88191 1.000 25.41771 239 SER B N 1
ATOM 4695 C CA . SER B 1 239 ? -8.47587 -4.79281 43.00726 1.000 29.20260 239 SER B CA 1
ATOM 4696 C C . SER B 1 239 ? -9.01260 -3.86129 44.09089 1.000 29.48633 239 SER B C 1
ATOM 4697 O O . SER B 1 239 ? -10.06058 -3.22823 43.91410 1.000 29.16401 239 SER B O 1
ATOM 4700 N N . ASP B 1 240 ? -8.30487 -3.76537 45.22058 1.000 28.94282 240 ASP B N 1
ATOM 4701 C CA . ASP B 1 240 ? -8.72790 -2.87741 46.30219 1.000 33.91155 240 ASP B CA 1
ATOM 4702 C C . ASP B 1 240 ? -8.72658 -1.41867 45.85549 1.000 28.58572 240 ASP B C 1
ATOM 4703 O O . ASP B 1 240 ? -9.70785 -0.69434 46.05398 1.000 29.43917 240 ASP B O 1
ATOM 4708 N N . ILE B 1 241 ? -7.61985 -0.96428 45.26191 1.000 25.11203 241 ILE B N 1
ATOM 4709 C CA . ILE B 1 241 ? -7.51968 0.42835 44.83076 1.000 23.21858 241 ILE B CA 1
ATOM 4710 C C . ILE B 1 241 ? -8.54809 0.72298 43.74313 1.000 22.87236 241 ILE B C 1
ATOM 4711 O O . ILE B 1 241 ? -9.14743 1.80630 43.70827 1.000 25.83520 241 ILE B O 1
ATOM 4716 N N . GLN B 1 242 ? -8.77181 -0.23997 42.84297 1.000 23.57099 242 GLN B N 1
ATOM 4717 C CA . GLN B 1 242 ? -9.79312 -0.07805 41.81230 1.000 25.08287 242 GLN B CA 1
ATOM 4718 C C . GLN B 1 242 ? -11.16587 0.13453 42.43641 1.000 25.37809 242 GLN B C 1
ATOM 4719 O O . GLN B 1 242 ? -11.92463 1.01415 42.01085 1.000 28.73979 242 GLN B O 1
ATOM 4725 N N . SER B 1 243 ? -11.48968 -0.65749 43.45859 1.000 27.88364 243 SER B N 1
ATOM 4726 C CA . SER B 1 243 ? -12.77056 -0.52564 44.14241 1.000 28.86344 243 SER B CA 1
ATOM 4727 C C . SER B 1 243 ? -12.91312 0.84997 44.77704 1.000 30.76773 243 SER B C 1
ATOM 4728 O O . SER B 1 243 ? -13.96961 1.48491 44.67450 1.000 29.51217 243 SER B O 1
ATOM 4731 N N . SER B 1 244 ? -11.85731 1.32589 45.43961 1.000 27.46098 244 SER B N 1
ATOM 4732 C CA . SER B 1 244 ? -11.91751 2.63894 46.07182 1.000 26.58418 244 SER B CA 1
ATOM 4733 C C . SER B 1 244 ? -12.06927 3.74404 45.03836 1.000 28.54775 244 SER B C 1
ATOM 4734 O O . SER B 1 244 ? -12.80923 4.70976 45.26212 1.000 28.15370 244 SER B O 1
ATOM 4737 N N . LEU B 1 245 ? -11.37179 3.63002 43.90434 1.000 23.35357 245 LEU B N 1
ATOM 4738 C CA . LEU B 1 245 ? -11.51547 4.64407 42.86637 1.000 26.52282 245 LEU B CA 1
ATOM 4739 C C . LEU B 1 245 ? -12.91805 4.62376 42.27140 1.000 27.65607 245 LEU B C 1
ATOM 4740 O O . LEU B 1 245 ? -13.49773 5.68393 42.00889 1.000 28.85480 245 LEU B O 1
ATOM 4745 N N . ASN B 1 246 ? -13.48267 3.42898 42.05690 1.000 28.17144 246 ASN B N 1
ATOM 4746 C CA . ASN B 1 246 ? -14.86483 3.34937 41.59299 1.000 27.05015 246 ASN B CA 1
ATOM 4747 C C . ASN B 1 246 ? -15.80116 4.07983 42.54768 1.000 33.13348 246 ASN B C 1
ATOM 4748 O O . ASN B 1 246 ? -16.71747 4.78891 42.11280 1.000 28.90349 246 ASN B O 1
ATOM 4753 N N . THR B 1 247 ? -15.56572 3.94606 43.85376 1.000 32.92295 247 THR B N 1
ATOM 4754 C CA . THR B 1 247 ? -16.40399 4.63648 44.82908 1.000 30.30653 247 THR B CA 1
ATOM 4755 C C . THR B 1 247 ? -16.20324 6.14899 44.76820 1.000 28.72004 247 THR B C 1
ATOM 4756 O O . THR B 1 247 ? -17.16499 6.91068 44.91556 1.000 29.17998 247 THR B O 1
ATOM 4760 N N . ILE B 1 248 ? -14.96202 6.60299 44.56699 1.000 23.42732 248 ILE B N 1
ATOM 4761 C CA . ILE B 1 248 ? -14.71753 8.03168 44.37606 1.000 21.54726 248 ILE B CA 1
ATOM 4762 C C . ILE B 1 248 ? -15.50771 8.54683 43.17981 1.000 25.76793 248 ILE B C 1
ATOM 4763 O O . ILE B 1 248 ? -16.13057 9.61260 43.23981 1.000 25.11923 248 ILE B O 1
ATOM 4768 N N A ASN B 1 249 ? -15.49471 7.80114 42.07207 0.526 25.46306 249 ASN B N 1
ATOM 4769 N N B ASN B 1 249 ? -15.47426 7.80102 42.07044 0.474 25.64560 249 ASN B N 1
ATOM 4770 C CA A ASN B 1 249 ? -16.21503 8.24919 40.88385 0.526 27.86708 249 ASN B CA 1
ATOM 4771 C CA B ASN B 1 249 ? -16.21022 8.19819 40.87378 0.474 27.84012 249 ASN B CA 1
ATOM 4772 C C A ASN B 1 249 ? -17.71473 8.32041 41.14473 0.526 28.01042 249 ASN B C 1
ATOM 4773 C C B ASN B 1 249 ? -17.69746 8.32594 41.16703 0.474 28.04981 249 ASN B C 1
ATOM 4774 O O A ASN B 1 249 ? -18.39546 9.22951 40.65342 0.526 30.24826 249 ASN B O 1
ATOM 4775 O O B ASN B 1 249 ? -18.35098 9.27561 40.71801 0.474 28.87740 249 ASN B O 1
ATOM 4784 N N . HIS B 1 250 ? -18.24271 7.38179 41.93345 1.000 26.27299 250 HIS B N 1
ATOM 4785 C CA . HIS B 1 250 ? -19.65033 7.43736 42.31073 1.000 26.25565 250 HIS B CA 1
ATOM 4786 C C . HIS B 1 250 ? -19.92943 8.62429 43.22397 1.000 28.28261 250 HIS B C 1
ATOM 4787 O O . HIS B 1 250 ? -20.91724 9.34406 43.03354 1.000 34.67922 250 HIS B O 1
ATOM 4794 N N . ASP B 1 251 ? -19.06706 8.84805 44.22021 1.000 28.44373 251 ASP B N 1
ATOM 4795 C CA . ASP B 1 251 ? -19.26476 9.95612 45.15078 1.000 29.90141 251 ASP B CA 1
ATOM 4796 C C . ASP B 1 251 ? -19.09092 11.31868 44.49026 1.000 29.80215 251 ASP B C 1
ATOM 4797 O O . ASP B 1 251 ? -19.61138 12.31115 45.00915 1.000 28.95527 251 ASP B O 1
ATOM 4802 N N . GLN B 1 252 ? -18.36384 11.39508 43.37619 1.000 23.01898 252 GLN B N 1
ATOM 4803 C CA . GLN B 1 252 ? -18.14588 12.65116 42.67383 1.000 22.34070 252 GLN B CA 1
ATOM 4804 C C . GLN B 1 252 ? -19.06945 12.83372 41.47384 1.000 26.48651 252 GLN B C 1
ATOM 4805 O O . GLN B 1 252 ? -18.83583 13.73424 40.65985 1.000 25.04843 252 GLN B O 1
ATOM 4811 N N . GLN B 1 253 ? -20.11710 12.01630 41.34880 1.000 25.74521 253 GLN B N 1
ATOM 4812 C CA . GLN B 1 253 ? -20.93309 12.07498 40.13843 1.000 28.37258 253 GLN B CA 1
ATOM 4813 C C . GLN B 1 253 ? -21.63272 13.42323 39.98996 1.000 26.93344 253 GLN B C 1
ATOM 4814 O O . GLN B 1 253 ? -21.91164 13.84905 38.86471 1.000 25.85865 253 GLN B O 1
ATOM 4820 N N . THR B 1 254 ? -21.89154 14.12528 41.09684 1.000 25.52639 254 THR B N 1
ATOM 4821 C CA . THR B 1 254 ? -22.53574 15.43474 41.04806 1.000 24.01182 254 THR B CA 1
ATOM 4822 C C . THR B 1 254 ? -21.55926 16.57946 40.81470 1.000 23.63321 254 THR B C 1
ATOM 4823 O O . THR B 1 254 ? -21.98449 17.74174 40.81934 1.000 24.30024 254 THR B O 1
ATOM 4827 N N . LEU B 1 255 ? -20.26415 16.29738 40.64141 1.000 22.58995 255 LEU B N 1
ATOM 4828 C CA . LEU B 1 255 ? -19.25361 17.34264 40.53886 1.000 25.57158 255 LEU B CA 1
ATOM 4829 C C . LEU B 1 255 ? -18.82306 17.55722 39.09471 1.000 22.25596 255 LEU B C 1
ATOM 4830 O O . LEU B 1 255 ? -18.65675 16.59785 38.33741 1.000 25.03570 255 LEU B O 1
ATOM 4835 N N . SER B 1 256 ? -18.62188 18.82344 38.72576 1.000 25.64150 256 SER B N 1
ATOM 4836 C CA . SER B 1 256 ? -17.96443 19.11715 37.46373 1.000 28.79310 256 SER B CA 1
ATOM 4837 C C . SER B 1 256 ? -16.50892 18.65681 37.52878 1.000 26.96412 256 SER B C 1
ATOM 4838 O O . SER B 1 256 ? -15.96658 18.38877 38.60114 1.000 24.04507 256 SER B O 1
ATOM 4841 N N . GLN B 1 257 ? -15.86693 18.58949 36.36031 1.000 25.82408 257 GLN B N 1
ATOM 4842 C CA . GLN B 1 257 ? -14.45081 18.22690 36.32776 1.000 26.97904 257 GLN B CA 1
ATOM 4843 C C . GLN B 1 257 ? -13.60359 19.21659 37.12407 1.000 27.34271 257 GLN B C 1
ATOM 4844 O O . GLN B 1 257 ? -12.63320 18.82010 37.78127 1.000 25.97340 257 GLN B O 1
ATOM 4850 N N . ASP B 1 258 ? -13.95326 20.50911 37.07954 1.000 24.55154 258 ASP B N 1
ATOM 4851 C CA . ASP B 1 258 ? -13.24099 21.50511 37.87974 1.000 25.15589 258 ASP B CA 1
ATOM 4852 C C . ASP B 1 258 ? -13.42938 21.26185 39.37176 1.000 27.21246 258 ASP B C 1
ATOM 4853 O O . ASP B 1 258 ? -12.49914 21.45751 40.16192 1.000 27.06820 258 ASP B O 1
ATOM 4858 N N . GLN B 1 259 ? -14.63515 20.85791 39.78306 1.000 23.49059 259 GLN B N 1
ATOM 4859 C CA . GLN B 1 259 ? -14.85154 20.52104 41.18751 1.000 22.90402 259 GLN B CA 1
ATOM 4860 C C . GLN B 1 259 ? -14.16627 19.20614 41.56424 1.000 23.89375 259 GLN B C 1
ATOM 4861 O O . GLN B 1 259 ? -13.66382 19.06957 42.68442 1.000 25.07202 259 GLN B O 1
ATOM 4867 N N . GLN B 1 260 ? -14.15543 18.22038 40.65443 1.000 23.10349 260 GLN B N 1
ATOM 4868 C CA . GLN B 1 260 ? -13.43044 16.97555 40.90950 1.000 27.41467 260 GLN B CA 1
ATOM 4869 C C . GLN B 1 260 ? -11.95470 17.24706 41.14980 1.000 26.35265 260 GLN B C 1
ATOM 4870 O O . GLN B 1 260 ? -11.31577 16.57972 41.97156 1.000 23.42663 260 GLN B O 1
ATOM 4876 N N . GLN B 1 261 ? -11.39166 18.20071 40.41070 1.000 21.27369 261 GLN B N 1
ATOM 4877 C CA . GLN B 1 261 ? -9.98142 18.54487 40.57822 1.000 22.13443 261 GLN B CA 1
ATOM 4878 C C . GLN B 1 261 ? -9.69029 18.99806 42.00345 1.000 25.12706 261 GLN B C 1
ATOM 4879 O O . GLN B 1 261 ? -8.69721 18.57460 42.60722 1.000 28.72248 261 GLN B O 1
ATOM 4885 N N . ILE B 1 262 ? -10.56022 19.84071 42.56773 1.000 23.52834 262 ILE B N 1
ATOM 4886 C CA . ILE B 1 262 ? -10.37934 20.27312 43.94981 1.000 22.32799 262 ILE B CA 1
ATOM 4887 C C . ILE B 1 262 ? -10.66434 19.12874 44.90852 1.000 24.42489 262 ILE B C 1
ATOM 4888 O O . ILE B 1 262 ? -9.92239 18.90680 45.87205 1.000 25.96889 262 ILE B O 1
ATOM 4893 N N . ALA B 1 263 ? -11.74799 18.39149 44.66836 1.000 27.31764 263 ALA B N 1
ATOM 4894 C CA . ALA B 1 263 ? -12.16717 17.35834 45.60378 1.000 23.80122 263 ALA B CA 1
ATOM 4895 C C . ALA B 1 263 ? -11.17476 16.20440 45.69925 1.000 24.89268 263 ALA B C 1
ATOM 4896 O O . ALA B 1 263 ? -11.20651 15.46801 46.69114 1.000 25.48187 263 ALA B O 1
ATOM 4898 N N . SER B 1 264 ? -10.29114 16.04266 44.70914 1.000 22.96156 264 SER B N 1
ATOM 4899 C CA . SER B 1 264 ? -9.37986 14.90918 44.62542 1.000 22.67233 264 SER B CA 1
ATOM 4900 C C . SER B 1 264 ? -7.95474 15.24107 45.05202 1.000 23.95641 264 SER B C 1
ATOM 4901 O O . SER B 1 264 ? -7.08163 14.37200 44.95179 1.000 21.66606 264 SER B O 1
ATOM 4904 N N . LEU B 1 265 ? -7.70199 16.46009 45.53703 1.000 20.68392 265 LEU B N 1
ATOM 4905 C CA . LEU B 1 265 ? -6.32436 16.91794 45.73335 1.000 23.07870 265 LEU B CA 1
ATOM 4906 C C . LEU B 1 265 ? -5.54776 16.06545 46.73203 1.000 23.57652 265 LEU B C 1
ATOM 4907 O O . LEU B 1 265 ? -4.33374 15.90160 46.58127 1.000 23.71634 265 LEU B O 1
ATOM 4912 N N . ASN B 1 266 ? -6.20054 15.53534 47.76765 1.000 23.03922 266 ASN B N 1
ATOM 4913 C CA . ASN B 1 266 ? -5.43005 14.77345 48.74808 1.000 25.06146 266 ASN B CA 1
ATOM 4914 C C . ASN B 1 266 ? -4.88347 13.46046 48.19579 1.000 22.84014 266 ASN B C 1
ATOM 4915 O O . ASN B 1 266 ? -4.03861 12.83702 48.84846 1.000 24.20722 266 ASN B O 1
ATOM 4920 N N . ALA B 1 267 ? -5.31360 13.03680 47.00982 1.000 21.74273 267 ALA B N 1
ATOM 4921 C CA . ALA B 1 267 ? -4.65010 11.90910 46.37432 1.000 22.27485 267 ALA B CA 1
ATOM 4922 C C . ALA B 1 267 ? -3.19391 12.21799 46.05778 1.000 23.60905 267 ALA B C 1
ATOM 4923 O O . ALA B 1 267 ? -2.39195 11.28754 45.93643 1.000 22.31620 267 ALA B O 1
ATOM 4925 N N . LEU B 1 268 ? -2.83656 13.50256 45.93712 1.000 23.86310 268 LEU B N 1
ATOM 4926 C CA . LEU B 1 268 ? -1.44114 13.88376 45.74775 1.000 20.09567 268 LEU B CA 1
ATOM 4927 C C . LEU B 1 268 ? -0.58020 13.52205 46.94842 1.000 25.94158 268 LEU B C 1
ATOM 4928 O O . LEU B 1 268 ? 0.64156 13.41175 46.80931 1.000 28.04154 268 LEU B O 1
ATOM 4933 N N . LEU B 1 269 ? -1.18533 13.35011 48.12404 1.000 23.55665 269 LEU B N 1
ATOM 4934 C CA . LEU B 1 269 ? -0.44924 12.95540 49.31733 1.000 23.56992 269 LEU B CA 1
ATOM 4935 C C . LEU B 1 269 ? -0.17882 11.45910 49.39217 1.000 25.70415 269 LEU B C 1
ATOM 4936 O O . LEU B 1 269 ? 0.64596 11.04161 50.21163 1.000 23.66056 269 LEU B O 1
ATOM 4941 N N . LEU B 1 270 ? -0.83755 10.64317 48.56522 1.000 21.65698 270 LEU B N 1
ATOM 4942 C CA . LEU B 1 270 ? -0.61073 9.20045 48.63035 1.000 24.99155 270 LEU B CA 1
ATOM 4943 C C . LEU B 1 270 ? 0.85524 8.86644 48.41242 1.000 25.13238 270 LEU B C 1
ATOM 4944 O O . LEU B 1 270 ? 1.42692 8.04394 49.13756 1.000 22.47571 270 LEU B O 1
ATOM 4949 N N . SER B 1 271 ? 1.47798 9.50210 47.42134 1.000 22.56788 271 SER B N 1
ATOM 4950 C CA . SER B 1 271 ? 2.86153 9.18214 47.08468 1.000 25.93620 271 SER B CA 1
ATOM 4951 C C . SER B 1 271 ? 3.80583 9.54955 48.22108 1.000 26.61325 271 SER B C 1
ATOM 4952 O O . SER B 1 271 ? 4.60526 8.71846 48.67292 1.000 25.08948 271 SER B O 1
ATOM 4955 N N . VAL B 1 272 ? 3.72289 10.79166 48.70092 1.000 23.85441 272 VAL B N 1
ATOM 4956 C CA . VAL B 1 272 ? 4.67201 11.24702 49.70894 1.000 24.53216 272 VAL B CA 1
ATOM 4957 C C . VAL B 1 272 ? 4.37472 10.60783 51.05861 1.000 24.99462 272 VAL B C 1
ATOM 4958 O O . VAL B 1 272 ? 5.29667 10.34783 51.84087 1.000 22.18289 272 VAL B O 1
ATOM 4962 N N . ASP B 1 273 ? 3.10145 10.31108 51.34669 1.000 24.27397 273 ASP B N 1
ATOM 4963 C CA . ASP B 1 273 ? 2.78083 9.56548 52.56222 1.000 23.93627 273 ASP B CA 1
ATOM 4964 C C . ASP B 1 273 ? 3.49396 8.21634 52.58294 1.000 21.97973 273 ASP B C 1
ATOM 4965 O O . ASP B 1 273 ? 3.95982 7.76871 53.63730 1.000 26.34668 273 ASP B O 1
ATOM 4970 N N . GLN B 1 274 ? 3.60651 7.55630 51.42612 1.000 20.54163 274 GLN B N 1
ATOM 4971 C CA . GLN B 1 274 ? 4.34790 6.29761 51.39031 1.000 24.16943 274 GLN B CA 1
ATOM 4972 C C . GLN B 1 274 ? 5.82566 6.52309 51.68670 1.000 23.51195 274 GLN B C 1
ATOM 4973 O O . GLN B 1 274 ? 6.45646 5.70423 52.36841 1.000 22.02682 274 GLN B O 1
ATOM 4979 N N . VAL B 1 275 ? 6.39307 7.62796 51.19086 1.000 23.63360 275 VAL B N 1
ATOM 4980 C CA . VAL B 1 275 ? 7.79399 7.93572 51.48593 1.000 21.86144 275 VAL B CA 1
ATOM 4981 C C . VAL B 1 275 ? 7.98176 8.14224 52.98434 1.000 20.86864 275 VAL B C 1
ATOM 4982 O O . VAL B 1 275 ? 8.91411 7.60191 53.59323 1.000 24.36982 275 VAL B O 1
ATOM 4986 N N . ASN B 1 276 ? 7.08376 8.91342 53.60577 1.000 22.82956 276 ASN B N 1
ATOM 4987 C CA . ASN B 1 276 ? 7.17378 9.13624 55.04696 1.000 24.81711 276 ASN B CA 1
ATOM 4988 C C . ASN B 1 276 ? 7.09054 7.82182 55.80631 1.000 23.64505 276 ASN B C 1
ATOM 4989 O O . ASN B 1 276 ? 7.88443 7.56269 56.71853 1.000 24.50773 276 ASN B O 1
ATOM 4994 N N . ASN B 1 277 ? 6.11597 6.98184 55.45611 1.000 21.24834 277 ASN B N 1
ATOM 4995 C CA . ASN B 1 277 ? 5.94874 5.74191 56.20131 1.000 26.63302 277 ASN B CA 1
ATOM 4996 C C . ASN B 1 277 ? 7.12083 4.80487 55.97321 1.000 25.47254 277 ASN B C 1
ATOM 4997 O O . ASN B 1 277 ? 7.56084 4.12283 56.90450 1.000 26.45532 277 ASN B O 1
ATOM 5002 N N . ASP B 1 278 ? 7.65252 4.77498 54.75153 1.000 23.12261 278 ASP B N 1
ATOM 5003 C CA . ASP B 1 278 ? 8.76228 3.87488 54.45888 1.000 25.12330 278 ASP B CA 1
ATOM 5004 C C . ASP B 1 278 ? 10.05276 4.33391 55.13437 1.000 21.96509 278 ASP B C 1
ATOM 5005 O O . ASP B 1 278 ? 10.84171 3.50122 55.59043 1.000 21.90508 278 ASP B O 1
ATOM 5010 N N . CYS B 1 279 ? 10.29225 5.64615 55.20697 1.000 23.39180 279 CYS B N 1
ATOM 5011 C CA . CYS B 1 279 ? 11.46138 6.13468 55.93918 1.000 27.81781 279 CYS B CA 1
ATOM 5012 C C . CYS B 1 279 ? 11.40407 5.70015 57.39696 1.000 28.93263 279 CYS B C 1
ATOM 5013 O O . CYS B 1 279 ? 12.39226 5.20016 57.95230 1.000 22.81271 279 CYS B O 1
ATOM 5016 N N . ALA B 1 280 ? 10.24161 5.87143 58.03032 1.000 22.77773 280 ALA B N 1
ATOM 5017 C CA . ALA B 1 280 ? 10.09555 5.46534 59.42400 1.000 28.16720 280 ALA B CA 1
ATOM 5018 C C . ALA B 1 280 ? 10.29194 3.96206 59.58589 1.000 26.43294 280 ALA B C 1
ATOM 5019 O O . ALA B 1 280 ? 10.90844 3.51253 60.55987 1.000 26.06469 280 ALA B O 1
ATOM 5021 N N . ALA B 1 281 ? 9.79184 3.17399 58.63020 1.000 25.36786 281 ALA B N 1
ATOM 5022 C CA . ALA B 1 281 ? 9.94494 1.72547 58.69523 1.000 27.12223 281 ALA B CA 1
ATOM 5023 C C . ALA B 1 281 ? 11.40598 1.31811 58.57795 1.000 22.63843 281 ALA B C 1
ATOM 5024 O O . ALA B 1 281 ? 11.86622 0.42730 59.30342 1.000 25.44496 281 ALA B O 1
ATOM 5026 N N . ILE B 1 282 ? 12.15470 1.96535 57.68258 1.000 21.65932 282 ILE B N 1
ATOM 5027 C CA . ILE B 1 282 ? 13.58496 1.67728 57.58830 1.000 21.64962 282 ILE B CA 1
ATOM 5028 C C . ILE B 1 282 ? 14.26188 1.92658 58.92813 1.000 25.66616 282 ILE B C 1
ATOM 5029 O O . ILE B 1 282 ? 15.00243 1.07688 59.43734 1.000 23.96403 282 ILE B O 1
ATOM 5034 N N . SER B 1 283 ? 14.01347 3.09734 59.52198 1.000 24.82950 283 SER B N 1
ATOM 5035 C CA . SER B 1 283 ? 14.69650 3.44774 60.76328 1.000 25.49300 283 SER B CA 1
ATOM 5036 C C . SER B 1 283 ? 14.33951 2.49044 61.89736 1.000 23.68092 283 SER B C 1
ATOM 5037 O O . SER B 1 283 ? 15.21324 2.09825 62.67917 1.000 27.42794 283 SER B O 1
ATOM 5040 N N . ARG B 1 284 ? 13.06724 2.08956 61.99780 1.000 26.12843 284 ARG B N 1
ATOM 5041 C CA . ARG B 1 284 ? 12.70211 1.06435 62.97637 1.000 29.33862 284 ARG B CA 1
ATOM 5042 C C . ARG B 1 284 ? 13.45186 -0.23845 62.71836 1.000 26.36635 284 ARG B C 1
ATOM 5043 O O . ARG B 1 284 ? 13.94866 -0.87863 63.65786 1.000 28.26506 284 ARG B O 1
ATOM 5051 N N . SER B 1 285 ? 13.53863 -0.65402 61.45086 1.000 23.16420 285 SER B N 1
ATOM 5052 C CA . SER B 1 285 ? 14.22180 -1.90438 61.13036 1.000 27.20617 285 SER B CA 1
ATOM 5053 C C . SER B 1 285 ? 15.71912 -1.81267 61.40574 1.000 27.23779 285 SER B C 1
ATOM 5054 O O . SER B 1 285 ? 16.33695 -2.80585 61.80489 1.000 24.74142 285 SER B O 1
ATOM 5057 N N . LEU B 1 286 ? 16.31401 -0.63367 61.22734 1.000 25.48726 286 LEU B N 1
ATOM 5058 C CA . LEU B 1 286 ? 17.73899 -0.48818 61.50667 1.000 26.10895 286 LEU B CA 1
ATOM 5059 C C . LEU B 1 286 ? 18.02616 -0.39119 62.99977 1.000 28.56374 286 LEU B C 1
ATOM 5060 O O . LEU B 1 286 ? 19.10106 -0.80615 63.44505 1.000 27.70586 286 LEU B O 1
ATOM 5065 N N . ASP B 1 287 ? 17.09717 0.15703 63.78463 1.000 26.77910 287 ASP B N 1
ATOM 5066 C CA . ASP B 1 287 ? 17.22894 0.08046 65.23500 1.000 31.07760 287 ASP B CA 1
ATOM 5067 C C . ASP B 1 287 ? 17.25032 -1.37478 65.68908 1.000 31.02387 287 ASP B C 1
ATOM 5068 O O . ASP B 1 287 ? 18.10126 -1.78106 66.49011 1.000 29.69297 287 ASP B O 1
ATOM 5073 N N . THR B 1 288 ? 16.32923 -2.18099 65.15963 1.000 28.37380 288 THR B N 1
ATOM 5074 C CA . THR B 1 288 ? 16.31446 -3.60700 65.46808 1.000 27.90602 288 THR B CA 1
ATOM 5075 C C . THR B 1 288 ? 17.59816 -4.27877 64.99859 1.000 29.36691 288 THR B C 1
ATOM 5076 O O . THR B 1 288 ? 18.22018 -5.05090 65.73809 1.000 27.01225 288 THR B O 1
ATOM 5080 N N . LEU B 1 289 ? 18.01391 -3.98600 63.76591 1.000 31.06579 289 LEU B N 1
ATOM 5081 C CA . LEU B 1 289 ? 19.20285 -4.62582 63.21173 1.000 30.77805 289 LEU B CA 1
ATOM 5082 C C . LEU B 1 289 ? 20.44316 -4.28093 64.02544 1.000 29.66581 289 LEU B C 1
ATOM 5083 O O . LEU B 1 289 ? 21.27152 -5.15362 64.30554 1.000 29.00552 289 LEU B O 1
ATOM 5088 N N . GLN B 1 290 ? 20.57563 -3.01198 64.42212 1.000 27.17715 290 GLN B N 1
ATOM 5089 C CA . GLN B 1 290 ? 21.71190 -2.57831 65.23011 1.000 27.91289 290 GLN B CA 1
ATOM 5090 C C . GLN B 1 290 ? 21.78402 -3.33058 66.54961 1.000 30.41038 290 GLN B C 1
ATOM 5091 O O . GLN B 1 290 ? 22.86990 -3.72555 66.98690 1.000 30.16342 290 GLN B O 1
ATOM 5097 N N . THR B 1 291 ? 20.64019 -3.50251 67.21811 1.000 30.68582 291 THR B N 1
ATOM 5098 C CA . THR B 1 291 ? 20.62743 -4.24090 68.47654 1.000 32.25360 291 THR B CA 1
ATOM 5099 C C . THR B 1 291 ? 21.10560 -5.67132 68.27034 1.000 31.12140 291 THR B C 1
ATOM 5100 O O . THR B 1 291 ? 21.88193 -6.20107 69.07419 1.000 34.51548 291 THR B O 1
ATOM 5104 N N . THR B 1 292 ? 20.66239 -6.30368 67.18422 1.000 28.81928 292 THR B N 1
ATOM 5105 C CA . THR B 1 292 ? 21.04515 -7.68482 66.92261 1.000 27.74162 292 THR B CA 1
ATOM 5106 C C . THR B 1 292 ? 22.51428 -7.79431 66.53380 1.000 29.40073 292 THR B C 1
ATOM 5107 O O . THR B 1 292 ? 23.19665 -8.74075 66.94122 1.000 30.24342 292 THR B O 1
ATOM 5111 N N . VAL B 1 293 ? 23.02215 -6.83906 65.74889 1.000 27.53071 293 VAL B N 1
ATOM 5112 C CA . VAL B 1 293 ? 24.43553 -6.87220 65.37430 1.000 23.50468 293 VAL B CA 1
ATOM 5113 C C . VAL B 1 293 ? 25.31440 -6.72867 66.60896 1.000 30.81972 293 VAL B C 1
ATOM 5114 O O . VAL B 1 293 ? 26.32695 -7.42429 66.75618 1.000 31.02242 293 VAL B O 1
ATOM 5118 N N . LEU B 1 294 ? 24.93714 -5.83037 67.51893 1.000 29.86031 294 LEU B N 1
ATOM 5119 C CA . LEU B 1 294 ? 25.67058 -5.69101 68.77257 1.000 26.80784 294 LEU B CA 1
ATOM 5120 C C . LEU B 1 294 ? 25.62116 -6.98029 69.57800 1.000 33.35267 294 LEU B C 1
ATOM 5121 O O . LEU B 1 294 ? 26.61988 -7.38365 70.18659 1.000 38.36703 294 LEU B O 1
ATOM 5126 N N . SER B 1 295 ? 24.46294 -7.64085 69.59083 1.000 33.76514 295 SER B N 1
ATOM 5127 C CA . SER B 1 295 ? 24.34922 -8.92545 70.26848 1.000 35.00684 295 SER B CA 1
ATOM 5128 C C . SER B 1 295 ? 25.30792 -9.94833 69.66817 1.000 33.95155 295 SER B C 1
ATOM 5129 O O . SER B 1 295 ? 25.93481 -10.72444 70.39898 1.000 33.78950 295 SER B O 1
ATOM 5132 N N . LEU B 1 296 ? 25.44559 -9.95753 68.33838 1.000 32.40461 296 LEU B N 1
ATOM 5133 C CA . LEU B 1 296 ? 26.41541 -10.85181 67.71431 1.000 32.09661 296 LEU B CA 1
ATOM 5134 C C . LEU B 1 296 ? 27.83766 -10.48037 68.11158 1.000 27.77682 296 LEU B C 1
ATOM 5135 O O . LEU B 1 296 ? 28.64722 -11.36203 68.41923 1.000 29.06751 296 LEU B O 1
ATOM 5140 N N . TYR B 1 297 ? 28.15755 -9.18151 68.12431 1.000 31.79867 297 TYR B N 1
ATOM 5141 C CA . TYR B 1 297 ? 29.47411 -8.75592 68.59259 1.000 33.19452 297 TYR B CA 1
ATOM 5142 C C . TYR B 1 297 ? 29.74703 -9.27707 69.99953 1.000 35.55389 297 TYR B C 1
ATOM 5143 O O . TYR B 1 297 ? 30.82094 -9.82695 70.27283 1.000 33.57618 297 TYR B O 1
ATOM 5152 N N . ASN B 1 298 ? 28.77255 -9.12805 70.90401 1.000 35.08361 298 ASN B N 1
ATOM 5153 C CA . ASN B 1 298 ? 28.95844 -9.58784 72.27840 1.000 39.40826 298 ASN B CA 1
ATOM 5154 C C . ASN B 1 298 ? 29.12172 -11.10103 72.34399 1.000 37.92549 298 ASN B C 1
ATOM 5155 O O . ASN B 1 298 ? 29.88284 -11.61378 73.17492 1.000 36.67871 298 ASN B O 1
ATOM 5160 N N . GLU B 1 299 ? 28.41057 -11.83596 71.48263 1.000 34.16641 299 GLU B N 1
ATOM 5161 C CA . GLU B 1 299 ? 28.57409 -13.28624 71.44172 1.000 34.14350 299 GLU B CA 1
ATOM 5162 C C . GLU B 1 299 ? 30.00711 -13.66081 71.09048 1.000 31.64672 299 GLU B C 1
ATOM 5163 O O . GLU B 1 299 ? 30.61248 -14.52030 71.73977 1.000 32.11397 299 GLU B O 1
ATOM 5169 N N . THR B 1 300 ? 30.57121 -13.01869 70.06287 1.000 32.69864 300 THR B N 1
ATOM 5170 C CA . THR B 1 300 ? 31.94983 -13.31631 69.68552 1.000 33.72086 300 THR B CA 1
ATOM 5171 C C . THR B 1 300 ? 32.91286 -12.98032 70.81556 1.000 36.40371 300 THR B C 1
ATOM 5172 O O . THR B 1 300 ? 33.90264 -13.69118 71.02651 1.000 37.99285 300 THR B O 1
ATOM 5176 N N . ASN B 1 301 ? 32.63718 -11.90423 71.56084 1.000 38.40077 301 ASN B N 1
ATOM 5177 C CA . ASN B 1 301 ? 33.46837 -11.58115 72.71758 1.000 42.23660 301 ASN B CA 1
ATOM 5178 C C . ASN B 1 301 ? 33.37808 -12.66353 73.78615 1.000 37.45818 301 ASN B C 1
ATOM 5179 O O . ASN B 1 301 ? 34.38419 -13.01209 74.41008 1.000 39.42294 301 ASN B O 1
ATOM 5184 N N . ASN B 1 302 ? 32.17953 -13.20466 74.01590 1.000 38.66572 302 ASN B N 1
ATOM 5185 C CA . ASN B 1 302 ? 32.02795 -14.24439 75.02835 1.000 43.43474 302 ASN B CA 1
ATOM 5186 C C . ASN B 1 302 ? 32.70623 -15.53918 74.59872 1.000 41.84271 302 ASN B C 1
ATOM 5187 O O . ASN B 1 302 ? 33.31727 -16.22813 75.42273 1.000 44.23774 302 ASN B O 1
ATOM 5192 N N . VAL B 1 303 ? 32.61546 -15.88079 73.31197 1.000 38.03446 303 VAL B N 1
ATOM 5193 C CA . VAL B 1 303 ? 33.27528 -17.08265 72.80671 1.000 36.40385 303 VAL B CA 1
ATOM 5194 C C . VAL B 1 303 ? 34.78717 -16.94576 72.92329 1.000 37.66161 303 VAL B C 1
ATOM 5195 O O . VAL B 1 303 ? 35.47980 -17.86583 73.37386 1.000 39.25242 303 VAL B O 1
ATOM 5199 N N . VAL B 1 304 ? 35.32192 -15.79207 72.51832 1.000 41.16546 304 VAL B N 1
ATOM 5200 C CA . VAL B 1 304 ? 36.76141 -15.56463 72.62189 1.000 44.21927 304 VAL B CA 1
ATOM 5201 C C . VAL B 1 304 ? 37.20384 -15.60991 74.07818 1.000 43.86767 304 VAL B C 1
ATOM 5202 O O . VAL B 1 304 ? 38.26254 -16.16072 74.40584 1.000 44.62397 304 VAL B O 1
ATOM 5206 N N . SER B 1 305 ? 36.39876 -15.03746 74.97570 1.000 37.11064 305 SER B N 1
ATOM 5207 C CA . SER B 1 305 ? 36.72541 -15.08824 76.39573 1.000 39.15499 305 SER B CA 1
ATOM 5208 C C . SER B 1 305 ? 36.72474 -16.52319 76.90620 1.000 43.14781 305 SER B C 1
ATOM 5209 O O . SER B 1 305 ? 37.61913 -16.92226 77.66036 1.000 45.58726 305 SER B O 1
ATOM 5212 N N . ASN B 1 306 ? 35.73379 -17.31746 76.49321 1.000 44.43878 306 ASN B N 1
ATOM 5213 C CA . ASN B 1 306 ? 35.67432 -18.70987 76.92389 1.000 44.68890 306 ASN B CA 1
ATOM 5214 C C . ASN B 1 306 ? 36.85556 -19.50627 76.38432 1.000 45.91123 306 ASN B C 1
ATOM 5215 O O . ASN B 1 306 ? 37.43778 -20.32578 77.10314 1.000 45.83672 306 ASN B O 1
ATOM 5220 N N . LEU B 1 307 ? 37.23299 -19.27300 75.12579 1.000 43.28085 307 LEU B N 1
ATOM 5221 C CA . LEU B 1 307 ? 38.35433 -20.01191 74.55104 1.000 40.96149 307 LEU B CA 1
ATOM 5222 C C . LEU B 1 307 ? 39.66693 -19.65308 75.23435 1.000 44.23023 307 LEU B C 1
ATOM 5223 O O . LEU B 1 307 ? 40.50845 -20.52908 75.47359 1.000 46.20434 307 LEU B O 1
ATOM 5228 N N . THR B 1 308 ? 39.86103 -18.37353 75.56096 1.000 46.35607 308 THR B N 1
ATOM 5229 C CA . THR B 1 308 ? 41.07820 -17.97376 76.25878 1.000 52.01435 308 THR B CA 1
ATOM 5230 C C . THR B 1 308 ? 41.15778 -18.59598 77.64906 1.000 52.77357 308 THR B C 1
ATOM 5231 O O . THR B 1 308 ? 42.25722 -18.88621 78.13574 1.000 55.42494 308 THR B O 1
ATOM 5235 N N . LYS B 1 309 ? 40.01176 -18.82840 78.29131 1.000 51.60670 309 LYS B N 1
ATOM 5236 C CA . LYS B 1 309 ? 39.97575 -19.45157 79.60901 1.000 53.19235 309 LYS B CA 1
ATOM 5237 C C . LYS B 1 309 ? 40.03235 -20.97442 79.55711 1.000 50.11584 309 LYS B C 1
ATOM 5238 O O . LYS B 1 309 ? 40.19958 -21.60487 80.60775 1.000 54.88736 309 LYS B O 1
ATOM 5244 N N . ALA B 1 310 ? 39.90222 -21.57567 78.37659 1.000 52.52391 310 ALA B N 1
ATOM 5245 C CA . ALA B 1 310 ? 39.81565 -23.02718 78.27480 1.000 51.88960 310 ALA B CA 1
ATOM 5246 C C . ALA B 1 310 ? 41.13768 -23.67943 78.65903 1.000 56.27133 310 ALA B C 1
ATOM 5247 O O . ALA B 1 310 ? 42.20682 -23.26303 78.20196 1.000 57.66135 310 ALA B O 1
ATOM 5249 N N . GLN B 1 311 ? 41.05946 -24.71514 79.49701 1.000 54.14160 311 GLN B N 1
ATOM 5250 C CA . GLN B 1 311 ? 42.23512 -25.45089 79.93150 1.000 61.19198 311 GLN B CA 1
ATOM 5251 C C . GLN B 1 311 ? 42.24429 -26.90892 79.49461 1.000 59.56463 311 GLN B C 1
ATOM 5252 O O . GLN B 1 311 ? 43.26026 -27.58481 79.69207 1.000 55.60205 311 GLN B O 1
ATOM 5258 N N . ASP B 1 312 ? 41.15579 -27.41564 78.92019 1.000 56.81058 312 ASP B N 1
ATOM 5259 C CA . ASP B 1 312 ? 41.10887 -28.79170 78.44829 1.000 58.63882 312 ASP B CA 1
ATOM 5260 C C . ASP B 1 312 ? 40.25482 -28.85180 77.18974 1.000 55.59487 312 ASP B C 1
ATOM 5261 O O . ASP B 1 312 ? 39.64235 -27.86427 76.78096 1.000 49.39758 312 ASP B O 1
ATOM 5266 N N . SER B 1 313 ? 40.21798 -30.03754 76.57776 1.000 58.16651 313 SER B N 1
ATOM 5267 C CA . SER B 1 313 ? 39.46649 -30.20530 75.33783 1.000 53.69600 313 SER B CA 1
ATOM 5268 C C . SER B 1 313 ? 37.97105 -30.01912 75.56247 1.000 50.07765 313 SER B C 1
ATOM 5269 O O . SER B 1 313 ? 37.27900 -29.45676 74.70686 1.000 47.82372 313 SER B O 1
ATOM 5272 N N . GLN B 1 314 ? 37.45338 -30.48418 76.70426 1.000 57.08423 314 GLN B N 1
ATOM 5273 C CA . GLN B 1 314 ? 36.02170 -30.36005 76.97012 1.000 59.29001 314 GLN B CA 1
ATOM 5274 C C . GLN B 1 314 ? 35.58660 -28.90016 76.98319 1.000 52.13621 314 GLN B C 1
ATOM 5275 O O . GLN B 1 314 ? 34.48516 -28.56779 76.52787 1.000 57.08610 314 GLN B O 1
ATOM 5281 N N . ALA B 1 315 ? 36.44718 -28.01062 77.48374 1.000 56.15242 315 ALA B N 1
ATOM 5282 C CA . ALA B 1 315 ? 36.11248 -26.59165 77.53990 1.000 57.28737 315 ALA B CA 1
ATOM 5283 C C . ALA B 1 315 ? 36.19802 -25.92290 76.17356 1.000 50.96246 315 ALA B C 1
ATOM 5284 O O . ALA B 1 315 ? 35.50891 -24.92584 75.93174 1.000 47.50939 315 ALA B O 1
ATOM 5286 N N . VAL B 1 316 ? 37.02793 -26.44357 75.27181 1.000 52.80394 316 VAL B N 1
ATOM 5287 C CA . VAL B 1 316 ? 37.11933 -25.85889 73.93835 1.000 47.35601 316 VAL B CA 1
ATOM 5288 C C . VAL B 1 316 ? 35.91717 -26.25538 73.09235 1.000 41.35108 316 VAL B C 1
ATOM 5289 O O . VAL B 1 316 ? 35.31902 -25.41610 72.40926 1.000 40.79401 316 VAL B O 1
ATOM 5293 N N . ILE B 1 317 ? 35.53402 -27.53393 73.13923 1.000 46.82332 317 ILE B N 1
ATOM 5294 C CA . ILE B 1 317 ? 34.53127 -28.05858 72.22111 1.000 47.21119 317 ILE B CA 1
ATOM 5295 C C . ILE B 1 317 ? 33.12653 -27.57546 72.55940 1.000 46.25053 317 ILE B C 1
ATOM 5296 O O . ILE B 1 317 ? 32.25271 -27.57043 71.68605 1.000 47.22261 317 ILE B O 1
ATOM 5301 N N . LEU B 1 318 ? 32.87401 -27.14179 73.79465 1.000 46.19942 318 LEU B N 1
ATOM 5302 C CA . LEU B 1 318 ? 31.55219 -26.59099 74.07408 1.000 49.57590 318 LEU B CA 1
ATOM 5303 C C . LEU B 1 318 ? 31.32043 -25.25980 73.36429 1.000 51.30890 318 LEU B C 1
ATOM 5304 O O . LEU B 1 318 ? 30.16807 -24.84259 73.21811 1.000 49.42312 318 LEU B O 1
ATOM 5309 N N . GLU B 1 319 ? 32.37808 -24.59029 72.90474 1.000 45.65998 319 GLU B N 1
ATOM 5310 C CA . GLU B 1 319 ? 32.20010 -23.40789 72.06911 1.000 43.67494 319 GLU B CA 1
ATOM 5311 C C . GLU B 1 319 ? 31.89287 -23.75605 70.61968 1.000 37.31898 319 GLU B C 1
ATOM 5312 O O . GLU B 1 319 ? 31.47111 -22.87481 69.85923 1.000 37.63432 319 GLU B O 1
ATOM 5318 N N . GLN B 1 320 ? 32.07558 -25.01975 70.22633 1.000 37.47271 320 GLN B N 1
ATOM 5319 C CA . GLN B 1 320 ? 31.83222 -25.40822 68.84262 1.000 35.07969 320 GLN B CA 1
ATOM 5320 C C . GLN B 1 320 ? 30.35359 -25.32200 68.48339 1.000 35.54832 320 GLN B C 1
ATOM 5321 O O . GLN B 1 320 ? 30.01610 -25.02372 67.33206 1.000 37.13530 320 GLN B O 1
ATOM 5327 N N . VAL B 1 321 ? 29.45781 -25.54658 69.44905 1.000 37.95314 321 VAL B N 1
ATOM 5328 C CA . VAL B 1 321 ? 28.03031 -25.49818 69.14126 1.000 42.17866 321 VAL B CA 1
ATOM 5329 C C . VAL B 1 321 ? 27.62643 -24.09821 68.69477 1.000 35.73476 321 VAL B C 1
ATOM 5330 O O . VAL B 1 321 ? 26.90124 -23.93732 67.70306 1.000 37.90849 321 VAL B O 1
ATOM 5334 N N . TRP B 1 322 ? 28.10516 -23.06273 69.39468 1.000 33.08127 322 TRP B N 1
ATOM 5335 C CA . TRP B 1 322 ? 27.82878 -21.69667 68.95987 1.000 34.59273 322 TRP B CA 1
ATOM 5336 C C . TRP B 1 322 ? 28.38001 -21.44680 67.56917 1.000 31.61544 322 TRP B C 1
ATOM 5337 O O . TRP B 1 322 ? 27.70995 -20.84004 66.72388 1.000 29.51636 322 TRP B O 1
ATOM 5348 N N . TYR B 1 323 ? 29.61689 -21.88283 67.32261 1.000 31.64867 323 TYR B N 1
ATOM 5349 C CA . TYR B 1 323 ? 30.22724 -21.63065 66.02445 1.000 30.39051 323 TYR B CA 1
ATOM 5350 C C . TYR B 1 323 ? 29.45115 -22.31253 64.90787 1.000 29.41456 323 TYR B C 1
ATOM 5351 O O . TYR B 1 323 ? 29.09723 -21.67749 63.90710 1.000 33.05240 323 TYR B O 1
ATOM 5360 N N . GLN B 1 324 ? 29.19721 -23.61495 65.05255 1.000 35.44927 324 GLN B N 1
ATOM 5361 C CA . GLN B 1 324 ? 28.52589 -24.35474 63.99099 1.000 38.60701 324 GLN B CA 1
ATOM 5362 C C . GLN B 1 324 ? 27.13637 -23.79117 63.72820 1.000 37.17242 324 GLN B C 1
ATOM 5363 O O . GLN B 1 324 ? 26.69790 -23.71397 62.57510 1.000 31.80855 324 GLN B O 1
ATOM 5369 N N . SER B 1 325 ? 26.43910 -23.37074 64.78480 1.000 33.47219 325 SER B N 1
ATOM 5370 C CA . SER B 1 325 ? 25.11986 -22.76967 64.61307 1.000 30.79055 325 SER B CA 1
ATOM 5371 C C . SER B 1 325 ? 25.21420 -21.44246 63.86990 1.000 32.96692 325 SER B C 1
ATOM 5372 O O . SER B 1 325 ? 24.43561 -21.18113 62.94446 1.000 33.15593 325 SER B O 1
ATOM 5375 N N . ALA B 1 326 ? 26.17124 -20.59349 64.25700 1.000 28.85692 326 ALA B N 1
ATOM 5376 C CA . ALA B 1 326 ? 26.33881 -19.30780 63.58832 1.000 29.01093 326 ALA B CA 1
ATOM 5377 C C . ALA B 1 326 ? 26.74198 -19.49019 62.13226 1.000 28.79814 326 ALA B C 1
ATOM 5378 O O . ALA B 1 326 ? 26.24456 -18.77889 61.24975 1.000 25.32606 326 ALA B O 1
ATOM 5380 N N . TYR B 1 327 ? 27.64718 -20.43059 61.85705 1.000 28.55621 327 TYR B N 1
ATOM 5381 C CA . TYR B 1 327 ? 28.06739 -20.64703 60.47626 1.000 28.68758 327 TYR B CA 1
ATOM 5382 C C . TYR B 1 327 ? 26.89165 -21.06485 59.60279 1.000 30.23499 327 TYR B C 1
ATOM 5383 O O . TYR B 1 327 ? 26.72200 -20.55790 58.48758 1.000 31.56242 327 TYR B O 1
ATOM 5392 N N . ASN B 1 328 ? 26.06965 -21.99561 60.09505 1.000 30.54979 328 ASN B N 1
ATOM 5393 C CA . ASN B 1 328 ? 24.90960 -22.43657 59.32900 1.000 34.21655 328 ASN B CA 1
ATOM 5394 C C . ASN B 1 328 ? 23.98404 -21.26733 59.01431 1.000 36.51170 328 ASN B C 1
ATOM 5395 O O . ASN B 1 328 ? 23.52245 -21.11885 57.87598 1.000 36.65658 328 ASN B O 1
ATOM 5400 N N . GLU B 1 329 ? 23.72099 -20.41040 60.00363 1.000 32.89356 329 GLU B N 1
ATOM 5401 C CA . GLU B 1 329 ? 22.85904 -19.25775 59.76166 1.000 30.71999 329 GLU B CA 1
ATOM 5402 C C . GLU B 1 329 ? 23.49588 -18.30094 58.76624 1.000 29.65851 329 GLU B C 1
ATOM 5403 O O . GLU B 1 329 ? 22.81803 -17.77399 57.87659 1.000 31.42639 329 GLU B O 1
ATOM 5409 N N . TRP B 1 330 ? 24.80290 -18.06841 58.89032 1.000 23.69442 330 TRP B N 1
ATOM 5410 C CA . TRP B 1 330 ? 25.44350 -17.12125 57.98843 1.000 26.90786 330 TRP B CA 1
ATOM 5411 C C . TRP B 1 330 ? 25.60285 -17.67526 56.57931 1.000 31.32739 330 TRP B C 1
ATOM 5412 O O . TRP B 1 330 ? 25.67689 -16.89028 55.62750 1.000 32.64646 330 TRP B O 1
ATOM 5423 N N . GLN B 1 331 ? 25.62245 -19.00005 56.42002 1.000 28.57969 331 GLN B N 1
ATOM 5424 C CA . GLN B 1 331 ? 25.55971 -19.58192 55.08199 1.000 32.55290 331 GLN B CA 1
ATOM 5425 C C . GLN B 1 331 ? 24.22637 -19.25783 54.41344 1.000 34.54221 331 GLN B C 1
ATOM 5426 O O . GLN B 1 331 ? 24.17840 -18.95323 53.21340 1.000 31.79427 331 GLN B O 1
ATOM 5432 N N . ASP B 1 332 ? 23.13254 -19.30331 55.18289 1.000 32.94218 332 ASP B N 1
ATOM 5433 C CA . ASP B 1 332 ? 21.82472 -18.91710 54.65578 1.000 36.26403 332 ASP B CA 1
ATOM 5434 C C . ASP B 1 332 ? 21.74134 -17.41227 54.41263 1.000 34.89206 332 ASP B C 1
ATOM 5435 O O . ASP B 1 332 ? 21.13921 -16.96904 53.42511 1.000 34.43176 332 ASP B O 1
ATOM 5440 N N . ILE B 1 333 ? 22.31921 -16.60903 55.31050 1.000 26.09021 333 ILE B N 1
ATOM 5441 C CA . ILE B 1 333 ? 22.35244 -15.16250 55.10510 1.000 27.80961 333 ILE B CA 1
ATOM 5442 C C . ILE B 1 333 ? 23.11490 -14.83067 53.83173 1.000 31.51528 333 ILE B C 1
ATOM 5443 O O . ILE B 1 333 ? 22.70317 -13.96199 53.05347 1.000 29.53720 333 ILE B O 1
ATOM 5448 N N . LEU B 1 334 ? 24.22562 -15.53149 53.58958 1.000 28.59705 334 LEU B N 1
ATOM 5449 C CA . LEU B 1 334 ? 24.99964 -15.29502 52.37661 1.000 28.79150 334 LEU B CA 1
ATOM 5450 C C . LEU B 1 334 ? 24.15940 -15.54961 51.13388 1.000 31.20538 334 LEU B C 1
ATOM 5451 O O . LEU B 1 334 ? 24.20409 -14.76713 50.17778 1.000 28.76897 334 LEU B O 1
ATOM 5456 N N . GLU B 1 335 ? 23.36955 -16.62546 51.13407 1.000 34.71074 335 GLU B N 1
ATOM 5457 C CA . GLU B 1 335 ? 22.54338 -16.92294 49.96863 1.000 35.38764 335 GLU B CA 1
ATOM 5458 C C . GLU B 1 335 ? 21.48937 -15.84112 49.75033 1.000 30.27659 335 GLU B C 1
ATOM 5459 O O . GLU B 1 335 ? 21.29704 -15.36930 48.62363 1.000 34.42112 335 GLU B O 1
ATOM 5465 N N . VAL B 1 336 ? 20.80233 -15.42643 50.82069 1.000 27.50740 336 VAL B N 1
ATOM 5466 C CA . VAL B 1 336 ? 19.75231 -14.41602 50.68633 1.000 29.91577 336 VAL B CA 1
ATOM 5467 C C . VAL B 1 336 ? 20.34360 -13.07313 50.27619 1.000 32.64950 336 VAL B C 1
ATOM 5468 O O . VAL B 1 336 ? 19.86544 -12.42705 49.33267 1.000 28.06380 336 VAL B O 1
ATOM 5472 N N . ALA B 1 337 ? 21.38362 -12.62466 50.98520 1.000 29.19384 337 ALA B N 1
ATOM 5473 C CA . ALA B 1 337 ? 21.99605 -11.33883 50.66419 1.000 30.45029 337 ALA B CA 1
ATOM 5474 C C . ALA B 1 337 ? 22.59233 -11.34245 49.26340 1.000 31.35268 337 ALA B C 1
ATOM 5475 O O . ALA B 1 337 ? 22.49773 -10.34138 48.54338 1.000 31.54404 337 ALA B O 1
ATOM 5477 N N . SER B 1 338 ? 23.21664 -12.45513 48.85894 1.000 28.24651 338 SER B N 1
ATOM 5478 C CA . SER B 1 338 ? 23.75513 -12.53991 47.50371 1.000 28.49346 338 SER B CA 1
ATOM 5479 C C . SER B 1 338 ? 22.64327 -12.46481 46.46815 1.000 33.38236 338 SER B C 1
ATOM 5480 O O . SER B 1 338 ? 22.77535 -11.76827 45.45372 1.000 34.03430 338 SER B O 1
ATOM 5483 N N . THR B 1 339 ? 21.54259 -13.18383 46.70330 1.000 31.14701 339 THR B N 1
ATOM 5484 C CA . THR B 1 339 ? 20.42088 -13.14839 45.77089 1.000 34.94209 339 THR B CA 1
ATOM 5485 C C . THR B 1 339 ? 19.88037 -11.73055 45.61849 1.000 35.37543 339 THR B C 1
ATOM 5486 O O . THR B 1 339 ? 19.66449 -11.25349 44.49827 1.000 33.66559 339 THR B O 1
ATOM 5490 N N . LEU B 1 340 ? 19.67900 -11.03055 46.73730 1.000 30.51799 340 LEU B N 1
ATOM 5491 C CA . LEU B 1 340 ? 19.17972 -9.66001 46.66784 1.000 26.93185 340 LEU B CA 1
ATOM 5492 C C . LEU B 1 340 ? 20.20111 -8.73170 46.02386 1.000 27.24027 340 LEU B C 1
ATOM 5493 O O . LEU B 1 340 ? 19.83763 -7.84932 45.23679 1.000 29.30284 340 LEU B O 1
ATOM 5498 N N . ASN B 1 341 ? 21.48541 -8.92076 46.33963 1.000 26.35088 341 ASN B N 1
ATOM 5499 C CA . ASN B 1 341 ? 22.52511 -8.05594 45.79501 1.000 28.16965 341 ASN B CA 1
ATOM 5500 C C . ASN B 1 341 ? 22.70471 -8.25532 44.29409 1.000 36.24270 341 ASN B C 1
ATOM 5501 O O . ASN B 1 341 ? 23.16900 -7.34319 43.60256 1.000 33.65996 341 ASN B O 1
ATOM 5506 N N . ASN B 1 342 ? 22.36207 -9.43052 43.77071 1.000 34.14436 342 ASN B N 1
ATOM 5507 C CA . ASN B 1 342 ? 22.54869 -9.71520 42.35385 1.000 35.12837 342 ASN B CA 1
ATOM 5508 C C . ASN B 1 342 ? 21.24907 -9.66751 41.56340 1.000 35.34967 342 ASN B C 1
ATOM 5509 O O . ASN B 1 342 ? 21.27629 -9.81413 40.33706 1.000 33.05470 342 ASN B O 1
ATOM 5514 N N . ALA B 1 343 ? 20.12324 -9.45111 42.23291 1.000 33.73814 343 ALA B N 1
ATOM 5515 C CA . ALA B 1 343 ? 18.82891 -9.51065 41.57171 1.000 35.41902 343 ALA B CA 1
ATOM 5516 C C . ALA B 1 343 ? 18.66725 -8.37987 40.56520 1.000 37.12049 343 ALA B C 1
ATOM 5517 O O . ALA B 1 343 ? 19.10099 -7.24868 40.79665 1.000 33.99397 343 ALA B O 1
ATOM 5519 N N A GLN B 1 344 ? 18.03406 -8.69473 39.43972 0.574 35.00671 344 GLN B N 1
ATOM 5520 N N B GLN B 1 344 ? 18.03871 -8.69903 39.43790 0.426 34.76677 344 GLN B N 1
ATOM 5521 C CA A GLN B 1 344 ? 17.63249 -7.68406 38.47380 0.574 34.41818 344 GLN B CA 1
ATOM 5522 C CA B GLN B 1 344 ? 17.63374 -7.68496 38.47858 0.426 34.30513 344 GLN B CA 1
ATOM 5523 C C A GLN B 1 344 ? 16.24550 -7.18240 38.84266 0.574 31.54944 344 GLN B C 1
ATOM 5524 C C B GLN B 1 344 ? 16.24733 -7.18415 38.85435 0.426 31.86212 344 GLN B C 1
ATOM 5525 O O A GLN B 1 344 ? 15.29222 -7.97022 38.81367 0.574 34.67522 344 GLN B O 1
ATOM 5526 O O B GLN B 1 344 ? 15.29286 -7.97243 38.83057 0.426 34.13085 344 GLN B O 1
ATOM 5537 N N . PRO B 1 345 ? 16.08738 -5.91183 39.21459 1.000 32.77947 345 PRO B N 1
ATOM 5538 C CA . PRO B 1 345 ? 14.76952 -5.42629 39.64560 1.000 29.90047 345 PRO B CA 1
ATOM 5539 C C . PRO B 1 345 ? 13.72830 -5.54273 38.54507 1.000 33.28612 345 PRO B C 1
ATOM 5540 O O . PRO B 1 345 ? 13.99225 -5.25275 37.37458 1.000 31.65161 345 PRO B O 1
ATOM 5544 N N . GLN B 1 346 ? 12.53939 -5.99672 38.93686 1.000 25.69531 346 GLN B N 1
ATOM 5545 C CA . GLN B 1 346 ? 11.43029 -6.22769 38.01766 1.000 28.29956 346 GLN B CA 1
ATOM 5546 C C . GLN B 1 346 ? 10.34614 -5.22632 38.38092 1.000 33.14801 346 GLN B C 1
ATOM 5547 O O . GLN B 1 346 ? 9.74823 -5.31539 39.45836 1.000 30.61053 346 GLN B O 1
ATOM 5553 N N . ILE B 1 347 ? 10.10855 -4.26724 37.49276 1.000 26.89972 347 ILE B N 1
ATOM 5554 C CA . ILE B 1 347 ? 9.20634 -3.15799 37.75546 1.000 28.98291 347 ILE B CA 1
ATOM 5555 C C . ILE B 1 347 ? 8.02361 -3.27674 36.80952 1.000 29.62413 347 ILE B C 1
ATOM 5556 O O . ILE B 1 347 ? 8.15377 -3.75734 35.67984 1.000 31.29987 347 ILE B O 1
ATOM 5561 N N . THR B 1 348 ? 6.85432 -2.87633 37.29248 1.000 27.50737 348 THR B N 1
ATOM 5562 C CA . THR B 1 348 ? 5.69559 -2.74398 36.42389 1.000 29.63042 348 THR B CA 1
ATOM 5563 C C . THR B 1 348 ? 4.90109 -1.52460 36.86120 1.000 31.99445 348 THR B C 1
ATOM 5564 O O . THR B 1 348 ? 5.16027 -0.92597 37.91056 1.000 29.39173 348 THR B O 1
ATOM 5568 N N . LYS B 1 349 ? 3.94428 -1.13951 36.02286 1.000 26.29215 349 LYS B N 1
ATOM 5569 C CA . LYS B 1 349 ? 3.07600 -0.00733 36.28970 1.000 34.10080 349 LYS B CA 1
ATOM 5570 C C . LYS B 1 349 ? 1.63688 -0.47301 36.16017 1.000 37.47805 349 LYS B C 1
ATOM 5571 O O . LYS B 1 349 ? 1.32337 -1.32678 35.32529 1.000 36.16100 349 LYS B O 1
ATOM 5577 N N . ALA B 1 350 ? 0.76774 0.08461 36.99494 1.000 31.41102 350 ALA B N 1
ATOM 5578 C CA . ALA B 1 350 ? -0.65525 -0.22660 36.96084 1.000 35.11675 350 ALA B CA 1
ATOM 5579 C C . ALA B 1 350 ? -1.41743 1.08667 36.98560 1.000 32.99002 350 ALA B C 1
ATOM 5580 O O . ALA B 1 350 ? -1.36235 1.81685 37.98086 1.000 32.70316 350 ALA B O 1
ATOM 5582 N N . GLN B 1 351 ? -2.11083 1.40303 35.89554 1.000 36.52090 351 GLN B N 1
ATOM 5583 C CA . GLN B 1 351 ? -2.95089 2.58853 35.86276 1.000 37.36734 351 GLN B CA 1
ATOM 5584 C C . GLN B 1 351 ? -4.35241 2.20582 36.30681 1.000 37.52829 351 GLN B C 1
ATOM 5585 O O . GLN B 1 351 ? -4.94516 1.27572 35.75852 1.000 37.01334 351 GLN B O 1
ATOM 5591 N N . ILE B 1 352 ? -4.87498 2.92528 37.29472 1.000 33.13676 352 ILE B N 1
ATOM 5592 C CA . ILE B 1 352 ? -6.20053 2.67451 37.85269 1.000 32.70298 352 ILE B CA 1
ATOM 5593 C C . ILE B 1 352 ? -7.11763 3.79958 37.40376 1.000 32.79920 352 ILE B C 1
ATOM 5594 O O . ILE B 1 352 ? -6.90872 4.96032 37.77759 1.000 32.90643 352 ILE B O 1
ATOM 5599 N N . LYS B 1 353 ? -8.14178 3.46239 36.61967 1.000 34.87966 353 LYS B N 1
ATOM 5600 C CA . LYS B 1 353 ? -9.11700 4.44042 36.16596 1.000 36.45501 353 LYS B CA 1
ATOM 5601 C C . LYS B 1 353 ? -10.49422 3.79391 36.18350 1.000 39.18082 353 LYS B C 1
ATOM 5602 O O . LYS B 1 353 ? -10.62960 2.59554 36.44760 1.000 39.88936 353 LYS B O 1
ATOM 5608 N N . GLU B 1 354 ? -11.51131 4.61116 35.89276 1.000 40.97241 354 GLU B N 1
ATOM 5609 C CA . GLU B 1 354 ? -12.91161 4.19294 35.85330 1.000 50.99436 354 GLU B CA 1
ATOM 5610 C C . GLU B 1 354 ? -13.05988 2.87930 35.11176 1.000 54.64126 354 GLU B C 1
ATOM 5611 O O . GLU B 1 354 ? -12.64088 2.75382 33.95934 1.000 54.05811 354 GLU B O 1
ATOM 5617 N N . ASN B 1 355 ? -13.66605 1.90395 35.78750 1.000 56.90801 355 ASN B N 1
ATOM 5618 C CA . ASN B 1 355 ? -13.58804 0.49870 35.40848 1.000 59.15759 355 ASN B CA 1
ATOM 5619 C C . ASN B 1 355 ? -14.85771 -0.04625 34.77456 1.000 61.04563 355 ASN B C 1
ATOM 5620 O O . ASN B 1 355 ? -14.81700 -1.13131 34.18394 1.000 61.92064 355 ASN B O 1
ATOM 5625 N N . LEU B 1 356 ? -15.97552 0.67165 34.87114 1.000 59.97778 356 LEU B N 1
ATOM 5626 C CA . LEU B 1 356 ? -17.28158 0.04558 34.70949 1.000 63.77713 356 LEU B CA 1
ATOM 5627 C C . LEU B 1 356 ? -17.99845 0.36082 33.40119 1.000 63.14429 356 LEU B C 1
ATOM 5628 O O . LEU B 1 356 ? -18.88316 -0.40630 33.01108 1.000 67.45910 356 LEU B O 1
ATOM 5633 N N . TYR B 1 357 ? -17.65380 1.44500 32.71177 1.000 59.87474 357 TYR B N 1
ATOM 5634 C CA . TYR B 1 357 ? -18.33033 1.74052 31.44882 1.000 71.89079 357 TYR B CA 1
ATOM 5635 C C . TYR B 1 357 ? -17.86160 0.79537 30.34287 1.000 78.10806 357 TYR B C 1
ATOM 5636 O O . TYR B 1 357 ? -16.75206 0.92422 29.82686 1.000 79.83180 357 TYR B O 1
#

CATH classification: 1.20.1170.10

Foldseek 3Di:
DDALLRVCLPLVQLLLFLLQFLQQLLVLLLPKAFDCPPPDPLVVQLVVLSVQLNVLSVVCVVVPRHRHQPQLLVLLLVLLVLLVVCVVVLVVLLVVCLVPNDPVSLVVNLVSLVVSQVSLVSNLVSLVVVLVVLVVSLVSLVVSLVSSVVSLVVLLVVPVVLVQLLVLLVVLLVQLLVLLVVLVVVQVPDDDQFFKEKEKEWEAWLADPVGGHRITRIGMGIGGDDDVVSVVSSLVSNLVSSLSSCVSCVVPHSNRRCSSNSCSNSSSSVSSSVSSVSSSVSSVVVSVSSVSVSVLSVVLSVQSVPDDGSVSNVVSVVVSVVSSVSSNSVSVRSVNHVPHDYHYYYYYRYDDPPD/DDALLRVCLQLVVLLLQLQQFLQQLLVQLLPKDFDCPPAPPLVVQLVVLSVQLNVLSVVCVVVPRHRHDPQLLVLLLVLLVLLVVCVVVLVVLLVVQLVPNDVVSLVVNLVSLVVNQVSLVSNLVSLVVVLVVLVVSLVSLVVSLVSSVVSLVVLLVVPVVLVQLLVLLVVLLVQLVVLLVVLVVVQSVCVVPFDFFKEKEKEWEAWLADPVGGHRITQIGMGIHGGDDVPSVVVSLVSNLVSSLSSCVSCVVPHSNRRCSSNSCSNSRSSVSSSVSSVSSSVSSVVSSVSSVSVSVLSVVLSVQSVVDDGSVSNNVSVVVSVVSSVSSNSVNVRSVNHVPHDYHYYYHYHYNDDD

Sequence (711 aa):
NQSASEQLQTDIPASISAMVLLNSSACQGVVETYIDQGNAEHWYAQVEQQNLNAVQKLVRQWRLSGNLYFSNDIMDSVLSIANTFKDSNVQILTLFKALETRFDTAQLQQLTSLILTLQNPIQSLTSNIKRYDEGLNAWARRQVEDAHNTLQQTIAQIQQEEVSIQAEIIATNAQIDLMKQQIAAFKTAIANAQRKKGIFETIFGVVLAPFTLGGSLILAGFGVSSIVEAQSEISSLQSDIQSSSLNTINHDQQTLSQDQQQIASLNALLLSSVDQVNNDCAAISRSLDTLQTTVLSLYNETNNVVSNLTKAQDSQAVILEQVWYQSAYNEWQDILEVASTLNNAQPQITKAQIKENLYFNQSASEQLQTDIPASISAMVLLLNSACQGVVETYIDQGNAEHWYAQVEQQNLNAVQKLVRQWRRLSGNLYFSNDIMDSVLSIANTFKDSNVQILTLFKALETRFDTAQLQQLTSLILTLQNPIQSLTSSNIKRYDEGLNAWARQVEDAHNTLQQTIAQIQQEEVSIQAEIIATNAQIDLMKKQQIAAFKTAIANAQSQRKKGIFETIFGVVLAPFTLGGSLILAGFGVSSSIVEAQSEISSLQSDIQSSLNTINNHDQQTLSQDQQQIASLNALLLSVDQVNNDCAAISRSLDTLQTTVLSLYNETNNVVSNLTKAQDSQAVILEQVWYQSAYNEWQDILEVASTLNNAQQPQITKAQIKENLY

Nearest PDB structures (foldseek):
  6w08-assembly1_A  TM=1.003E+00  e=1.273E-50  Vibrio cholerae O1 biovar El Tor str. N16961
  6w08-assembly1_B  TM=9.954E-01  e=1.122E-47  Vibrio cholerae O1 biovar El Tor str. N16961
  6tao-assembly1_A  TM=9.965E-01  e=7.255E-46  Vibrio cholerae
  6tao-assembly2_B  TM=9.959E-01  e=3.144E-45  Vibrio cholerae
  4k1p-assembly7_G  TM=6.700E-01  e=2.140E-08  Bacillus cereus

Solvent-accessible surface area: 31469 Å² total; per-residue (Å²): 207,115,32,1,1,58,59,0,46,84,21,6,17,48,2,4,23,12,4,0,26,4,10,0,0,1,6,0,1,14,20,3,12,25,41,87,42,121,14,130,177,42,12,67,94,0,70,112,4,4,76,43,0,20,101,19,0,77,61,21,16,9,71,20,29,58,23,21,6,66,62,4,1,80,6,2,25,44,0,0,58,27,1,102,104,15,18,109,104,2,55,77,19,1,136,35,0,82,118,138,67,27,88,52,35,14,118,84,0,18,63,27,0,83,62,3,20,116,18,0,91,42,0,45,54,27,0,140,110,28,33,122,36,1,52,63,16,5,122,100,1,65,93,15,17,70,69,0,83,111,6,0,48,81,13,11,127,130,51,118,99,11,60,76,35,5,114,30,0,36,54,27,8,74,66,2,75,112,24,0,49,58,11,42,82,34,25,88,109,73,153,168,161,48,8,7,40,5,15,3,2,9,0,12,3,1,49,93,136,163,37,12,5,7,1,8,0,1,0,1,1,5,4,10,16,107,12,104,82,45,24,64,64,4,71,72,55,0,27,63,2,0,32,49,1,48,124,42,8,127,99,11,59,50,65,54,30,4,16,0,0,3,30,2,3,15,2,1,2,19,4,0,32,65,3,5,52,30,0,23,160,20,2,94,72,1,52,88,6,0,98,40,0,50,70,34,0,58,90,6,18,47,51,0,101,152,11,161,79,27,137,31,0,41,124,16,39,104,37,0,61,42,2,36,86,35,0,50,78,3,28,116,33,2,29,49,2,56,118,29,92,13,83,0,24,49,14,54,0,75,51,84,135,177,199,205,104,36,0,1,54,58,0,47,87,19,6,14,39,2,3,13,8,5,0,22,4,24,0,0,11,23,0,0,16,20,2,4,23,40,83,39,130,14,128,167,34,9,66,90,0,61,127,15,5,69,46,0,19,105,19,4,82,58,29,43,9,72,31,42,58,28,27,11,93,73,2,1,80,5,2,26,50,0,2,60,30,2,121,103,10,20,109,88,1,61,84,13,1,125,30,0,80,107,183,53,53,99,71,61,12,133,103,0,17,58,37,0,73,65,2,23,112,20,1,92,47,0,33,59,28,2,109,158,30,32,127,41,1,40,62,19,6,122,96,0,78,94,14,17,72,72,0,79,99,3,0,48,80,21,11,135,130,49,117,95,9,60,74,38,5,115,32,0,37,54,28,4,83,76,1,49,124,25,0,47,58,11,44,81,40,8,64,110,10,26,106,140,79,152,40,6,4,46,6,13,4,2,10,0,17,2,1,57,96,138,144,39,13,5,6,1,20,0,1,0,0,0,5,6,0,0,87,10,116,82,33,24,56,64,2,59,71,54,0,26,63,2,0,31,49,1,44,122,39,8,121,102,12,60,48,69,56,31,3,19,0,0,4,26,2,0,4,0,1,1,26,6,0,32,72,1,4,42,27,0,24,155,20,2,100,67,1,39,89,6,1,101,39,1,54,68,35,0,62,90,7,20,43,62,0,95,150,5,144,75,27,149,28,0,42,100,12,31,102,39,1,77,39,3,38,84,38,1,95,74,4,27,125,32,1,35,54,1,55,117,29,100,15,60,6,25,34,6,59,0,92,84,91,144,246

Radius of gyration: 31.05 Å; Cα contacts (8 Å, |Δi|>4): 1009; chains: 2; bounding box: 82×66×90 Å